Protein AF-A0A4Q1BT62-F1 (afdb_monomer)

Organism: Tremella mesenterica (NCBI:txid5217)

Nearest PDB structures (foldseek):
  5ean-assembly1_A  TM=8.643E-01  e=4.392E-87  Mus musculus
  4b3g-assembly2_B  TM=8.045E-01  e=3.846E-39  Homo sapiens
  2wjv-assembly1_A  TM=7.653E-01  e=1.069E-33  Homo sapiens
  2gk7-assembly1_A  TM=7.907E-01  e=2.145E-29  Homo sapiens
  8rap-assembly1_O  TM=6.310E-01  e=1.203E-30  Saccharomyces cerevisiae

Sequence (1251 aa):
MNKTRPALPSGQDGPRKRPKHARFASPSKDVAATENDFMDNLLAGIDASMFDDLVSSPVRPKSSQQRSPLRPKTRSPTTAISATRRAKVVKVEYEPPLEPSVVYKLDPPIYVESEVGVKVEAKPQIHDHDLLVDFDMGDLSAFDDDLFGESQLELKYPIRNPTVPKPPPGYRPTPWARCVVKGVVDGLRFSDGVIPPLDTLGPGSPSTVALGKTLVVTTKEGVTRVVHLKERWADLAICKGDIVNIISSTLNDPSLPIILTFKDPASFLILHPDLMLTMTSIANAMPCPRRPILQSLVKIPGPPSKSVLYGTMLHSLLQDALQQQDFSVDTTRKRLDAEMSKEERRMEIWGTGMSVEDVKNDVEMKACSGFESFGRKWIGPSPTGAGELHTTPGDSPSLLAINGLHEVEEDIWSPKWGLKGKVDASVQASIILDTTKRQTEVKENVAPLEIKTGRSVGVMAHRAQTMLYTLLMEERYGVPVPAGLLYYSQLDSILRVEARPNEIRALIFARNELASYLSKHRQIQGLSPSIKHTSTSESPGAIGDIEESFLPPTIDNARECKTCYAVDTCMLYRKTVDRVPVKEDDDLAESYKEKMGHMTERHVEFFRKWEALVSVEERELGRFRSQLWTMSARQREKTGRCFSDMIISSYSNDIGKSMAKIHRHTYTFMKSPQSSNPSGSLLSGHIAKGDPVTLSIEPDLLSLTRGFVIDLTSTSITIGVTYILDVYTLLARTSHRGDQSHSGRIVFRIDKDEMSTGMTRLRSNLSHLFHHQSDPRIRSSIVDLTKPSFSKHLSPLPNEIPDHLNEDQRKAMEKVLTAEDYSLILGMPGTGKTTTIAEIIKVLVKRGKTILLSSYTHSAVDTILMKLLNEEFGILRIGNIDKVHPEVKHLTLEAMGDSFDMEELNKKLMDPPVVAATCLAVDHPLFFKRKFDYCIVDEASQITLPTCLGPIRMANTFILVGDHYQLPPIVKSPLARQGGLDISLFKLLSTEHPESVTDLSLQYRMNEDIMMLSNRLIYDGRLKCGSEQVAKQSLILSHRKECREMFGVGGVSGYGRNGRNGGHEDEKMKEGCWIQDLFEERVKAVFVDTDHVPARDSKVGDLVQNEGEAELVCQLATALVSSGITQQSIAVITPYRQQIKLLSGRFSTLPNVEILTADRSQGRDKDVILISLVRSNESGYIGDLLRDWRRINVSFTRAKRKLVIFGSARTLSSDKLLGDFIGLMESQGWMYRLKKGADGQHIRQGCDSEG

pLDDT: mean 77.85, std 22.98, range [22.69, 98.75]

Solvent-accessible surface area (backbone atoms only — not comparable to full-atom values): 73688 Å² total; per-residue (Å²): 135,92,86,82,89,88,88,87,84,88,81,88,86,88,81,90,85,88,89,83,90,87,82,91,90,86,89,82,90,89,80,85,91,84,84,90,84,89,81,88,87,82,84,91,86,88,82,89,89,83,88,90,83,90,83,85,91,89,92,85,83,89,87,80,90,83,89,84,88,89,86,82,92,86,88,86,82,90,80,91,80,91,84,83,89,81,90,86,87,88,86,85,88,88,86,88,83,89,85,90,87,87,82,87,85,79,85,81,85,87,83,83,88,80,92,84,90,83,88,86,88,84,85,84,90,87,80,88,88,87,86,90,82,90,82,86,90,80,86,85,87,85,80,80,94,69,87,82,64,93,68,76,79,77,81,66,36,34,30,71,67,53,82,79,73,80,58,62,93,88,70,71,83,73,47,67,49,56,26,37,28,72,39,72,44,86,23,80,68,82,92,77,71,73,82,76,67,76,89,72,74,68,88,75,80,95,69,82,85,59,80,11,23,29,36,36,32,28,37,87,87,66,54,72,49,50,37,41,23,23,59,73,62,35,72,57,94,74,53,67,70,39,45,31,26,44,32,24,79,56,69,83,43,87,82,55,64,42,76,38,40,83,82,53,74,73,43,49,74,28,48,41,28,81,48,56,43,39,40,65,40,49,27,52,20,77,91,38,61,33,55,38,55,48,55,68,51,37,56,82,73,69,60,60,51,74,69,52,50,53,30,53,52,56,49,53,58,49,51,52,24,56,73,68,51,52,36,48,48,69,61,45,46,53,51,49,54,66,44,63,68,32,54,72,49,47,45,52,39,58,42,55,69,56,58,69,63,59,53,46,55,63,44,49,68,52,43,27,60,39,38,32,50,48,34,74,24,31,47,25,92,57,54,40,96,69,7,57,30,30,72,51,96,86,57,86,52,19,28,26,8,33,35,19,32,64,43,64,60,44,58,47,61,36,73,76,71,15,31,31,48,65,36,59,25,38,28,30,36,35,31,33,73,55,79,84,51,98,71,66,66,70,45,76,37,55,28,42,38,40,82,37,68,57,75,82,77,58,55,69,34,56,43,48,27,40,32,51,44,21,63,51,46,24,64,65,70,71,30,79,27,69,35,15,38,42,33,28,56,76,69,77,45,41,33,45,34,60,52,47,49,69,61,51,52,53,52,49,47,52,45,29,55,56,26,50,29,62,40,44,60,67,61,70,86,44,78,76,86,79,80,74,90,71,95,73,84,94,67,86,62,81,71,54,66,74,84,67,61,39,67,56,73,81,84,80,43,47,80,63,48,76,72,38,94,55,40,69,62,51,50,49,42,32,60,43,53,55,60,56,82,76,50,94,86,42,74,50,32,68,64,48,46,68,47,51,62,88,60,51,67,68,54,33,53,52,52,44,53,56,50,53,32,54,51,49,38,48,45,59,47,52,52,67,55,44,41,69,82,74,42,55,53,71,62,34,33,66,66,18,48,29,51,44,47,22,28,81,75,48,76,46,81,32,74,85,76,53,95,55,88,63,46,33,28,34,40,32,31,28,57,29,88,84,36,100,56,53,86,56,49,58,58,63,54,75,68,54,67,72,39,48,32,32,36,26,30,83,88,73,38,54,58,66,44,59,33,32,26,74,38,70,45,53,67,41,40,28,36,24,18,69,65,84,85,56,62,67,64,50,48,62,67,57,64,79,76,76,78,91,82,59,91,92,60,72,56,33,30,44,31,61,54,70,75,63,76,61,56,32,50,31,42,27,32,50,51,45,61,66,36,68,90,40,66,62,65,63,35,37,47,70,72,71,57,49,83,65,51,68,42,79,90,44,52,74,57,100,79,62,66,68,83,89,53,51,73,45,52,45,55,41,45,48,47,53,56,15,34,57,45,40,30,35,38,40,35,45,79,48,32,47,52,57,58,53,52,35,53,48,50,54,48,40,45,73,70,74,38,30,34,38,40,26,14,87,43,52,64,63,44,43,60,29,48,69,70,47,74,89,50,97,68,51,58,33,37,56,68,68,69,88,61,42,52,76,92,59,37,66,35,19,64,88,56,65,48,78,57,94,49,70,66,56,45,46,43,68,70,63,63,32,44,35,36,36,35,36,37,84,52,64,69,45,54,63,63,74,76,52,71,28,49,32,15,40,30,43,58,26,13,42,30,30,37,40,45,52,46,37,49,44,72,42,26,67,22,34,36,38,29,21,35,78,71,37,54,56,19,92,62,88,31,69,68,19,41,68,62,42,52,36,48,7,50,45,52,50,48,52,64,79,38,53,88,44,47,34,64,30,38,52,15,71,43,32,10,48,67,52,42,44,58,50,18,70,76,69,51,78,60,58,57,40,60,63,40,71,68,36,32,68,44,51,54,84,61,83,30,70,56,62,40,47,69,74,62,38,101,72,88,78,89,83,76,82,94,73,89,83,85,85,89,78,92,73,100,70,77,90,72,80,48,68,66,64,60,62,61,37,54,87,51,28,43,38,37,39,29,32,77,52,38,89,33,43,48,46,75,59,76,95,40,49,31,24,65,42,50,43,48,50,52,48,46,50,52,51,51,43,39,60,16,68,43,57,47,75,38,34,32,41,36,26,79,39,73,50,36,46,52,54,38,58,63,71,36,62,90,47,77,58,41,47,72,35,38,32,80,74,42,57,96,53,73,28,44,32,30,40,35,43,66,42,40,26,54,96,80,32,70,58,59,71,73,65,68,41,54,27,42,53,43,45,51,63,63,25,23,28,21,27,37,42,36,37,35,20,57,73,16,41,48,61,38,70,72,48,26,57,46,51,51,49,33,54,75,72,68,25,60,43,75,51,53,72,60,59,77,66,72,71,66,75,89,86,84,89,87,86,133

Foldseek 3Di:
DDDDDDDDDDDDDDDDDDDDDDDDDDDDDDDDDDDDDDDDDDDDDDDDDDDDDDDDYDDDDDDDDDDDDDDDDDDDDDDDDDDDDDDDDDDDDDDDDDDDDDDDDDDDDDDDDDDDDDDDDDDDDDDDDDDDDDDDPPPPDDDDPPPPDPDDPPPQPQAELDFADDFPPPDDAFDKFKKAWAAKAAAPPDDQQDDDPSVPRDDDDDDDDHQWMKTWIATPVRDIAIEIGGDVSRVFPDDHGWMKMKGHNCPVPSSDHHYHYLPDLGIDIFTRLLQAAELLLLLVCPVPNQQSVLCVQADAFAADDLQRLLFVLLLVLLLVCNVVSHQALVVSLVVLVVVLLDLVSLQSCVLNVDDSVVSSVVNSVLRRVLSVLLCVQAIDDAFDPSQFEAQDPPDDTKTKHFNHWHDAQFWFTDSNLSHTGTQRTWTWMWIQHDPPDPDTDTDIHTAGEAEAADPCPSVSSQLSNRLVVQVRVCQQQVHHHQWHWYDYSVVSHIYTRGNDSSSVNVSSSSSSVSVQLVVCLLVPPFDDPPPPDDDDDDDQDDGGALPDHSGDDGPLDLVDLVPRPCNLVVLLCVVQRVVPDDDPPGSCVVVSCLWQVPDDVLNSVVLRLLSNLLSLLVSVLSVLSSCLQPPDLVRVVLQQFKHFQKFWDDKDQCVVVDLDLFFGIKTKIFHDPPDPCRQQFNLFHDDDAFFKKFKAFPPRGRRRFIFGFNHGGGTMTMTGGNDDDPLVSVCSSPVPPDDPPDDSTGGMMMGGDSDDVPSNLLSNLSSLLSTSPFDVLVCCCQRVVDAWDFAPVQADDPPLQDPVDDPLLVVQLRLQSRTQAEFEEAEAFQLCLLVSVLSSVVSCVVVVFAEEEEEQALVSLLSSVVSCVPPPFQEAEDDDLVRHDPVCSCRYPSNVDRDPDSVRVCCNLPRGSYYYYYLSCLSRSSLNPAATAEYEYAQQQQAFQSSVSRRRSRHRYYYYYHHVLAAFHDRPRPSSVSSPSSRGSSNVSCVSHVVSYRYRAAHAFAAPVLCCLCCVLPVVVSHDHNDPCLNQFADDFQQLPQLCVQQPPDPPPDDDDDDDDDDDDDPDDPDDQPLNVCVDRVLAEAEEACLQEQQAWDDRNPFIATLLLLLVLLLSLVSRVVRVDQLQQEEEEEQTSSNLSSNCVSCVVSNNHHYYYLVRCPPAAHQEYEYEQRHDDDVLDSDDSLVSVSSVSSRSSRHRHHYYYYDHLSSQCSDPSSVVSVVVCVVVVRYHYDHYCSSVSNDDPDDPDDD

Secondary structure (DSSP, 8-state):
----------------------------------------------------------------------------------------------------------PPPPPPP-------------------------S-----S-TTS-------SSEESPPPPPPPTT--PPPEEEEEEEEEEES---SSSPPPPGGG-PPPP--S--SEEEEEEEETTS-EEEEEEEGGGGGS---TT-EEEEE-GGGG-TTS-EEE-TT-SS-EEEESTTS-EEHHHHHHHTT-THHHHHHHH-----PPPHHHHHHHHHHHHHHHHHHHT---HHHHHHHHHHHHT-HHHHHHHHHHT--HHHHHHHHHHHHHHHHHHHHHHHBSSS--TT-EEESSTTSPPEEEEEEEEEEEEEEEEETTTTEEEEEEEEEEEEEES-TTSSS--EEEEEEEEEEE-S-STTHHHHHHHHHHHHHHHHHHHSS---EEEEEEGGGTEEEEEE--HHHHHHHHHHHHHHHHHHHHHHH------------SS--PPPPPP--S--SPPP---HHHHTT-TTHHHHHHHHHHTS-----TTSTTHHHHHHHHTT--HHHHHHHHHHHHHHHHHHHHHHHHHHHHHHS-HHHHHTTTSEEEEEEEEEEEE-TTT-SSTT-SEEEEEEE-TTSS-TT--TTSSS--TT-EEEEEETTTEEEEEEEEEEEE-SSEEEEEESS---HHHHHHHHGGGS---STT---EEEEE----HHHHHHHHHHHHTTSTTS-HHHHHHHTS-PPPPB-GGGPPPTTTS-TTS-HHHHHHHHHHHHBSSEEEEEE-TTS-HHHHHHHHHHHHHHTT--EEEEESSHHHHHHHHTTTTTSSS-EEEES-GGGS-GGGGGGBHHHH---SSHHHHHHHHHS-SEEEEETT-TTSGGGGT--EEEEEEETGGGSBHHHHHHHHTTEEEEEEEE-TTS-------HHHHHTTTT-BHHHHHHHH-GGGEEEE-EESSS-HHHHHHHHHHTSTT--EESSHHHHH-----TTTTHHHHHSSTT----S---------------PPPHHHHHT-TT-SEEEEE-TTTT---EEETTEEE-HHHHHHHHHHHHHHHTTT--GGGEEEE-S-HHHHHHHHHHGGG-TTSEEE-HHHHSS--EEEEEEE-----TT----HHHH-HHHHHHHHTTEEEEEEEEE-HHHHTTSHHHHHHHHHHHHTT-EEEPPTTGGGTTPPS-SSS--

InterPro domains:
  IPR011604 PD-(D/E)XK endonuclease-like domain superfamily [G3DSA:3.90.320.10] (274-571)
  IPR014808 DNA replication factor Dna2, N-terminal [PF08696] (220-429)
  IPR026851 DNA replication ATP-dependent helicase/nuclease Dna2/JHS1, DEXXQ-box helicase domain [cd18041] (805-1005)
  IPR027417 P-loop containing nucleoside triphosphate hydrolase [G3DSA:3.40.50.300] (727-1003)
  IPR027417 P-loop containing nucleoside triphosphate hydrolase [G3DSA:3.40.50.300] (1004-1243)
  IPR027417 P-loop containing nucleoside triphosphate hydrolase [SSF52540] (797-1225)
  IPR041677 DNA2/NAM7 helicase, helicase domain [PF13086] (804-896)
  IPR041677 DNA2/NAM7 helicase, helicase domain [PF13086] (911-973)
  IPR041679 DNA2/NAM7 helicase-like, C-terminal [PF13087] (981-1209)
  IPR047187 Upf1-like, C-terminal helicase domain [cd18808] (1006-1226)
  IPR050534 Coronaviruses polyprotein 1ab [PTHR43788] (665-1222)

Structure (mmCIF, N/CA/C/O backbone):
data_AF-A0A4Q1BT62-F1
#
_entry.id   AF-A0A4Q1BT62-F1
#
loop_
_atom_site.group_PDB
_atom_site.id
_atom_site.type_symbol
_atom_site.label_atom_id
_atom_site.label_alt_id
_atom_site.label_comp_id
_atom_site.label_asym_id
_atom_site.label_entity_id
_atom_site.label_seq_id
_atom_site.pdbx_PDB_ins_code
_atom_site.Cartn_x
_atom_site.Cartn_y
_atom_site.Cartn_z
_atom_site.occupancy
_atom_site.B_iso_or_equiv
_atom_site.auth_seq_id
_atom_site.auth_comp_id
_atom_site.auth_asym_id
_atom_site.auth_atom_id
_atom_site.pdbx_PDB_model_num
ATOM 1 N N . MET A 1 1 ? 29.086 -57.710 15.046 1.00 32.16 1 MET A N 1
ATOM 2 C CA . MET A 1 1 ? 29.532 -59.113 14.859 1.00 32.16 1 MET A CA 1
ATOM 3 C C . MET A 1 1 ? 29.633 -59.431 13.367 1.00 32.16 1 MET A C 1
ATOM 5 O O . MET A 1 1 ? 29.104 -58.679 12.563 1.00 32.16 1 MET A O 1
ATOM 9 N N . ASN A 1 2 ? 30.352 -60.499 13.018 1.00 28.77 2 ASN A N 1
ATOM 10 C CA . ASN A 1 2 ? 30.812 -60.873 11.670 1.00 28.77 2 ASN A CA 1
ATOM 11 C C . ASN A 1 2 ? 29.725 -61.020 10.583 1.00 28.77 2 ASN A C 1
ATOM 13 O O . ASN A 1 2 ? 28.708 -61.662 10.843 1.00 28.77 2 ASN A O 1
ATOM 17 N N . LYS A 1 3 ? 30.053 -60.600 9.344 1.00 32.34 3 LYS A N 1
ATOM 18 C CA . LYS A 1 3 ? 30.160 -61.435 8.107 1.00 32.34 3 LYS A CA 1
ATOM 19 C C . LYS A 1 3 ? 30.488 -60.541 6.882 1.00 32.34 3 LYS A C 1
ATOM 21 O O . LYS A 1 3 ? 29.674 -59.720 6.497 1.00 32.34 3 LYS A O 1
ATOM 26 N N . THR A 1 4 ? 31.751 -60.424 6.447 1.00 32.41 4 THR A N 1
ATOM 27 C CA . THR A 1 4 ? 32.492 -61.256 5.448 1.00 32.41 4 THR A CA 1
ATOM 28 C C . THR A 1 4 ? 32.174 -60.994 3.958 1.00 32.41 4 THR A C 1
ATOM 30 O O . THR A 1 4 ? 31.199 -61.533 3.453 1.00 32.41 4 THR A O 1
ATOM 33 N N . ARG A 1 5 ? 33.046 -60.207 3.283 1.00 34.69 5 ARG A N 1
ATOM 34 C CA . ARG A 1 5 ? 33.986 -60.560 2.165 1.00 34.69 5 ARG A CA 1
ATOM 35 C C . ARG A 1 5 ? 33.654 -61.744 1.211 1.00 34.69 5 ARG A C 1
ATOM 37 O O . ARG A 1 5 ? 33.065 -62.704 1.697 1.00 34.69 5 ARG A O 1
ATOM 44 N N . PRO A 1 6 ? 34.291 -61.856 0.006 1.00 59.28 6 PRO A N 1
ATOM 45 C CA . PRO A 1 6 ? 35.018 -60.873 -0.853 1.00 59.28 6 PRO A CA 1
ATOM 46 C C . PRO A 1 6 ? 34.757 -61.057 -2.392 1.00 59.28 6 PRO A C 1
ATOM 48 O O . PRO A 1 6 ? 33.965 -61.916 -2.754 1.00 59.28 6 PRO A O 1
ATOM 51 N N . ALA A 1 7 ? 35.473 -60.343 -3.294 1.00 28.80 7 ALA A N 1
ATOM 52 C CA . ALA A 1 7 ? 36.314 -60.930 -4.385 1.00 28.80 7 ALA A CA 1
ATOM 53 C C . ALA A 1 7 ? 36.811 -59.925 -5.473 1.00 28.80 7 ALA A C 1
ATOM 55 O O . ALA A 1 7 ? 36.095 -59.021 -5.885 1.00 28.80 7 ALA A O 1
ATOM 56 N N . LEU A 1 8 ? 38.059 -60.137 -5.922 1.00 31.72 8 LEU A N 1
ATOM 57 C CA . LEU A 1 8 ? 38.837 -59.510 -7.028 1.00 31.72 8 LEU A CA 1
ATOM 58 C C . LEU A 1 8 ? 38.693 -60.370 -8.337 1.00 31.72 8 LEU A C 1
ATOM 60 O O . LEU A 1 8 ? 37.867 -61.283 -8.267 1.00 31.72 8 LEU A O 1
ATOM 64 N N . PRO A 1 9 ? 39.461 -60.240 -9.470 1.00 53.31 9 PRO A N 1
ATOM 65 C CA . PRO A 1 9 ? 40.648 -59.400 -9.788 1.00 53.31 9 PRO A CA 1
ATOM 66 C C . PRO A 1 9 ? 40.792 -58.822 -11.243 1.00 53.31 9 PRO A C 1
ATOM 68 O O . PRO A 1 9 ? 39.966 -59.049 -12.118 1.00 53.31 9 PRO A O 1
ATOM 71 N N . SER A 1 10 ? 41.966 -58.205 -11.506 1.00 29.05 10 SER A N 1
ATOM 72 C CA . SER A 1 10 ? 42.696 -58.026 -12.801 1.00 29.05 10 SER A CA 1
ATOM 73 C C . SER A 1 10 ? 42.205 -57.010 -13.863 1.00 29.05 10 SER A C 1
ATOM 75 O O . SER A 1 10 ? 41.010 -56.828 -14.037 1.00 29.05 10 SER A O 1
ATOM 77 N N . GLY A 1 11 ? 43.091 -56.337 -14.627 1.00 29.27 11 GLY A N 1
ATOM 78 C CA . GLY A 1 11 ? 44.562 -56.217 -14.492 1.00 29.27 11 GLY A CA 1
ATOM 79 C C . GLY A 1 11 ? 45.314 -55.702 -15.746 1.00 29.27 11 GLY A C 1
ATOM 80 O O . GLY A 1 11 ? 44.895 -56.005 -16.854 1.00 29.27 11 GLY A O 1
ATOM 81 N N . GLN A 1 12 ? 46.461 -55.020 -15.535 1.00 30.03 12 GLN A N 1
ATOM 82 C CA . GLN A 1 12 ? 47.481 -54.582 -16.534 1.00 30.03 12 GLN A CA 1
ATOM 83 C C . GLN A 1 12 ? 47.014 -53.508 -17.566 1.00 30.03 12 GLN A C 1
ATOM 85 O O . GLN A 1 12 ? 45.823 -53.336 -17.781 1.00 30.03 12 GLN A O 1
ATOM 90 N N . ASP A 1 13 ? 47.866 -52.653 -18.163 1.00 30.03 13 ASP A N 1
ATOM 91 C CA . ASP A 1 13 ? 49.344 -52.615 -18.238 1.00 30.03 13 ASP A CA 1
ATOM 92 C C . ASP A 1 13 ? 49.942 -51.168 -18.214 1.00 30.03 13 ASP A C 1
ATOM 94 O O . ASP A 1 13 ? 49.200 -50.187 -18.171 1.00 30.03 13 ASP A O 1
ATOM 98 N N . GLY A 1 14 ? 51.280 -51.013 -18.205 1.00 27.09 14 GLY A N 1
ATOM 99 C CA . GLY A 1 14 ? 52.009 -49.710 -18.215 1.00 27.09 14 GLY A CA 1
ATOM 100 C C . GLY A 1 14 ? 52.628 -49.324 -19.584 1.00 27.09 14 GLY A C 1
ATOM 101 O O . GLY A 1 14 ? 52.061 -49.706 -20.603 1.00 27.09 14 GLY A O 1
ATOM 102 N N . PRO A 1 15 ? 53.823 -48.666 -19.682 1.00 48.53 15 PRO A N 1
ATOM 103 C CA . PRO A 1 15 ? 54.657 -48.039 -18.627 1.00 48.53 15 PRO A CA 1
ATOM 104 C C . PRO A 1 15 ? 55.484 -46.755 -19.029 1.00 48.53 15 PRO A C 1
ATOM 106 O O . PRO A 1 15 ? 55.672 -46.468 -20.205 1.00 48.53 15 PRO A O 1
ATOM 109 N N . ARG A 1 16 ? 56.190 -46.126 -18.050 1.00 30.20 16 ARG A N 1
ATOM 110 C CA . ARG A 1 16 ? 57.418 -45.253 -18.193 1.00 30.20 16 ARG A CA 1
ATOM 111 C C . ARG A 1 16 ? 57.226 -43.858 -18.877 1.00 30.20 16 ARG A C 1
ATOM 113 O O . ARG A 1 16 ? 56.332 -43.694 -19.682 1.00 30.20 16 ARG A O 1
ATOM 120 N N . LYS A 1 17 ? 58.003 -42.775 -18.630 1.00 28.97 17 LYS A N 1
ATOM 121 C CA . LYS A 1 17 ? 59.360 -42.542 -18.044 1.00 28.97 17 LYS A CA 1
ATOM 122 C C . LYS A 1 17 ? 59.536 -41.057 -17.574 1.00 28.97 17 LYS A C 1
ATOM 124 O O . LYS A 1 17 ? 58.896 -40.172 -18.124 1.00 28.97 17 LYS A O 1
ATOM 129 N N . ARG A 1 18 ? 60.462 -40.768 -16.636 1.00 32.41 18 ARG A N 1
ATOM 130 C CA . ARG A 1 18 ? 61.104 -39.431 -16.376 1.00 32.41 18 ARG A CA 1
ATOM 131 C C . ARG A 1 18 ? 62.579 -39.472 -16.895 1.00 32.41 18 ARG A C 1
ATOM 133 O O . ARG A 1 18 ? 62.902 -40.506 -17.490 1.00 32.41 18 ARG A O 1
ATOM 140 N N . PRO A 1 19 ? 63.545 -38.553 -16.591 1.00 56.09 19 PRO A N 1
ATOM 141 C CA . PRO A 1 19 ? 63.545 -37.148 -16.094 1.00 56.09 19 PRO A CA 1
ATOM 142 C C . PRO A 1 19 ? 64.495 -36.201 -16.910 1.00 56.09 19 PRO A C 1
ATOM 144 O O . PRO A 1 19 ? 65.052 -36.643 -17.911 1.00 56.09 19 PRO A O 1
ATOM 147 N N . LYS A 1 20 ? 64.784 -34.963 -16.431 1.00 30.67 20 LYS A N 1
ATOM 148 C CA . LYS A 1 20 ? 66.157 -34.446 -16.101 1.00 30.67 20 LYS A CA 1
ATOM 149 C C . LYS A 1 20 ? 66.203 -32.951 -15.662 1.00 30.67 20 LYS A C 1
ATOM 151 O O . LYS A 1 20 ? 65.646 -32.118 -16.351 1.00 30.67 20 LYS A O 1
ATOM 156 N N . HIS A 1 21 ? 66.919 -32.691 -14.548 1.00 31.78 21 HIS A N 1
ATOM 157 C CA . HIS A 1 21 ? 67.778 -31.539 -14.119 1.00 31.78 21 HIS A CA 1
ATOM 158 C C . HIS A 1 21 ? 67.475 -30.058 -14.503 1.00 31.78 21 HIS A C 1
ATOM 160 O O . HIS A 1 21 ? 67.063 -29.806 -15.621 1.00 31.78 21 HIS A O 1
ATOM 166 N N . ALA A 1 22 ? 67.821 -29.000 -13.734 1.00 32.56 22 ALA A N 1
ATOM 167 C CA . ALA A 1 22 ? 68.250 -28.727 -12.326 1.00 32.56 22 ALA A CA 1
ATOM 168 C C . ALA A 1 22 ? 68.347 -27.155 -12.156 1.00 32.56 22 ALA A C 1
ATOM 170 O O . ALA A 1 22 ? 67.764 -26.483 -12.998 1.00 32.56 22 ALA A O 1
ATOM 171 N N . ARG A 1 23 ? 69.001 -26.435 -11.206 1.00 31.95 23 ARG A N 1
ATOM 172 C CA . ARG A 1 23 ? 69.895 -26.695 -10.038 1.00 31.95 23 ARG A CA 1
ATOM 173 C C . ARG A 1 23 ? 70.047 -25.407 -9.156 1.00 31.95 23 ARG A C 1
ATOM 175 O O . ARG A 1 23 ? 70.310 -24.368 -9.740 1.00 31.95 23 ARG A O 1
ATOM 182 N N . PHE A 1 24 ? 70.060 -25.517 -7.811 1.00 31.44 24 PHE A N 1
ATOM 183 C CA . PHE A 1 24 ? 70.541 -24.520 -6.795 1.00 31.44 24 PHE A CA 1
ATOM 184 C C . PHE A 1 24 ? 69.842 -23.127 -6.684 1.00 31.44 24 PHE A C 1
ATOM 186 O O . PHE A 1 24 ? 69.270 -22.662 -7.658 1.00 31.44 24 PHE A O 1
ATOM 193 N N . ALA A 1 25 ? 69.810 -22.407 -5.538 1.00 27.64 25 ALA A N 1
ATOM 194 C CA . ALA A 1 25 ? 70.367 -22.611 -4.174 1.00 27.64 25 ALA A CA 1
ATOM 195 C C . ALA A 1 25 ? 69.428 -22.093 -3.034 1.00 27.64 25 ALA A C 1
ATOM 197 O O . ALA A 1 25 ? 68.420 -21.448 -3.299 1.00 27.64 25 ALA A O 1
ATOM 198 N N . SER A 1 26 ? 69.802 -22.351 -1.770 1.00 31.55 26 SER A N 1
ATOM 199 C CA . SER A 1 26 ? 69.241 -21.851 -0.480 1.00 31.55 26 SER A CA 1
ATOM 200 C C . SER A 1 26 ? 70.429 -21.506 0.475 1.00 31.55 26 SER A C 1
ATOM 202 O O . SER A 1 26 ? 71.551 -21.664 -0.022 1.00 31.55 26 SER A O 1
ATOM 204 N N . PRO A 1 27 ? 70.335 -21.083 1.775 1.00 52.12 27 PRO A N 1
ATOM 205 C CA . PRO A 1 27 ? 69.289 -21.187 2.833 1.00 52.12 27 PRO A CA 1
ATOM 206 C C . PRO A 1 27 ? 68.772 -19.787 3.313 1.00 52.12 27 PRO A C 1
ATOM 208 O O . PRO A 1 27 ? 68.958 -18.839 2.562 1.00 52.12 27 PRO A O 1
ATOM 211 N N . SER A 1 28 ? 68.078 -19.525 4.444 1.00 27.19 28 SER A N 1
ATOM 212 C CA . SER A 1 28 ? 67.906 -20.166 5.781 1.00 27.19 28 SER A CA 1
ATOM 213 C C . SER A 1 28 ? 66.566 -19.748 6.460 1.00 27.19 28 SER A C 1
ATOM 215 O O . SER A 1 28 ? 66.149 -18.616 6.253 1.00 27.19 28 SER A O 1
ATOM 217 N N . LYS A 1 29 ? 65.773 -20.647 7.089 1.00 34.22 29 LYS A N 1
ATOM 218 C CA . LYS A 1 29 ? 65.717 -21.038 8.541 1.00 34.22 29 LYS A CA 1
ATOM 219 C C . LYS A 1 29 ? 65.359 -19.904 9.528 1.00 34.22 29 LYS A C 1
ATOM 221 O O . LYS A 1 29 ? 65.946 -18.840 9.396 1.00 34.22 29 LYS A O 1
ATOM 226 N N . ASP A 1 30 ? 64.522 -20.053 10.574 1.00 29.31 30 ASP A N 1
ATOM 227 C CA . ASP A 1 30 ? 63.489 -21.039 11.035 1.00 29.31 30 ASP A CA 1
ATOM 228 C C . ASP A 1 30 ? 62.318 -20.195 11.685 1.00 29.31 30 ASP A C 1
ATOM 230 O O . ASP A 1 30 ? 62.330 -18.986 11.477 1.00 29.31 30 ASP A O 1
ATOM 234 N N . VAL A 1 31 ? 61.281 -20.612 12.453 1.00 29.16 31 VAL A N 1
ATOM 235 C CA . VAL A 1 31 ? 60.816 -21.873 13.097 1.00 29.16 31 VAL A CA 1
ATOM 236 C C . VAL A 1 31 ? 59.275 -21.823 13.399 1.00 29.16 31 VAL A C 1
ATOM 238 O O . VAL A 1 31 ? 58.624 -20.842 13.065 1.00 29.16 31 VAL A O 1
ATOM 241 N N . ALA A 1 32 ? 58.723 -22.898 13.996 1.00 28.12 32 ALA A N 1
ATOM 242 C CA . ALA A 1 32 ? 57.449 -23.129 14.747 1.00 28.12 32 ALA A CA 1
ATOM 243 C C . ALA A 1 32 ? 56.471 -21.951 15.076 1.00 28.12 32 ALA A C 1
ATOM 245 O O . ALA A 1 32 ? 56.925 -20.884 15.465 1.00 28.12 32 ALA A O 1
ATOM 246 N N . ALA A 1 33 ? 55.132 -22.057 14.904 1.00 29.94 33 ALA A N 1
ATOM 247 C CA . ALA A 1 33 ? 54.081 -22.900 15.567 1.00 29.94 33 ALA A CA 1
ATOM 248 C C . ALA A 1 33 ? 53.549 -22.304 16.912 1.00 29.94 33 ALA A C 1
ATOM 250 O O . ALA A 1 33 ? 54.266 -21.528 17.529 1.00 29.94 33 ALA A O 1
ATOM 251 N N . THR A 1 34 ? 52.328 -22.551 17.433 1.00 29.81 34 THR A N 1
ATOM 252 C CA . THR A 1 34 ? 51.275 -23.576 17.164 1.00 29.81 34 THR A CA 1
ATOM 253 C C . THR A 1 34 ? 49.859 -23.042 17.534 1.00 29.81 34 THR A C 1
ATOM 255 O O . THR A 1 34 ? 49.748 -21.928 18.035 1.00 29.81 34 THR A O 1
ATOM 258 N N . GLU A 1 35 ? 48.790 -23.819 17.300 1.00 32.69 35 GLU A N 1
ATOM 259 C CA . GLU A 1 35 ? 47.369 -23.502 17.598 1.00 32.69 35 GLU A CA 1
ATOM 260 C C . GLU A 1 35 ? 46.895 -23.904 19.025 1.00 32.69 35 GLU A C 1
ATOM 262 O O . GLU A 1 35 ? 47.630 -24.577 19.748 1.00 32.69 35 GLU A O 1
ATOM 267 N N . ASN A 1 36 ? 45.614 -23.594 19.322 1.00 30.59 36 ASN A N 1
ATOM 268 C CA . ASN A 1 36 ? 44.708 -24.135 20.371 1.00 30.59 36 ASN A CA 1
ATOM 269 C C . ASN A 1 36 ? 44.910 -23.658 21.829 1.00 30.59 36 ASN A C 1
ATOM 271 O O . ASN A 1 36 ? 46.022 -23.666 22.332 1.00 30.59 36 ASN A O 1
ATOM 275 N N . ASP A 1 37 ? 43.906 -23.343 22.656 1.00 28.86 37 ASP A N 1
ATOM 276 C CA . ASP A 1 37 ? 42.427 -23.341 22.647 1.00 28.86 37 ASP A CA 1
ATOM 277 C C . ASP A 1 37 ? 42.002 -22.985 24.114 1.00 28.86 37 ASP A C 1
ATOM 279 O O . ASP A 1 37 ? 42.861 -22.745 24.967 1.00 28.86 37 ASP A O 1
ATOM 283 N N . PHE A 1 38 ? 40.704 -23.056 24.421 1.00 24.98 38 PHE A N 1
ATOM 284 C CA . PHE A 1 38 ? 40.046 -23.156 25.735 1.00 24.98 38 PHE A CA 1
ATOM 285 C C . PHE A 1 38 ? 39.478 -21.910 26.441 1.00 24.98 38 PHE A C 1
ATOM 287 O O . PHE A 1 38 ? 39.939 -20.779 26.314 1.00 24.98 38 PHE A O 1
ATOM 294 N N . MET A 1 39 ? 38.381 -22.188 27.156 1.00 27.00 39 MET A N 1
ATOM 295 C CA . MET A 1 39 ? 37.357 -21.268 27.663 1.00 27.00 39 MET A CA 1
ATOM 296 C C . MET A 1 39 ? 37.499 -20.917 29.157 1.00 27.00 39 MET A C 1
ATOM 298 O O . MET A 1 39 ? 38.281 -21.519 29.886 1.00 27.00 39 MET A O 1
ATOM 302 N N . ASP A 1 40 ? 36.611 -20.010 29.584 1.00 29.45 40 ASP A N 1
ATOM 303 C CA . ASP A 1 40 ? 36.096 -19.801 30.944 1.00 29.45 40 ASP A CA 1
ATOM 304 C C . ASP A 1 40 ? 37.047 -19.255 32.024 1.00 29.45 40 ASP A C 1
ATOM 306 O O . ASP A 1 40 ? 37.938 -19.936 32.530 1.00 29.45 40 ASP A O 1
ATOM 310 N N . ASN A 1 41 ? 36.695 -18.072 32.550 1.00 27.98 41 ASN A N 1
ATOM 311 C CA . ASN A 1 41 ? 36.367 -17.985 33.977 1.00 27.98 41 ASN A CA 1
ATOM 312 C C . ASN A 1 41 ? 35.436 -16.815 34.344 1.00 27.98 41 ASN A C 1
ATOM 314 O O . ASN A 1 41 ? 35.212 -15.892 33.563 1.00 27.98 41 ASN A O 1
ATOM 318 N N . LEU A 1 42 ? 34.839 -16.925 35.532 1.00 26.59 42 LEU A N 1
ATOM 319 C CA . LEU A 1 42 ? 33.521 -16.390 35.871 1.00 26.59 42 LEU A CA 1
ATOM 320 C C . LEU A 1 42 ? 33.562 -15.373 37.038 1.00 26.59 42 LEU A C 1
ATOM 322 O O . LEU A 1 42 ? 34.185 -15.640 38.054 1.00 26.59 42 LEU A O 1
ATOM 326 N N . LEU A 1 43 ? 32.813 -14.271 36.889 1.00 27.69 43 LEU A N 1
ATOM 327 C CA . LEU A 1 43 ? 32.183 -13.402 37.912 1.00 27.69 43 LEU A CA 1
ATOM 328 C C . LEU A 1 43 ? 32.941 -12.872 39.166 1.00 27.69 43 LEU A C 1
ATOM 330 O O . LEU A 1 43 ? 33.355 -13.612 40.047 1.00 27.69 43 LEU A O 1
ATOM 334 N N . ALA A 1 44 ? 32.757 -11.553 39.345 1.00 28.69 44 ALA A N 1
ATOM 335 C CA . ALA A 1 44 ? 32.355 -10.849 40.580 1.00 28.69 44 ALA A CA 1
ATOM 336 C C . ALA A 1 44 ? 33.356 -10.538 41.721 1.00 28.69 44 ALA A C 1
ATOM 338 O O . ALA A 1 44 ? 34.160 -11.350 42.164 1.00 28.69 44 ALA A O 1
ATOM 339 N N . GLY A 1 45 ? 33.174 -9.328 42.268 1.00 25.55 45 GLY A N 1
ATOM 340 C CA . GLY A 1 45 ? 33.702 -8.810 43.535 1.00 25.55 45 GLY A CA 1
ATOM 341 C C . GLY A 1 45 ? 33.016 -7.468 43.847 1.00 25.55 45 GLY A C 1
ATOM 342 O O . GLY A 1 45 ? 32.852 -6.656 42.938 1.00 25.55 45 GLY A O 1
ATOM 343 N N . ILE A 1 46 ? 32.549 -7.261 45.083 1.00 27.86 46 ILE A N 1
ATOM 344 C CA . ILE A 1 46 ? 31.731 -6.106 45.515 1.00 27.86 46 ILE A CA 1
ATOM 345 C C . ILE A 1 46 ? 32.314 -5.527 46.810 1.00 27.86 46 ILE A C 1
ATOM 347 O O . ILE A 1 46 ? 32.571 -6.307 47.719 1.00 27.86 46 ILE A O 1
ATOM 351 N N . ASP A 1 47 ? 32.468 -4.197 46.873 1.00 26.83 47 ASP A N 1
ATOM 352 C CA . ASP A 1 47 ? 32.399 -3.311 48.063 1.00 26.83 47 ASP A CA 1
ATOM 353 C C . ASP A 1 47 ? 32.694 -1.855 47.590 1.00 26.83 47 ASP A C 1
ATOM 355 O O . ASP A 1 47 ? 33.411 -1.688 46.603 1.00 26.83 47 ASP A O 1
ATOM 359 N N . ALA A 1 48 ? 32.138 -0.723 48.063 1.00 27.42 48 ALA A N 1
ATOM 360 C CA . ALA A 1 48 ? 31.439 -0.299 49.296 1.00 27.42 48 ALA A CA 1
ATOM 361 C C . ALA A 1 48 ? 32.339 -0.130 50.551 1.00 27.42 48 ALA A C 1
ATOM 363 O O . ALA A 1 48 ? 33.185 -0.966 50.811 1.00 27.42 48 ALA A O 1
ATOM 364 N N . SER A 1 49 ? 32.238 0.902 51.408 1.00 27.03 49 SER A N 1
ATOM 365 C CA . SER A 1 49 ? 31.614 2.249 51.347 1.00 27.03 49 SER A CA 1
ATOM 366 C C . SER A 1 49 ? 31.967 3.058 52.624 1.00 27.03 49 SER A C 1
ATOM 368 O O . SER A 1 49 ? 31.956 2.437 53.681 1.00 27.03 49 SER A O 1
ATOM 370 N N . MET A 1 50 ? 32.197 4.388 52.563 1.00 25.33 50 MET A N 1
ATOM 371 C CA . MET A 1 50 ? 32.133 5.419 53.658 1.00 25.33 50 MET A CA 1
ATOM 372 C C . MET A 1 50 ? 32.648 6.786 53.100 1.00 25.33 50 MET A C 1
ATOM 374 O O . MET A 1 50 ? 33.481 6.734 52.198 1.00 25.33 50 MET A O 1
ATOM 378 N N . PHE A 1 51 ? 32.178 8.022 53.393 1.00 28.02 51 PHE A N 1
ATOM 379 C CA . PHE A 1 51 ? 31.591 8.737 54.568 1.00 28.02 51 PHE A CA 1
ATOM 380 C C . PHE A 1 51 ? 32.602 9.055 55.701 1.00 28.02 51 PHE A C 1
ATOM 382 O O . PHE A 1 51 ? 33.340 8.154 56.082 1.00 28.02 51 PHE A O 1
ATOM 389 N N . ASP A 1 52 ? 32.720 10.260 56.299 1.00 30.77 52 ASP A N 1
ATOM 390 C CA . ASP A 1 52 ? 32.097 11.612 56.114 1.00 30.77 52 ASP A CA 1
ATOM 391 C C . ASP A 1 52 ? 33.202 12.686 55.803 1.00 30.77 52 ASP A C 1
ATOM 393 O O . ASP A 1 52 ? 34.207 12.281 55.219 1.00 30.77 52 ASP A O 1
ATOM 397 N N . ASP A 1 53 ? 33.205 14.026 55.988 1.00 26.17 53 ASP A N 1
ATOM 398 C CA . ASP A 1 53 ? 32.472 15.124 56.697 1.00 26.17 53 ASP A CA 1
ATOM 399 C C . ASP A 1 53 ? 32.383 16.369 55.735 1.00 26.17 53 ASP A C 1
ATOM 401 O O . ASP A 1 53 ? 32.996 16.344 54.667 1.00 26.17 53 ASP A O 1
ATOM 405 N N . LEU A 1 54 ? 31.622 17.482 55.867 1.00 24.73 54 LEU A N 1
ATOM 406 C CA . LEU A 1 54 ? 31.241 18.447 56.940 1.00 24.73 54 LEU A CA 1
ATOM 407 C C . LEU A 1 54 ? 32.376 19.403 57.444 1.00 24.73 54 LEU A C 1
ATOM 409 O O . LEU A 1 54 ? 33.489 18.962 57.682 1.00 24.73 54 LEU A O 1
ATOM 413 N N . VAL A 1 55 ? 32.213 20.729 57.680 1.00 25.89 55 VAL A N 1
ATOM 414 C CA . VAL A 1 55 ? 31.270 21.757 57.158 1.00 25.89 55 VAL A CA 1
ATOM 415 C C . VAL A 1 55 ? 31.770 23.222 57.419 1.00 25.89 55 VAL A C 1
ATOM 417 O O . VAL A 1 55 ? 32.370 23.500 58.450 1.00 25.89 55 VAL A O 1
ATOM 420 N N . SER A 1 56 ? 31.405 24.191 56.553 1.00 24.98 56 SER A N 1
ATOM 421 C CA . SER A 1 56 ? 31.251 25.665 56.797 1.00 24.98 56 SER A CA 1
ATOM 422 C C . SER A 1 56 ? 32.434 26.687 56.941 1.00 24.98 56 SER A C 1
ATOM 424 O O . SER A 1 56 ? 33.260 26.591 57.837 1.00 24.98 56 SER A O 1
ATOM 426 N N . SER A 1 57 ? 32.311 27.811 56.189 1.00 25.34 57 SER A N 1
ATOM 427 C CA . SER A 1 57 ? 32.445 29.239 56.638 1.00 25.34 57 SER A CA 1
ATOM 428 C C . SER A 1 57 ? 33.827 29.858 57.039 1.00 25.34 57 SER A C 1
ATOM 430 O O . SER A 1 57 ? 34.795 29.133 57.213 1.00 25.34 57 SER A O 1
ATOM 432 N N . PRO A 1 58 ? 33.954 31.199 57.285 1.00 47.88 58 PRO A N 1
ATOM 433 C CA . PRO A 1 58 ? 33.580 32.373 56.453 1.00 47.88 58 PRO A CA 1
ATOM 434 C C . PRO A 1 58 ? 34.678 33.510 56.448 1.00 47.88 58 PRO A C 1
ATOM 436 O O . PRO A 1 58 ? 35.853 33.230 56.637 1.00 47.88 58 PRO A O 1
ATOM 439 N N . VAL A 1 59 ? 34.275 34.803 56.331 1.00 26.58 59 VAL A N 1
ATOM 440 C CA . VAL A 1 59 ? 34.988 36.094 56.653 1.00 26.58 59 VAL A CA 1
ATOM 441 C C . VAL A 1 59 ? 35.482 36.992 55.479 1.00 26.58 59 VAL A C 1
ATOM 443 O O . VAL A 1 59 ? 36.005 36.534 54.472 1.00 26.58 59 VAL A O 1
ATOM 446 N N . ARG A 1 60 ? 35.306 38.325 55.643 1.00 33.16 60 ARG A N 1
ATOM 447 C CA . ARG A 1 60 ? 35.808 39.467 54.822 1.00 33.16 60 ARG A CA 1
ATOM 448 C C . ARG A 1 60 ? 36.674 40.420 55.679 1.00 33.16 60 ARG A C 1
ATOM 450 O O . ARG A 1 60 ? 36.415 40.513 56.879 1.00 33.16 60 ARG A O 1
ATOM 457 N N . PRO A 1 61 ? 37.545 41.261 55.080 1.00 41.09 61 PRO A N 1
ATOM 458 C CA . PRO A 1 61 ? 37.339 42.738 55.113 1.00 41.09 61 PRO A CA 1
ATOM 459 C C . PRO A 1 61 ? 37.491 43.408 53.714 1.00 41.09 61 PRO A C 1
ATOM 461 O O . PRO A 1 61 ? 38.106 42.832 52.830 1.00 41.09 61 PRO A O 1
ATOM 464 N N . LYS A 1 62 ? 36.771 44.497 53.363 1.00 31.91 62 LYS A N 1
ATOM 465 C CA . LYS A 1 62 ? 37.111 45.953 53.498 1.00 31.91 62 LYS A CA 1
ATOM 466 C C . LYS A 1 62 ? 38.472 46.359 52.876 1.00 31.91 62 LYS A C 1
ATOM 468 O O . LYS A 1 62 ? 39.451 45.695 53.169 1.00 31.91 62 LYS A O 1
ATOM 473 N N . SER A 1 63 ? 38.647 47.461 52.126 1.00 32.81 63 SER A N 1
ATOM 474 C CA . SER A 1 63 ? 37.770 48.514 51.534 1.00 32.81 63 SER A CA 1
ATOM 475 C C . SER A 1 63 ? 38.612 49.328 50.491 1.00 32.81 63 SER A C 1
ATOM 477 O O . SER A 1 63 ? 39.750 48.941 50.260 1.00 32.81 63 SER A O 1
ATOM 479 N N . SER A 1 64 ? 38.228 50.416 49.791 1.00 29.25 64 SER A N 1
ATOM 480 C CA . SER A 1 64 ? 37.100 51.379 49.857 1.00 29.25 64 SER A CA 1
ATOM 481 C C . SER A 1 64 ? 37.077 52.314 48.619 1.00 29.25 64 SER A C 1
ATOM 483 O O . SER A 1 64 ? 38.127 52.862 48.320 1.00 29.25 64 SER A O 1
ATOM 485 N N . GLN A 1 65 ? 35.879 52.622 48.072 1.00 32.31 65 GLN A N 1
ATOM 486 C CA . GLN A 1 65 ? 35.435 53.942 47.522 1.00 32.31 65 GLN A CA 1
ATOM 487 C C . GLN A 1 65 ? 36.197 54.571 46.303 1.00 32.31 65 GLN A C 1
ATOM 489 O O . GLN A 1 65 ? 37.382 54.355 46.131 1.00 32.31 65 GLN A O 1
ATOM 494 N N . GLN A 1 66 ? 35.620 55.391 45.400 1.00 30.59 66 GLN A N 1
ATOM 495 C CA . GLN A 1 66 ? 34.245 55.893 45.177 1.00 30.59 66 GLN A CA 1
ATOM 496 C C . GLN A 1 66 ? 34.070 56.460 43.731 1.00 30.59 66 GLN A C 1
ATOM 498 O O . GLN A 1 66 ? 35.060 56.696 43.048 1.00 30.59 66 GLN A O 1
ATOM 503 N N . ARG A 1 67 ? 32.823 56.837 43.374 1.00 27.56 67 ARG A N 1
ATOM 504 C CA . ARG A 1 67 ? 32.376 57.733 42.265 1.00 27.56 67 ARG A CA 1
ATOM 505 C C . ARG A 1 67 ? 32.312 57.214 40.813 1.00 27.56 67 ARG A C 1
ATOM 507 O O . ARG A 1 67 ? 33.136 56.454 40.327 1.00 27.56 67 ARG A O 1
ATOM 514 N N . SER A 1 68 ? 31.307 57.758 40.127 1.00 31.09 68 SER A N 1
ATOM 515 C CA . SER A 1 68 ? 31.050 57.837 38.680 1.00 31.09 68 SER A CA 1
ATOM 516 C C . SER A 1 68 ? 30.945 59.332 38.288 1.00 31.09 68 SER A C 1
ATOM 518 O O . SER A 1 68 ? 31.023 60.175 39.190 1.00 31.09 68 SER A O 1
ATOM 520 N N . PRO A 1 69 ? 30.649 59.719 37.028 1.00 53.84 69 PRO A N 1
ATOM 521 C CA . PRO A 1 69 ? 30.930 59.114 35.711 1.00 53.84 69 PRO A CA 1
ATOM 522 C C . PRO A 1 69 ? 31.878 60.019 34.865 1.00 53.84 69 PRO A C 1
ATOM 524 O O . PRO A 1 69 ? 32.224 61.095 35.340 1.00 53.84 69 PRO A O 1
ATOM 527 N N . LEU A 1 70 ? 32.241 59.651 33.613 1.00 26.78 70 LEU A N 1
ATOM 528 C CA . LEU A 1 70 ? 32.425 60.572 32.448 1.00 26.78 70 LEU A CA 1
ATOM 529 C C . LEU A 1 70 ? 32.968 59.892 31.156 1.00 26.78 70 LEU A C 1
ATOM 531 O O . LEU A 1 70 ? 33.575 58.828 31.186 1.00 26.78 70 LEU A O 1
ATOM 535 N N . ARG A 1 71 ? 32.748 60.569 30.017 1.00 30.52 71 ARG A N 1
ATOM 536 C CA . ARG A 1 71 ? 33.354 60.425 28.660 1.00 30.52 71 ARG A CA 1
ATOM 537 C C . ARG A 1 71 ? 34.382 61.586 28.466 1.00 30.52 71 ARG A C 1
ATOM 539 O O . ARG A 1 71 ? 34.330 62.489 29.302 1.00 30.52 71 ARG A O 1
ATOM 546 N N . PRO A 1 72 ? 35.167 61.754 27.361 1.00 43.94 72 PRO A N 1
ATOM 547 C CA . PRO A 1 72 ? 35.613 60.866 26.254 1.00 43.94 72 PRO A CA 1
ATOM 548 C C . PRO A 1 72 ? 37.121 61.075 25.835 1.00 43.94 72 PRO A C 1
ATOM 550 O O . PRO A 1 72 ? 37.838 61.803 26.510 1.00 43.94 72 PRO A O 1
ATOM 553 N N . LYS A 1 73 ? 37.531 60.597 24.628 1.00 27.97 73 LYS A N 1
ATOM 554 C CA . LYS A 1 73 ? 38.666 61.093 23.769 1.00 27.97 73 LYS A CA 1
ATOM 555 C C . LYS A 1 73 ? 40.112 60.863 24.312 1.00 27.97 73 LYS A C 1
ATOM 557 O O . LYS A 1 73 ? 40.282 60.643 25.497 1.00 27.97 73 LYS A O 1
ATOM 562 N N . THR A 1 74 ? 41.230 60.868 23.556 1.00 29.08 74 THR A N 1
ATOM 563 C CA . THR A 1 74 ? 41.574 60.903 22.098 1.00 29.08 74 THR A CA 1
ATOM 564 C C . THR A 1 74 ? 43.061 60.547 21.907 1.00 29.08 74 THR A C 1
ATOM 566 O O . THR A 1 74 ? 43.860 60.953 22.748 1.00 29.08 74 THR A O 1
ATOM 569 N N . ARG A 1 75 ? 43.467 60.036 20.727 1.00 26.27 75 ARG A N 1
ATOM 570 C CA . ARG A 1 75 ? 44.605 60.605 19.959 1.00 26.27 75 ARG A CA 1
ATOM 571 C C . ARG A 1 75 ? 44.614 60.174 18.483 1.00 26.27 75 ARG A C 1
ATOM 573 O O . ARG A 1 75 ? 44.013 59.169 18.128 1.00 26.27 75 ARG A O 1
ATOM 580 N N . SER A 1 76 ? 45.249 60.997 17.650 1.00 26.31 76 SER A N 1
ATOM 581 C CA . SER A 1 76 ? 45.439 60.864 16.192 1.00 26.31 76 SER A CA 1
ATOM 582 C C . SER A 1 76 ? 46.949 60.773 15.865 1.00 26.31 76 SER A C 1
ATOM 584 O O . SER A 1 76 ? 47.733 60.699 16.820 1.00 26.31 76 SER A O 1
ATOM 586 N N . PRO A 1 77 ? 47.390 60.755 14.582 1.00 45.84 77 PRO A N 1
ATOM 587 C CA . PRO A 1 77 ? 47.562 62.024 13.836 1.00 45.84 77 PRO A CA 1
ATOM 588 C C . PRO A 1 77 ? 47.382 61.972 12.286 1.00 45.84 77 PRO A C 1
ATOM 590 O O . PRO A 1 77 ? 47.435 60.905 11.692 1.00 45.84 77 PRO A O 1
ATOM 593 N N . THR A 1 78 ? 47.283 63.164 11.655 1.00 27.70 78 THR A N 1
ATOM 594 C CA . THR A 1 78 ? 47.801 63.552 10.294 1.00 27.70 78 THR A CA 1
ATOM 595 C C . THR A 1 78 ? 47.354 62.806 9.005 1.00 27.70 78 THR A C 1
ATOM 597 O O . THR A 1 78 ? 47.434 61.591 8.952 1.00 27.70 78 THR A O 1
ATOM 600 N N . THR A 1 79 ? 46.995 63.443 7.865 1.00 27.75 79 THR A N 1
ATOM 601 C CA . THR A 1 79 ? 46.713 64.873 7.525 1.00 27.75 79 THR A CA 1
ATOM 602 C C . THR A 1 79 ? 46.028 65.033 6.143 1.00 27.75 79 THR A C 1
ATOM 604 O O . THR A 1 79 ? 46.407 64.314 5.233 1.00 27.75 79 THR A O 1
ATOM 607 N N . ALA A 1 80 ? 45.204 66.092 5.978 1.00 28.00 80 ALA A N 1
ATOM 608 C CA . ALA A 1 80 ? 45.061 66.969 4.778 1.00 28.00 80 ALA A CA 1
ATOM 609 C C . ALA A 1 80 ? 44.550 66.412 3.406 1.00 28.00 80 ALA A C 1
ATOM 611 O O . ALA A 1 80 ? 44.739 65.243 3.117 1.00 28.00 80 ALA A O 1
ATOM 612 N N . ILE A 1 81 ? 43.942 67.175 2.465 1.00 27.36 81 ILE A N 1
ATOM 613 C CA . ILE A 1 81 ? 43.280 68.517 2.415 1.00 27.36 81 ILE A CA 1
ATOM 614 C C . ILE A 1 81 ? 42.396 68.602 1.125 1.00 27.36 81 ILE A C 1
ATOM 616 O O . ILE A 1 81 ? 42.848 68.112 0.103 1.00 27.36 81 ILE A O 1
ATOM 620 N N . SER A 1 82 ? 41.209 69.251 1.196 1.00 25.98 82 SER A N 1
ATOM 621 C CA . SER A 1 82 ? 40.368 69.935 0.146 1.00 25.98 82 SER A CA 1
ATOM 622 C C . SER A 1 82 ? 40.147 69.343 -1.289 1.00 25.98 82 SER A C 1
ATOM 624 O O . SER A 1 82 ? 40.829 68.432 -1.719 1.00 25.98 82 SER A O 1
ATOM 626 N N . 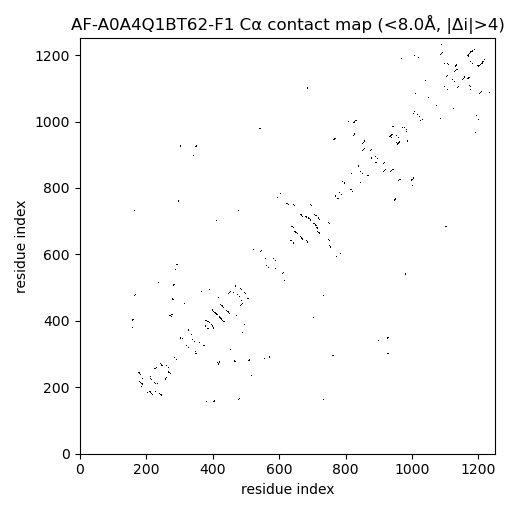ALA A 1 83 ? 39.241 69.841 -2.160 1.00 27.52 83 ALA A N 1
ATOM 627 C CA . ALA A 1 83 ? 37.828 70.274 -2.035 1.00 27.52 83 ALA A CA 1
ATOM 628 C C . ALA A 1 83 ? 37.166 70.499 -3.439 1.00 27.52 83 ALA A C 1
ATOM 630 O O . ALA A 1 83 ? 37.840 70.551 -4.460 1.00 27.52 83 ALA A O 1
ATOM 631 N N . THR A 1 84 ? 35.851 70.789 -3.450 1.00 26.34 84 THR A N 1
ATOM 632 C CA . THR A 1 84 ? 35.079 71.585 -4.456 1.00 26.34 84 THR A CA 1
ATOM 633 C C . THR A 1 84 ? 34.760 71.081 -5.890 1.00 26.34 84 THR A C 1
ATOM 635 O O . THR A 1 84 ? 35.526 71.287 -6.817 1.00 26.34 84 THR A O 1
ATOM 638 N N . ARG A 1 85 ? 33.460 70.755 -6.077 1.00 26.91 85 ARG A N 1
ATOM 639 C CA . ARG A 1 85 ? 32.474 71.326 -7.051 1.00 26.91 85 ARG A CA 1
ATOM 640 C C . ARG A 1 85 ? 32.573 71.134 -8.593 1.00 26.91 85 ARG A C 1
ATOM 642 O O . ARG A 1 85 ? 33.577 71.421 -9.222 1.00 26.91 85 ARG A O 1
ATOM 649 N N . ARG A 1 86 ? 31.352 70.998 -9.162 1.00 25.27 86 ARG A N 1
ATOM 650 C CA . ARG A 1 86 ? 30.839 71.383 -10.513 1.00 25.27 86 ARG A CA 1
ATOM 651 C C . ARG A 1 86 ? 31.045 70.442 -11.722 1.00 25.27 86 ARG A C 1
ATOM 653 O O . ARG A 1 86 ? 31.967 70.596 -12.506 1.00 25.27 86 ARG A O 1
ATOM 660 N N . ALA A 1 87 ? 30.027 69.599 -11.925 1.00 33.22 87 ALA A N 1
ATOM 661 C CA . ALA A 1 87 ? 29.144 69.516 -13.105 1.00 33.22 87 ALA A CA 1
ATOM 662 C C . ALA A 1 87 ? 29.645 69.924 -14.514 1.00 33.22 87 ALA A C 1
ATOM 664 O O . ALA A 1 87 ? 30.088 71.051 -14.740 1.00 33.22 87 ALA A O 1
ATOM 665 N N . LYS A 1 88 ? 29.317 69.076 -15.502 1.00 24.14 88 LYS A N 1
ATOM 666 C CA . LYS A 1 88 ? 29.132 69.446 -16.916 1.00 24.14 88 LYS A CA 1
ATOM 667 C C . LYS A 1 88 ? 27.998 68.622 -17.545 1.00 24.14 88 LYS A C 1
ATOM 669 O O . LYS A 1 88 ? 27.760 67.497 -17.126 1.00 24.14 88 LYS A O 1
ATOM 674 N N . VAL A 1 89 ? 27.318 69.197 -18.537 1.00 34.47 89 VAL A N 1
ATOM 675 C CA . VAL A 1 89 ? 26.251 68.566 -19.338 1.00 34.47 89 VAL A CA 1
ATOM 676 C C . VAL A 1 89 ? 26.753 68.410 -20.772 1.00 34.47 89 VAL A C 1
ATOM 678 O O . VAL A 1 89 ? 27.389 69.333 -21.281 1.00 34.47 89 VAL A O 1
ATOM 681 N N . VAL A 1 90 ? 26.430 67.293 -21.431 1.00 24.39 90 VAL A N 1
ATOM 682 C CA . VAL A 1 90 ? 26.552 67.129 -22.889 1.00 24.39 90 VAL A CA 1
ATOM 683 C C . VAL A 1 90 ? 25.317 66.394 -23.422 1.00 24.39 90 VAL A C 1
ATOM 685 O O . VAL A 1 90 ? 24.899 65.388 -22.860 1.00 24.39 90 VAL A O 1
ATOM 688 N N . LYS A 1 91 ? 24.753 66.922 -24.511 1.00 31.53 91 LYS A N 1
ATOM 689 C CA . LYS A 1 91 ? 23.725 66.330 -25.383 1.00 31.53 91 LYS A CA 1
ATOM 690 C C . LYS A 1 91 ? 24.384 66.063 -26.743 1.00 31.53 91 LYS A C 1
ATOM 692 O O . LYS A 1 91 ? 25.071 66.974 -27.196 1.00 31.53 91 LYS A O 1
ATOM 697 N N . VAL A 1 92 ? 24.090 64.943 -27.408 1.00 24.05 92 VAL A N 1
ATOM 698 C CA . VAL A 1 92 ? 24.010 64.794 -28.885 1.00 24.05 92 VAL A CA 1
ATOM 699 C C . VAL A 1 92 ? 23.010 63.657 -29.188 1.00 24.05 92 VAL A C 1
ATOM 701 O O . VAL A 1 92 ? 22.918 62.714 -28.405 1.00 24.05 92 VAL A O 1
ATOM 704 N N . GLU A 1 93 ? 22.241 63.763 -30.276 1.00 29.97 93 GLU A N 1
ATOM 705 C CA . GLU A 1 93 ? 21.296 62.745 -30.783 1.00 29.97 93 GLU A CA 1
ATOM 706 C C . GLU A 1 93 ? 21.892 61.913 -31.948 1.00 29.97 93 GLU A C 1
ATOM 708 O O . GLU A 1 93 ? 22.780 62.427 -32.623 1.00 29.97 93 GLU A O 1
ATOM 713 N N . TYR A 1 94 ? 21.363 60.708 -32.256 1.00 22.69 94 TYR A N 1
ATOM 714 C CA . TYR A 1 94 ? 20.978 60.327 -33.641 1.00 22.69 94 TYR A CA 1
ATOM 715 C C . TYR A 1 94 ? 20.083 59.065 -33.763 1.00 22.69 94 TYR A C 1
ATOM 717 O O . TYR A 1 94 ? 19.749 58.428 -32.766 1.00 22.69 94 TYR A O 1
ATOM 725 N N . GLU A 1 95 ? 19.648 58.774 -34.997 1.00 26.70 95 GLU A N 1
ATOM 726 C CA . GLU A 1 95 ? 18.529 57.897 -35.404 1.00 26.70 95 GLU A CA 1
ATOM 727 C C . GLU A 1 95 ? 18.914 56.444 -35.819 1.00 26.70 95 GLU A C 1
ATOM 729 O O . GLU A 1 95 ? 20.086 56.177 -36.092 1.00 26.70 95 GLU A O 1
ATOM 734 N N . PRO A 1 96 ? 17.943 55.497 -35.908 1.00 40.75 96 PRO A N 1
ATOM 735 C CA . PRO A 1 96 ? 18.178 54.075 -36.219 1.00 40.75 96 PRO A CA 1
ATOM 736 C C . PRO A 1 96 ? 17.814 53.644 -37.665 1.00 40.75 96 PRO A C 1
ATOM 738 O O . PRO A 1 96 ? 17.002 54.303 -38.318 1.00 40.75 96 PRO A O 1
ATOM 741 N N . PRO A 1 97 ? 18.286 52.464 -38.131 1.00 30.45 97 PRO A N 1
ATOM 742 C CA . PRO A 1 97 ? 17.723 51.803 -39.315 1.00 30.45 97 PRO A CA 1
ATOM 743 C C . PRO A 1 97 ? 17.312 50.315 -39.137 1.00 30.45 97 PRO A C 1
ATOM 745 O O . PRO A 1 97 ? 18.152 49.436 -38.992 1.00 30.45 97 PRO A O 1
ATOM 748 N N . LEU A 1 98 ? 16.007 50.068 -39.332 1.00 28.03 98 LEU A N 1
ATOM 749 C CA . LEU A 1 98 ? 15.409 49.025 -40.201 1.00 28.03 98 LEU A CA 1
ATOM 750 C C . LEU A 1 98 ? 15.615 47.511 -39.920 1.00 28.03 98 LEU A C 1
ATOM 752 O O . LEU A 1 98 ? 16.633 46.924 -40.275 1.00 28.03 98 LEU A O 1
ATOM 756 N N . GLU A 1 99 ? 14.521 46.840 -39.526 1.00 27.59 99 GLU A N 1
ATOM 757 C CA . GLU A 1 99 ? 14.296 45.389 -39.697 1.00 27.59 99 GLU A CA 1
ATOM 758 C C . GLU A 1 99 ? 13.305 45.078 -40.849 1.00 27.59 99 GLU A C 1
ATOM 760 O O . GLU A 1 99 ? 12.381 45.862 -41.087 1.00 27.59 99 GLU A O 1
ATOM 765 N N . PRO A 1 100 ? 13.409 43.911 -41.522 1.00 34.81 100 PRO A N 1
ATOM 766 C CA . PRO A 1 100 ? 12.374 43.379 -42.409 1.00 34.81 100 PRO A CA 1
ATOM 767 C C . PRO A 1 100 ? 11.419 42.400 -41.692 1.00 34.81 100 PRO A C 1
ATOM 769 O O . PRO A 1 100 ? 11.826 41.393 -41.118 1.00 34.81 100 PRO A O 1
ATOM 772 N N . SER A 1 101 ? 10.115 42.658 -41.787 1.00 28.41 101 SER A N 1
ATOM 773 C CA . SER A 1 101 ? 9.050 41.913 -41.097 1.00 28.41 101 SER A CA 1
ATOM 774 C C . SER A 1 101 ? 8.606 40.606 -41.775 1.00 28.41 101 SER A C 1
ATOM 776 O O . SER A 1 101 ? 8.361 40.606 -42.982 1.00 28.41 101 SER A O 1
ATOM 778 N N . VAL A 1 102 ? 8.256 39.583 -40.979 1.00 27.03 102 VAL A N 1
ATOM 779 C CA . VAL A 1 102 ? 7.131 38.664 -41.276 1.00 27.03 102 VAL A CA 1
ATOM 780 C C . VAL A 1 102 ? 6.375 38.345 -39.980 1.00 27.03 102 VAL A C 1
ATOM 782 O O . VAL A 1 102 ? 6.941 37.763 -39.062 1.00 27.03 102 VAL A O 1
ATOM 785 N N . VAL A 1 103 ? 5.082 38.678 -39.917 1.00 26.48 103 VAL A N 1
ATOM 786 C CA . VAL A 1 103 ? 4.182 38.317 -38.806 1.00 26.48 103 VAL A CA 1
ATOM 787 C C . VAL A 1 103 ? 2.932 37.650 -39.373 1.00 26.48 103 VAL A C 1
ATOM 789 O O . VAL A 1 103 ? 2.233 38.244 -40.194 1.00 26.48 103 VAL A O 1
ATOM 792 N N . TYR A 1 104 ? 2.620 36.439 -38.909 1.00 25.41 104 TYR A N 1
ATOM 793 C CA . TYR A 1 104 ? 1.310 35.828 -39.135 1.00 25.41 104 TYR A CA 1
ATOM 794 C C . TYR A 1 104 ? 0.324 36.336 -38.081 1.00 25.41 104 TYR A C 1
ATOM 796 O O . TYR A 1 104 ? 0.580 36.233 -36.882 1.00 25.41 104 TYR A O 1
ATOM 804 N N . LYS A 1 105 ? -0.803 36.897 -38.530 1.00 26.92 105 LYS A N 1
ATOM 805 C CA . LYS A 1 105 ? -1.893 37.330 -37.648 1.00 26.92 105 LYS A CA 1
ATOM 806 C C . LYS A 1 105 ? -2.695 36.132 -37.136 1.00 26.92 105 LYS A C 1
ATOM 808 O O . LYS A 1 105 ? -2.904 35.165 -37.863 1.00 26.92 105 LYS A O 1
ATOM 813 N N . LEU A 1 106 ? -3.213 36.271 -35.919 1.00 29.23 106 LEU A N 1
ATOM 814 C CA . LEU A 1 106 ? -4.394 35.563 -35.434 1.00 29.23 106 LEU A CA 1
ATOM 815 C C . LEU A 1 106 ? -5.493 36.608 -35.222 1.00 29.23 106 LEU A C 1
ATOM 817 O O . LEU A 1 106 ? -5.221 37.670 -34.659 1.00 29.23 106 LEU A O 1
ATOM 821 N N . ASP A 1 107 ? -6.706 36.322 -35.687 1.00 28.19 107 ASP A N 1
ATOM 822 C CA . ASP A 1 107 ? -7.839 37.241 -35.559 1.00 28.19 107 ASP A CA 1
ATOM 823 C C . ASP A 1 107 ? -8.465 37.184 -34.149 1.00 28.19 107 ASP A C 1
ATOM 825 O O . ASP A 1 107 ? -8.504 36.113 -33.530 1.00 28.19 107 ASP A O 1
ATOM 829 N N . PRO A 1 108 ? -8.965 38.315 -33.613 1.00 28.89 108 PRO A N 1
ATOM 830 C CA . PRO A 1 108 ? -9.656 38.348 -32.328 1.00 28.89 108 PRO A CA 1
ATOM 831 C C . PRO A 1 108 ? -11.082 37.767 -32.431 1.00 28.89 108 PRO A C 1
ATOM 833 O O . PRO A 1 108 ? -11.716 37.864 -33.484 1.00 28.89 108 PRO A O 1
ATOM 836 N N . PRO A 1 109 ? -11.629 37.191 -31.343 1.00 29.42 109 PRO A N 1
ATOM 837 C CA . PRO A 1 109 ? -12.981 36.643 -31.340 1.00 29.42 109 PRO A CA 1
ATOM 838 C C . PRO A 1 109 ? -14.056 37.736 -31.433 1.00 29.42 109 PRO A C 1
ATOM 840 O O . PRO A 1 109 ? -13.935 38.816 -30.854 1.00 29.42 109 PRO A O 1
ATOM 843 N N . ILE A 1 110 ? -15.138 37.409 -32.140 1.00 27.45 110 ILE A N 1
ATOM 844 C CA . ILE A 1 110 ? -16.306 38.272 -32.345 1.00 27.45 110 ILE A CA 1
ATOM 845 C C . ILE A 1 110 ? -17.110 38.375 -31.042 1.00 27.45 110 ILE A C 1
ATOM 847 O O . ILE A 1 110 ? -17.528 37.356 -30.492 1.00 27.45 110 ILE A O 1
ATOM 851 N N . TYR A 1 111 ? -17.383 39.601 -30.593 1.00 25.62 111 TYR A N 1
ATOM 852 C CA . TYR A 1 111 ? -18.427 39.873 -29.604 1.00 25.62 111 TYR A CA 1
ATOM 853 C C . TYR A 1 111 ? -19.776 40.036 -30.311 1.00 25.62 111 TYR A C 1
ATOM 855 O O . TYR A 1 111 ? -19.860 40.687 -31.351 1.00 25.62 111 TYR A O 1
ATOM 863 N N . VAL A 1 112 ? -20.828 39.455 -29.734 1.00 27.77 112 VAL A N 1
ATOM 864 C CA . VAL A 1 112 ? -22.216 39.679 -30.155 1.00 27.77 112 VAL A CA 1
ATOM 865 C C . VAL A 1 112 ? -22.819 40.724 -29.226 1.00 27.77 112 VAL A C 1
ATOM 867 O O . VAL A 1 112 ? -22.857 40.519 -28.014 1.00 27.77 112 VAL A O 1
ATOM 870 N N . GLU A 1 113 ? -23.273 41.841 -29.785 1.00 26.84 113 GLU A N 1
ATOM 871 C CA . GLU A 1 113 ? -23.998 42.864 -29.035 1.00 26.84 113 GLU A CA 1
ATOM 872 C C . GLU A 1 113 ? -25.455 42.436 -28.801 1.00 26.84 113 GLU A C 1
ATOM 874 O O . GLU A 1 113 ? -26.112 41.889 -29.688 1.00 26.84 113 GLU A O 1
ATOM 879 N N . SER A 1 114 ? -25.981 42.745 -27.617 1.00 27.59 114 SER A N 1
ATOM 880 C CA . SER A 1 114 ? -27.419 42.785 -27.347 1.00 27.59 114 SER A CA 1
ATOM 881 C C . SER A 1 114 ? -27.738 44.084 -26.616 1.00 27.59 114 SER A C 1
ATOM 883 O O . SER A 1 114 ? -27.075 44.424 -25.634 1.00 27.59 114 SER A O 1
ATOM 885 N N . GLU A 1 115 ? -28.721 44.826 -27.114 1.00 33.88 115 GLU A N 1
ATOM 886 C CA . GLU A 1 115 ? -29.011 46.188 -26.671 1.00 33.88 115 GLU A CA 1
ATOM 887 C C . GLU A 1 115 ? -29.648 46.252 -25.274 1.00 33.88 115 GLU A C 1
ATOM 889 O O . GLU A 1 115 ? -30.492 45.431 -24.923 1.00 33.88 115 GLU A O 1
ATOM 894 N N . VAL A 1 116 ? -29.286 47.300 -24.525 1.00 30.55 116 VAL A N 1
ATOM 895 C CA . VAL A 1 116 ? -30.159 48.290 -23.846 1.00 30.55 116 VAL A CA 1
ATOM 896 C C . VAL A 1 116 ? -29.349 48.900 -22.698 1.00 30.55 116 VAL A C 1
ATOM 898 O O . VAL A 1 116 ? -29.018 48.235 -21.720 1.00 30.55 116 VAL A O 1
ATOM 901 N N . GLY A 1 117 ? -28.994 50.180 -22.823 1.00 34.31 117 GLY A N 1
ATOM 902 C CA . GLY A 1 117 ? -28.152 50.876 -21.846 1.00 34.31 117 GLY A CA 1
ATOM 903 C C . GLY A 1 117 ? -28.931 51.761 -20.871 1.00 34.31 117 GLY A C 1
ATOM 904 O O . GLY A 1 117 ? -29.981 52.297 -21.212 1.00 34.31 117 GLY A O 1
ATOM 905 N N . VAL A 1 118 ? -28.347 52.001 -19.693 1.00 26.56 118 VAL A N 1
ATOM 906 C CA . VAL A 1 118 ? -28.645 53.123 -18.782 1.00 26.56 118 VAL A CA 1
ATOM 907 C C . VAL A 1 118 ? -27.349 53.498 -18.040 1.00 26.56 118 VAL A C 1
ATOM 909 O O . VAL A 1 118 ? -26.524 52.635 -17.752 1.00 26.56 118 VAL A O 1
ATOM 912 N N . LYS A 1 119 ? -27.143 54.791 -17.751 1.00 33.72 119 LYS A N 1
ATOM 913 C CA . LYS A 1 119 ? -26.030 55.290 -16.913 1.00 33.72 119 LYS A CA 1
ATOM 914 C C . LYS A 1 119 ? -26.384 55.212 -15.424 1.00 33.72 119 LYS A C 1
ATOM 916 O O . LYS A 1 119 ? -27.549 55.411 -15.105 1.00 33.72 119 LYS A O 1
ATOM 921 N N . VAL A 1 120 ? -25.378 55.140 -14.540 1.00 25.78 120 VAL A N 1
ATOM 922 C CA . VAL A 1 120 ? -25.217 56.021 -13.351 1.00 25.78 120 VAL A CA 1
ATOM 923 C C . VAL A 1 120 ? -23.877 55.740 -12.641 1.00 25.78 120 VAL A C 1
ATOM 925 O O . VAL A 1 120 ? -23.337 54.642 -12.740 1.00 25.78 120 VAL A O 1
ATOM 928 N N . GLU A 1 121 ? -23.325 56.745 -11.957 1.00 34.91 121 GLU A N 1
ATOM 929 C CA . GLU A 1 121 ? -22.102 56.663 -11.139 1.00 34.91 121 GLU A CA 1
ATOM 930 C C . GLU A 1 121 ? -22.419 56.370 -9.658 1.00 34.91 121 GLU A C 1
ATOM 932 O O . GLU A 1 121 ? -23.375 56.934 -9.128 1.00 34.91 121 GLU A O 1
ATOM 937 N N . ALA A 1 122 ? -21.567 55.611 -8.951 1.00 24.33 122 ALA A N 1
ATOM 938 C CA . ALA A 1 122 ? -21.409 55.702 -7.487 1.00 24.33 122 ALA A CA 1
ATOM 939 C C . ALA A 1 122 ? -20.110 55.025 -6.988 1.00 24.33 122 ALA A C 1
ATOM 941 O O . ALA A 1 122 ? -19.650 54.045 -7.570 1.00 24.33 122 ALA A O 1
ATOM 942 N N . LYS A 1 123 ? -19.551 55.521 -5.872 1.00 31.02 123 LYS A N 1
ATOM 943 C CA . LYS A 1 123 ? -18.535 54.837 -5.036 1.00 31.02 123 LYS A CA 1
ATOM 944 C C . LYS A 1 123 ? -19.221 54.173 -3.825 1.00 31.02 123 LYS A C 1
ATOM 946 O O . LYS A 1 123 ? -20.300 54.623 -3.442 1.00 31.02 123 LYS A O 1
ATOM 951 N N . PRO A 1 124 ? -18.603 53.155 -3.202 1.00 29.97 124 PRO A N 1
ATOM 952 C CA . PRO A 1 124 ? -17.807 53.397 -1.981 1.00 29.97 124 PRO A CA 1
ATOM 953 C C . PRO A 1 124 ? -16.427 52.701 -2.043 1.00 29.97 124 PRO A C 1
ATOM 955 O O . PRO A 1 124 ? -16.269 51.697 -2.724 1.00 29.97 124 PRO A O 1
ATOM 958 N N . GLN A 1 125 ? -15.325 53.268 -1.539 1.00 28.20 125 GLN A N 1
ATOM 959 C CA . GLN A 1 125 ? -14.957 53.517 -0.130 1.00 28.20 125 GLN A CA 1
ATOM 960 C C . GLN A 1 125 ? -14.823 52.250 0.740 1.00 28.20 125 GLN A C 1
ATOM 962 O O . GLN A 1 125 ? -15.814 51.650 1.141 1.00 28.20 125 GLN A O 1
ATOM 967 N N . ILE A 1 126 ? -13.573 51.936 1.098 1.00 27.20 126 ILE A N 1
ATOM 968 C CA . ILE A 1 126 ? -13.145 51.171 2.281 1.00 27.20 126 ILE A CA 1
ATOM 969 C C . ILE A 1 126 ? -12.003 51.987 2.917 1.00 27.20 126 ILE A C 1
ATOM 971 O O . ILE A 1 126 ? -11.290 52.682 2.191 1.00 27.20 126 ILE A O 1
ATOM 975 N N . HIS A 1 127 ? -11.870 51.948 4.243 1.00 26.73 127 HIS A N 1
ATOM 976 C CA . HIS A 1 127 ? -10.862 52.686 5.010 1.00 26.73 127 HIS A CA 1
ATOM 977 C C . HIS A 1 127 ? -9.799 51.767 5.634 1.00 26.73 127 HIS A C 1
ATOM 979 O O . HIS A 1 127 ? -10.058 50.602 5.934 1.00 26.73 127 HIS A O 1
ATOM 985 N N . ASP A 1 128 ? -8.645 52.386 5.874 1.00 29.23 128 ASP A N 1
ATOM 986 C CA . ASP A 1 128 ? -7.599 52.097 6.873 1.00 29.23 128 ASP A CA 1
ATOM 987 C C . ASP A 1 128 ? -8.199 51.890 8.295 1.00 29.23 128 ASP A C 1
ATOM 989 O O . ASP A 1 128 ? -9.382 52.152 8.506 1.00 29.23 128 ASP A O 1
ATOM 993 N N . HIS A 1 129 ? -7.527 51.462 9.372 1.00 30.17 129 HIS A N 1
ATOM 994 C CA . HIS A 1 129 ? -6.119 51.300 9.803 1.00 30.17 129 HIS A CA 1
ATOM 995 C C . HIS A 1 129 ? -6.153 50.280 10.986 1.00 30.17 129 HIS A C 1
ATOM 997 O O . HIS A 1 129 ? -7.212 50.114 11.593 1.00 30.17 129 HIS A O 1
ATOM 1003 N N . ASP A 1 130 ? -5.105 49.602 11.468 1.00 29.06 130 ASP A N 1
ATOM 1004 C CA . ASP A 1 130 ? -3.700 49.397 11.067 1.00 29.06 130 ASP A CA 1
ATOM 1005 C C . ASP A 1 130 ? -3.160 48.142 11.809 1.00 29.06 130 ASP A C 1
ATOM 1007 O O . ASP A 1 130 ? -3.816 47.691 12.751 1.00 29.06 130 ASP A O 1
ATOM 1011 N N . LEU A 1 131 ? -1.969 47.626 11.456 1.00 26.41 131 LEU A N 1
ATOM 1012 C CA . LEU A 1 131 ? -0.916 47.264 12.434 1.00 26.41 131 LEU A CA 1
ATOM 1013 C C . LEU A 1 131 ? 0.386 46.798 11.745 1.00 26.41 131 LEU A C 1
ATOM 1015 O O . LEU A 1 131 ? 0.458 45.698 11.196 1.00 26.41 131 LEU A O 1
ATOM 1019 N N . LEU A 1 132 ? 1.432 47.621 11.836 1.00 27.11 132 LEU A N 1
ATOM 1020 C CA . LEU A 1 132 ? 2.803 47.326 11.394 1.00 27.11 132 LEU A CA 1
ATOM 1021 C C . LEU A 1 132 ? 3.622 46.508 12.412 1.00 27.11 132 LEU A C 1
ATOM 1023 O O . LEU A 1 132 ? 3.581 46.781 13.611 1.00 27.11 132 LEU A O 1
ATOM 1027 N N . VAL A 1 133 ? 4.475 45.609 11.903 1.00 27.33 133 VAL A N 1
ATOM 1028 C CA . VAL A 1 133 ? 5.790 45.267 12.484 1.00 27.33 133 VAL A CA 1
ATOM 1029 C C . VAL A 1 133 ? 6.772 45.072 11.324 1.00 27.33 133 VAL A C 1
ATOM 1031 O O . VAL A 1 133 ? 6.466 44.3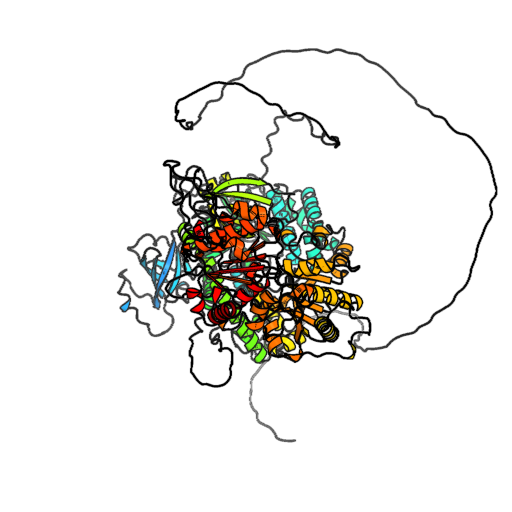44 10.381 1.00 27.33 133 VAL A O 1
ATOM 1034 N N . ASP A 1 134 ? 7.928 45.733 11.379 1.00 26.27 134 ASP A N 1
ATOM 1035 C CA . ASP A 1 134 ? 8.928 45.727 10.305 1.00 26.27 134 ASP A CA 1
ATOM 1036 C C . ASP A 1 134 ? 9.688 44.395 10.169 1.00 26.27 134 ASP A C 1
ATOM 1038 O O . ASP A 1 134 ? 9.891 43.667 11.142 1.00 26.27 134 ASP A O 1
ATOM 1042 N N . PHE A 1 135 ? 10.214 44.141 8.966 1.00 26.95 135 PHE A N 1
ATOM 1043 C CA . PHE A 1 135 ? 11.380 43.277 8.763 1.00 26.95 135 PHE A CA 1
ATOM 1044 C C . PHE A 1 135 ? 12.366 43.939 7.796 1.00 26.95 135 PHE A C 1
ATOM 1046 O O . PHE A 1 135 ? 11.969 44.578 6.822 1.00 26.95 135 PHE A O 1
ATOM 1053 N N . ASP A 1 136 ? 13.655 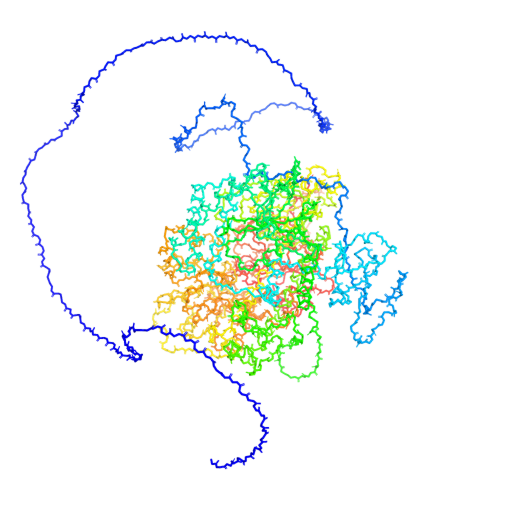43.815 8.107 1.00 28.03 136 ASP A N 1
ATOM 1054 C CA . ASP A 1 136 ? 14.721 44.641 7.539 1.00 28.03 136 ASP A CA 1
ATOM 1055 C C . ASP A 1 136 ? 15.143 44.177 6.129 1.00 28.03 136 ASP A C 1
ATOM 1057 O O . ASP A 1 136 ? 15.506 43.018 5.920 1.00 28.03 136 ASP A O 1
ATOM 1061 N N . MET A 1 137 ? 15.113 45.086 5.150 1.00 29.73 137 MET A N 1
ATOM 1062 C CA . MET A 1 137 ? 15.467 44.838 3.739 1.00 29.73 137 MET A CA 1
ATOM 1063 C C . MET A 1 137 ? 16.942 45.193 3.473 1.00 29.73 137 MET A C 1
ATOM 1065 O O . MET A 1 137 ? 17.274 45.952 2.562 1.00 29.73 137 MET A O 1
ATOM 1069 N N . GLY A 1 138 ? 17.823 44.662 4.322 1.00 30.25 138 GLY A N 1
ATOM 1070 C CA . GLY A 1 138 ? 19.177 45.178 4.537 1.00 30.25 138 GLY A CA 1
ATOM 1071 C C . GLY A 1 138 ? 20.354 44.297 4.106 1.00 30.25 138 GLY A C 1
ATOM 1072 O O . GLY A 1 138 ? 21.417 44.473 4.688 1.00 30.25 138 GLY A O 1
ATOM 1073 N N . ASP A 1 139 ? 20.215 43.364 3.147 1.00 31.14 139 ASP A N 1
ATOM 1074 C CA . ASP A 1 139 ? 21.381 42.584 2.658 1.00 31.14 139 ASP A CA 1
ATOM 1075 C C . ASP A 1 139 ? 21.254 42.014 1.216 1.00 31.14 139 ASP A C 1
ATOM 1077 O O . ASP A 1 139 ? 21.632 40.879 0.926 1.00 31.14 139 ASP A O 1
ATOM 1081 N N . LEU A 1 140 ? 20.695 42.793 0.274 1.00 30.45 140 LEU A N 1
ATOM 1082 C CA . LEU A 1 140 ? 20.612 42.432 -1.160 1.00 30.45 140 LEU A CA 1
ATOM 1083 C C . LEU A 1 140 ? 21.025 43.583 -2.101 1.00 30.45 140 LEU A C 1
ATOM 1085 O O . LEU A 1 140 ? 20.316 43.928 -3.045 1.00 30.45 140 LEU A O 1
ATOM 1089 N N . SER A 1 141 ? 22.202 44.171 -1.867 1.00 31.59 141 SER A N 1
ATOM 1090 C CA . SER A 1 141 ? 22.808 45.183 -2.750 1.00 31.59 141 SER A CA 1
ATOM 1091 C C . SER A 1 141 ? 24.266 44.846 -3.100 1.00 31.59 141 SER A C 1
ATOM 1093 O O . SER A 1 141 ? 25.188 45.567 -2.720 1.00 31.59 141 SER A O 1
ATOM 1095 N N . ALA A 1 142 ? 24.470 43.719 -3.791 1.00 37.59 142 ALA A N 1
ATOM 1096 C CA . ALA A 1 142 ? 25.784 43.249 -4.243 1.00 37.59 142 ALA A CA 1
ATOM 1097 C C . ALA A 1 142 ? 25.696 42.415 -5.543 1.00 37.59 142 ALA A C 1
ATOM 1099 O O . ALA A 1 142 ? 26.026 41.232 -5.558 1.00 37.59 142 ALA A O 1
ATOM 1100 N N . PHE A 1 143 ? 25.229 43.038 -6.629 1.00 29.88 143 PHE A N 1
ATOM 1101 C CA . PHE A 1 143 ? 25.441 42.580 -8.008 1.00 29.88 143 PHE A CA 1
ATOM 1102 C C . PHE A 1 143 ? 25.715 43.808 -8.888 1.00 29.88 143 PHE A C 1
ATOM 1104 O O . PHE A 1 143 ? 25.022 44.814 -8.754 1.00 29.88 143 PHE A O 1
ATOM 1111 N N . ASP A 1 144 ? 26.758 43.737 -9.717 1.00 30.78 144 ASP A N 1
ATOM 1112 C CA . ASP A 1 144 ? 27.390 44.904 -10.348 1.00 30.78 144 ASP A CA 1
ATOM 1113 C C . ASP A 1 144 ? 26.670 45.461 -11.592 1.00 30.78 144 ASP A C 1
ATOM 1115 O O . ASP A 1 144 ? 26.067 44.729 -12.381 1.00 30.78 144 ASP A O 1
ATOM 1119 N N . ASP A 1 145 ? 26.839 46.771 -11.815 1.00 29.72 145 ASP A N 1
ATOM 1120 C CA . ASP A 1 145 ? 26.432 47.525 -13.014 1.00 29.72 145 ASP A CA 1
ATOM 1121 C C . ASP A 1 145 ? 27.339 47.233 -14.241 1.00 29.72 145 ASP A C 1
ATOM 1123 O O . ASP A 1 145 ? 27.835 48.146 -14.899 1.00 29.72 145 ASP A O 1
ATOM 1127 N N . ASP A 1 146 ? 27.560 45.959 -14.585 1.00 31.81 146 ASP A N 1
ATOM 1128 C CA . ASP A 1 146 ? 28.402 45.546 -15.735 1.00 31.81 146 ASP A CA 1
ATOM 1129 C C . ASP A 1 146 ? 27.564 45.179 -16.989 1.00 31.81 146 ASP A C 1
ATOM 1131 O O . ASP A 1 146 ? 27.960 44.415 -17.872 1.00 31.81 146 ASP A O 1
ATOM 1135 N N . LEU A 1 147 ? 26.343 45.723 -17.065 1.00 34.34 147 LEU A N 1
ATOM 1136 C CA . LEU A 1 147 ? 25.252 45.248 -17.931 1.00 34.34 147 LEU A CA 1
ATOM 1137 C C . LEU A 1 147 ? 25.189 45.871 -19.346 1.00 34.34 147 LEU A C 1
ATOM 1139 O O . LEU A 1 147 ? 24.152 45.791 -20.003 1.00 34.34 147 LEU A O 1
ATOM 1143 N N . PHE A 1 148 ? 26.285 46.465 -19.836 1.00 37.19 148 PHE A N 1
ATOM 1144 C CA . PHE A 1 148 ? 26.400 46.970 -21.222 1.00 37.19 148 PHE A CA 1
ATOM 1145 C C . PHE A 1 148 ? 27.744 46.665 -21.915 1.00 37.19 148 PHE A C 1
ATOM 1147 O O . PHE A 1 148 ? 28.136 47.348 -22.862 1.00 37.19 148 PHE A O 1
ATOM 1154 N N . GLY A 1 149 ? 28.437 45.601 -21.504 1.00 31.34 149 GLY A N 1
ATOM 1155 C CA . GLY A 1 149 ? 29.401 44.930 -22.381 1.00 31.34 149 GLY A CA 1
ATOM 1156 C C . GLY A 1 149 ? 28.694 43.954 -23.329 1.00 31.34 149 GLY A C 1
ATOM 1157 O O . GLY A 1 149 ? 27.787 43.242 -22.900 1.00 31.34 149 GLY A O 1
ATOM 1158 N N . GLU A 1 150 ? 29.135 43.849 -24.591 1.00 39.47 150 GLU A N 1
ATOM 1159 C CA . GLU A 1 150 ? 28.725 42.768 -25.511 1.00 39.47 150 GLU A CA 1
ATOM 1160 C C . GLU A 1 150 ? 29.346 41.418 -25.095 1.00 39.47 150 GLU A C 1
ATOM 1162 O O . GLU A 1 150 ? 30.112 40.790 -25.828 1.00 39.47 150 GLU A O 1
ATOM 1167 N N . SER A 1 151 ? 29.016 40.951 -23.890 1.00 37.81 151 SER A N 1
ATOM 1168 C CA . SER A 1 151 ? 29.220 39.553 -23.535 1.00 37.81 151 SER A CA 1
ATOM 1169 C C . SER A 1 151 ? 28.211 38.716 -24.319 1.00 37.81 151 SER A C 1
ATOM 1171 O O . SER A 1 151 ? 26.995 38.862 -24.183 1.00 37.81 151 SER A O 1
ATOM 1173 N N . GLN A 1 152 ? 28.713 37.827 -25.176 1.00 38.09 152 GLN A N 1
ATOM 1174 C CA . GLN A 1 152 ? 27.875 36.770 -25.728 1.00 38.09 152 GLN A CA 1
ATOM 1175 C C . GLN A 1 152 ? 27.387 35.930 -24.546 1.00 38.09 152 GLN A C 1
ATOM 1177 O O . GLN A 1 152 ? 28.208 35.354 -23.834 1.00 38.09 152 GLN A O 1
ATOM 1182 N N . LEU A 1 153 ? 26.070 35.878 -24.322 1.00 44.94 153 LEU A N 1
ATOM 1183 C CA . LEU A 1 153 ? 25.472 35.011 -23.308 1.00 44.94 153 LEU A CA 1
ATOM 1184 C C . LEU A 1 153 ? 25.899 33.568 -23.590 1.00 44.94 153 LEU A C 1
ATOM 1186 O O . LEU A 1 153 ? 25.387 32.941 -24.520 1.00 44.94 153 LEU A O 1
ATOM 1190 N N . GLU A 1 154 ? 26.857 33.059 -22.810 1.00 60.22 154 GLU A N 1
ATOM 1191 C CA . GLU A 1 154 ? 27.407 31.723 -23.011 1.00 60.22 154 GLU A CA 1
ATOM 1192 C C . GLU A 1 154 ? 26.288 30.690 -22.872 1.00 60.22 154 GLU A C 1
ATOM 1194 O O . GLU A 1 154 ? 25.768 30.428 -21.783 1.00 60.22 154 GLU A O 1
ATOM 1199 N N . LEU A 1 155 ? 25.900 30.110 -24.010 1.00 70.62 155 LEU A N 1
ATOM 1200 C CA . LEU A 1 155 ? 24.909 29.047 -24.077 1.00 70.62 155 LEU A CA 1
ATOM 1201 C C . LEU A 1 155 ? 25.393 27.882 -23.213 1.00 70.62 155 LEU A C 1
ATOM 1203 O O . LEU A 1 155 ? 26.351 27.195 -23.563 1.00 70.62 155 LEU A O 1
ATOM 1207 N N . LYS A 1 156 ? 24.734 27.664 -22.075 1.00 82.44 156 LYS A N 1
ATOM 1208 C CA . LYS A 1 156 ? 25.057 26.552 -21.182 1.00 82.44 156 LYS A CA 1
ATOM 1209 C C . LYS A 1 156 ? 24.533 25.241 -21.758 1.00 82.44 156 LYS A C 1
ATOM 1211 O O . LYS A 1 156 ? 23.363 25.129 -22.131 1.00 82.44 156 LYS A O 1
ATOM 1216 N N . TYR A 1 157 ? 25.412 24.244 -21.791 1.00 83.25 157 TYR A N 1
ATOM 1217 C CA . TYR A 1 157 ? 25.132 22.895 -22.274 1.00 83.25 157 TYR A CA 1
ATOM 1218 C C . TYR A 1 157 ? 25.048 21.906 -21.095 1.00 83.25 157 TYR A C 1
ATOM 1220 O O . TYR A 1 157 ? 25.704 22.122 -20.075 1.00 83.25 157 TYR A O 1
ATOM 1228 N N . PRO A 1 158 ? 24.267 20.816 -21.207 1.00 88.44 158 PRO A N 1
ATOM 1229 C CA . PRO A 1 158 ? 23.393 20.474 -22.332 1.00 88.44 158 PRO A CA 1
ATOM 1230 C C . PRO A 1 158 ? 22.119 21.335 -22.343 1.00 88.44 158 PRO A C 1
ATOM 1232 O O . PRO A 1 158 ? 21.534 21.579 -21.289 1.00 88.44 158 PRO A O 1
ATOM 1235 N N . ILE A 1 159 ? 21.669 21.790 -23.517 1.00 87.81 159 ILE A N 1
ATOM 1236 C CA . ILE A 1 159 ? 20.439 22.587 -23.673 1.00 87.81 159 ILE A CA 1
ATOM 1237 C C . ILE A 1 159 ? 19.254 21.803 -23.089 1.00 87.81 159 ILE A C 1
ATOM 1239 O O . ILE A 1 159 ? 19.010 20.667 -23.493 1.00 87.81 159 ILE A O 1
ATOM 1243 N N . ARG A 1 160 ? 18.511 22.389 -22.143 1.00 86.88 160 ARG A N 1
ATOM 1244 C CA . ARG A 1 160 ? 17.303 21.766 -21.573 1.00 86.88 160 ARG A CA 1
ATOM 1245 C C . ARG A 1 160 ? 16.143 21.792 -22.571 1.00 86.88 160 ARG A C 1
ATOM 1247 O O . ARG A 1 160 ? 15.943 22.797 -23.243 1.00 86.88 160 ARG A O 1
ATOM 1254 N N . ASN A 1 161 ? 15.351 20.718 -22.604 1.00 80.50 161 ASN A N 1
ATOM 1255 C CA . ASN A 1 161 ? 14.187 20.550 -23.486 1.00 80.50 161 ASN A CA 1
ATOM 1256 C C . ASN A 1 161 ? 14.463 20.916 -24.965 1.00 80.50 161 ASN A C 1
ATOM 1258 O O . ASN A 1 161 ? 13.700 21.676 -25.564 1.00 80.50 161 ASN A O 1
ATOM 1262 N N . PRO A 1 162 ? 15.535 20.383 -25.583 1.00 85.56 162 PRO A N 1
ATOM 1263 C CA . PRO A 1 162 ? 15.876 20.715 -26.957 1.00 85.56 162 PRO A CA 1
ATOM 1264 C C . PRO A 1 162 ? 14.841 20.115 -27.921 1.00 85.56 162 PRO A C 1
ATOM 1266 O O . PRO A 1 162 ? 14.171 19.115 -27.621 1.00 85.56 162 PRO A O 1
ATOM 1269 N N . THR A 1 163 ? 14.706 20.731 -29.094 1.00 82.38 163 THR A N 1
ATOM 1270 C CA . THR A 1 163 ? 13.812 20.254 -30.151 1.00 82.38 163 THR A CA 1
ATOM 1271 C C . THR A 1 163 ? 14.297 18.911 -30.691 1.00 82.38 163 THR A C 1
ATOM 1273 O O . THR A 1 163 ? 15.460 18.749 -31.047 1.00 82.38 163 THR A O 1
ATOM 1276 N N . VAL A 1 164 ? 13.392 17.932 -30.763 1.00 83.56 164 VAL A N 1
ATOM 1277 C CA . VAL A 1 164 ? 13.723 16.579 -31.232 1.00 83.56 164 VAL A CA 1
ATOM 1278 C C . VAL A 1 164 ? 14.265 16.651 -32.674 1.00 83.56 164 VAL A C 1
ATOM 1280 O O . VAL A 1 164 ? 13.587 17.223 -33.536 1.00 83.56 164 VAL A O 1
ATOM 1283 N N . PRO A 1 165 ? 15.451 16.077 -32.970 1.00 82.81 165 PRO A N 1
ATOM 1284 C CA . PRO A 1 165 ? 15.993 16.015 -34.325 1.00 82.81 165 PRO A CA 1
ATOM 1285 C C . PRO A 1 165 ? 14.986 15.438 -35.323 1.00 82.81 165 PRO A C 1
ATOM 1287 O O . PRO A 1 165 ? 14.300 14.459 -35.034 1.00 82.81 165 PRO A O 1
ATOM 1290 N N . LYS A 1 166 ? 14.892 16.019 -36.524 1.00 80.50 166 LYS A N 1
ATOM 1291 C CA . LYS A 1 166 ? 13.951 15.529 -37.545 1.00 80.50 166 LYS A CA 1
ATOM 1292 C C . LYS A 1 166 ? 14.316 14.095 -37.964 1.00 80.50 166 LYS A C 1
ATOM 1294 O O . LYS A 1 166 ? 15.495 13.828 -38.205 1.00 80.50 166 LYS A O 1
ATOM 1299 N N . PRO A 1 167 ? 13.337 13.180 -38.107 1.00 80.31 167 PRO A N 1
ATOM 1300 C CA . PRO A 1 167 ? 13.614 11.826 -38.568 1.00 80.31 167 PRO A CA 1
ATOM 1301 C C . PRO A 1 167 ? 14.203 11.840 -39.991 1.00 80.31 167 PRO A C 1
ATOM 1303 O O . PRO A 1 167 ? 13.848 12.719 -40.785 1.00 80.31 167 PRO A O 1
ATOM 1306 N N . PRO A 1 168 ? 15.065 10.867 -40.350 1.00 83.38 168 PRO A N 1
ATOM 1307 C CA . PRO A 1 168 ? 15.654 10.792 -41.684 1.00 83.38 168 PRO A CA 1
ATOM 1308 C C . PRO A 1 168 ? 14.591 10.738 -42.799 1.00 83.38 168 PRO A C 1
ATOM 1310 O O . PRO A 1 168 ? 13.552 10.097 -42.608 1.00 83.38 168 PRO A O 1
ATOM 1313 N N . PRO A 1 169 ? 14.831 11.341 -43.981 1.00 82.19 169 PRO A N 1
ATOM 1314 C CA . PRO A 1 169 ? 13.896 11.286 -45.103 1.00 82.19 169 PRO A CA 1
ATOM 1315 C C . PRO A 1 169 ? 13.478 9.850 -45.443 1.00 82.19 169 PRO A C 1
ATOM 1317 O O . PRO A 1 169 ? 14.316 8.977 -45.652 1.00 82.19 169 PRO A O 1
ATOM 1320 N N . GLY A 1 170 ? 12.167 9.605 -45.483 1.00 78.12 170 GLY A N 1
ATOM 1321 C CA . GLY A 1 170 ? 11.596 8.282 -45.751 1.00 78.12 170 GLY A CA 1
ATOM 1322 C C . GLY A 1 170 ? 11.479 7.349 -44.538 1.00 78.12 170 GLY A C 1
ATOM 1323 O O . GLY A 1 170 ? 10.836 6.308 -44.666 1.00 78.12 170 GLY A O 1
ATOM 1324 N N . TYR A 1 171 ? 12.011 7.707 -43.361 1.00 81.31 171 TYR A N 1
ATOM 1325 C CA . TYR A 1 171 ? 11.792 6.928 -42.139 1.00 81.31 171 TYR A CA 1
ATOM 1326 C C . TYR A 1 171 ? 10.302 6.860 -41.781 1.00 81.31 171 TYR A C 1
ATOM 1328 O O . TYR A 1 171 ? 9.601 7.873 -41.733 1.00 81.31 171 TYR A O 1
ATOM 1336 N N . ARG A 1 172 ? 9.831 5.648 -41.485 1.00 78.56 172 ARG A N 1
ATOM 1337 C CA . ARG A 1 172 ? 8.533 5.371 -40.866 1.00 78.56 172 ARG A CA 1
ATOM 1338 C C . ARG A 1 172 ? 8.737 4.263 -39.827 1.00 78.56 172 ARG A C 1
ATOM 1340 O O . ARG A 1 172 ? 9.385 3.273 -40.168 1.00 78.56 172 ARG A O 1
ATOM 1347 N N . PRO A 1 173 ? 8.197 4.382 -38.600 1.00 80.19 173 PRO A N 1
ATOM 1348 C CA . PRO A 1 173 ? 8.248 3.297 -37.623 1.00 80.19 173 PRO A CA 1
ATOM 1349 C C . PRO A 1 173 ? 7.608 2.016 -38.174 1.00 80.19 173 PRO A C 1
ATOM 1351 O O . PRO A 1 173 ? 6.554 2.080 -38.811 1.00 80.19 173 PRO A O 1
ATOM 1354 N N . THR A 1 174 ? 8.213 0.853 -37.913 1.00 85.25 174 THR A N 1
ATOM 1355 C CA . THR A 1 174 ? 7.664 -0.439 -38.360 1.00 85.25 174 THR A CA 1
ATOM 1356 C C . THR A 1 174 ? 6.253 -0.640 -37.790 1.00 85.25 174 THR A C 1
ATOM 1358 O O . THR A 1 174 ? 6.088 -0.555 -36.565 1.00 85.25 174 THR A O 1
ATOM 1361 N N . PRO A 1 175 ? 5.232 -0.910 -38.631 1.00 88.38 175 PRO A N 1
ATOM 1362 C CA . PRO A 1 175 ? 3.865 -1.069 -38.159 1.00 88.38 175 PRO A CA 1
ATOM 1363 C C . PRO A 1 175 ? 3.728 -2.325 -37.292 1.00 88.38 175 PRO A C 1
ATOM 1365 O O . PRO A 1 175 ? 4.448 -3.317 -37.461 1.00 88.38 175 PRO A O 1
ATOM 1368 N N . TRP A 1 176 ? 2.794 -2.268 -36.345 1.00 91.25 176 TRP A N 1
ATOM 1369 C CA . TRP A 1 176 ? 2.526 -3.358 -35.416 1.00 91.25 176 TRP A CA 1
ATOM 1370 C C . TRP A 1 176 ? 1.030 -3.514 -35.140 1.00 91.25 176 TRP A C 1
ATOM 1372 O O . TRP A 1 176 ? 0.283 -2.539 -35.170 1.00 91.25 176 TRP A O 1
ATOM 1382 N N . ALA A 1 177 ? 0.597 -4.744 -34.859 1.00 90.56 177 ALA A N 1
ATOM 1383 C CA . ALA A 1 177 ? -0.779 -5.049 -34.480 1.00 90.56 177 ALA A CA 1
ATOM 1384 C C . ALA A 1 177 ? -0.823 -5.999 -33.289 1.00 90.56 177 ALA A C 1
ATOM 1386 O O . ALA A 1 177 ? -0.054 -6.961 -33.190 1.00 90.56 177 ALA A O 1
ATOM 1387 N N . ARG A 1 178 ? -1.791 -5.748 -32.410 1.00 91.06 178 ARG A N 1
ATOM 1388 C CA . ARG A 1 178 ? -2.144 -6.617 -31.293 1.00 91.06 178 ARG A CA 1
ATOM 1389 C C . ARG A 1 178 ? -3.150 -7.666 -31.756 1.00 91.06 178 ARG A C 1
ATOM 1391 O O . ARG A 1 178 ? -4.222 -7.317 -32.249 1.00 91.06 178 ARG A O 1
ATOM 1398 N N . CYS A 1 179 ? -2.820 -8.937 -31.560 1.00 92.50 179 CYS A N 1
ATOM 1399 C CA . CYS A 1 179 ? -3.593 -10.066 -32.062 1.00 92.50 179 CYS A CA 1
ATOM 1400 C C . CYS A 1 179 ? -3.877 -11.111 -30.972 1.00 92.50 179 CYS A C 1
ATOM 1402 O O . CYS A 1 179 ? -3.104 -11.276 -30.028 1.00 92.50 179 CYS A O 1
ATOM 1404 N N . VAL A 1 180 ? -4.974 -11.850 -31.139 1.00 92.69 180 VAL A N 1
ATOM 1405 C CA . VAL A 1 180 ? -5.326 -13.041 -30.352 1.00 92.69 180 VAL A CA 1
ATOM 1406 C C . VAL A 1 180 ? -5.040 -14.286 -31.187 1.00 92.69 180 VAL A C 1
ATOM 1408 O O . VAL A 1 180 ? -5.534 -14.393 -32.311 1.00 92.69 180 VAL A O 1
ATOM 1411 N N . VAL A 1 181 ? -4.294 -15.246 -30.644 1.00 92.44 181 VAL A N 1
ATOM 1412 C CA . VAL A 1 181 ? -4.014 -16.532 -31.297 1.00 92.44 181 VAL A CA 1
ATOM 1413 C C . VAL A 1 181 ? -5.279 -17.397 -31.300 1.00 92.44 181 VAL A C 1
ATOM 1415 O O . VAL A 1 181 ? -5.834 -17.720 -30.250 1.00 92.44 181 VAL A O 1
ATOM 1418 N N . LYS A 1 182 ? -5.758 -17.783 -32.486 1.00 91.94 182 LYS A N 1
ATOM 1419 C CA . LYS A 1 182 ? -6.952 -18.626 -32.694 1.00 91.94 182 LYS A CA 1
ATOM 1420 C C . LYS A 1 182 ? -6.616 -20.098 -32.928 1.00 91.94 182 LYS A C 1
ATOM 1422 O O . LYS A 1 182 ? -7.435 -20.959 -32.605 1.00 91.94 182 LYS A O 1
ATOM 1427 N N . GLY A 1 183 ? -5.428 -20.377 -33.454 1.00 86.50 183 GLY A N 1
ATOM 1428 C CA . GLY A 1 183 ? -4.918 -21.723 -33.696 1.00 86.50 183 GLY A CA 1
ATOM 1429 C C . GLY A 1 183 ? -3.395 -21.728 -33.801 1.00 86.50 183 GLY A C 1
ATOM 1430 O O . GLY A 1 183 ? -2.792 -20.719 -34.170 1.00 86.50 183 GLY A O 1
ATOM 1431 N N . VAL A 1 184 ? -2.797 -22.868 -33.463 1.00 87.62 184 VAL A N 1
ATOM 1432 C CA . VAL A 1 184 ? -1.354 -23.132 -33.509 1.00 87.62 184 VAL A CA 1
ATOM 1433 C C . VAL A 1 184 ? -1.170 -24.477 -34.203 1.00 87.62 184 VAL A C 1
ATOM 1435 O O . VAL A 1 184 ? -1.893 -25.422 -33.895 1.00 87.62 184 VAL A O 1
ATOM 1438 N N . VAL A 1 185 ? -0.240 -24.552 -35.151 1.00 83.50 185 VAL A N 1
ATOM 1439 C CA . VAL A 1 185 ? 0.094 -25.766 -35.904 1.00 83.50 185 VAL A CA 1
ATOM 1440 C C . VAL A 1 185 ? 1.609 -25.898 -35.937 1.00 83.50 185 VAL A C 1
ATOM 1442 O O . VAL A 1 185 ? 2.295 -25.003 -36.433 1.00 83.50 185 VAL A O 1
ATOM 1445 N N . ASP A 1 186 ? 2.144 -27.006 -35.435 1.00 76.94 186 ASP A N 1
ATOM 1446 C CA . ASP A 1 186 ? 3.571 -27.291 -35.558 1.00 76.94 186 ASP A CA 1
ATOM 1447 C C . ASP A 1 186 ? 3.928 -27.703 -36.995 1.00 76.94 186 ASP A C 1
ATOM 1449 O O . ASP A 1 186 ? 3.211 -28.453 -37.666 1.00 76.94 186 ASP A O 1
ATOM 1453 N N . GLY A 1 187 ? 5.049 -27.173 -37.479 1.00 69.06 187 GLY A N 1
ATOM 1454 C CA . GLY A 1 187 ? 5.474 -27.255 -38.870 1.00 69.06 187 GLY A CA 1
ATOM 1455 C C . GLY A 1 187 ? 5.109 -26.025 -39.709 1.00 69.06 187 GLY A C 1
ATOM 1456 O O . GLY A 1 187 ? 4.167 -25.271 -39.443 1.00 69.06 187 GLY A O 1
ATOM 1457 N N . LEU A 1 188 ? 5.865 -25.852 -40.793 1.00 64.06 188 LEU A N 1
ATOM 1458 C CA . LEU A 1 188 ? 5.542 -24.929 -41.879 1.00 64.06 188 LEU A CA 1
ATOM 1459 C C . LEU A 1 188 ? 4.558 -25.610 -42.839 1.00 64.06 188 LEU A C 1
ATOM 1461 O O . LEU A 1 188 ? 4.937 -26.073 -43.912 1.00 64.06 188 LEU A O 1
ATOM 1465 N N . ARG A 1 189 ? 3.296 -25.718 -42.417 1.00 55.50 189 ARG A N 1
ATOM 1466 C CA . ARG A 1 189 ? 2.185 -26.038 -43.323 1.00 55.50 189 ARG A CA 1
ATOM 1467 C C . ARG A 1 189 ? 1.691 -24.751 -43.996 1.00 55.50 189 ARG A C 1
ATOM 1469 O O . ARG A 1 189 ? 1.890 -23.667 -43.455 1.00 55.50 189 ARG A O 1
ATOM 1476 N N . PHE A 1 190 ? 1.020 -24.919 -45.137 1.00 54.34 190 PHE A N 1
ATOM 1477 C CA . PHE A 1 190 ? 0.518 -23.871 -46.042 1.00 54.34 190 PHE A CA 1
ATOM 1478 C C . PHE A 1 190 ? 1.633 -23.125 -46.800 1.00 54.34 190 PHE A C 1
ATOM 1480 O O . PHE A 1 190 ? 2.393 -22.351 -46.228 1.00 54.34 190 PHE A O 1
ATOM 1487 N N . SER A 1 191 ? 1.714 -23.373 -48.109 1.00 45.25 191 SER A N 1
ATOM 1488 C CA . SER A 1 191 ? 2.674 -22.760 -49.040 1.00 45.25 191 SER A CA 1
ATOM 1489 C C . SER A 1 191 ? 2.140 -21.496 -49.727 1.00 45.25 191 SER A C 1
ATOM 1491 O O . SER A 1 191 ? 2.927 -20.628 -50.092 1.00 45.25 191 SER A O 1
ATOM 1493 N N . ASP A 1 192 ? 0.815 -21.374 -49.869 1.00 45.66 192 ASP A N 1
ATOM 1494 C CA . ASP A 1 192 ? 0.197 -20.587 -50.953 1.00 45.66 192 ASP A CA 1
ATOM 1495 C C . ASP A 1 192 ? -0.774 -19.492 -50.463 1.00 45.66 192 ASP A C 1
ATOM 1497 O O . ASP A 1 192 ? -1.703 -19.106 -51.166 1.00 45.66 192 ASP A O 1
ATOM 1501 N N . GLY A 1 193 ? -0.617 -19.016 -49.222 1.00 46.84 193 GLY A N 1
ATOM 1502 C CA . GLY A 1 193 ? -1.385 -17.889 -48.656 1.00 46.84 193 GLY A CA 1
ATOM 1503 C C . GLY A 1 193 ? -2.869 -18.149 -48.335 1.00 46.84 193 GLY A C 1
ATOM 1504 O O . GLY A 1 193 ? -3.478 -17.363 -47.610 1.00 46.84 193 GLY A O 1
ATOM 1505 N N . VAL A 1 194 ? -3.455 -19.251 -48.811 1.00 48.44 194 VAL A N 1
ATOM 1506 C CA . VAL A 1 194 ? -4.855 -19.622 -48.545 1.00 48.44 194 VAL A CA 1
ATOM 1507 C C . VAL A 1 194 ? -5.057 -20.005 -47.074 1.00 48.44 194 VAL A C 1
ATOM 1509 O O . VAL A 1 194 ? -4.420 -20.927 -46.564 1.00 48.44 194 VAL A O 1
ATOM 1512 N N . ILE A 1 195 ? -5.988 -19.325 -46.398 1.00 49.03 195 ILE A N 1
ATOM 1513 C CA . ILE A 1 195 ? -6.391 -19.628 -45.018 1.00 49.03 195 ILE A CA 1
ATOM 1514 C C . ILE A 1 195 ? -7.444 -20.755 -45.041 1.00 49.03 195 ILE A C 1
ATOM 1516 O O . ILE A 1 195 ? -8.517 -20.548 -45.611 1.00 49.03 195 ILE A O 1
ATOM 1520 N N . PRO A 1 196 ? -7.194 -21.933 -44.437 1.00 45.22 196 PRO A N 1
ATOM 1521 C CA . PRO A 1 196 ? -8.196 -22.995 -44.358 1.00 45.22 196 PRO A CA 1
ATOM 1522 C C . PRO A 1 196 ? -9.254 -22.701 -43.271 1.00 45.22 196 PRO A C 1
ATOM 1524 O O . PRO A 1 196 ? -8.988 -21.925 -42.347 1.00 45.22 196 PRO A O 1
ATOM 1527 N N . PRO A 1 197 ? -10.438 -23.348 -43.314 1.00 49.56 197 PRO A N 1
ATOM 1528 C CA . PRO A 1 197 ? -11.430 -23.257 -42.241 1.00 49.56 197 PRO A CA 1
ATOM 1529 C C . PRO A 1 197 ? -10.845 -23.692 -40.889 1.00 49.56 197 PRO A C 1
ATOM 1531 O O . PRO A 1 197 ? -10.106 -24.681 -40.828 1.00 49.56 197 PRO A O 1
ATOM 1534 N N . LEU A 1 198 ? -11.196 -22.992 -39.799 1.00 49.75 198 LEU A N 1
ATOM 1535 C CA . LEU A 1 198 ? -10.668 -23.271 -38.449 1.00 49.75 198 LEU A CA 1
ATOM 1536 C C . LEU A 1 198 ? -10.877 -24.731 -38.018 1.00 49.75 198 LEU A C 1
ATOM 1538 O O . LEU A 1 198 ? -10.061 -25.282 -37.283 1.00 49.75 198 LEU A O 1
ATOM 1542 N N . ASP A 1 199 ? -11.950 -25.346 -38.503 1.00 48.38 199 ASP A N 1
ATOM 1543 C CA . ASP A 1 199 ? -12.396 -26.706 -38.184 1.00 48.38 199 ASP A CA 1
ATOM 1544 C C . ASP A 1 199 ? -11.399 -27.783 -38.658 1.00 48.38 199 ASP A C 1
ATOM 1546 O O . ASP A 1 199 ? -11.419 -28.913 -38.179 1.00 48.38 199 ASP A O 1
ATOM 1550 N N . THR A 1 200 ? -10.490 -27.427 -39.574 1.00 47.59 200 THR A N 1
ATOM 1551 C CA . THR A 1 200 ? -9.429 -28.310 -40.094 1.00 47.59 200 THR A CA 1
ATOM 1552 C C . THR A 1 200 ? -8.161 -28.335 -39.227 1.00 47.59 200 THR A C 1
ATOM 1554 O O . THR A 1 200 ? -7.267 -29.150 -39.461 1.00 47.59 200 THR A O 1
ATOM 1557 N N . LEU A 1 201 ? -8.063 -27.466 -38.213 1.00 53.41 201 LEU A N 1
ATOM 1558 C CA . LEU A 1 201 ? -6.879 -27.291 -37.360 1.00 53.41 201 LEU A CA 1
ATOM 1559 C C . LEU A 1 201 ? -6.833 -28.326 -36.217 1.00 53.41 201 LEU A C 1
ATOM 1561 O O . LEU A 1 201 ? -6.830 -27.976 -35.035 1.00 53.41 201 LEU A O 1
ATOM 1565 N N . GLY A 1 202 ? -6.823 -29.612 -36.575 1.00 47.75 202 GLY A N 1
ATOM 1566 C CA . GLY A 1 202 ? -6.698 -30.722 -35.626 1.00 47.75 202 GLY A CA 1
ATOM 1567 C C . GLY A 1 202 ? -5.289 -30.846 -35.012 1.00 47.75 202 GLY A C 1
ATOM 1568 O O . GLY A 1 202 ? -4.306 -30.455 -35.648 1.00 47.75 202 GLY A O 1
ATOM 1569 N N . PRO A 1 203 ? -5.158 -31.406 -33.792 1.00 44.22 203 PRO A N 1
ATOM 1570 C CA . PRO A 1 203 ? -3.863 -31.601 -33.145 1.00 44.22 203 PRO A CA 1
ATOM 1571 C C . PRO A 1 203 ? -3.017 -32.634 -33.903 1.00 44.22 203 PRO A C 1
ATOM 1573 O O . PRO A 1 203 ? -3.408 -33.791 -34.058 1.00 44.22 203 PRO A O 1
ATOM 1576 N N . GLY A 1 204 ? -1.839 -32.215 -34.369 1.00 46.03 204 GLY A N 1
ATOM 1577 C CA . GLY A 1 204 ? -0.845 -33.116 -34.952 1.00 46.03 204 GLY A CA 1
ATOM 1578 C C . GLY A 1 204 ? -0.165 -33.982 -33.888 1.00 46.03 204 GLY A C 1
ATOM 1579 O O . GLY A 1 204 ? 0.003 -33.564 -32.745 1.00 46.03 204 GLY A O 1
ATOM 1580 N N . SER A 1 205 ? 0.259 -35.189 -34.267 1.00 37.12 205 SER A N 1
ATOM 1581 C CA . SER A 1 205 ? 1.049 -36.067 -33.396 1.00 37.12 205 SER A CA 1
ATOM 1582 C C . SER A 1 205 ? 2.409 -35.436 -33.046 1.00 37.12 205 SER A C 1
ATOM 1584 O O . SER A 1 205 ? 3.073 -34.932 -33.956 1.00 37.12 205 SER A O 1
ATOM 1586 N N . PRO A 1 206 ? 2.880 -35.510 -31.786 1.00 40.00 206 PRO A N 1
ATOM 1587 C CA . PRO A 1 206 ? 4.152 -34.919 -31.375 1.00 40.00 206 PRO A CA 1
ATOM 1588 C C . PRO A 1 206 ? 5.352 -35.732 -31.895 1.00 40.00 206 PRO A C 1
ATOM 1590 O O . PRO A 1 206 ? 5.873 -36.611 -31.213 1.00 40.00 206 PRO A O 1
ATOM 1593 N N . SER A 1 207 ? 5.808 -35.428 -33.112 1.00 34.59 207 SER A N 1
ATOM 1594 C CA . SER A 1 207 ? 6.982 -36.048 -33.739 1.00 34.59 207 SER A CA 1
ATOM 1595 C C . SER A 1 207 ? 8.098 -35.029 -33.996 1.00 34.59 207 SER A C 1
ATOM 1597 O O . SER A 1 207 ? 8.011 -34.234 -34.929 1.00 34.59 207 SER A O 1
ATOM 1599 N N . THR A 1 208 ? 9.151 -35.096 -33.175 1.00 37.62 208 THR A N 1
ATOM 1600 C CA . THR A 1 208 ? 10.543 -34.682 -33.468 1.00 37.62 208 THR A CA 1
ATOM 1601 C C . THR A 1 208 ? 10.761 -33.417 -34.321 1.00 37.62 208 THR A C 1
ATOM 1603 O O . THR A 1 208 ? 10.841 -33.493 -35.543 1.00 37.62 208 THR A O 1
ATOM 1606 N N . VAL A 1 209 ? 11.021 -32.289 -33.645 1.00 42.62 209 VAL A N 1
ATOM 1607 C CA . VAL A 1 209 ? 11.711 -31.087 -34.173 1.00 42.62 209 VAL A CA 1
ATOM 1608 C C . VAL A 1 209 ? 11.128 -30.529 -35.484 1.00 42.62 209 VAL A C 1
ATOM 1610 O O . VAL A 1 209 ? 11.716 -30.624 -36.562 1.00 42.62 209 VAL A O 1
ATOM 1613 N N . ALA A 1 210 ? 9.977 -29.865 -35.382 1.00 46.88 210 ALA A N 1
ATOM 1614 C CA . ALA A 1 210 ? 9.434 -29.084 -36.487 1.00 46.88 210 ALA A CA 1
ATOM 1615 C C . ALA A 1 210 ? 10.317 -27.852 -36.788 1.00 46.88 210 ALA A C 1
ATOM 1617 O O . ALA A 1 210 ? 10.526 -27.004 -35.926 1.00 46.88 210 ALA A O 1
ATOM 1618 N N . LEU A 1 211 ? 10.774 -27.701 -38.038 1.00 59.84 211 LEU A N 1
ATOM 1619 C CA . LEU A 1 211 ? 11.622 -26.583 -38.515 1.00 59.84 211 LEU A CA 1
ATOM 1620 C C . LEU A 1 211 ? 10.922 -25.200 -38.558 1.00 59.84 211 LEU A C 1
ATOM 1622 O O . LEU A 1 211 ? 11.456 -24.229 -39.099 1.00 59.84 211 LEU A O 1
ATOM 1626 N N . GLY A 1 212 ? 9.712 -25.108 -38.013 1.00 74.94 212 GLY A N 1
ATOM 1627 C CA . GLY A 1 212 ? 8.904 -23.901 -37.913 1.00 74.94 212 GLY A CA 1
ATOM 1628 C C . GLY A 1 212 ? 7.546 -24.197 -37.277 1.00 74.94 212 GLY A C 1
ATOM 1629 O O . GLY A 1 212 ? 7.193 -25.357 -37.067 1.00 74.94 212 GLY A O 1
ATOM 1630 N N . LYS A 1 213 ? 6.776 -23.150 -36.987 1.00 86.62 213 LYS A N 1
ATOM 1631 C CA . LYS A 1 213 ? 5.455 -23.206 -36.340 1.00 86.62 213 LYS A CA 1
ATOM 1632 C C . LYS A 1 213 ? 4.544 -22.171 -36.989 1.00 86.62 213 LYS A C 1
ATOM 1634 O O . LYS A 1 213 ? 4.991 -21.068 -37.286 1.00 86.62 213 LYS A O 1
ATOM 1639 N N . THR A 1 214 ? 3.280 -22.501 -37.212 1.00 87.75 214 THR A N 1
ATOM 1640 C CA . THR A 1 214 ? 2.320 -21.619 -37.886 1.00 87.75 214 THR A CA 1
ATOM 1641 C C . THR A 1 214 ? 1.194 -21.221 -36.936 1.00 87.75 214 THR A C 1
ATOM 1643 O O . THR A 1 214 ? 0.591 -22.072 -36.284 1.00 87.75 214 THR A O 1
ATOM 1646 N N . LEU A 1 215 ? 0.905 -19.922 -36.852 1.00 90.19 215 LEU A N 1
ATOM 1647 C CA . LEU A 1 215 ? -0.188 -19.358 -36.061 1.00 90.19 215 LEU A CA 1
ATOM 1648 C C . LEU A 1 215 ? -1.299 -18.848 -36.982 1.00 90.19 215 LEU A C 1
ATOM 1650 O O . LEU A 1 215 ? -1.026 -18.181 -37.981 1.00 90.19 215 LEU A O 1
ATOM 1654 N N . VAL A 1 216 ? -2.550 -19.066 -36.580 1.00 89.19 216 VAL A N 1
ATOM 1655 C CA . VAL A 1 216 ? -3.701 -18.294 -37.067 1.00 89.19 216 VAL A CA 1
ATOM 1656 C C . VAL A 1 216 ? -4.047 -17.278 -35.987 1.00 89.19 216 VAL A C 1
ATOM 1658 O O . VAL A 1 216 ? -4.297 -17.658 -34.840 1.00 89.19 216 VAL A O 1
ATOM 1661 N N . VAL A 1 217 ? -4.051 -15.991 -36.329 1.00 90.56 217 VAL A N 1
ATOM 1662 C CA . VAL A 1 217 ? -4.255 -14.885 -35.380 1.00 90.56 217 VAL A CA 1
ATOM 1663 C C . VAL A 1 217 ? -5.349 -13.940 -35.868 1.00 90.56 217 VAL A C 1
ATOM 1665 O O . VAL A 1 217 ? -5.538 -13.790 -37.071 1.00 90.56 217 VAL A O 1
ATOM 1668 N N . THR A 1 218 ? -6.042 -13.265 -34.952 1.00 90.62 218 THR A N 1
ATOM 1669 C CA . THR A 1 218 ? -7.027 -12.219 -35.287 1.00 90.62 218 THR A CA 1
ATOM 1670 C C . THR A 1 218 ? -6.661 -10.909 -34.598 1.00 90.62 218 THR A C 1
ATOM 1672 O O . THR A 1 218 ? -6.402 -10.920 -33.393 1.00 90.62 218 THR A O 1
ATOM 1675 N N . THR A 1 219 ? -6.642 -9.793 -35.328 1.00 86.12 219 THR A N 1
ATOM 1676 C CA . THR A 1 219 ? -6.378 -8.451 -34.778 1.00 86.12 219 THR A CA 1
ATOM 1677 C C . THR A 1 219 ? -7.552 -7.942 -33.925 1.00 86.12 219 THR A C 1
ATOM 1679 O O . THR A 1 219 ? -8.622 -8.558 -33.879 1.00 86.12 219 THR A O 1
ATOM 1682 N N . LYS A 1 220 ? -7.386 -6.801 -33.239 1.00 73.69 220 LYS A N 1
ATOM 1683 C CA . LYS A 1 220 ? -8.460 -6.160 -32.450 1.00 73.69 220 LYS A CA 1
ATOM 1684 C C . LYS A 1 220 ? -9.650 -5.714 -33.322 1.00 73.69 220 LYS A C 1
ATOM 1686 O O . LYS A 1 220 ? -10.771 -5.637 -32.829 1.00 73.69 220 LYS A O 1
ATOM 1691 N N . GLU A 1 221 ? -9.412 -5.500 -34.611 1.00 78.12 221 GLU A N 1
ATOM 1692 C CA . GLU A 1 221 ? -10.366 -5.083 -35.646 1.00 78.12 221 GLU A CA 1
ATOM 1693 C C . GLU A 1 221 ? -11.098 -6.278 -36.293 1.00 78.12 221 GLU A C 1
ATOM 1695 O O . GLU A 1 221 ? -11.925 -6.091 -37.180 1.00 78.12 221 GLU A O 1
ATOM 1700 N N . GLY A 1 222 ? -10.799 -7.515 -35.874 1.00 80.12 222 GLY A N 1
ATOM 1701 C CA . GLY A 1 222 ? -11.419 -8.737 -36.403 1.00 80.12 222 GLY A CA 1
ATOM 1702 C C . GLY A 1 222 ? -10.736 -9.331 -37.642 1.00 80.12 222 GLY A C 1
ATOM 1703 O O . GLY A 1 222 ? -11.124 -10.413 -38.086 1.00 80.12 222 GLY A O 1
ATOM 1704 N N . VAL A 1 223 ? -9.692 -8.689 -38.177 1.00 83.94 223 VAL A N 1
ATOM 1705 C CA . VAL A 1 223 ? -8.949 -9.186 -39.347 1.00 83.94 223 VAL A CA 1
ATOM 1706 C C . VAL A 1 223 ? -8.150 -10.428 -38.959 1.00 83.94 223 VAL A C 1
ATOM 1708 O O . VAL A 1 223 ? -7.364 -10.392 -38.014 1.00 83.94 223 VAL A O 1
ATOM 1711 N N . THR A 1 224 ? -8.327 -11.536 -39.681 1.00 86.31 224 THR A N 1
ATOM 1712 C CA . THR A 1 224 ? -7.576 -12.780 -39.438 1.00 86.31 224 THR A CA 1
ATOM 1713 C C . THR A 1 224 ? -6.377 -12.890 -40.381 1.00 86.31 224 THR A C 1
ATOM 1715 O O . THR A 1 224 ? -6.479 -12.567 -41.561 1.00 86.31 224 THR A O 1
ATOM 1718 N N . ARG A 1 225 ? -5.224 -13.318 -39.854 1.00 84.88 225 ARG A N 1
ATOM 1719 C CA . ARG A 1 225 ? -3.945 -13.454 -40.570 1.00 84.88 225 ARG A CA 1
ATOM 1720 C C . ARG A 1 225 ? -3.244 -14.762 -40.203 1.00 84.88 225 ARG A C 1
ATOM 1722 O O . ARG A 1 225 ? -3.451 -15.311 -39.120 1.00 84.88 225 ARG A O 1
ATOM 1729 N N . VAL A 1 226 ? -2.378 -15.222 -41.104 1.00 85.56 226 VAL A N 1
ATOM 1730 C CA . VAL A 1 226 ? -1.474 -16.362 -40.895 1.00 85.56 226 VAL A CA 1
ATOM 1731 C C . VAL A 1 226 ? -0.060 -15.843 -40.637 1.00 85.56 226 VAL A C 1
ATOM 1733 O O . VAL A 1 226 ? 0.401 -14.917 -41.310 1.00 85.56 226 VAL A O 1
ATOM 1736 N N . VAL A 1 227 ? 0.614 -16.438 -39.651 1.00 89.12 227 VAL A N 1
ATOM 1737 C CA . VAL A 1 227 ? 1.978 -16.085 -39.238 1.00 89.12 227 VAL A CA 1
ATOM 1738 C C . VAL A 1 227 ? 2.836 -17.345 -39.210 1.00 89.12 227 VAL A C 1
ATOM 1740 O O . VAL A 1 227 ? 2.527 -18.278 -38.471 1.00 89.12 227 VAL A O 1
ATOM 1743 N N . HIS A 1 228 ? 3.930 -17.375 -39.967 1.00 87.69 228 HIS A N 1
ATOM 1744 C CA . HIS A 1 228 ? 4.885 -18.483 -39.958 1.00 87.69 228 HIS A CA 1
ATOM 1745 C C . HIS A 1 228 ? 6.132 -18.102 -39.164 1.00 87.69 228 HIS A C 1
ATOM 1747 O O . HIS A 1 228 ? 6.902 -17.231 -39.570 1.00 87.69 228 HIS A O 1
ATOM 1753 N N . LEU A 1 229 ? 6.347 -18.787 -38.048 1.00 90.06 229 LEU A N 1
ATOM 1754 C CA . LEU A 1 229 ? 7.527 -18.682 -37.201 1.00 90.06 229 LEU A CA 1
ATOM 1755 C C . LEU A 1 229 ? 8.588 -19.670 -37.695 1.00 90.06 229 LEU A C 1
ATOM 1757 O O . LEU A 1 229 ? 8.297 -20.849 -37.909 1.00 90.06 229 LEU A O 1
ATOM 1761 N N . LYS A 1 230 ? 9.820 -19.195 -37.871 1.00 86.25 230 LYS A N 1
ATOM 1762 C CA . LYS A 1 230 ? 10.973 -19.980 -38.330 1.00 86.25 230 LYS A CA 1
ATOM 1763 C C . LYS A 1 230 ? 12.127 -19.863 -37.344 1.00 86.25 230 LYS A C 1
ATOM 1765 O O . LYS A 1 230 ? 12.281 -18.836 -36.677 1.00 86.25 230 LYS A O 1
ATOM 1770 N N . GLU A 1 231 ? 12.964 -20.899 -37.311 1.00 85.50 231 GLU A N 1
ATOM 1771 C CA . GLU A 1 231 ? 14.113 -20.991 -36.399 1.00 85.50 231 GLU A CA 1
ATOM 1772 C C . GLU A 1 231 ? 13.645 -20.770 -34.947 1.00 85.50 231 GLU A C 1
ATOM 1774 O O . GLU A 1 231 ? 12.542 -21.195 -34.604 1.00 85.50 231 GLU A O 1
ATOM 1779 N N . ARG A 1 232 ? 14.424 -20.076 -34.104 1.00 85.50 232 ARG A N 1
ATOM 1780 C CA . ARG A 1 232 ? 14.098 -19.918 -32.678 1.00 85.50 232 ARG A CA 1
ATOM 1781 C C . ARG A 1 232 ? 12.721 -19.313 -32.394 1.00 85.50 232 ARG A C 1
ATOM 1783 O O . ARG A 1 232 ? 12.160 -19.597 -31.347 1.00 85.50 232 ARG A O 1
ATOM 1790 N N . TRP A 1 233 ? 12.114 -18.537 -33.302 1.00 89.06 233 TRP A N 1
ATOM 1791 C CA . TRP A 1 233 ? 10.741 -18.049 -33.088 1.00 89.06 233 TRP A CA 1
ATOM 1792 C C . TRP A 1 233 ? 9.723 -19.193 -32.932 1.00 89.06 233 TRP A C 1
ATOM 1794 O O . TRP A 1 233 ? 8.717 -19.011 -32.249 1.00 89.06 233 TRP A O 1
ATOM 1804 N N . ALA A 1 234 ? 9.977 -20.361 -33.531 1.00 87.44 234 ALA A N 1
ATOM 1805 C CA . ALA A 1 234 ? 9.125 -21.538 -33.396 1.00 87.44 234 ALA A CA 1
ATOM 1806 C C . ALA A 1 234 ? 9.251 -22.227 -32.024 1.00 87.44 234 ALA A C 1
ATOM 1808 O O . ALA A 1 234 ? 8.295 -22.875 -31.599 1.00 87.44 234 ALA A O 1
ATOM 1809 N N . ASP A 1 235 ? 10.362 -22.035 -31.305 1.00 87.75 235 ASP A N 1
ATOM 1810 C CA . ASP A 1 235 ? 10.598 -22.607 -29.970 1.00 87.75 235 ASP A CA 1
ATOM 1811 C C . ASP A 1 235 ? 9.646 -22.020 -28.907 1.00 87.75 235 ASP A C 1
ATOM 1813 O O . ASP A 1 235 ? 9.440 -22.619 -27.853 1.00 87.75 235 ASP A O 1
ATOM 1817 N N . LEU A 1 236 ? 9.036 -20.856 -29.172 1.00 89.44 236 LEU A N 1
ATOM 1818 C CA . LEU A 1 236 ? 8.120 -20.201 -28.237 1.00 89.44 236 LEU A CA 1
ATOM 1819 C C . LEU A 1 236 ? 6.885 -21.072 -27.939 1.00 89.44 236 LEU A C 1
ATOM 1821 O O . LEU A 1 236 ? 6.183 -21.550 -28.842 1.00 89.44 236 LEU A O 1
ATOM 1825 N N . ALA A 1 237 ? 6.586 -21.218 -26.647 1.00 87.38 237 ALA A N 1
ATOM 1826 C CA . ALA A 1 237 ? 5.448 -21.962 -26.107 1.00 87.38 237 ALA A CA 1
ATOM 1827 C C . ALA A 1 237 ? 4.128 -21.169 -26.233 1.00 87.38 237 ALA A C 1
ATOM 1829 O O . ALA A 1 237 ? 3.507 -20.799 -25.242 1.00 87.38 237 ALA A O 1
ATOM 1830 N N . ILE A 1 238 ? 3.728 -20.876 -27.472 1.00 90.25 238 ILE A N 1
ATOM 1831 C CA . ILE A 1 238 ? 2.512 -20.124 -27.812 1.00 90.25 238 ILE A CA 1
ATOM 1832 C C . ILE A 1 238 ? 1.305 -21.065 -27.848 1.00 90.25 238 ILE A C 1
ATOM 1834 O O . ILE A 1 238 ? 1.331 -22.078 -28.547 1.00 90.25 238 ILE A O 1
ATOM 1838 N N . CYS A 1 239 ? 0.232 -20.690 -27.155 1.00 89.81 239 CYS A N 1
ATOM 1839 C CA . CYS A 1 239 ? -1.021 -21.432 -27.061 1.00 89.81 239 CYS A CA 1
ATOM 1840 C C . CYS A 1 239 ? -2.198 -20.709 -27.744 1.00 89.81 239 CYS A C 1
ATOM 1842 O O . CYS A 1 239 ? -2.190 -19.502 -27.997 1.00 89.81 239 CYS A O 1
ATOM 1844 N N . LYS A 1 240 ? -3.274 -21.456 -28.021 1.00 89.19 240 LYS A N 1
ATOM 1845 C CA . LYS A 1 240 ? -4.558 -20.883 -28.454 1.00 89.19 240 LYS A CA 1
ATOM 1846 C C . LYS A 1 240 ? -5.155 -20.034 -27.326 1.00 89.19 240 LYS A C 1
ATOM 1848 O O . LYS A 1 240 ? -5.287 -20.504 -26.203 1.00 89.19 240 LYS A O 1
ATOM 1853 N N . GLY A 1 241 ? -5.565 -18.810 -27.651 1.00 88.12 241 GLY A N 1
ATOM 1854 C CA . GLY A 1 241 ? -6.065 -17.815 -26.700 1.00 88.12 241 GLY A CA 1
ATOM 1855 C C . GLY A 1 241 ? -5.026 -16.774 -26.275 1.00 88.12 241 GLY A C 1
ATOM 1856 O O . GLY A 1 241 ? -5.414 -15.736 -25.740 1.00 88.12 241 GLY A O 1
ATOM 1857 N N . ASP A 1 242 ? -3.736 -16.995 -26.551 1.00 90.88 242 ASP A N 1
ATOM 1858 C CA . ASP A 1 242 ? -2.691 -16.045 -26.176 1.00 90.88 242 ASP A CA 1
ATOM 1859 C C . ASP A 1 242 ? -2.789 -14.717 -26.927 1.00 90.88 242 ASP A C 1
ATOM 1861 O O . ASP A 1 242 ? -3.226 -14.635 -28.078 1.00 90.88 242 ASP A O 1
ATOM 1865 N N . ILE A 1 243 ? -2.327 -13.660 -26.260 1.00 91.81 243 ILE A N 1
ATOM 1866 C CA . ILE A 1 243 ? -2.147 -12.341 -26.857 1.00 91.81 243 ILE A CA 1
ATOM 1867 C C . ILE A 1 243 ? -0.711 -12.210 -27.354 1.00 91.81 243 ILE A C 1
ATOM 1869 O O . ILE A 1 243 ? 0.235 -12.409 -26.587 1.00 91.81 243 ILE A O 1
ATOM 1873 N N . VAL A 1 244 ? -0.558 -11.786 -28.605 1.00 95.06 244 VAL A N 1
ATOM 1874 C CA . VAL A 1 244 ? 0.729 -11.412 -29.200 1.00 95.06 244 VAL A CA 1
ATOM 1875 C C . VAL A 1 244 ? 0.651 -10.009 -29.794 1.00 95.06 244 VAL A C 1
ATOM 1877 O O . VAL A 1 244 ? -0.394 -9.617 -30.313 1.00 95.06 244 VAL A O 1
ATOM 1880 N N . ASN A 1 245 ? 1.755 -9.264 -29.779 1.00 94.94 245 ASN A N 1
ATOM 1881 C CA . ASN A 1 245 ? 1.955 -8.214 -30.778 1.00 94.94 245 ASN A CA 1
ATOM 1882 C C . ASN A 1 245 ? 2.842 -8.760 -31.892 1.00 94.94 245 ASN A C 1
ATOM 1884 O O . ASN A 1 245 ? 3.816 -9.470 -31.631 1.00 94.94 245 ASN A O 1
ATOM 1888 N N . ILE A 1 246 ? 2.514 -8.393 -33.123 1.00 93.88 246 ILE A N 1
ATOM 1889 C CA . ILE A 1 246 ? 3.308 -8.683 -34.312 1.00 93.88 246 ILE A CA 1
ATOM 1890 C C . ILE A 1 246 ? 3.806 -7.348 -34.840 1.00 93.88 246 ILE A C 1
ATOM 1892 O O . ILE A 1 246 ? 3.001 -6.455 -35.092 1.00 93.88 246 ILE A O 1
ATOM 1896 N N . ILE A 1 247 ? 5.120 -7.224 -34.994 1.00 93.12 247 ILE A N 1
ATOM 1897 C CA . ILE A 1 247 ? 5.799 -6.067 -35.578 1.00 93.12 247 ILE A CA 1
ATOM 1898 C C . ILE A 1 247 ? 6.399 -6.568 -36.894 1.00 93.12 247 ILE A C 1
ATOM 1900 O O . ILE A 1 247 ? 7.190 -7.507 -36.864 1.00 93.12 247 ILE A O 1
ATOM 1904 N N . SER A 1 248 ? 5.994 -6.023 -38.043 1.00 90.31 248 SER A N 1
ATOM 1905 C CA . SER A 1 248 ? 6.546 -6.402 -39.358 1.00 90.31 248 SER A CA 1
ATOM 1906 C C . SER A 1 248 ? 6.121 -5.406 -40.434 1.00 90.31 248 SER A C 1
ATOM 1908 O O . SER A 1 248 ? 4.982 -4.950 -40.436 1.00 90.31 248 SER A O 1
ATOM 1910 N N . SER A 1 249 ? 6.988 -5.130 -41.409 1.00 84.19 249 SER A N 1
ATOM 1911 C CA . SER A 1 249 ? 6.648 -4.326 -42.595 1.00 84.19 249 SER A CA 1
ATOM 1912 C C . SER A 1 249 ? 5.498 -4.926 -43.420 1.00 84.19 249 SER A C 1
ATOM 1914 O O . SER A 1 249 ? 4.672 -4.186 -43.950 1.00 84.19 249 SER A O 1
ATOM 1916 N N . THR A 1 250 ? 5.396 -6.259 -43.472 1.00 83.19 250 THR A N 1
ATOM 1917 C CA . THR A 1 250 ? 4.349 -7.008 -44.206 1.00 83.19 250 THR A CA 1
ATOM 1918 C C . THR A 1 250 ? 2.961 -6.949 -43.558 1.00 83.19 250 THR A C 1
ATOM 1920 O O . THR A 1 250 ? 1.977 -7.420 -44.128 1.00 83.19 250 THR A O 1
ATOM 1923 N N . LEU A 1 251 ? 2.849 -6.365 -42.363 1.00 83.88 251 LEU A N 1
ATOM 1924 C CA . LEU A 1 251 ? 1.608 -6.353 -41.600 1.00 83.88 251 LEU A CA 1
ATOM 1925 C C . LEU A 1 251 ? 0.464 -5.623 -42.319 1.00 83.88 251 LEU A C 1
ATOM 1927 O O . LEU A 1 251 ? -0.677 -6.074 -42.243 1.00 83.88 251 LEU A O 1
ATOM 1931 N N . ASN A 1 252 ? 0.758 -4.540 -43.040 1.00 79.62 252 ASN A N 1
ATOM 1932 C CA . ASN A 1 252 ? -0.268 -3.733 -43.710 1.00 79.62 252 ASN A CA 1
ATOM 1933 C C . ASN A 1 252 ? -0.715 -4.312 -45.066 1.00 79.62 252 ASN A C 1
ATOM 1935 O O . ASN A 1 252 ? -1.693 -3.829 -45.629 1.00 79.62 252 ASN A O 1
ATOM 1939 N N . ASP A 1 253 ? -0.031 -5.337 -45.584 1.00 80.62 253 ASP A N 1
ATOM 1940 C CA . ASP A 1 253 ? -0.422 -6.044 -46.804 1.00 80.62 253 ASP A CA 1
ATOM 1941 C C . ASP A 1 253 ? -1.233 -7.299 -46.432 1.00 80.62 253 ASP A C 1
ATOM 1943 O O . ASP A 1 253 ? -0.664 -8.233 -45.865 1.00 80.62 253 ASP A O 1
ATOM 1947 N N . PRO A 1 254 ? -2.551 -7.362 -46.703 1.00 71.56 254 PRO A N 1
ATOM 1948 C CA . PRO A 1 254 ? -3.370 -8.526 -46.373 1.00 71.56 254 PRO A CA 1
ATOM 1949 C C . PRO A 1 254 ? -3.154 -9.719 -47.318 1.00 71.56 254 PRO A C 1
ATOM 1951 O O . PRO A 1 254 ? -3.592 -10.817 -46.982 1.00 71.56 254 PRO A O 1
ATOM 1954 N N . SER A 1 255 ? -2.505 -9.529 -48.473 1.00 70.56 255 SER A N 1
ATOM 1955 C CA . SER A 1 255 ? -2.278 -10.586 -49.471 1.00 70.56 255 SER A CA 1
ATOM 1956 C C . SER A 1 255 ? -1.104 -11.507 -49.128 1.00 70.56 255 SER A C 1
ATOM 1958 O O . SER A 1 255 ? -1.029 -12.626 -49.636 1.00 70.56 255 SER A O 1
ATOM 1960 N N . LEU A 1 256 ? -0.208 -11.067 -48.236 1.00 70.75 256 LEU A N 1
ATOM 1961 C CA . LEU A 1 256 ? 0.998 -11.802 -47.860 1.00 70.75 256 LEU A CA 1
ATOM 1962 C C . LEU A 1 256 ? 0.885 -12.458 -46.467 1.00 70.75 256 LEU A C 1
ATOM 1964 O O . LEU A 1 256 ? 0.411 -11.828 -45.509 1.00 70.75 256 LEU A O 1
ATOM 1968 N N . PRO A 1 257 ? 1.360 -13.709 -46.299 1.00 72.12 257 PRO A N 1
ATOM 1969 C CA . PRO A 1 257 ? 1.516 -14.321 -44.985 1.00 72.12 257 PRO A CA 1
ATOM 1970 C C . PRO A 1 257 ? 2.701 -13.685 -44.243 1.00 72.12 257 PRO A C 1
ATOM 1972 O O . PRO A 1 257 ? 3.746 -13.405 -44.832 1.00 72.12 257 PRO A O 1
ATOM 1975 N N . ILE A 1 258 ? 2.568 -13.479 -42.932 1.00 86.62 258 ILE A N 1
ATOM 1976 C CA . ILE A 1 258 ? 3.614 -12.822 -42.138 1.00 86.62 258 ILE A CA 1
ATOM 1977 C C . ILE A 1 258 ? 4.683 -13.861 -41.782 1.00 86.62 258 ILE A C 1
ATOM 1979 O O . ILE A 1 258 ? 4.408 -14.812 -41.052 1.00 86.62 258 ILE A O 1
ATOM 1983 N N . ILE A 1 259 ? 5.911 -13.700 -42.279 1.00 85.81 259 ILE A N 1
ATOM 1984 C CA . ILE A 1 259 ? 7.012 -14.644 -42.033 1.00 85.81 259 ILE A CA 1
ATOM 1985 C C . ILE A 1 259 ? 7.987 -14.043 -41.019 1.00 85.81 259 ILE A C 1
ATOM 1987 O O . ILE A 1 259 ? 8.667 -13.065 -41.309 1.00 85.81 259 ILE A O 1
ATOM 1991 N N . LEU A 1 260 ? 8.096 -14.666 -39.845 1.00 88.56 260 LEU A N 1
ATOM 1992 C CA . LEU A 1 260 ? 9.005 -14.259 -38.775 1.00 88.56 260 LEU A CA 1
ATOM 1993 C C . LEU A 1 260 ? 10.177 -15.244 -38.688 1.00 88.56 260 LEU A C 1
ATOM 1995 O O . LEU A 1 260 ? 10.020 -16.402 -38.308 1.00 88.56 260 LEU A O 1
ATOM 1999 N N . THR A 1 261 ? 11.369 -14.775 -39.049 1.00 84.88 261 THR A N 1
ATOM 2000 C CA . THR A 1 261 ? 12.637 -15.526 -39.051 1.00 84.88 261 THR A CA 1
ATOM 2001 C C . THR A 1 261 ? 13.662 -14.795 -38.189 1.00 84.88 261 THR A C 1
ATOM 2003 O O . THR A 1 261 ? 13.590 -13.580 -38.018 1.00 84.88 261 THR A O 1
ATOM 2006 N N . PHE A 1 262 ? 14.645 -15.514 -37.647 1.00 82.19 262 PHE A N 1
ATOM 2007 C CA . PHE A 1 262 ? 15.776 -14.893 -36.958 1.00 82.19 262 PHE A CA 1
ATOM 2008 C C . PHE A 1 262 ? 16.760 -14.191 -37.909 1.00 82.19 262 PHE A C 1
ATOM 2010 O O . PHE A 1 262 ? 17.700 -13.557 -37.427 1.00 82.19 262 PHE A O 1
ATOM 2017 N N . LYS A 1 263 ? 16.543 -14.253 -39.231 1.00 81.06 263 LYS A N 1
ATOM 2018 C CA . LYS A 1 263 ? 17.335 -13.559 -40.260 1.00 81.06 263 LYS A CA 1
ATOM 2019 C C . LYS A 1 263 ? 16.815 -12.161 -40.624 1.00 81.06 263 LYS A C 1
ATOM 2021 O O . LYS A 1 263 ? 17.605 -11.346 -41.087 1.00 81.06 263 LYS A O 1
ATOM 2026 N N . ASP A 1 264 ? 15.531 -11.874 -40.412 1.00 82.94 264 ASP A N 1
ATOM 2027 C CA . ASP A 1 264 ? 14.943 -10.559 -40.704 1.00 82.94 264 ASP A CA 1
ATOM 2028 C C . ASP A 1 264 ? 15.294 -9.552 -39.586 1.00 82.94 264 ASP A C 1
ATOM 2030 O O . ASP A 1 264 ? 15.031 -9.837 -38.412 1.00 82.94 264 ASP A O 1
ATOM 2034 N N . PRO A 1 265 ? 15.901 -8.388 -39.896 1.00 78.44 265 PRO A N 1
ATOM 2035 C CA . PRO A 1 265 ? 16.160 -7.346 -38.909 1.00 78.44 265 PRO A CA 1
ATOM 2036 C C . PRO A 1 265 ? 14.915 -6.561 -38.467 1.00 78.44 265 PRO A C 1
ATOM 2038 O O . PRO A 1 265 ? 14.976 -5.946 -37.405 1.00 78.44 265 PRO A O 1
ATOM 2041 N N . ALA A 1 266 ? 13.828 -6.552 -39.247 1.00 81.25 266 ALA A N 1
ATOM 2042 C CA . ALA A 1 266 ? 12.696 -5.642 -39.060 1.00 81.25 266 ALA A CA 1
ATOM 2043 C C . ALA A 1 266 ? 11.486 -6.252 -38.333 1.00 81.25 266 ALA A C 1
ATOM 2045 O O . ALA A 1 266 ? 10.681 -5.492 -37.788 1.00 81.25 266 ALA A O 1
ATOM 2046 N N . SER A 1 267 ? 11.336 -7.584 -38.313 1.00 88.12 267 SER A N 1
ATOM 2047 C CA . SER A 1 267 ? 10.129 -8.237 -37.782 1.00 88.12 267 SER A CA 1
ATOM 2048 C C . SER A 1 267 ? 10.330 -8.979 -36.452 1.00 88.12 267 SER A C 1
ATOM 2050 O O . SER A 1 267 ? 11.325 -9.671 -36.238 1.00 88.12 267 SER A O 1
ATOM 2052 N N . PHE A 1 268 ? 9.337 -8.872 -35.561 1.00 93.94 268 PHE A N 1
ATOM 2053 C CA . PHE A 1 268 ? 9.355 -9.407 -34.195 1.00 93.94 268 PHE A CA 1
ATOM 2054 C C . PHE A 1 268 ? 7.978 -9.944 -33.773 1.00 93.94 268 PHE A C 1
ATOM 2056 O O . PHE A 1 268 ? 6.942 -9.388 -34.147 1.00 93.94 268 PHE A O 1
ATOM 2063 N N . LEU A 1 269 ? 7.969 -10.966 -32.910 1.00 95.12 269 LEU A N 1
ATOM 2064 C CA . LEU A 1 269 ? 6.794 -11.374 -32.131 1.00 95.12 269 LEU A CA 1
ATOM 2065 C C . LEU A 1 269 ? 7.011 -11.024 -30.656 1.00 95.12 269 LEU A C 1
ATOM 2067 O O . LEU A 1 269 ? 8.060 -11.342 -30.098 1.00 95.12 269 LEU A O 1
ATOM 2071 N N . ILE A 1 270 ? 6.010 -10.423 -30.013 1.00 96.62 270 ILE A N 1
ATOM 2072 C CA . ILE A 1 270 ? 6.000 -10.122 -28.574 1.00 96.62 270 ILE A CA 1
ATOM 2073 C C . ILE A 1 270 ? 4.895 -10.950 -27.917 1.00 96.62 270 ILE A C 1
ATOM 2075 O O . ILE A 1 270 ? 3.713 -10.702 -28.150 1.00 96.62 270 ILE A O 1
ATOM 2079 N N . LEU A 1 271 ? 5.270 -11.940 -27.107 1.00 95.62 271 LEU A N 1
ATOM 2080 C CA . LEU A 1 271 ? 4.348 -12.898 -26.487 1.00 95.62 271 LEU A CA 1
ATOM 2081 C C . LEU A 1 271 ? 3.875 -12.395 -25.116 1.00 95.62 271 LEU A C 1
ATOM 2083 O O . LEU A 1 271 ? 4.693 -12.050 -24.267 1.00 95.62 271 LEU A O 1
ATOM 2087 N N . HIS A 1 272 ? 2.563 -12.318 -24.892 1.00 92.50 272 HIS A N 1
ATOM 2088 C CA . HIS A 1 272 ? 1.959 -11.687 -23.711 1.00 92.50 272 HIS A CA 1
ATOM 2089 C C . HIS A 1 272 ? 2.471 -10.237 -23.488 1.00 92.50 272 HIS A C 1
ATOM 2091 O O . HIS A 1 272 ? 3.172 -9.950 -22.511 1.00 92.50 272 HIS A O 1
ATOM 2097 N N . PRO A 1 273 ? 2.150 -9.281 -24.382 1.00 91.19 273 PRO A N 1
ATOM 2098 C CA . PRO A 1 273 ? 2.630 -7.895 -24.287 1.00 91.19 273 PRO A CA 1
ATOM 2099 C C . PRO A 1 273 ? 2.166 -7.158 -23.014 1.00 91.19 273 PRO A C 1
ATOM 2101 O O . PRO A 1 273 ? 2.836 -6.238 -22.556 1.00 91.19 273 PRO A O 1
ATOM 2104 N N . ASP A 1 274 ? 1.079 -7.601 -22.367 1.00 86.00 274 ASP A N 1
ATOM 2105 C CA . ASP A 1 274 ? 0.592 -7.031 -21.095 1.00 86.00 274 ASP A CA 1
ATOM 2106 C C . ASP A 1 274 ? 1.470 -7.369 -19.873 1.00 86.00 274 ASP A C 1
ATOM 2108 O O . ASP A 1 274 ? 1.227 -6.888 -18.759 1.00 86.00 274 ASP A O 1
ATOM 2112 N N . LEU A 1 275 ? 2.485 -8.214 -20.059 1.00 87.12 275 LEU A N 1
ATOM 2113 C CA . LEU A 1 275 ? 3.570 -8.426 -19.110 1.00 87.12 275 LEU A CA 1
ATOM 2114 C C . LEU A 1 275 ? 4.715 -7.469 -19.453 1.00 87.12 275 LEU A C 1
ATOM 2116 O O . LEU A 1 275 ? 5.707 -7.851 -20.070 1.00 87.12 275 LEU A O 1
ATOM 2120 N N . MET A 1 276 ? 4.557 -6.202 -19.060 1.00 87.75 276 MET A N 1
ATOM 2121 C CA . MET A 1 276 ? 5.607 -5.190 -19.205 1.00 87.75 276 MET A CA 1
ATOM 2122 C C . MET A 1 276 ? 6.752 -5.466 -18.226 1.00 87.75 276 MET A C 1
ATOM 2124 O O . MET A 1 276 ? 6.676 -5.111 -17.041 1.00 87.75 276 MET A O 1
ATOM 2128 N N . LEU A 1 277 ? 7.801 -6.116 -18.731 1.00 91.31 277 LEU A N 1
ATOM 2129 C CA . LEU A 1 277 ? 9.022 -6.428 -17.985 1.00 91.31 277 LEU A CA 1
ATOM 2130 C C . LEU A 1 277 ? 9.959 -5.216 -17.959 1.00 91.31 277 LEU A C 1
ATOM 2132 O O . LEU A 1 277 ? 9.874 -4.353 -18.833 1.00 91.31 277 LEU A O 1
ATOM 2136 N N . THR A 1 278 ? 10.865 -5.150 -16.979 1.00 92.75 278 THR A N 1
ATOM 2137 C CA . THR A 1 278 ? 11.941 -4.150 -17.010 1.00 92.75 278 THR A CA 1
ATOM 2138 C C . THR A 1 278 ? 13.157 -4.660 -17.766 1.00 92.75 278 THR A C 1
ATOM 2140 O O . THR A 1 278 ? 13.491 -5.845 -17.729 1.00 92.75 278 THR A O 1
ATOM 2143 N N . MET A 1 279 ? 13.868 -3.739 -18.409 1.00 90.50 279 MET A N 1
ATOM 2144 C CA . MET A 1 279 ? 15.122 -4.021 -19.107 1.00 90.50 279 MET A CA 1
ATOM 2145 C C . MET A 1 279 ? 16.185 -4.547 -18.136 1.00 90.50 279 MET A C 1
ATOM 2147 O O . MET A 1 279 ? 16.943 -5.445 -18.488 1.00 90.50 279 MET A O 1
ATOM 2151 N N . THR A 1 280 ? 16.166 -4.087 -16.879 1.00 89.06 280 THR A N 1
ATOM 2152 C CA . THR A 1 280 ? 16.961 -4.656 -15.781 1.00 89.06 280 THR A CA 1
ATOM 2153 C C . THR A 1 280 ? 16.604 -6.113 -15.474 1.00 89.06 280 THR A C 1
ATOM 2155 O O . THR A 1 280 ? 17.512 -6.914 -15.275 1.00 89.06 280 THR A O 1
ATOM 2158 N N . SER A 1 281 ? 15.324 -6.507 -15.487 1.00 90.88 281 SER A N 1
ATOM 2159 C CA . SER A 1 281 ? 14.925 -7.915 -15.321 1.00 90.88 281 SER A CA 1
ATOM 2160 C C . SER A 1 281 ? 15.392 -8.788 -16.488 1.00 90.88 281 SER A C 1
ATOM 2162 O O . SER A 1 281 ? 15.869 -9.892 -16.249 1.00 90.88 281 SER A O 1
ATOM 2164 N N . ILE A 1 282 ? 15.302 -8.298 -17.728 1.00 92.44 282 ILE A N 1
ATOM 2165 C CA . ILE A 1 282 ? 15.730 -9.040 -18.928 1.00 92.44 282 ILE A CA 1
ATOM 2166 C C . ILE A 1 282 ? 17.259 -9.186 -18.952 1.00 92.44 282 ILE A C 1
ATOM 2168 O O . ILE A 1 282 ? 17.773 -10.289 -19.112 1.00 92.44 282 ILE A O 1
ATOM 2172 N N . ALA A 1 283 ? 17.998 -8.106 -18.692 1.00 87.81 283 ALA A N 1
ATOM 2173 C CA . ALA A 1 283 ? 19.454 -8.136 -18.575 1.00 87.81 283 ALA A CA 1
ATOM 2174 C C . ALA A 1 283 ? 19.935 -9.077 -17.450 1.00 87.81 283 ALA A C 1
ATOM 2176 O O . ALA A 1 283 ? 20.863 -9.864 -17.645 1.00 87.81 283 ALA A O 1
ATOM 2177 N N . ASN A 1 284 ? 19.264 -9.059 -16.292 1.00 84.25 284 ASN A N 1
ATOM 2178 C CA . ASN A 1 284 ? 19.585 -9.928 -15.154 1.00 84.25 284 ASN A CA 1
ATOM 2179 C C . ASN A 1 284 ? 19.142 -11.391 -15.332 1.00 84.25 284 ASN A C 1
ATOM 2181 O O . ASN A 1 284 ? 19.534 -12.225 -14.507 1.00 84.25 284 ASN A O 1
ATOM 2185 N N . ALA A 1 285 ? 18.368 -11.715 -16.373 1.00 87.25 285 ALA A N 1
ATOM 2186 C CA . ALA A 1 285 ? 17.972 -13.083 -16.701 1.00 87.25 285 ALA A CA 1
ATOM 2187 C C . ALA A 1 285 ? 19.093 -13.890 -17.363 1.00 87.25 285 ALA A C 1
ATOM 2189 O O . ALA A 1 285 ? 19.118 -15.105 -17.207 1.00 87.25 285 ALA A O 1
ATOM 2190 N N . MET A 1 286 ? 20.030 -13.234 -18.059 1.00 80.62 286 MET A N 1
ATOM 2191 C CA . MET A 1 286 ? 21.037 -13.912 -18.889 1.00 80.62 286 MET A CA 1
ATOM 2192 C C . MET A 1 286 ? 21.901 -14.945 -18.127 1.00 80.62 286 MET A C 1
ATOM 2194 O O . MET A 1 286 ? 22.162 -15.995 -18.705 1.00 80.62 286 MET A O 1
ATOM 2198 N N . PRO A 1 287 ? 22.307 -14.731 -16.853 1.00 82.94 287 PRO A N 1
ATOM 2199 C CA . PRO A 1 287 ? 22.960 -15.777 -16.049 1.00 82.94 287 PRO A CA 1
ATOM 2200 C C . PRO A 1 287 ? 21.967 -16.736 -15.367 1.00 82.94 287 PRO A C 1
ATOM 2202 O O . PRO A 1 287 ? 22.273 -17.891 -15.107 1.00 82.94 287 PRO A O 1
ATOM 2205 N N . CYS A 1 288 ? 20.763 -16.257 -15.034 1.00 89.06 288 CYS A N 1
ATOM 2206 C CA . CYS A 1 288 ? 19.747 -17.042 -14.333 1.00 89.06 288 CYS A CA 1
ATOM 2207 C C . CYS A 1 288 ? 18.346 -16.456 -14.589 1.00 89.06 288 CYS A C 1
ATOM 2209 O O . CYS A 1 288 ? 18.004 -15.439 -13.973 1.00 89.06 288 CYS A O 1
ATOM 2211 N N . PRO A 1 289 ? 17.502 -17.074 -15.442 1.00 89.69 289 PRO A N 1
ATOM 2212 C CA . PRO A 1 289 ? 16.193 -16.518 -15.804 1.00 89.69 289 PRO A CA 1
ATOM 2213 C C . PRO A 1 289 ? 15.194 -16.538 -14.640 1.00 89.69 289 PRO A C 1
ATOM 2215 O O . PRO A 1 289 ? 14.288 -15.708 -14.573 1.00 89.69 289 PRO A O 1
ATOM 2218 N N . ARG A 1 290 ? 15.388 -17.442 -13.672 1.00 91.50 290 ARG A N 1
ATOM 2219 C CA . ARG A 1 290 ? 14.567 -17.565 -12.459 1.00 91.50 290 ARG A CA 1
ATOM 2220 C C . ARG A 1 290 ? 14.729 -16.376 -11.503 1.00 91.50 290 ARG A C 1
ATOM 2222 O O . ARG A 1 290 ? 13.751 -15.915 -10.915 1.00 91.50 290 ARG A O 1
ATOM 2229 N N . ARG A 1 291 ? 15.951 -15.845 -11.371 1.00 89.50 291 ARG A N 1
ATOM 2230 C CA . ARG A 1 291 ? 16.309 -14.759 -10.437 1.00 89.50 291 ARG A CA 1
ATOM 2231 C C . ARG A 1 291 ? 15.469 -13.477 -10.599 1.00 89.50 291 ARG A C 1
ATOM 2233 O O . ARG A 1 291 ? 14.913 -13.041 -9.593 1.00 89.50 291 ARG A O 1
ATOM 2240 N N . PRO A 1 292 ? 15.332 -12.858 -11.791 1.00 88.31 292 PRO A N 1
ATOM 2241 C CA . PRO A 1 292 ? 14.545 -11.630 -11.943 1.00 88.31 292 PRO A CA 1
ATOM 2242 C C . PRO A 1 292 ? 13.038 -11.839 -11.735 1.00 88.31 292 PRO A C 1
ATOM 2244 O O . PRO A 1 292 ? 12.357 -10.902 -11.322 1.00 88.31 292 PRO A O 1
ATOM 2247 N N . ILE A 1 293 ? 12.513 -13.048 -11.973 1.00 88.56 293 ILE A N 1
ATOM 2248 C CA . ILE A 1 293 ? 11.112 -13.375 -11.674 1.00 88.56 293 ILE A CA 1
ATOM 2249 C C . ILE A 1 293 ? 10.909 -13.447 -10.155 1.00 88.56 293 ILE A C 1
ATOM 2251 O O . ILE A 1 293 ? 10.042 -12.744 -9.636 1.00 88.56 293 ILE A O 1
ATOM 2255 N N . LEU A 1 294 ? 11.765 -14.174 -9.425 1.00 89.62 294 LEU A N 1
ATOM 2256 C CA . LEU A 1 294 ? 11.742 -14.193 -7.954 1.00 89.62 294 LEU A CA 1
ATOM 2257 C C . LEU A 1 294 ? 11.868 -12.780 -7.357 1.00 89.62 294 LEU A C 1
ATOM 2259 O O . LEU A 1 294 ? 11.077 -12.420 -6.490 1.00 89.62 294 LEU A O 1
ATOM 2263 N N . GLN A 1 295 ? 12.783 -11.955 -7.879 1.00 85.19 295 GLN A N 1
ATOM 2264 C CA . GLN A 1 295 ? 12.972 -10.555 -7.467 1.00 85.19 295 GLN A CA 1
ATOM 2265 C C . GLN A 1 295 ? 11.717 -9.682 -7.680 1.00 85.19 295 GLN A C 1
ATOM 2267 O O . GLN A 1 295 ? 11.526 -8.694 -6.971 1.00 85.19 295 GLN A O 1
ATOM 2272 N N . SER A 1 296 ? 10.858 -10.023 -8.649 1.00 82.38 296 SER A N 1
ATOM 2273 C CA . SER A 1 296 ? 9.593 -9.313 -8.892 1.00 82.38 296 SER A CA 1
ATOM 2274 C C . SER A 1 296 ? 8.453 -9.754 -7.962 1.00 82.38 296 SER A C 1
ATOM 2276 O O . SER A 1 296 ? 7.573 -8.952 -7.648 1.00 82.38 296 SER A O 1
ATOM 2278 N N . LEU A 1 297 ? 8.489 -11.005 -7.490 1.00 84.19 297 LEU A N 1
ATOM 2279 C CA . LEU A 1 297 ? 7.482 -11.604 -6.606 1.00 84.19 297 LEU A CA 1
ATOM 2280 C C . LEU A 1 297 ? 7.757 -11.306 -5.127 1.00 84.19 297 LEU A C 1
ATOM 2282 O O . LEU A 1 297 ? 6.824 -11.050 -4.366 1.00 84.19 297 LEU A O 1
ATOM 2286 N N . VAL A 1 298 ? 9.033 -11.344 -4.733 1.00 87.81 298 VAL A N 1
ATOM 2287 C CA . VAL A 1 298 ? 9.522 -11.207 -3.356 1.00 87.81 298 VAL A CA 1
ATOM 2288 C C . VAL A 1 298 ? 10.675 -10.203 -3.335 1.00 87.81 298 VAL A C 1
ATOM 2290 O O . VAL A 1 298 ? 11.726 -10.428 -3.935 1.00 87.81 298 VAL A O 1
ATOM 2293 N N . LYS A 1 299 ? 10.504 -9.108 -2.587 1.00 82.75 299 LYS A N 1
ATOM 2294 C CA . LYS A 1 299 ? 11.568 -8.136 -2.301 1.00 82.75 299 LYS A CA 1
ATOM 2295 C C . LYS A 1 299 ? 11.854 -8.133 -0.803 1.00 82.75 299 LYS A C 1
ATOM 2297 O O . LYS A 1 299 ? 11.068 -7.590 -0.026 1.00 82.75 299 LYS A O 1
ATOM 2302 N N . ILE A 1 300 ? 12.966 -8.740 -0.406 1.00 77.69 300 ILE A N 1
ATOM 2303 C CA . ILE A 1 300 ? 13.455 -8.719 0.978 1.00 77.69 300 ILE A CA 1
ATOM 2304 C C . ILE A 1 300 ? 13.910 -7.285 1.310 1.00 77.69 300 ILE A C 1
ATOM 2306 O O . ILE A 1 300 ? 14.754 -6.756 0.583 1.00 77.69 300 ILE A O 1
ATOM 2310 N N . PRO A 1 301 ? 13.361 -6.628 2.350 1.00 76.25 301 PRO A N 1
ATOM 2311 C CA . PRO A 1 301 ? 13.899 -5.370 2.846 1.00 76.25 301 PRO A CA 1
ATOM 2312 C C . PRO A 1 301 ? 15.112 -5.636 3.748 1.00 76.25 301 PRO A C 1
ATOM 2314 O O . PRO A 1 301 ? 15.143 -6.609 4.500 1.00 76.25 301 PRO A O 1
ATOM 2317 N N . GLY A 1 302 ? 16.102 -4.758 3.661 1.00 79.88 302 GLY A N 1
ATOM 2318 C CA . GLY A 1 302 ? 17.356 -4.803 4.405 1.00 79.88 302 GLY A CA 1
ATOM 2319 C C . GLY A 1 302 ? 18.209 -3.581 4.050 1.00 79.88 302 GLY A C 1
ATOM 2320 O O . GLY A 1 302 ? 17.842 -2.840 3.129 1.00 79.88 302 GLY A O 1
ATOM 2321 N N . PRO A 1 303 ? 19.326 -3.342 4.756 1.00 82.75 303 PRO A N 1
ATOM 2322 C CA . PRO A 1 303 ? 20.169 -2.181 4.504 1.00 82.75 303 PRO A CA 1
ATOM 2323 C C . PRO A 1 303 ? 20.813 -2.255 3.106 1.00 82.75 303 PRO A C 1
ATOM 2325 O O . PRO A 1 303 ? 21.147 -3.350 2.639 1.00 82.75 303 PRO A O 1
ATOM 2328 N N . PRO A 1 304 ? 21.007 -1.116 2.413 1.00 84.25 304 PRO A N 1
ATOM 2329 C CA . PRO A 1 304 ? 21.703 -1.104 1.132 1.00 84.25 304 PRO A CA 1
ATOM 2330 C C . PRO A 1 304 ? 23.163 -1.539 1.321 1.00 84.25 304 PRO A C 1
ATOM 2332 O O . PRO A 1 304 ? 23.810 -1.189 2.304 1.00 84.25 304 PRO A O 1
ATOM 2335 N N . SER A 1 305 ? 23.729 -2.282 0.368 1.00 85.44 305 SER A N 1
ATOM 2336 C CA . SER A 1 305 ? 25.170 -2.560 0.403 1.00 85.44 305 SER A CA 1
ATOM 2337 C C . SER A 1 305 ? 25.970 -1.284 0.107 1.00 85.44 305 SER A C 1
ATOM 2339 O O . SER A 1 305 ? 25.477 -0.400 -0.597 1.00 85.44 305 SER A O 1
ATOM 2341 N N . LYS A 1 306 ? 27.231 -1.204 0.566 1.00 86.62 306 LYS A N 1
ATOM 2342 C CA . LYS A 1 306 ? 28.148 -0.074 0.287 1.00 86.62 306 LYS A CA 1
ATOM 2343 C C . LYS A 1 306 ? 28.155 0.326 -1.198 1.00 86.62 306 LYS A C 1
ATOM 2345 O O . LYS A 1 306 ? 28.126 1.508 -1.521 1.00 86.62 306 LYS A O 1
ATOM 2350 N N . SER A 1 307 ? 28.115 -0.651 -2.109 1.00 84.06 307 SER A N 1
ATOM 2351 C CA . SER A 1 307 ? 28.053 -0.414 -3.559 1.00 84.06 307 SER A CA 1
ATOM 2352 C C . SER A 1 307 ? 26.718 0.158 -4.051 1.00 84.06 307 SER A C 1
ATOM 2354 O O . SER A 1 307 ? 26.726 0.942 -4.993 1.00 84.06 307 SER A O 1
ATOM 2356 N N . VAL A 1 308 ? 25.587 -0.218 -3.443 1.00 86.06 308 VAL A N 1
ATOM 2357 C CA . VAL A 1 308 ? 24.265 0.335 -3.790 1.00 86.06 308 VAL A CA 1
ATOM 2358 C C . VAL A 1 308 ? 24.128 1.757 -3.253 1.00 86.06 308 VAL A C 1
ATOM 2360 O O . VAL A 1 308 ? 23.762 2.642 -4.015 1.00 86.06 308 VAL A O 1
ATOM 2363 N N . LEU A 1 309 ? 24.494 1.992 -1.989 1.00 89.00 309 LEU A N 1
ATOM 2364 C CA . LEU A 1 309 ? 24.466 3.315 -1.355 1.00 89.00 309 LEU A CA 1
ATOM 2365 C C . LEU A 1 309 ? 25.299 4.338 -2.146 1.00 89.00 309 LEU A C 1
ATOM 2367 O O . LEU A 1 309 ? 24.775 5.357 -2.591 1.00 89.00 309 LEU A O 1
ATOM 2371 N N . TYR A 1 310 ? 26.575 4.028 -2.405 1.00 89.19 310 TYR A N 1
ATOM 2372 C CA . TYR A 1 310 ? 27.447 4.898 -3.206 1.00 89.19 310 TYR A CA 1
ATOM 2373 C C . TYR A 1 310 ? 26.950 5.046 -4.642 1.00 89.19 310 TYR A C 1
ATOM 2375 O O . TYR A 1 310 ? 27.115 6.106 -5.243 1.00 89.19 310 TYR A O 1
ATOM 2383 N N . GLY A 1 311 ? 26.338 3.992 -5.189 1.00 88.75 311 GLY A N 1
ATOM 2384 C CA . GLY A 1 311 ? 25.749 4.023 -6.516 1.00 88.75 311 GLY A CA 1
ATOM 2385 C C . GLY A 1 311 ? 24.630 5.053 -6.614 1.00 88.75 311 GLY A C 1
ATOM 2386 O O . GLY A 1 311 ? 24.711 5.926 -7.470 1.00 88.75 311 GLY A O 1
ATOM 2387 N N . THR A 1 312 ? 23.652 5.001 -5.706 1.00 88.75 312 THR A N 1
ATOM 2388 C CA . THR A 1 312 ? 22.533 5.954 -5.623 1.00 88.75 312 THR A CA 1
ATOM 2389 C C . THR A 1 312 ? 23.017 7.394 -5.441 1.00 88.75 312 THR A C 1
ATOM 2391 O O . THR A 1 312 ? 22.529 8.292 -6.122 1.00 88.75 312 THR A O 1
ATOM 2394 N N . MET A 1 313 ? 24.001 7.626 -4.563 1.00 90.31 313 MET A N 1
ATOM 2395 C CA . MET A 1 313 ? 24.542 8.969 -4.318 1.00 90.31 313 MET A CA 1
ATOM 2396 C C . MET A 1 313 ? 25.241 9.547 -5.556 1.00 90.31 313 MET A C 1
ATOM 2398 O O . MET A 1 313 ? 24.916 10.650 -5.987 1.00 90.31 313 MET A O 1
ATOM 2402 N N . LEU A 1 314 ? 26.166 8.796 -6.167 1.00 90.94 314 LEU A N 1
ATOM 2403 C CA . LEU A 1 314 ? 26.885 9.237 -7.371 1.00 90.94 314 LEU A CA 1
ATOM 2404 C C . LEU A 1 314 ? 25.951 9.437 -8.575 1.00 90.94 314 LEU A C 1
ATOM 2406 O O . LEU A 1 314 ? 26.222 10.281 -9.422 1.00 90.94 314 LEU A O 1
ATOM 2410 N N . HIS A 1 315 ? 24.863 8.668 -8.651 1.00 90.44 315 HIS A N 1
ATOM 2411 C CA . HIS A 1 315 ? 23.845 8.775 -9.697 1.00 90.44 315 HIS A CA 1
ATOM 2412 C C . HIS A 1 315 ? 23.024 10.065 -9.542 1.00 90.44 315 HIS A C 1
ATOM 2414 O O . HIS A 1 315 ? 23.017 10.888 -10.455 1.00 90.44 315 HIS A O 1
ATOM 2420 N N . SER A 1 316 ? 22.473 10.313 -8.346 1.00 88.94 316 SER A N 1
ATOM 2421 C CA . SER A 1 316 ? 21.712 11.534 -8.031 1.00 88.94 316 SER A CA 1
ATOM 2422 C C . SER A 1 316 ? 22.539 12.808 -8.232 1.00 88.94 316 SER A C 1
ATOM 2424 O O . SER A 1 316 ? 22.076 13.749 -8.870 1.00 88.94 316 SER A O 1
ATOM 2426 N N . LEU A 1 317 ? 23.787 12.838 -7.745 1.00 92.25 317 LEU A N 1
ATOM 2427 C CA . LEU A 1 317 ? 24.653 14.020 -7.855 1.00 92.25 317 LEU A CA 1
ATOM 2428 C C . LEU A 1 317 ? 25.038 14.340 -9.313 1.00 92.25 317 LEU A C 1
ATOM 2430 O O . LEU A 1 317 ? 25.226 15.509 -9.653 1.00 92.25 317 LEU A O 1
ATOM 2434 N N . LEU A 1 318 ? 25.130 13.325 -10.183 1.00 92.31 318 LEU A N 1
ATOM 2435 C CA . LEU A 1 318 ? 25.376 13.505 -11.618 1.00 92.31 318 LEU A CA 1
ATOM 2436 C C . LEU A 1 318 ? 24.108 13.930 -12.376 1.00 92.31 318 LEU A C 1
ATOM 2438 O O . LEU A 1 318 ? 24.197 14.729 -13.306 1.00 92.31 318 LEU A O 1
ATOM 2442 N N . GLN A 1 319 ? 22.929 13.454 -11.969 1.00 90.75 319 GLN A N 1
ATOM 2443 C CA . GLN A 1 319 ? 21.647 13.928 -12.502 1.00 90.75 319 GLN A CA 1
ATOM 2444 C C . GLN A 1 319 ? 21.395 15.398 -12.129 1.00 90.75 319 GLN A C 1
ATOM 2446 O O . GLN A 1 319 ? 21.026 16.189 -12.999 1.00 90.75 319 GLN A O 1
ATOM 2451 N N . ASP A 1 320 ? 21.697 15.800 -10.890 1.00 90.38 320 ASP A N 1
ATOM 2452 C CA . ASP A 1 320 ? 21.676 17.207 -10.468 1.00 90.38 320 ASP A CA 1
ATOM 2453 C C . ASP A 1 320 ? 22.688 18.057 -11.262 1.00 90.38 320 ASP A C 1
ATOM 2455 O O . ASP A 1 320 ? 22.376 19.188 -11.633 1.00 90.38 320 ASP A O 1
ATOM 2459 N N . ALA A 1 321 ? 23.874 17.522 -11.585 1.00 92.69 321 ALA A N 1
ATOM 2460 C CA . ALA A 1 321 ? 24.861 18.201 -12.433 1.00 92.69 321 ALA A CA 1
ATOM 2461 C C . ALA A 1 321 ? 24.372 18.395 -13.881 1.00 92.69 321 ALA A C 1
ATOM 2463 O O . ALA A 1 321 ? 24.443 19.506 -14.409 1.00 92.69 321 ALA A O 1
ATOM 2464 N N . LEU A 1 322 ? 23.809 17.343 -14.493 1.00 92.31 322 LEU A N 1
ATOM 2465 C CA . LEU A 1 322 ? 23.190 17.380 -15.825 1.00 92.31 322 LEU A CA 1
ATOM 2466 C C . LEU A 1 322 ? 22.047 18.398 -15.892 1.00 92.31 322 LEU A C 1
ATOM 2468 O O . LEU A 1 322 ? 21.976 19.175 -16.842 1.00 92.31 322 LEU A O 1
ATOM 2472 N N . GLN A 1 323 ? 21.183 18.438 -14.874 1.00 89.19 323 GLN A N 1
ATOM 2473 C CA . GLN A 1 323 ? 20.130 19.444 -14.783 1.00 89.19 323 GLN A CA 1
ATOM 2474 C C . GLN A 1 323 ? 20.700 20.861 -14.625 1.00 89.19 323 GLN A C 1
ATOM 2476 O O . GLN A 1 323 ? 20.264 21.782 -15.319 1.00 89.19 323 GLN A O 1
ATOM 2481 N N . GLN A 1 324 ? 21.615 21.080 -13.681 1.00 89.38 324 GLN A N 1
ATOM 2482 C CA . GLN A 1 324 ? 22.111 22.416 -13.326 1.00 89.38 324 GLN A CA 1
ATOM 2483 C C . GLN A 1 324 ? 23.141 22.982 -14.317 1.00 89.38 324 GLN A C 1
ATOM 2485 O O . GLN A 1 324 ? 23.479 24.157 -14.205 1.00 89.38 324 GLN A O 1
ATOM 2490 N N . GLN A 1 325 ? 23.611 22.178 -15.280 1.00 90.12 325 GLN A N 1
ATOM 2491 C CA . GLN A 1 325 ? 24.611 22.564 -16.286 1.00 90.12 325 GLN A CA 1
ATOM 2492 C C . GLN A 1 325 ? 25.932 23.051 -15.652 1.00 90.12 325 GLN A C 1
ATOM 2494 O O . GLN A 1 325 ? 26.591 23.956 -16.161 1.00 90.12 325 GLN A O 1
ATOM 2499 N N . ASP A 1 326 ? 26.309 22.463 -14.512 1.00 92.19 326 ASP A N 1
ATOM 2500 C CA . ASP A 1 326 ? 27.531 22.789 -13.769 1.00 92.19 326 ASP A CA 1
ATOM 2501 C C . ASP A 1 326 ? 28.150 21.500 -13.218 1.00 92.19 326 ASP A C 1
ATOM 2503 O O . ASP A 1 326 ? 27.522 20.768 -12.447 1.00 92.19 326 ASP A O 1
ATOM 2507 N N . PHE A 1 327 ? 29.390 21.239 -13.624 1.00 93.50 327 PHE A N 1
ATOM 2508 C CA . PHE A 1 327 ? 30.170 20.043 -13.307 1.00 93.50 327 PHE A CA 1
ATOM 2509 C C . PHE A 1 327 ? 31.440 20.367 -12.503 1.00 93.50 327 PHE A C 1
ATOM 2511 O O . PHE A 1 327 ? 32.297 19.504 -12.335 1.00 93.50 327 PHE A O 1
ATOM 2518 N N . SER A 1 328 ? 31.578 21.604 -12.016 1.00 93.56 328 SER A N 1
ATOM 2519 C CA . SER A 1 328 ? 32.746 22.053 -11.256 1.00 93.56 328 SER A CA 1
ATOM 2520 C C . SER A 1 328 ? 32.925 21.278 -9.946 1.00 93.56 328 SER A C 1
ATOM 2522 O O . SER A 1 328 ? 31.956 20.825 -9.322 1.00 93.56 328 SER A O 1
ATOM 2524 N N . VAL A 1 329 ? 34.177 21.159 -9.494 1.00 94.25 329 VAL A N 1
ATOM 2525 C CA . VAL A 1 329 ? 34.530 20.537 -8.206 1.00 94.25 329 VAL A CA 1
ATOM 2526 C C . VAL A 1 329 ? 33.793 21.199 -7.037 1.00 94.25 329 VAL A C 1
ATOM 2528 O O . VAL A 1 329 ? 33.246 20.499 -6.186 1.00 94.25 329 VAL A O 1
ATOM 2531 N N . ASP A 1 330 ? 33.721 22.530 -7.002 1.00 92.81 330 ASP A N 1
ATOM 2532 C CA . ASP A 1 330 ? 33.156 23.248 -5.856 1.00 92.81 330 ASP A CA 1
ATOM 2533 C C . ASP A 1 330 ? 31.626 23.196 -5.804 1.00 92.81 330 ASP A C 1
ATOM 2535 O O . ASP A 1 330 ? 31.066 23.028 -4.718 1.00 92.81 330 ASP A O 1
ATOM 2539 N N . THR A 1 331 ? 30.923 23.258 -6.941 1.00 92.94 331 THR A N 1
ATOM 2540 C CA . THR A 1 331 ? 29.472 23.006 -6.949 1.00 92.94 331 THR A CA 1
ATOM 2541 C C . THR A 1 331 ? 29.174 21.530 -6.675 1.00 92.94 331 THR A C 1
ATOM 2543 O O . THR A 1 331 ? 28.231 21.228 -5.945 1.00 92.94 331 THR A O 1
ATOM 2546 N N . THR A 1 332 ? 30.004 20.597 -7.153 1.00 93.69 332 THR A N 1
ATOM 2547 C CA . THR A 1 332 ? 29.865 19.167 -6.822 1.00 93.69 332 THR A CA 1
ATOM 2548 C C . THR A 1 332 ? 30.033 18.910 -5.323 1.00 93.69 332 THR A C 1
ATOM 2550 O O . THR A 1 332 ? 29.218 18.189 -4.743 1.00 93.69 332 THR A O 1
ATOM 2553 N N . ARG A 1 333 ? 31.006 19.555 -4.662 1.00 94.31 333 ARG A N 1
ATOM 2554 C CA . ARG A 1 333 ? 31.157 19.497 -3.200 1.00 94.31 333 ARG A CA 1
ATOM 2555 C C . ARG A 1 333 ? 29.937 20.072 -2.483 1.00 94.31 333 ARG A C 1
ATOM 2557 O O . ARG A 1 333 ? 29.366 19.380 -1.649 1.00 94.31 333 ARG A O 1
ATOM 2564 N N . LYS A 1 334 ? 29.461 21.262 -2.876 1.00 94.06 334 LYS A N 1
ATOM 2565 C CA . LYS A 1 334 ? 28.241 21.876 -2.309 1.00 94.06 334 LYS A CA 1
ATOM 2566 C C . LYS A 1 334 ? 27.008 20.972 -2.449 1.00 94.06 334 LYS A C 1
ATOM 2568 O O . LYS A 1 334 ? 26.220 20.882 -1.512 1.00 94.06 334 LYS A O 1
ATOM 2573 N N . ARG A 1 335 ? 26.843 20.274 -3.583 1.00 93.00 335 ARG A N 1
ATOM 2574 C CA . ARG A 1 335 ? 25.770 19.276 -3.764 1.00 93.00 335 ARG A CA 1
ATOM 2575 C C . ARG A 1 335 ? 25.943 18.076 -2.840 1.00 93.00 335 ARG A C 1
ATOM 2577 O O . ARG A 1 335 ? 24.959 17.641 -2.258 1.00 93.00 335 ARG A O 1
ATOM 2584 N N . LEU A 1 336 ? 27.163 17.555 -2.687 1.00 93.94 336 LEU A N 1
ATOM 2585 C CA . LEU A 1 336 ? 27.437 16.455 -1.760 1.00 93.94 336 LEU A CA 1
ATOM 2586 C C . LEU A 1 336 ? 27.179 16.871 -0.306 1.00 93.94 336 LEU A C 1
ATOM 2588 O O . LEU A 1 336 ? 26.525 16.130 0.415 1.00 93.94 336 LEU A O 1
ATOM 2592 N N . ASP A 1 337 ? 27.610 18.059 0.118 1.00 92.19 337 ASP A N 1
ATOM 2593 C CA . ASP A 1 337 ? 27.315 18.596 1.453 1.00 92.19 337 ASP A CA 1
ATOM 2594 C C . ASP A 1 337 ? 25.800 18.714 1.689 1.00 92.19 337 ASP A C 1
ATOM 2596 O O . ASP A 1 337 ? 25.292 18.245 2.709 1.00 92.19 337 ASP A O 1
ATOM 2600 N N . ALA A 1 338 ? 25.064 19.244 0.706 1.00 89.88 338 ALA A N 1
ATOM 2601 C CA . ALA A 1 338 ? 23.603 19.332 0.721 1.00 89.88 338 ALA A CA 1
ATOM 2602 C C . ALA A 1 338 ? 22.878 17.978 0.554 1.00 89.88 338 ALA A C 1
ATOM 2604 O O . ALA A 1 338 ? 21.663 17.910 0.733 1.00 89.88 338 ALA A O 1
ATOM 2605 N N . GLU A 1 339 ? 23.587 16.904 0.195 1.00 88.56 339 GLU A N 1
ATOM 2606 C CA . GLU A 1 339 ? 23.074 15.531 0.136 1.00 88.56 339 GLU A CA 1
ATOM 2607 C C . GLU A 1 339 ? 23.330 14.790 1.456 1.00 88.56 339 GLU A C 1
ATOM 2609 O O . GLU A 1 339 ? 22.445 14.102 1.959 1.00 88.56 339 GLU A O 1
ATOM 2614 N N . MET A 1 340 ? 24.514 14.975 2.047 1.00 89.00 340 MET A N 1
ATOM 2615 C CA . MET A 1 340 ? 24.899 14.406 3.342 1.00 89.00 340 MET A CA 1
ATOM 2616 C C . MET A 1 340 ? 24.136 15.039 4.515 1.00 89.00 340 MET A C 1
ATOM 2618 O O . MET A 1 340 ? 23.949 14.381 5.536 1.00 89.00 340 MET A O 1
ATOM 2622 N N . SER A 1 341 ? 23.666 16.284 4.375 1.00 85.19 341 SER A N 1
ATOM 2623 C CA . SER A 1 341 ? 22.838 16.961 5.380 1.00 85.19 341 SER A CA 1
ATOM 2624 C C . SER A 1 341 ? 21.373 16.502 5.412 1.00 85.19 341 SER A C 1
ATOM 2626 O O . SER A 1 341 ? 20.649 16.876 6.335 1.00 85.19 341 SER A O 1
ATOM 2628 N N . LYS A 1 342 ? 20.919 15.691 4.443 1.00 85.75 342 LYS A N 1
ATOM 2629 C CA . LYS A 1 342 ? 19.544 15.168 4.391 1.00 85.75 342 LYS A CA 1
ATOM 2630 C C . LYS A 1 342 ? 19.370 14.023 5.387 1.00 85.75 342 LYS A C 1
ATOM 2632 O O . LYS A 1 342 ? 20.064 13.009 5.296 1.00 85.75 342 LYS A O 1
ATOM 2637 N N . GLU A 1 343 ? 18.362 14.119 6.253 1.00 84.50 343 GLU A N 1
ATOM 2638 C CA . GLU A 1 343 ? 18.062 13.080 7.253 1.00 84.50 343 GLU A CA 1
ATOM 2639 C C . GLU A 1 343 ? 17.794 11.701 6.628 1.00 84.50 343 GLU A C 1
ATOM 2641 O O . GLU A 1 343 ? 18.245 10.681 7.143 1.00 84.50 343 GLU A O 1
ATOM 2646 N N . GLU A 1 344 ? 17.156 11.662 5.454 1.00 84.12 344 GLU A N 1
ATOM 2647 C CA . GLU A 1 344 ? 16.971 10.441 4.652 1.00 84.12 344 GLU A CA 1
ATOM 2648 C C . GLU A 1 344 ? 18.307 9.754 4.322 1.00 84.12 344 GLU A C 1
ATOM 2650 O O . GLU A 1 344 ? 18.420 8.532 4.435 1.00 84.12 344 GLU A O 1
ATOM 2655 N N . ARG A 1 345 ? 19.342 10.526 3.957 1.00 87.69 345 ARG A N 1
ATOM 2656 C CA . ARG A 1 345 ? 20.656 9.984 3.589 1.00 87.69 345 ARG A CA 1
ATOM 2657 C C . ARG A 1 345 ? 21.455 9.570 4.823 1.00 87.69 345 ARG A C 1
ATOM 2659 O O . ARG A 1 345 ? 22.045 8.489 4.809 1.00 87.69 345 ARG A O 1
ATOM 2666 N N . ARG A 1 346 ? 21.407 10.351 5.912 1.00 88.69 346 ARG A N 1
ATOM 2667 C CA . ARG A 1 346 ? 21.948 9.928 7.220 1.00 88.69 346 ARG A CA 1
ATOM 2668 C C . ARG A 1 346 ? 21.294 8.630 7.701 1.00 88.69 346 ARG A C 1
ATOM 2670 O O . ARG A 1 346 ? 22.001 7.737 8.152 1.00 88.69 346 ARG A O 1
ATOM 2677 N N . MET A 1 347 ? 19.981 8.464 7.529 1.00 89.12 347 MET A N 1
ATOM 2678 C CA . MET A 1 347 ? 19.269 7.237 7.906 1.00 89.12 347 MET A CA 1
ATOM 2679 C C . MET A 1 347 ? 19.654 6.025 7.042 1.00 89.12 347 MET A C 1
ATOM 2681 O O . MET A 1 347 ? 19.798 4.924 7.576 1.00 89.12 347 MET A O 1
ATOM 2685 N N . GLU A 1 348 ? 19.869 6.194 5.732 1.00 88.38 348 GLU A N 1
ATOM 2686 C CA . GLU A 1 348 ? 20.412 5.118 4.889 1.00 88.38 348 GLU A CA 1
ATOM 2687 C C . GLU A 1 348 ? 21.808 4.675 5.358 1.00 88.38 348 GLU A C 1
ATOM 2689 O O . GLU A 1 348 ? 22.051 3.474 5.500 1.00 88.38 348 GLU A O 1
ATOM 2694 N N . ILE A 1 349 ? 22.702 5.628 5.653 1.00 91.25 349 ILE A N 1
ATOM 2695 C CA . ILE A 1 349 ? 24.056 5.372 6.177 1.00 91.25 349 ILE A CA 1
ATOM 2696 C C . ILE A 1 349 ? 23.990 4.712 7.564 1.00 91.25 349 ILE A C 1
ATOM 2698 O O . ILE A 1 349 ? 24.670 3.717 7.823 1.00 91.25 349 ILE A O 1
ATOM 2702 N N . TRP A 1 350 ? 23.111 5.195 8.445 1.00 91.56 350 TRP A N 1
ATOM 2703 C CA . TRP A 1 350 ? 22.864 4.588 9.754 1.00 91.56 350 TRP A CA 1
ATOM 2704 C C . TRP A 1 350 ? 22.375 3.147 9.604 1.00 91.56 350 TRP A C 1
ATOM 2706 O O . TRP A 1 350 ? 22.819 2.273 10.348 1.00 91.56 350 TRP A O 1
ATOM 2716 N N . GLY A 1 351 ? 21.538 2.861 8.602 1.00 88.69 351 GLY A N 1
ATOM 2717 C CA . GLY A 1 351 ? 21.089 1.511 8.270 1.00 88.69 351 GLY A CA 1
ATOM 2718 C C . GLY A 1 351 ? 22.239 0.558 7.928 1.00 88.69 351 GLY A C 1
ATOM 2719 O O . GLY A 1 351 ? 22.226 -0.585 8.384 1.00 88.69 351 GLY A O 1
ATOM 2720 N N . THR A 1 352 ? 23.257 1.016 7.189 1.00 89.19 352 THR A N 1
ATOM 2721 C CA . THR A 1 352 ? 24.438 0.192 6.855 1.00 89.19 352 THR A CA 1
ATOM 2722 C C . THR A 1 352 ? 25.431 0.055 8.010 1.00 89.19 352 THR A C 1
ATOM 2724 O O . THR A 1 352 ? 26.156 -0.936 8.067 1.00 89.19 352 THR A O 1
ATOM 2727 N N . GLY A 1 353 ? 25.457 1.017 8.940 1.00 87.81 353 GLY A N 1
ATOM 2728 C CA . GLY A 1 353 ? 26.439 1.068 10.028 1.00 87.81 353 GLY A CA 1
ATOM 2729 C C . GLY A 1 353 ? 27.820 1.578 9.603 1.00 87.81 353 GLY A C 1
ATOM 2730 O O . GLY A 1 353 ? 28.803 1.275 10.270 1.00 87.81 353 GLY A O 1
ATOM 2731 N N . MET A 1 354 ? 27.901 2.322 8.499 1.00 90.06 354 MET A N 1
ATOM 2732 C CA . MET A 1 354 ? 29.127 2.989 8.051 1.00 90.06 354 MET A CA 1
ATOM 2733 C C . MET A 1 354 ? 29.277 4.380 8.692 1.00 90.06 354 MET A C 1
ATOM 2735 O O . MET A 1 354 ? 28.281 5.005 9.052 1.00 90.06 354 MET A O 1
ATOM 2739 N N . SER A 1 355 ? 30.512 4.888 8.787 1.00 90.06 355 SER A N 1
ATOM 2740 C CA . SER A 1 355 ? 30.778 6.292 9.143 1.00 90.06 355 SER A CA 1
ATOM 2741 C C . SER A 1 355 ? 30.280 7.239 8.039 1.00 90.06 355 SER A C 1
ATOM 2743 O O . SER A 1 355 ? 30.387 6.937 6.846 1.00 90.06 355 SER A O 1
ATOM 2745 N N . VAL A 1 356 ? 29.740 8.395 8.435 1.00 90.25 356 VAL A N 1
ATOM 2746 C CA . VAL A 1 356 ? 29.307 9.466 7.519 1.00 90.25 356 VAL A CA 1
ATOM 2747 C C . VAL A 1 356 ? 30.506 10.104 6.819 1.00 90.25 356 VAL A C 1
ATOM 2749 O O . VAL A 1 356 ? 30.436 10.426 5.635 1.00 90.25 356 VAL A O 1
ATOM 2752 N N . GLU A 1 357 ? 31.623 10.209 7.527 1.00 89.81 357 GLU A N 1
ATOM 2753 C CA . GLU A 1 357 ? 32.902 10.748 7.080 1.00 89.81 357 GLU A CA 1
ATOM 2754 C C . GLU A 1 357 ? 33.525 9.816 6.036 1.00 89.81 357 GLU A C 1
ATOM 2756 O O . GLU A 1 357 ? 33.877 10.265 4.947 1.00 89.81 357 GLU A O 1
ATOM 2761 N N . ASP A 1 358 ? 33.570 8.507 6.310 1.00 91.00 358 ASP A N 1
ATOM 2762 C CA . ASP A 1 358 ? 33.993 7.484 5.348 1.00 91.00 358 ASP A CA 1
ATOM 2763 C C . ASP A 1 358 ? 33.134 7.528 4.081 1.00 91.00 358 ASP A C 1
ATOM 2765 O O . ASP A 1 358 ? 33.669 7.527 2.975 1.00 91.00 358 ASP A O 1
ATOM 2769 N N . VAL A 1 359 ? 31.801 7.585 4.218 1.00 92.50 359 VAL A N 1
ATOM 2770 C CA . VAL A 1 359 ? 30.872 7.704 3.081 1.00 92.50 359 VAL A CA 1
ATOM 2771 C C . VAL A 1 359 ? 31.150 8.972 2.275 1.00 92.50 359 VAL A C 1
ATOM 2773 O O . VAL A 1 359 ? 31.277 8.884 1.053 1.00 92.50 359 VAL A O 1
ATOM 2776 N N . LYS A 1 360 ? 31.288 10.127 2.937 1.00 93.62 360 LYS A N 1
ATOM 2777 C CA . LYS A 1 360 ? 31.568 11.408 2.283 1.00 93.62 360 LYS A CA 1
ATOM 2778 C C . LYS A 1 360 ? 32.897 11.367 1.534 1.00 93.62 360 LYS A C 1
ATOM 2780 O O . LYS A 1 360 ? 32.916 11.670 0.347 1.00 93.62 360 LYS A O 1
ATOM 2785 N N . ASN A 1 361 ? 33.975 10.941 2.188 1.00 92.62 361 ASN A N 1
ATOM 2786 C CA . ASN A 1 361 ? 35.321 10.893 1.616 1.00 92.62 361 ASN A CA 1
ATOM 2787 C C . ASN A 1 361 ? 35.397 9.946 0.405 1.00 92.62 361 ASN A C 1
ATOM 2789 O O . ASN A 1 361 ? 35.947 10.309 -0.637 1.00 92.62 361 ASN A O 1
ATOM 2793 N N . ASP A 1 362 ? 34.800 8.750 0.503 1.00 90.44 362 ASP A N 1
ATOM 2794 C CA . ASP A 1 362 ? 34.742 7.802 -0.616 1.00 90.44 362 ASP A CA 1
ATOM 2795 C C . ASP A 1 362 ? 33.909 8.361 -1.790 1.00 90.44 362 ASP A C 1
ATOM 2797 O O . ASP A 1 362 ? 34.219 8.065 -2.946 1.00 90.44 362 ASP A O 1
ATOM 2801 N N . VAL A 1 363 ? 32.851 9.140 -1.537 1.00 91.88 363 VAL A N 1
ATOM 2802 C CA . VAL A 1 363 ? 32.004 9.716 -2.597 1.00 91.88 363 VAL A CA 1
ATOM 2803 C C . VAL A 1 363 ? 32.627 10.976 -3.205 1.00 91.88 363 VAL A C 1
ATOM 2805 O O . VAL A 1 363 ? 32.699 11.048 -4.429 1.00 91.88 363 VAL A O 1
ATOM 2808 N N . GLU A 1 364 ? 33.144 11.922 -2.413 1.00 92.94 364 GLU A N 1
ATOM 2809 C CA . GLU A 1 364 ? 33.740 13.180 -2.902 1.00 92.94 364 GLU A CA 1
ATOM 2810 C C . GLU A 1 364 ? 34.900 12.912 -3.868 1.00 92.94 364 GLU A C 1
ATOM 2812 O O . GLU A 1 364 ? 34.928 13.455 -4.974 1.00 92.94 364 GLU A O 1
ATOM 2817 N N . MET A 1 365 ? 35.800 11.994 -3.496 1.00 87.31 365 MET A N 1
ATOM 2818 C CA . MET A 1 365 ? 36.949 11.584 -4.311 1.00 87.31 365 MET A CA 1
ATOM 2819 C C . MET A 1 365 ? 36.540 11.122 -5.721 1.00 87.31 365 MET A C 1
ATOM 2821 O O . MET A 1 365 ? 37.251 11.387 -6.693 1.00 87.31 365 MET A O 1
ATOM 2825 N N . LYS A 1 366 ? 35.389 10.441 -5.834 1.00 87.31 366 LYS A N 1
ATOM 2826 C CA . LYS A 1 366 ? 34.857 9.881 -7.088 1.00 87.31 366 LYS A CA 1
ATOM 2827 C C . LYS A 1 366 ? 33.960 10.866 -7.844 1.00 87.31 366 LYS A C 1
ATOM 2829 O O . LYS A 1 366 ? 33.941 10.840 -9.070 1.00 87.31 366 LYS A O 1
ATOM 2834 N N . ALA A 1 367 ? 33.217 11.705 -7.124 1.00 89.62 367 ALA A N 1
ATOM 2835 C CA . ALA A 1 367 ? 32.286 12.676 -7.686 1.00 89.62 367 ALA A CA 1
ATOM 2836 C C . ALA A 1 367 ? 33.026 13.873 -8.295 1.00 89.62 367 ALA A C 1
ATOM 2838 O O . ALA A 1 367 ? 32.904 14.121 -9.489 1.00 89.62 367 ALA A O 1
ATOM 2839 N N . CYS A 1 368 ? 33.830 14.587 -7.502 1.00 89.38 368 CYS A N 1
ATOM 2840 C CA . CYS A 1 368 ? 34.402 15.874 -7.902 1.00 89.38 368 CYS A CA 1
ATOM 2841 C C . CYS A 1 368 ? 35.307 15.762 -9.139 1.00 89.38 368 CYS A C 1
ATOM 2843 O O . CYS A 1 368 ? 35.112 16.482 -10.113 1.00 89.38 368 CYS A O 1
ATOM 2845 N N . SER A 1 369 ? 36.251 14.816 -9.130 1.00 86.75 369 SER A N 1
ATOM 2846 C CA . SER A 1 369 ? 37.171 14.594 -10.256 1.00 86.75 369 SER A CA 1
ATOM 2847 C C . SER A 1 369 ? 36.481 13.964 -11.476 1.00 86.75 369 SER A C 1
ATOM 2849 O O . SER A 1 369 ? 36.743 14.350 -12.616 1.00 86.75 369 SER A O 1
ATOM 2851 N N . GLY A 1 370 ? 35.570 13.011 -11.245 1.00 89.56 370 GLY A N 1
ATOM 2852 C CA . GLY A 1 370 ? 34.856 12.300 -12.303 1.00 89.56 370 GLY A CA 1
ATOM 2853 C C . GLY A 1 370 ? 33.844 13.175 -13.041 1.00 89.56 370 GLY A C 1
ATOM 2854 O O . GLY A 1 370 ? 33.731 13.079 -14.261 1.00 89.56 370 GLY A O 1
ATOM 2855 N N . PHE A 1 371 ? 33.117 14.045 -12.335 1.00 92.50 371 PHE A N 1
ATOM 2856 C CA . PHE A 1 371 ? 32.103 14.905 -12.948 1.00 92.50 371 PHE A CA 1
ATOM 2857 C C . PHE A 1 371 ? 32.733 16.070 -13.711 1.00 92.50 371 PHE A C 1
ATOM 2859 O O . PHE A 1 371 ? 32.301 16.338 -14.829 1.00 92.50 371 PHE A O 1
ATOM 2866 N N . GLU A 1 372 ? 33.794 16.692 -13.185 1.00 93.06 372 GLU A N 1
ATOM 2867 C CA . GLU A 1 372 ? 34.540 17.731 -13.908 1.00 93.06 372 GLU A CA 1
ATOM 2868 C C . GLU A 1 372 ? 35.140 17.179 -15.212 1.00 93.06 372 GLU A C 1
ATOM 2870 O O . GLU A 1 372 ? 35.006 17.791 -16.277 1.00 93.06 372 GLU A O 1
ATOM 2875 N N . SER A 1 373 ? 35.739 15.980 -15.160 1.00 92.25 373 SER A N 1
ATOM 2876 C CA . SER A 1 373 ? 36.262 15.313 -16.357 1.00 92.25 373 SER A CA 1
ATOM 2877 C C . SER A 1 373 ? 35.146 14.967 -17.350 1.00 92.25 373 SER A C 1
ATOM 2879 O O . SER A 1 373 ? 35.287 15.269 -18.535 1.00 92.25 373 SER A O 1
ATOM 2881 N N . PHE A 1 374 ? 34.014 14.429 -16.877 1.00 93.69 374 PHE A N 1
ATOM 2882 C CA . PHE A 1 374 ? 32.837 14.133 -17.703 1.00 93.69 374 PHE A CA 1
ATOM 2883 C C . PHE A 1 374 ? 32.281 15.382 -18.401 1.00 93.69 374 PHE A C 1
ATOM 2885 O O . PHE A 1 374 ? 32.063 15.359 -19.614 1.00 93.69 374 PHE A O 1
ATOM 2892 N N . GLY A 1 375 ? 32.121 16.480 -17.655 1.00 93.44 375 GLY A N 1
ATOM 2893 C CA . GLY A 1 375 ? 31.685 17.777 -18.167 1.00 93.44 375 GLY A CA 1
ATOM 2894 C C . GLY A 1 375 ? 32.602 18.267 -19.286 1.00 93.44 375 GLY A C 1
ATOM 2895 O O . GLY A 1 375 ? 32.166 18.442 -20.420 1.00 93.44 375 GLY A O 1
ATOM 2896 N N . ARG A 1 376 ? 33.902 18.390 -18.995 1.00 93.31 376 ARG A N 1
ATOM 2897 C CA . ARG A 1 376 ? 34.929 18.844 -19.948 1.00 93.31 376 ARG A CA 1
ATOM 2898 C C . ARG A 1 376 ? 35.056 17.960 -21.197 1.00 93.31 376 ARG A C 1
ATOM 2900 O O . ARG A 1 376 ? 35.392 18.470 -22.263 1.00 93.31 376 ARG A O 1
ATOM 2907 N N . LYS A 1 377 ? 34.865 16.643 -21.073 1.00 93.94 377 LYS A N 1
ATOM 2908 C CA . LYS A 1 377 ? 34.995 15.700 -22.195 1.00 93.94 377 LYS A CA 1
ATOM 2909 C C . LYS A 1 377 ? 33.787 15.739 -23.124 1.00 93.94 377 LYS A C 1
ATOM 2911 O O . LYS A 1 377 ? 33.966 15.872 -24.334 1.00 93.94 377 LYS A O 1
ATOM 2916 N N . TRP A 1 378 ? 32.582 15.590 -22.568 1.00 95.50 378 TRP A N 1
ATOM 2917 C CA . TRP A 1 378 ? 31.387 15.248 -23.346 1.00 95.50 378 TRP A CA 1
ATOM 2918 C C . TRP A 1 378 ? 30.240 16.255 -23.258 1.00 95.50 378 TRP A C 1
ATOM 2920 O O . TRP A 1 378 ? 29.270 16.060 -23.977 1.00 95.50 378 TRP A O 1
ATOM 2930 N N . ILE A 1 379 ? 30.294 17.313 -22.445 1.00 95.38 379 ILE A N 1
ATOM 2931 C CA . ILE A 1 379 ? 29.234 18.336 -22.416 1.00 95.38 379 ILE A CA 1
ATOM 2932 C C . ILE A 1 379 ? 29.651 19.537 -23.271 1.00 95.38 379 ILE A C 1
ATOM 2934 O O . ILE A 1 379 ? 30.704 20.129 -23.052 1.00 95.38 379 ILE A O 1
ATOM 2938 N N . GLY A 1 380 ? 28.823 19.914 -24.249 1.00 93.25 380 GLY A N 1
ATOM 2939 C CA . GLY A 1 380 ? 29.102 21.059 -25.119 1.00 93.25 380 GLY A CA 1
ATOM 2940 C C . GLY A 1 380 ? 28.334 21.035 -26.445 1.00 93.25 380 GLY A C 1
ATOM 2941 O O . GLY A 1 380 ? 27.600 20.085 -26.710 1.00 93.25 380 GLY A O 1
ATOM 2942 N N . PRO A 1 381 ? 28.511 22.056 -27.304 1.00 90.62 381 PRO A N 1
ATOM 2943 C CA . PRO A 1 381 ? 27.799 22.175 -28.581 1.00 90.62 381 PRO A CA 1
ATOM 2944 C C . PRO A 1 381 ? 28.254 21.171 -29.648 1.00 90.62 381 PRO A C 1
ATOM 2946 O O . PRO A 1 381 ? 27.499 20.857 -30.566 1.00 90.62 381 PRO A O 1
ATOM 2949 N N . SER A 1 382 ? 29.509 20.720 -29.603 1.00 90.38 382 SER A N 1
ATOM 2950 C CA . SER A 1 382 ? 30.138 19.927 -30.666 1.00 90.38 382 SER A CA 1
ATOM 2951 C C . SER A 1 382 ? 31.240 19.019 -30.110 1.00 90.38 382 SER A C 1
ATOM 2953 O O . SER A 1 382 ? 31.875 19.398 -29.124 1.00 90.38 382 SER A O 1
ATOM 2955 N N . PRO A 1 383 ? 31.490 17.839 -30.713 1.00 91.44 383 PRO A N 1
ATOM 2956 C CA . PRO A 1 383 ? 32.484 16.891 -30.212 1.00 91.44 383 PRO A CA 1
ATOM 2957 C C . PRO A 1 383 ? 33.896 17.471 -30.120 1.00 91.44 383 PRO A C 1
ATOM 2959 O O . PRO A 1 383 ? 34.393 18.074 -31.071 1.00 91.44 383 PRO A O 1
ATOM 2962 N N . THR A 1 384 ? 34.564 17.229 -28.992 1.00 89.06 384 THR A N 1
ATOM 2963 C CA . THR A 1 384 ? 35.964 17.620 -28.769 1.00 89.06 384 THR A CA 1
ATOM 2964 C C . THR A 1 384 ? 36.898 16.423 -28.944 1.00 89.06 384 THR A C 1
ATOM 2966 O O . THR A 1 384 ? 36.471 15.274 -28.846 1.00 89.06 384 THR A O 1
ATOM 2969 N N . GLY A 1 385 ? 38.200 16.672 -29.122 1.00 84.06 385 GLY A N 1
ATOM 2970 C CA . GLY A 1 385 ? 39.215 15.609 -29.128 1.00 84.06 385 GLY A CA 1
ATOM 2971 C C . GLY A 1 385 ? 39.395 14.881 -27.785 1.00 84.06 385 GLY A C 1
ATOM 2972 O O . GLY A 1 385 ? 40.062 13.856 -27.753 1.00 84.06 385 GLY A O 1
ATOM 2973 N N . ALA A 1 386 ? 38.809 15.385 -26.691 1.00 86.44 386 ALA A N 1
ATOM 2974 C CA . ALA A 1 386 ? 38.766 14.703 -25.394 1.00 86.44 386 ALA A CA 1
ATOM 2975 C C . ALA A 1 386 ? 37.474 13.881 -25.198 1.00 86.44 386 ALA A C 1
ATOM 2977 O O . ALA A 1 386 ? 37.434 12.985 -24.354 1.00 86.44 386 ALA A O 1
ATOM 2978 N N . GLY A 1 387 ? 36.429 14.171 -25.979 1.00 88.69 387 GLY A N 1
ATOM 2979 C CA . GLY A 1 387 ? 35.124 13.512 -25.945 1.00 88.69 387 GLY A CA 1
ATOM 2980 C C . GLY A 1 387 ? 35.104 12.161 -26.656 1.00 88.69 387 GLY A C 1
ATOM 2981 O O . GLY A 1 387 ? 34.217 11.911 -27.470 1.00 88.69 387 GLY A O 1
ATOM 2982 N N . GLU A 1 388 ? 36.082 11.295 -26.388 1.00 89.88 388 GLU A N 1
ATOM 2983 C CA . GLU A 1 388 ? 36.167 9.969 -27.008 1.00 89.88 388 GLU A CA 1
ATOM 2984 C C . GLU A 1 388 ? 34.924 9.112 -26.716 1.00 89.88 388 GLU A C 1
ATOM 2986 O O . GLU A 1 388 ? 34.410 9.079 -25.595 1.00 89.88 388 GLU A O 1
ATOM 2991 N N . LEU A 1 389 ? 34.471 8.375 -27.729 1.00 88.19 389 LEU A N 1
ATOM 2992 C CA . LEU A 1 389 ? 33.343 7.456 -27.674 1.00 88.19 389 LEU A CA 1
ATOM 2993 C C . LEU A 1 389 ? 33.743 6.110 -28.295 1.00 88.19 389 LEU A C 1
ATOM 2995 O O . LEU A 1 389 ? 33.917 5.984 -29.509 1.00 88.19 389 LEU A O 1
ATOM 2999 N N . HIS A 1 390 ? 33.866 5.088 -27.447 1.00 84.69 390 HIS A N 1
ATOM 3000 C CA . HIS A 1 390 ? 34.378 3.761 -27.814 1.00 84.69 390 HIS A CA 1
ATOM 3001 C C . HIS A 1 390 ? 33.236 2.767 -28.057 1.00 84.69 390 HIS A C 1
ATOM 3003 O O . HIS A 1 390 ? 32.304 2.698 -27.260 1.00 84.69 390 HIS A O 1
ATOM 3009 N N . THR A 1 391 ? 33.286 1.957 -29.120 1.00 80.25 391 THR A N 1
ATOM 3010 C CA . THR A 1 391 ? 32.271 0.895 -29.347 1.00 80.25 391 THR A CA 1
ATOM 3011 C C . THR A 1 391 ? 32.655 -0.400 -28.614 1.00 80.25 391 THR A C 1
ATOM 3013 O O . THR A 1 391 ? 31.814 -1.040 -27.963 1.00 80.25 391 THR A O 1
ATOM 3016 N N . THR A 1 392 ? 33.947 -0.722 -28.649 1.00 71.31 392 THR A N 1
ATOM 3017 C CA . THR A 1 392 ? 34.645 -1.748 -27.869 1.00 71.31 392 THR A CA 1
ATOM 3018 C C . THR A 1 392 ? 35.989 -1.181 -27.367 1.00 71.31 392 THR A C 1
ATOM 3020 O O . THR A 1 392 ? 36.530 -0.265 -27.987 1.00 71.31 392 THR A O 1
ATOM 3023 N N . PRO A 1 393 ? 36.544 -1.657 -26.233 1.00 60.81 393 PRO A N 1
ATOM 3024 C CA . PRO A 1 393 ? 37.794 -1.111 -25.699 1.00 60.81 393 PRO A CA 1
ATOM 3025 C C . PRO A 1 393 ? 38.982 -1.368 -26.638 1.00 60.81 393 PRO A C 1
ATOM 3027 O O . PRO A 1 393 ? 39.299 -2.524 -26.916 1.00 60.81 393 PRO A O 1
ATOM 3030 N N . GLY A 1 394 ? 39.652 -0.299 -27.077 1.00 59.97 394 GLY A N 1
ATOM 3031 C CA . GLY A 1 394 ? 40.810 -0.363 -27.980 1.00 59.97 394 GLY A CA 1
ATOM 3032 C C . GLY A 1 394 ? 40.500 -0.126 -29.464 1.00 59.97 394 GLY A C 1
ATOM 3033 O O . GLY A 1 394 ? 41.422 -0.179 -30.275 1.00 59.97 394 GLY A O 1
ATOM 3034 N N . ASP A 1 395 ? 39.244 0.157 -29.822 1.00 72.75 395 ASP A N 1
ATOM 3035 C CA . ASP A 1 395 ? 38.889 0.648 -31.159 1.00 72.75 395 ASP A CA 1
ATOM 3036 C C . ASP A 1 395 ? 39.442 2.069 -31.404 1.00 72.75 395 ASP A C 1
ATOM 3038 O O . ASP A 1 395 ? 39.755 2.810 -30.470 1.00 72.75 395 ASP A O 1
ATOM 3042 N N . SER A 1 396 ? 39.500 2.499 -32.669 1.00 74.88 396 SER A N 1
ATOM 3043 C CA . SER A 1 396 ? 39.660 3.924 -32.989 1.00 74.88 396 SER A CA 1
ATOM 3044 C C . SER A 1 396 ? 38.415 4.702 -32.525 1.00 74.88 396 SER A C 1
ATOM 3046 O O . SER A 1 396 ? 37.309 4.341 -32.937 1.00 74.88 396 SER A O 1
ATOM 3048 N N . PRO A 1 397 ? 38.548 5.747 -31.686 1.00 79.69 397 PRO A N 1
ATOM 3049 C CA . PRO A 1 397 ? 37.392 6.408 -31.092 1.00 79.69 397 PRO A CA 1
ATOM 3050 C C . PRO A 1 397 ? 36.599 7.231 -32.115 1.00 79.69 397 PRO A C 1
ATOM 3052 O O . PRO A 1 397 ? 37.154 8.003 -32.903 1.00 79.69 397 PRO A O 1
ATOM 3055 N N . SER A 1 398 ? 35.271 7.118 -32.034 1.00 88.06 398 SER A N 1
ATOM 3056 C CA . SER A 1 398 ? 34.365 8.187 -32.465 1.00 88.06 398 SER A CA 1
ATOM 3057 C C . SER A 1 398 ? 34.471 9.359 -31.478 1.00 88.06 398 SER A C 1
ATOM 3059 O O . SER A 1 398 ? 34.946 9.177 -30.358 1.00 88.06 398 SER A O 1
ATOM 3061 N N . LEU A 1 399 ? 33.998 10.552 -31.846 1.00 92.25 399 LEU A N 1
ATOM 3062 C CA . LEU A 1 399 ? 33.911 11.693 -30.920 1.00 92.25 399 LEU A CA 1
ATOM 3063 C C . LEU A 1 399 ? 32.449 12.028 -30.607 1.00 92.25 399 LEU A C 1
ATOM 3065 O O . LEU A 1 399 ? 31.591 11.934 -31.486 1.00 92.25 399 LEU A O 1
ATOM 3069 N N . LEU A 1 400 ? 32.180 12.441 -29.370 1.00 94.50 400 LEU A N 1
ATOM 3070 C CA . LEU A 1 400 ? 30.858 12.732 -28.814 1.00 94.50 400 LEU A CA 1
ATOM 3071 C C . LEU A 1 400 ? 30.817 14.116 -28.156 1.00 94.50 400 LEU A C 1
ATOM 3073 O O . LEU A 1 400 ? 31.726 14.486 -27.417 1.00 94.50 400 LEU A O 1
ATOM 3077 N N . ALA A 1 401 ? 29.701 14.819 -28.343 1.00 95.56 401 ALA A N 1
ATOM 3078 C CA . ALA A 1 401 ? 29.210 15.818 -27.402 1.00 95.56 401 ALA A CA 1
ATOM 3079 C C . ALA A 1 401 ? 27.717 15.597 -27.127 1.00 95.56 401 ALA A C 1
ATOM 3081 O O . ALA A 1 401 ? 26.932 15.329 -28.034 1.00 95.56 401 ALA A O 1
ATOM 3082 N N . ILE A 1 402 ? 27.335 15.724 -25.865 1.00 96.31 402 ILE A N 1
ATOM 3083 C CA . ILE A 1 402 ? 25.968 15.767 -25.370 1.00 96.31 402 ILE A CA 1
ATOM 3084 C C . ILE A 1 402 ? 25.585 17.248 -25.337 1.00 96.31 402 ILE A C 1
ATOM 3086 O O . ILE A 1 402 ? 25.988 17.993 -24.438 1.00 96.31 402 ILE A O 1
ATOM 3090 N N . ASN A 1 403 ? 24.848 17.681 -26.359 1.00 94.31 403 ASN A N 1
ATOM 3091 C CA . ASN A 1 403 ? 24.457 19.077 -26.535 1.00 94.31 403 ASN A CA 1
ATOM 3092 C C . ASN A 1 403 ? 23.044 19.376 -26.011 1.00 94.31 403 ASN A C 1
ATOM 3094 O O . ASN A 1 403 ? 22.681 20.546 -25.893 1.00 94.31 403 ASN A O 1
ATOM 3098 N N . GLY A 1 404 ? 22.268 18.360 -25.620 1.00 93.31 404 GLY A N 1
ATOM 3099 C CA . GLY A 1 404 ? 20.906 18.550 -25.126 1.00 93.31 404 GLY A CA 1
ATOM 3100 C C . GLY A 1 404 ? 20.429 17.504 -24.114 1.00 93.31 404 GLY A C 1
ATOM 3101 O O . GLY A 1 404 ? 20.915 16.375 -24.084 1.00 93.31 404 GLY A O 1
ATOM 3102 N N . LEU A 1 405 ? 19.473 17.892 -23.269 1.00 93.00 405 LEU A N 1
ATOM 3103 C CA . LEU A 1 405 ? 18.871 17.082 -22.208 1.00 93.00 405 LEU A CA 1
ATOM 3104 C C . LEU A 1 405 ? 17.344 17.220 -22.274 1.00 93.00 405 LEU A C 1
ATOM 3106 O O . LEU A 1 405 ? 16.800 18.289 -21.999 1.00 93.00 405 LEU A O 1
ATOM 3110 N N . HIS A 1 406 ? 16.652 16.141 -22.642 1.00 88.50 406 HIS A N 1
ATOM 3111 C CA . HIS A 1 406 ? 15.190 16.112 -22.736 1.00 88.50 406 HIS A CA 1
ATOM 3112 C C . HIS A 1 406 ? 14.512 15.780 -21.403 1.00 88.50 406 HIS A C 1
ATOM 3114 O O . HIS A 1 406 ? 13.398 16.246 -21.182 1.00 88.50 406 HIS A O 1
ATOM 3120 N N . GLU A 1 407 ? 15.121 14.931 -20.568 1.00 87.19 407 GLU A N 1
ATOM 3121 C CA . GLU A 1 407 ? 14.630 14.565 -19.230 1.00 87.19 407 GLU A CA 1
ATOM 3122 C C . GLU A 1 407 ? 15.703 13.769 -18.454 1.00 87.19 407 GLU A C 1
ATOM 3124 O O . GLU A 1 407 ? 16.563 13.136 -19.072 1.00 87.19 407 GLU A O 1
ATOM 3129 N N . VAL A 1 408 ? 15.637 13.749 -17.118 1.00 90.50 408 VAL A N 1
ATOM 3130 C CA . VAL A 1 408 ? 16.330 12.755 -16.267 1.00 90.50 408 VAL A CA 1
ATOM 3131 C C . VAL A 1 408 ? 15.312 11.855 -15.575 1.00 90.50 408 VAL A C 1
ATOM 3133 O O . VAL A 1 408 ? 14.206 12.293 -15.274 1.00 90.50 408 VAL A O 1
ATOM 3136 N N . GLU A 1 409 ? 15.675 10.605 -15.283 1.00 88.38 409 GLU A N 1
ATOM 3137 C CA . GLU A 1 409 ? 14.761 9.640 -14.654 1.00 88.38 409 GLU A CA 1
ATOM 3138 C C . GLU A 1 409 ? 13.450 9.413 -15.461 1.00 88.38 409 GLU A C 1
ATOM 3140 O O . GLU A 1 409 ? 12.365 9.268 -14.890 1.00 88.38 409 GLU A O 1
ATOM 3145 N N . GLU A 1 410 ? 13.514 9.360 -16.799 1.00 86.69 410 GLU A N 1
ATOM 3146 C CA . GLU A 1 410 ? 12.317 9.288 -17.658 1.00 86.69 410 GLU A CA 1
ATOM 3147 C C . GLU A 1 410 ? 11.652 7.894 -17.617 1.00 86.69 410 GLU A C 1
ATOM 3149 O O . GLU A 1 410 ? 12.151 6.932 -18.203 1.00 86.69 410 GLU A O 1
ATOM 3154 N N . ASP A 1 411 ? 10.500 7.774 -16.945 1.00 86.81 411 ASP A N 1
ATOM 3155 C CA . ASP A 1 411 ? 9.647 6.571 -16.936 1.00 86.81 411 ASP A CA 1
ATOM 3156 C C . ASP A 1 411 ? 8.945 6.398 -18.307 1.00 86.81 411 ASP A C 1
ATOM 3158 O O . ASP A 1 411 ? 8.032 7.148 -18.658 1.00 86.81 411 ASP A O 1
ATOM 3162 N N . ILE A 1 412 ? 9.335 5.380 -19.086 1.00 88.62 412 ILE A N 1
ATOM 3163 C CA . ILE A 1 412 ? 8.736 5.035 -20.389 1.00 88.62 412 ILE A CA 1
ATOM 3164 C C . ILE A 1 412 ? 8.111 3.634 -20.324 1.00 88.62 412 ILE A C 1
ATOM 3166 O O . ILE A 1 412 ? 8.750 2.659 -19.915 1.00 88.62 412 ILE A O 1
ATOM 3170 N N . TRP A 1 413 ? 6.841 3.516 -20.723 1.00 88.69 413 TRP A N 1
ATOM 3171 C CA . TRP A 1 413 ? 6.080 2.259 -20.770 1.00 88.69 413 TRP A CA 1
ATOM 3172 C C . TRP A 1 413 ? 5.673 1.960 -22.221 1.00 88.69 413 TRP A C 1
ATOM 3174 O O . TRP A 1 413 ? 5.017 2.784 -22.850 1.00 88.69 413 TRP A O 1
ATOM 3184 N N . SER A 1 414 ? 6.027 0.778 -22.739 1.00 90.75 414 SER A N 1
ATOM 3185 C CA . SER A 1 414 ? 5.754 0.352 -24.120 1.00 90.75 414 SER A CA 1
ATOM 3186 C C . SER A 1 414 ? 4.791 -0.841 -24.178 1.00 90.75 414 SER A C 1
ATOM 3188 O O . SER A 1 414 ? 5.189 -1.989 -23.927 1.00 90.75 414 SER A O 1
ATOM 3190 N N . PRO A 1 415 ? 3.531 -0.605 -24.588 1.00 88.69 415 PRO A N 1
ATOM 3191 C CA . PRO A 1 415 ? 2.599 -1.661 -24.963 1.00 88.69 415 PRO A CA 1
ATOM 3192 C C . PRO A 1 415 ? 3.006 -2.400 -26.245 1.00 88.69 415 PRO A C 1
ATOM 3194 O O . PRO A 1 415 ? 2.655 -3.571 -26.369 1.00 88.69 415 PRO A O 1
ATOM 3197 N N . LYS A 1 416 ? 3.740 -1.753 -27.173 1.00 90.62 416 LYS A N 1
ATOM 3198 C CA . LYS A 1 416 ? 4.268 -2.339 -28.426 1.00 90.62 416 LYS A CA 1
ATOM 3199 C C . LYS A 1 416 ? 5.252 -3.470 -28.136 1.00 90.62 416 LYS A C 1
ATOM 3201 O O . LYS A 1 416 ? 5.065 -4.583 -28.625 1.00 90.62 416 LYS A O 1
ATOM 3206 N N . TRP A 1 417 ? 6.263 -3.203 -27.310 1.00 93.94 417 TRP A N 1
ATOM 3207 C CA . TRP A 1 417 ? 7.343 -4.141 -26.990 1.00 93.94 417 TRP A CA 1
ATOM 3208 C C . TRP A 1 417 ? 7.070 -5.006 -25.751 1.00 93.94 417 TRP A C 1
ATOM 3210 O O . TRP A 1 417 ? 7.793 -5.971 -25.502 1.00 93.94 417 TRP A O 1
ATOM 3220 N N . GLY A 1 418 ? 6.047 -4.682 -24.953 1.00 93.19 418 GLY A N 1
ATOM 3221 C CA . GLY A 1 418 ? 5.808 -5.337 -23.665 1.00 93.19 418 GLY A CA 1
ATOM 3222 C C . GLY A 1 418 ? 6.959 -5.081 -22.687 1.00 93.19 418 GLY A C 1
ATOM 3223 O O . GLY A 1 418 ? 7.447 -6.011 -22.034 1.00 93.19 418 GLY A O 1
ATOM 3224 N N . LEU A 1 419 ? 7.407 -3.824 -22.630 1.00 94.00 419 LEU A N 1
ATOM 3225 C CA . LEU A 1 419 ? 8.565 -3.331 -21.877 1.00 94.00 419 LEU A CA 1
ATOM 3226 C C . LEU A 1 419 ? 8.188 -2.101 -21.042 1.00 94.00 419 LEU A C 1
ATOM 3228 O O . LEU A 1 419 ? 7.255 -1.373 -21.371 1.00 94.00 419 LEU A O 1
ATOM 3232 N N . LYS A 1 420 ? 8.935 -1.842 -19.968 1.00 91.75 420 LYS A N 1
ATOM 3233 C CA . LYS A 1 420 ? 8.868 -0.592 -19.197 1.00 91.75 420 LYS A CA 1
ATOM 3234 C C . LYS A 1 420 ? 10.195 -0.297 -18.506 1.00 91.75 420 LYS A C 1
ATOM 3236 O O . LYS A 1 420 ? 10.896 -1.218 -18.091 1.00 91.75 420 LYS A O 1
ATOM 3241 N N . GLY A 1 421 ? 10.486 0.961 -18.230 1.00 91.44 421 GLY A N 1
ATOM 3242 C CA . GLY A 1 421 ? 11.554 1.304 -17.298 1.00 91.44 421 GLY A CA 1
ATOM 3243 C C . GLY A 1 421 ? 11.855 2.786 -17.275 1.00 91.44 421 GLY A C 1
ATOM 3244 O O . GLY A 1 421 ? 11.154 3.571 -17.900 1.00 91.44 421 GLY A O 1
ATOM 3245 N N . LYS A 1 422 ? 12.899 3.127 -16.529 1.00 91.69 422 LYS A N 1
ATOM 3246 C CA . LYS A 1 422 ? 13.315 4.493 -16.241 1.00 91.69 422 LYS A CA 1
ATOM 3247 C C . LYS A 1 422 ? 14.663 4.736 -16.909 1.00 91.69 422 LYS A C 1
ATOM 3249 O O . LYS A 1 422 ? 15.554 3.915 -16.699 1.00 91.69 422 LYS A O 1
ATOM 3254 N N . VAL A 1 423 ? 14.773 5.747 -17.766 1.00 92.81 423 VAL A N 1
ATOM 3255 C CA . VAL A 1 423 ? 16.038 6.142 -18.409 1.00 92.81 423 VAL A CA 1
ATOM 3256 C C . VAL A 1 423 ? 16.760 7.105 -17.471 1.00 92.81 423 VAL A C 1
ATOM 3258 O O . VAL A 1 423 ? 16.165 8.113 -17.098 1.00 92.81 423 VAL A O 1
ATOM 3261 N N . ASP A 1 424 ? 18.016 6.831 -17.109 1.00 94.12 424 ASP A N 1
ATOM 3262 C CA . ASP A 1 424 ? 18.758 7.686 -16.168 1.00 94.12 424 ASP A CA 1
ATOM 3263 C C . ASP A 1 424 ? 18.853 9.138 -16.677 1.00 94.12 424 ASP A C 1
ATOM 3265 O O . ASP A 1 424 ? 18.582 10.077 -15.926 1.00 94.12 424 ASP A O 1
ATOM 3269 N N . ALA A 1 425 ? 19.166 9.322 -17.968 1.00 95.25 425 ALA A N 1
ATOM 3270 C CA . ALA A 1 425 ? 18.953 10.575 -18.693 1.00 95.25 425 ALA A CA 1
ATOM 3271 C C . ALA A 1 425 ? 18.641 10.347 -20.186 1.00 95.25 425 ALA A C 1
ATOM 3273 O O . ALA A 1 425 ? 19.318 9.577 -20.872 1.00 95.25 425 ALA A O 1
ATOM 3274 N N . SER A 1 426 ? 17.643 11.063 -20.705 1.00 94.69 426 SER A N 1
ATOM 3275 C CA . SER A 1 426 ? 17.302 11.125 -22.132 1.00 94.69 426 SER A CA 1
ATOM 3276 C C . SER A 1 426 ? 17.987 12.342 -22.757 1.00 94.69 426 SER A C 1
ATOM 3278 O O . SER A 1 426 ? 17.608 13.480 -22.471 1.00 94.69 426 SER A O 1
ATOM 3280 N N . VAL A 1 427 ? 18.997 12.124 -23.604 1.00 95.88 427 VAL A N 1
ATOM 3281 C CA . VAL A 1 427 ? 19.884 13.190 -24.107 1.00 95.88 427 VAL A CA 1
ATOM 3282 C C . VAL A 1 427 ? 19.864 13.332 -25.631 1.00 95.88 427 VAL A C 1
ATOM 3284 O O . VAL A 1 427 ? 19.568 12.377 -26.348 1.00 95.88 427 VAL A O 1
ATOM 3287 N N . GLN A 1 428 ? 20.228 14.517 -26.122 1.00 94.56 428 GLN A N 1
ATOM 3288 C CA . GLN A 1 428 ? 20.605 14.760 -27.516 1.00 94.56 428 GLN A CA 1
ATOM 3289 C C . GLN A 1 428 ? 22.133 14.729 -27.618 1.00 94.56 428 GLN A C 1
ATOM 3291 O O . GLN A 1 428 ? 22.841 15.334 -26.807 1.00 94.56 428 GLN A O 1
ATOM 3296 N N . ALA A 1 429 ? 22.629 13.957 -28.582 1.00 93.94 429 ALA A N 1
ATOM 3297 C CA . ALA A 1 429 ? 24.035 13.624 -28.737 1.00 93.94 429 ALA A CA 1
ATOM 3298 C C . ALA A 1 429 ? 24.489 13.826 -30.187 1.00 93.94 429 ALA A C 1
ATOM 3300 O O . ALA A 1 429 ? 23.974 13.190 -31.112 1.00 93.94 429 ALA A O 1
ATOM 3301 N N . SER A 1 430 ? 25.503 14.667 -30.355 1.00 93.12 430 SER A N 1
ATOM 3302 C CA . SER A 1 430 ? 26.208 14.923 -31.607 1.00 93.12 430 SER A CA 1
ATOM 3303 C C . SER A 1 430 ? 27.436 14.027 -31.682 1.00 93.12 430 SER A C 1
ATOM 3305 O O . SER A 1 430 ? 28.274 14.039 -30.780 1.00 93.12 430 SER A O 1
ATOM 3307 N N . ILE A 1 431 ? 27.535 13.213 -32.736 1.00 91.06 431 ILE A N 1
ATOM 3308 C CA . ILE A 1 431 ? 28.568 12.175 -32.864 1.00 91.06 431 ILE A CA 1
ATOM 3309 C C . ILE A 1 431 ? 29.294 12.290 -34.208 1.00 91.06 431 ILE A C 1
ATOM 3311 O O . ILE A 1 431 ? 28.659 12.276 -35.262 1.00 91.06 431 ILE A O 1
ATOM 3315 N N . ILE A 1 432 ? 30.630 12.320 -34.176 1.00 90.12 432 ILE A N 1
ATOM 3316 C CA . ILE A 1 432 ? 31.498 12.100 -35.343 1.00 90.12 432 ILE A CA 1
ATOM 3317 C C . ILE A 1 432 ? 31.918 10.631 -35.325 1.00 90.12 432 ILE A C 1
ATOM 3319 O O . ILE A 1 432 ? 32.728 10.222 -34.494 1.00 90.12 432 ILE A O 1
ATOM 3323 N N . LEU A 1 433 ? 31.348 9.827 -36.227 1.00 81.62 433 LEU A N 1
ATOM 3324 C CA . LEU A 1 433 ? 31.580 8.376 -36.258 1.00 81.62 433 LEU A CA 1
ATOM 3325 C C . LEU A 1 433 ? 32.965 7.990 -36.795 1.00 81.62 433 LEU A C 1
ATOM 3327 O O . LEU A 1 433 ? 33.545 7.018 -36.322 1.00 81.62 433 LEU A O 1
ATOM 3331 N N . ASP A 1 434 ? 33.472 8.736 -37.777 1.00 78.62 434 ASP A N 1
ATOM 3332 C CA . ASP A 1 434 ? 34.726 8.457 -38.480 1.00 78.62 434 ASP A CA 1
ATOM 3333 C C . ASP A 1 434 ? 35.605 9.710 -38.484 1.00 78.62 434 ASP A C 1
ATOM 3335 O O . ASP A 1 434 ? 35.330 10.686 -39.184 1.00 78.62 434 ASP A O 1
ATOM 3339 N N . THR A 1 435 ? 36.660 9.666 -37.676 1.00 74.19 435 THR A N 1
ATOM 3340 C CA . THR A 1 435 ? 37.637 10.741 -37.472 1.00 74.19 435 THR A CA 1
ATOM 3341 C C . THR A 1 435 ? 38.719 10.800 -38.557 1.00 74.19 435 THR A C 1
ATOM 3343 O O . THR A 1 435 ? 39.531 11.721 -38.555 1.00 74.19 435 THR A O 1
ATOM 3346 N N . THR A 1 436 ? 38.735 9.858 -39.510 1.00 70.62 436 THR A N 1
ATOM 3347 C CA . THR A 1 436 ? 39.756 9.774 -40.574 1.00 70.62 436 THR A CA 1
ATOM 3348 C C . THR A 1 436 ? 39.358 10.494 -41.868 1.00 70.62 436 THR A C 1
ATOM 3350 O O . THR A 1 436 ? 40.205 10.771 -42.722 1.00 70.62 436 THR A O 1
ATOM 3353 N N . LYS A 1 437 ? 38.070 10.823 -42.037 1.00 69.06 437 LYS A N 1
ATOM 3354 C CA . LYS A 1 437 ? 37.544 11.480 -43.242 1.00 69.06 437 LYS A CA 1
ATOM 3355 C C . LYS A 1 437 ? 37.812 12.989 -43.245 1.00 69.06 437 LYS A C 1
ATOM 3357 O O . LYS A 1 437 ? 37.532 13.688 -42.280 1.00 69.06 437 LYS A O 1
ATOM 3362 N N . ARG A 1 438 ? 38.233 13.519 -44.405 1.00 53.78 438 ARG A N 1
ATOM 3363 C CA . ARG A 1 438 ? 38.426 14.970 -44.654 1.00 53.78 438 ARG A CA 1
ATOM 3364 C C . ARG A 1 438 ? 37.149 15.820 -44.547 1.00 53.78 438 ARG A C 1
ATOM 3366 O O . ARG A 1 438 ? 37.247 17.039 -44.492 1.00 53.78 438 ARG A O 1
ATOM 3373 N N . GLN A 1 439 ? 35.975 15.193 -44.556 1.00 55.09 439 GLN A N 1
ATOM 3374 C CA . GLN A 1 439 ? 34.697 15.808 -44.209 1.00 55.09 439 GLN A CA 1
ATOM 3375 C C . GLN A 1 439 ? 34.056 14.942 -43.122 1.00 55.09 439 GLN A C 1
ATOM 3377 O O . GLN A 1 439 ? 33.689 13.794 -43.376 1.00 55.09 439 GLN A O 1
ATOM 3382 N N . THR A 1 440 ? 33.970 15.480 -41.909 1.00 67.69 440 THR A N 1
ATOM 3383 C CA . THR A 1 440 ? 33.401 14.814 -40.736 1.00 67.69 440 THR A CA 1
ATOM 3384 C C . THR A 1 440 ? 31.893 15.048 -40.673 1.00 67.69 440 THR A C 1
ATOM 3386 O O . THR A 1 440 ? 31.419 16.129 -40.334 1.00 67.69 440 THR A O 1
ATOM 3389 N N . GLU A 1 441 ? 31.118 14.016 -41.005 1.00 78.44 441 GLU A N 1
ATOM 3390 C CA . GLU A 1 441 ? 29.658 14.026 -40.875 1.00 78.44 441 GLU A CA 1
ATOM 3391 C C . GLU A 1 441 ? 29.268 13.941 -39.386 1.00 78.44 441 GLU A C 1
ATOM 3393 O O . GLU A 1 441 ? 29.367 12.875 -38.773 1.00 78.44 441 GLU A O 1
ATOM 3398 N N . VAL A 1 442 ? 28.838 15.062 -38.797 1.00 80.25 442 VAL A N 1
ATOM 3399 C CA . VAL A 1 442 ? 28.273 15.102 -37.437 1.00 80.25 442 VAL A CA 1
ATOM 3400 C C . VAL A 1 442 ? 26.835 14.586 -37.481 1.00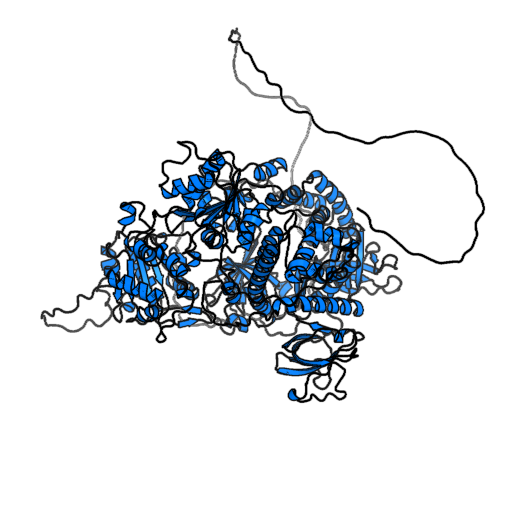 80.25 442 VAL A C 1
ATOM 3402 O O . VAL A 1 442 ? 26.015 15.098 -38.242 1.00 80.25 442 VAL A O 1
ATOM 3405 N N . LYS A 1 443 ? 26.511 13.586 -36.654 1.00 84.62 443 LYS A N 1
ATOM 3406 C CA . LYS A 1 443 ? 25.154 13.031 -36.534 1.00 84.62 443 LYS A CA 1
ATOM 3407 C C . LYS A 1 443 ? 24.557 13.361 -35.182 1.00 84.62 443 LYS A C 1
ATOM 3409 O O . LYS A 1 443 ? 24.984 12.797 -34.176 1.00 84.62 443 LYS A O 1
ATOM 3414 N N . GLU A 1 444 ? 23.547 14.220 -35.183 1.00 86.38 444 GLU A N 1
ATOM 3415 C CA . GLU A 1 444 ? 22.693 14.433 -34.018 1.00 86.38 444 GLU A CA 1
ATOM 3416 C C . GLU A 1 444 ? 21.674 13.298 -33.895 1.00 86.38 444 GLU A C 1
ATOM 3418 O O . GLU A 1 444 ? 21.007 12.938 -34.865 1.00 86.38 444 GLU A O 1
ATOM 3423 N N . ASN A 1 445 ? 21.559 12.722 -32.702 1.00 89.94 445 ASN A N 1
ATOM 3424 C CA . ASN A 1 445 ? 20.584 11.684 -32.380 1.00 89.94 445 ASN A CA 1
ATOM 3425 C C . ASN A 1 445 ? 20.040 11.925 -30.968 1.00 89.94 445 ASN A C 1
ATOM 3427 O O . ASN A 1 445 ? 20.762 12.426 -30.105 1.00 89.94 445 ASN A O 1
ATOM 3431 N N . VAL A 1 446 ? 18.808 11.494 -30.704 1.00 93.19 446 VAL A N 1
ATOM 3432 C CA . VAL A 1 446 ? 18.356 11.265 -29.324 1.00 93.19 446 VAL A CA 1
ATOM 3433 C C . VAL A 1 446 ? 18.936 9.926 -28.857 1.00 93.19 446 VAL A C 1
ATOM 3435 O O . VAL A 1 446 ? 18.921 8.964 -29.625 1.00 93.19 446 VAL A O 1
ATOM 3438 N N . ALA A 1 447 ? 19.443 9.841 -27.627 1.00 95.75 447 ALA A N 1
ATOM 3439 C CA . ALA A 1 447 ? 20.026 8.622 -27.068 1.00 95.75 447 ALA A CA 1
ATOM 3440 C C . ALA A 1 447 ? 19.729 8.464 -25.561 1.00 95.75 447 ALA A C 1
ATOM 3442 O O . ALA A 1 447 ? 19.720 9.461 -24.835 1.00 95.75 447 ALA A O 1
ATOM 3443 N N . PRO A 1 448 ? 19.534 7.229 -25.056 1.00 97.12 448 PRO A N 1
ATOM 3444 C CA . PRO A 1 448 ? 19.603 6.959 -23.624 1.00 97.12 448 PRO A CA 1
ATOM 3445 C C . PRO A 1 448 ? 21.049 7.089 -23.148 1.00 97.12 448 PRO A C 1
ATOM 3447 O O . PRO A 1 448 ? 21.944 6.478 -23.736 1.00 97.12 448 PRO A O 1
ATOM 3450 N N . LEU A 1 449 ? 21.263 7.827 -22.062 1.00 96.75 449 LEU A N 1
ATOM 3451 C CA . LEU A 1 449 ? 22.479 7.776 -21.260 1.00 96.75 449 LEU A CA 1
ATOM 3452 C C . LEU A 1 449 ? 22.206 6.911 -20.024 1.00 96.75 449 LEU A C 1
ATOM 3454 O O . LEU A 1 449 ? 21.380 7.266 -19.190 1.00 96.75 449 LEU A O 1
ATOM 3458 N N . GLU A 1 450 ? 22.901 5.780 -19.922 1.00 94.75 450 GLU A N 1
ATOM 3459 C CA . GLU A 1 450 ? 22.877 4.857 -18.781 1.00 94.75 450 GLU A CA 1
ATOM 3460 C C . GLU A 1 450 ? 24.139 5.063 -17.927 1.00 94.75 450 GLU A C 1
ATOM 3462 O O . GLU A 1 450 ? 25.257 5.055 -18.453 1.00 94.75 450 GLU A O 1
ATOM 3467 N N . ILE A 1 451 ? 23.982 5.211 -16.611 1.00 91.56 451 ILE A N 1
ATOM 3468 C CA . ILE A 1 451 ? 25.054 5.595 -15.685 1.00 91.56 451 ILE A CA 1
ATOM 3469 C C . ILE A 1 451 ? 25.412 4.411 -14.775 1.00 91.56 451 ILE A C 1
ATOM 3471 O O . ILE A 1 451 ? 24.627 3.981 -13.929 1.00 91.56 451 ILE A O 1
ATOM 3475 N N . LYS A 1 452 ? 26.641 3.891 -14.892 1.00 89.25 452 LYS A N 1
ATOM 3476 C CA . LYS A 1 452 ? 27.161 2.800 -14.052 1.00 89.25 452 LYS A CA 1
ATOM 3477 C C . LYS A 1 452 ? 28.300 3.274 -13.151 1.00 89.25 452 LYS A C 1
ATOM 3479 O O . LYS A 1 452 ? 29.368 3.684 -13.593 1.00 89.25 452 LYS A O 1
ATOM 3484 N N . THR A 1 453 ? 28.061 3.154 -11.850 1.00 77.31 453 THR A N 1
ATOM 3485 C CA . THR A 1 453 ? 28.880 3.699 -10.754 1.00 77.31 453 THR A CA 1
ATOM 3486 C C . THR A 1 453 ? 29.794 2.668 -10.081 1.00 77.31 453 THR A C 1
ATOM 3488 O O . THR A 1 453 ? 30.496 2.988 -9.121 1.00 77.31 453 THR A O 1
ATOM 3491 N N . GLY A 1 454 ? 29.802 1.426 -10.580 1.00 67.19 454 GLY A N 1
ATOM 3492 C CA . GLY A 1 454 ? 30.642 0.315 -10.121 1.00 67.19 454 GLY A CA 1
ATOM 3493 C C . GLY A 1 454 ? 31.712 -0.104 -11.138 1.00 67.19 454 GLY A C 1
ATOM 3494 O O . GLY A 1 454 ? 31.791 0.431 -12.243 1.00 67.19 454 GLY A O 1
ATOM 3495 N N . ARG A 1 455 ? 32.516 -1.115 -10.777 1.00 57.84 455 ARG A N 1
ATOM 3496 C CA . ARG A 1 455 ? 33.456 -1.776 -11.702 1.00 57.84 455 ARG A CA 1
ATOM 3497 C C . ARG A 1 455 ? 32.711 -2.455 -12.860 1.00 57.84 455 ARG A C 1
ATOM 3499 O O . ARG A 1 455 ? 31.543 -2.810 -12.729 1.00 57.84 455 ARG A O 1
ATOM 3506 N N . SER A 1 456 ? 33.422 -2.738 -13.950 1.00 59.06 456 SER A N 1
ATOM 3507 C CA . SER A 1 456 ? 32.939 -3.384 -15.186 1.00 59.06 456 SER A CA 1
ATOM 3508 C C . SER A 1 456 ? 32.498 -4.859 -15.054 1.00 59.06 456 SER A C 1
ATOM 3510 O O . SER A 1 456 ? 32.501 -5.612 -16.026 1.00 59.06 456 SER A O 1
ATOM 3512 N N . VAL A 1 457 ? 32.067 -5.304 -13.873 1.00 50.59 457 VAL A N 1
ATOM 3513 C CA . VAL A 1 457 ? 31.403 -6.604 -13.708 1.00 50.59 457 VAL A CA 1
ATOM 3514 C C . VAL A 1 457 ? 30.013 -6.511 -14.344 1.00 50.59 457 VAL A C 1
ATOM 3516 O O . VAL A 1 457 ? 29.244 -5.611 -14.022 1.00 50.59 457 VAL A O 1
ATOM 3519 N N . GLY A 1 458 ? 29.682 -7.431 -15.255 1.00 57.38 458 GLY A N 1
ATOM 3520 C CA . GLY A 1 458 ? 28.358 -7.471 -15.889 1.00 57.38 458 GLY A CA 1
ATOM 3521 C C . GLY A 1 458 ? 28.177 -6.590 -17.135 1.00 57.38 458 GLY A C 1
ATOM 3522 O O . GLY A 1 458 ? 27.036 -6.292 -17.478 1.00 57.38 458 GLY A O 1
ATOM 3523 N N . VAL A 1 459 ? 29.251 -6.223 -17.858 1.00 69.31 459 VAL A N 1
ATOM 3524 C CA . VAL A 1 459 ? 29.187 -5.388 -19.088 1.00 69.31 459 VAL A CA 1
ATOM 3525 C C . VAL A 1 459 ? 28.071 -5.808 -20.056 1.00 69.31 459 VAL A C 1
ATOM 3527 O O . VAL A 1 459 ? 27.378 -4.949 -20.595 1.00 69.31 459 VAL A O 1
ATOM 3530 N N . MET A 1 460 ? 27.863 -7.114 -20.259 1.00 79.44 460 MET A N 1
ATOM 3531 C CA . MET A 1 460 ? 26.814 -7.634 -21.148 1.00 79.44 460 MET A CA 1
ATOM 3532 C C . MET A 1 460 ? 25.397 -7.287 -20.669 1.00 79.44 460 MET A C 1
ATOM 3534 O O . MET A 1 460 ? 24.558 -6.925 -21.487 1.00 79.44 460 MET A O 1
ATOM 3538 N N . ALA A 1 461 ? 25.136 -7.331 -19.359 1.00 84.56 461 ALA A N 1
ATOM 3539 C CA . ALA A 1 461 ? 23.850 -6.938 -18.789 1.00 84.56 461 ALA A CA 1
ATOM 3540 C C . ALA A 1 461 ? 23.627 -5.421 -18.920 1.00 84.56 461 ALA A C 1
ATOM 3542 O O . ALA A 1 461 ? 22.551 -4.987 -19.323 1.00 84.56 461 ALA A O 1
ATOM 3543 N N . HIS A 1 462 ? 24.659 -4.610 -18.669 1.00 88.50 462 HIS A N 1
ATOM 3544 C CA . HIS A 1 462 ? 24.577 -3.155 -18.835 1.00 88.50 462 HIS A CA 1
ATOM 3545 C C . HIS A 1 462 ? 24.347 -2.752 -20.301 1.00 88.50 462 HIS A C 1
ATOM 3547 O O . HIS A 1 462 ? 23.493 -1.911 -20.582 1.00 88.50 462 HIS A O 1
ATOM 3553 N N . ARG A 1 463 ? 25.043 -3.399 -21.250 1.00 90.75 463 ARG A N 1
ATOM 3554 C CA . ARG A 1 463 ? 24.796 -3.224 -22.690 1.00 90.75 463 ARG A CA 1
ATOM 3555 C C . ARG A 1 463 ? 23.372 -3.643 -23.055 1.00 90.75 463 ARG A C 1
ATOM 3557 O O . ARG A 1 463 ? 22.662 -2.839 -23.641 1.00 90.75 463 ARG A O 1
ATOM 3564 N N . ALA A 1 464 ? 22.917 -4.826 -22.641 1.00 91.44 464 ALA A N 1
ATOM 3565 C CA . ALA A 1 464 ? 21.553 -5.297 -22.895 1.00 91.44 464 ALA A CA 1
ATOM 3566 C C . ALA A 1 464 ? 20.471 -4.334 -22.370 1.00 91.44 464 ALA A C 1
ATOM 3568 O O . ALA A 1 464 ? 19.486 -4.076 -23.061 1.00 91.44 464 ALA A O 1
ATOM 3569 N N . GLN A 1 465 ? 20.671 -3.764 -21.178 1.00 92.38 465 GLN A N 1
ATOM 3570 C CA . GLN A 1 465 ? 19.787 -2.746 -20.610 1.00 92.38 465 GLN A CA 1
ATOM 3571 C C . GLN A 1 465 ? 19.762 -1.489 -21.502 1.00 92.38 465 GLN A C 1
ATOM 3573 O O . GLN A 1 465 ? 18.693 -1.088 -21.959 1.00 92.38 465 GLN A O 1
ATOM 3578 N N . THR A 1 466 ? 20.943 -0.949 -21.833 1.00 94.19 466 THR A N 1
ATOM 3579 C CA . THR A 1 466 ? 21.133 0.231 -22.704 1.00 94.19 466 THR A CA 1
ATOM 3580 C C . THR A 1 466 ? 20.489 0.038 -24.086 1.00 94.19 466 THR A C 1
ATOM 3582 O O . THR A 1 466 ? 19.785 0.915 -24.579 1.00 94.19 466 THR A O 1
ATOM 3585 N N . MET A 1 467 ? 20.665 -1.141 -24.695 1.00 94.38 467 MET A N 1
ATOM 3586 C CA . MET A 1 467 ? 20.077 -1.499 -25.991 1.00 94.38 467 MET A CA 1
ATOM 3587 C C . MET A 1 467 ? 18.551 -1.493 -25.962 1.00 94.38 467 MET A C 1
ATOM 3589 O O . MET A 1 467 ? 17.924 -0.986 -26.888 1.00 94.38 467 MET A O 1
ATOM 3593 N N . LEU A 1 468 ? 17.933 -2.033 -24.912 1.00 95.25 468 LEU A N 1
ATOM 3594 C CA . LEU A 1 468 ? 16.475 -2.093 -24.823 1.00 95.25 468 LEU A CA 1
ATOM 3595 C C . LEU A 1 468 ? 15.832 -0.718 -24.554 1.00 95.25 468 LEU A C 1
ATOM 3597 O O . LEU A 1 468 ? 14.683 -0.518 -24.946 1.00 95.25 468 LEU A O 1
ATOM 3601 N N . TYR A 1 469 ? 16.550 0.250 -23.968 1.00 96.56 469 TYR A N 1
ATOM 3602 C CA . TYR A 1 469 ? 16.064 1.636 -23.901 1.00 96.56 469 TYR A CA 1
ATOM 3603 C C . TYR A 1 469 ? 1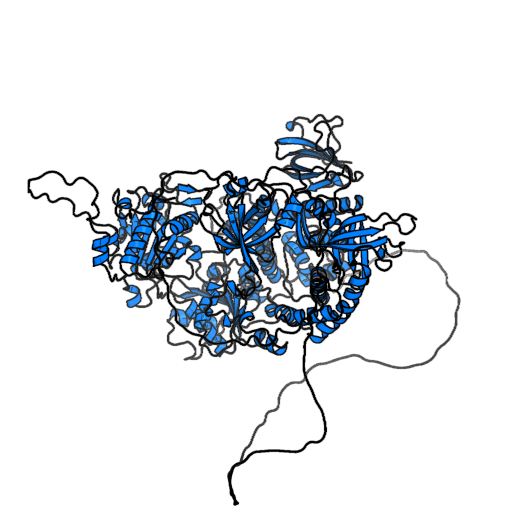5.960 2.301 -25.276 1.00 96.56 469 TYR A C 1
ATOM 3605 O O . TYR A 1 469 ? 15.075 3.132 -25.462 1.00 96.56 469 TYR A O 1
ATOM 3613 N N . THR A 1 470 ? 16.785 1.916 -26.258 1.00 95.81 470 THR A N 1
ATOM 3614 C CA . THR A 1 470 ? 16.679 2.483 -27.617 1.00 95.81 470 THR A CA 1
ATOM 3615 C C . THR A 1 470 ? 15.303 2.217 -28.237 1.00 95.81 470 THR A C 1
ATOM 3617 O O . THR A 1 470 ? 14.704 3.126 -28.803 1.00 95.81 470 THR A O 1
ATOM 3620 N N . LEU A 1 471 ? 14.731 1.028 -28.005 1.00 93.75 471 LEU A N 1
ATOM 3621 C CA . LEU A 1 471 ? 13.384 0.649 -28.452 1.00 93.75 471 LEU A CA 1
ATOM 3622 C C . LEU A 1 471 ? 12.273 1.475 -27.791 1.00 93.75 471 LEU A C 1
ATOM 3624 O O . LEU A 1 471 ? 11.255 1.763 -28.422 1.00 93.75 471 LEU A O 1
ATOM 3628 N N . LEU A 1 472 ? 12.458 1.830 -26.514 1.00 93.00 472 LEU A N 1
ATOM 3629 C CA . LEU A 1 472 ? 11.531 2.685 -25.774 1.00 93.00 472 LEU A CA 1
ATOM 3630 C C . LEU A 1 472 ? 11.625 4.138 -26.237 1.00 93.00 472 LEU A C 1
ATOM 3632 O O . LEU A 1 472 ? 10.601 4.801 -26.377 1.00 93.00 472 LEU A O 1
ATOM 3636 N N . MET A 1 473 ? 12.835 4.630 -26.498 1.00 91.94 473 MET A N 1
ATOM 3637 C CA . MET A 1 473 ? 13.054 6.009 -26.924 1.00 91.94 473 MET A CA 1
ATOM 3638 C C . MET A 1 473 ? 12.685 6.235 -28.396 1.00 91.94 473 MET A C 1
ATOM 3640 O O . MET A 1 473 ? 12.129 7.284 -28.709 1.00 91.94 473 MET A O 1
ATOM 3644 N N . GLU A 1 474 ? 12.846 5.238 -29.272 1.00 90.38 474 GLU A N 1
ATOM 3645 C CA . GLU A 1 474 ? 12.282 5.247 -30.633 1.00 90.38 474 GLU A CA 1
ATOM 3646 C C . GLU A 1 474 ? 10.754 5.441 -30.601 1.00 90.38 474 GLU A C 1
ATOM 3648 O O . GLU A 1 474 ? 10.199 6.262 -31.335 1.00 90.38 474 GLU A O 1
ATOM 3653 N N . GLU A 1 475 ? 10.059 4.728 -29.709 1.00 86.38 475 GLU A N 1
ATOM 3654 C CA . GLU A 1 475 ? 8.606 4.845 -29.545 1.00 86.38 475 GLU A CA 1
ATOM 3655 C C . GLU A 1 475 ? 8.186 6.144 -28.834 1.00 86.38 475 GLU A C 1
ATOM 3657 O O . GLU A 1 475 ? 7.163 6.727 -29.196 1.00 86.38 475 GLU A O 1
ATOM 3662 N N . ARG A 1 476 ? 8.977 6.636 -27.873 1.00 85.62 476 ARG A N 1
ATOM 3663 C CA . ARG A 1 476 ? 8.719 7.870 -27.105 1.00 85.62 476 ARG A CA 1
ATOM 3664 C C . ARG A 1 476 ? 8.940 9.148 -27.916 1.00 85.62 476 ARG A C 1
ATOM 3666 O O . ARG A 1 476 ? 8.127 10.060 -27.822 1.00 85.62 476 ARG A O 1
ATOM 3673 N N . TYR A 1 477 ? 10.025 9.211 -28.687 1.00 85.75 477 TYR A N 1
ATOM 3674 C CA . TYR A 1 477 ? 10.442 10.402 -29.439 1.00 85.75 477 TYR A CA 1
ATOM 3675 C C . TYR A 1 477 ? 10.085 10.325 -30.934 1.00 85.75 477 TYR A C 1
ATOM 3677 O O . TYR A 1 477 ? 10.133 11.334 -31.628 1.00 85.75 477 TYR A O 1
ATOM 3685 N N . GLY A 1 478 ? 9.688 9.151 -31.445 1.00 82.94 478 GLY A N 1
ATOM 3686 C CA . GLY A 1 478 ? 9.228 8.977 -32.829 1.00 82.94 478 GLY A CA 1
ATOM 3687 C C . GLY A 1 478 ? 10.333 9.010 -33.890 1.00 82.94 478 GLY A C 1
ATOM 3688 O O . GLY A 1 478 ? 10.026 9.082 -35.079 1.00 82.94 478 GLY A O 1
ATOM 3689 N N . VAL A 1 479 ? 11.598 8.937 -33.476 1.00 88.00 479 VAL A N 1
ATOM 3690 C CA . VAL A 1 479 ? 12.797 9.050 -34.321 1.00 88.00 479 VAL A CA 1
ATOM 3691 C C . VAL A 1 479 ? 13.717 7.841 -34.115 1.00 88.00 479 VAL A C 1
ATOM 3693 O O . VAL A 1 479 ? 13.622 7.194 -33.072 1.00 88.00 479 VAL A O 1
ATOM 3696 N N . PRO A 1 480 ? 14.605 7.497 -35.066 1.00 89.06 480 PRO A N 1
ATOM 3697 C CA . PRO A 1 480 ? 15.545 6.395 -34.874 1.00 89.06 480 PRO A CA 1
ATOM 3698 C C . PRO A 1 480 ? 16.492 6.650 -33.696 1.00 89.06 480 PRO A C 1
ATOM 3700 O O . PRO A 1 480 ? 17.081 7.724 -33.598 1.00 89.06 480 PRO A O 1
ATOM 3703 N N . VAL A 1 481 ? 16.703 5.632 -32.859 1.00 93.44 481 VAL A N 1
ATOM 3704 C CA . VAL A 1 481 ? 17.703 5.644 -31.778 1.00 93.44 481 VAL A CA 1
ATOM 3705 C C . VAL A 1 481 ? 18.732 4.538 -32.066 1.00 93.44 481 VAL A C 1
ATOM 3707 O O . VAL A 1 481 ? 18.583 3.411 -31.598 1.00 93.44 481 VAL A O 1
ATOM 3710 N N . PRO A 1 482 ? 19.759 4.795 -32.902 1.00 90.31 482 PRO A N 1
ATOM 3711 C CA . PRO A 1 482 ? 20.638 3.741 -33.426 1.00 90.31 482 PRO A CA 1
ATOM 3712 C C . PRO A 1 482 ? 21.645 3.194 -32.400 1.00 90.31 482 PRO A C 1
ATOM 3714 O O . PRO A 1 482 ? 22.241 2.135 -32.615 1.00 90.31 482 PRO A O 1
ATOM 3717 N N . ALA A 1 483 ? 21.871 3.912 -31.301 1.00 93.19 483 ALA A N 1
ATOM 3718 C CA . ALA A 1 483 ? 22.724 3.500 -30.195 1.00 93.19 483 ALA A CA 1
ATOM 3719 C C . ALA A 1 483 ? 22.304 4.210 -28.900 1.00 93.19 483 ALA A C 1
ATOM 3721 O O . ALA A 1 483 ? 21.736 5.300 -28.944 1.00 93.19 483 ALA A O 1
ATOM 3722 N N . GLY A 1 484 ? 22.636 3.608 -27.761 1.00 95.31 484 GLY A N 1
ATOM 3723 C CA . GLY A 1 484 ? 22.681 4.290 -26.469 1.00 95.31 484 GLY A CA 1
ATOM 3724 C C . GLY A 1 484 ? 24.112 4.587 -26.020 1.00 95.31 484 GLY A C 1
ATOM 3725 O O . GLY A 1 484 ? 25.081 4.078 -26.591 1.00 95.31 484 GLY A O 1
ATOM 3726 N N . LEU A 1 485 ? 24.229 5.397 -24.974 1.00 95.31 485 LEU A N 1
ATOM 3727 C CA . LEU A 1 485 ? 25.473 5.773 -24.314 1.00 95.31 485 LEU A CA 1
ATOM 3728 C C . LEU A 1 485 ? 25.526 5.094 -22.941 1.00 95.31 485 LEU A C 1
ATOM 3730 O O . LEU A 1 485 ? 24.588 5.201 -22.158 1.00 95.31 485 LEU A O 1
ATOM 3734 N N . LEU A 1 486 ? 26.617 4.392 -22.643 1.00 93.31 486 LEU A N 1
ATOM 3735 C CA . LEU A 1 486 ? 26.814 3.687 -21.376 1.00 93.31 486 LEU A CA 1
ATOM 3736 C C . LEU A 1 486 ? 28.059 4.234 -20.673 1.00 93.31 486 LEU A C 1
ATOM 3738 O O . LEU A 1 486 ? 29.183 3.892 -21.043 1.00 93.31 486 LEU A O 1
ATOM 3742 N N . TYR A 1 487 ? 27.852 5.089 -19.674 1.00 91.56 487 TYR A N 1
ATOM 3743 C CA . TYR A 1 487 ? 28.915 5.744 -18.915 1.00 91.56 487 TYR A CA 1
ATOM 3744 C C . TYR A 1 487 ? 29.351 4.892 -17.717 1.00 91.56 487 TYR A C 1
ATOM 3746 O O . TYR A 1 487 ? 28.525 4.494 -16.896 1.00 91.56 487 TYR A O 1
ATOM 3754 N N . TYR A 1 488 ? 30.655 4.645 -17.590 1.00 88.06 488 TYR A N 1
ATOM 3755 C CA . TYR A 1 488 ? 31.259 4.035 -16.403 1.00 88.06 488 TYR A CA 1
ATOM 3756 C C . TYR A 1 488 ? 32.043 5.092 -15.625 1.00 88.06 488 TYR A C 1
ATO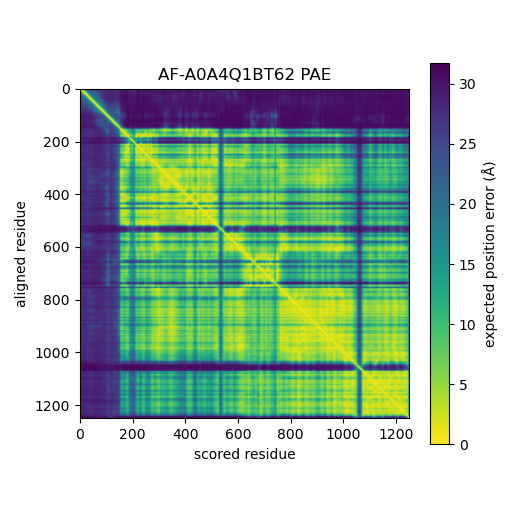M 3758 O O . TYR A 1 488 ? 33.183 5.393 -15.979 1.00 88.06 488 TYR A O 1
ATOM 3766 N N . SER A 1 489 ? 31.479 5.625 -14.537 1.00 82.12 489 SER A N 1
ATOM 3767 C CA . SER A 1 489 ? 32.118 6.736 -13.811 1.00 82.12 489 SER A CA 1
ATOM 3768 C C . SER A 1 489 ? 33.445 6.350 -13.150 1.00 82.12 489 SER A C 1
ATOM 3770 O O . SER A 1 489 ? 34.363 7.159 -13.107 1.00 82.12 489 SER A O 1
ATOM 3772 N N . GLN A 1 490 ? 33.607 5.090 -12.723 1.00 76.81 490 GLN A N 1
ATOM 3773 C CA . GLN A 1 490 ? 34.886 4.579 -12.198 1.00 76.81 490 GLN A CA 1
ATOM 3774 C C . GLN A 1 490 ? 35.974 4.378 -13.269 1.00 76.81 490 GLN A C 1
ATOM 3776 O O . GLN A 1 490 ? 37.116 4.098 -12.914 1.00 76.81 490 GLN A O 1
ATOM 3781 N N . LEU A 1 491 ? 35.628 4.457 -14.558 1.00 80.25 491 LEU A N 1
ATOM 3782 C CA . LEU A 1 491 ? 36.558 4.301 -15.683 1.00 80.25 491 LEU A CA 1
ATOM 3783 C C . LEU A 1 491 ? 36.709 5.591 -16.505 1.00 80.25 491 LEU A C 1
ATOM 3785 O O . LEU A 1 491 ? 37.458 5.582 -17.476 1.00 80.25 491 LEU A O 1
ATOM 3789 N N . ASP A 1 492 ? 35.976 6.654 -16.146 1.00 83.94 492 ASP A N 1
ATOM 3790 C CA . ASP A 1 492 ? 35.874 7.926 -16.874 1.00 83.94 492 ASP A CA 1
ATOM 3791 C C . ASP A 1 492 ? 35.802 7.731 -18.406 1.00 83.94 492 ASP A C 1
ATOM 3793 O O . ASP A 1 492 ? 36.622 8.235 -19.184 1.00 83.94 492 ASP A O 1
ATOM 3797 N N . SER A 1 493 ? 34.824 6.916 -18.827 1.00 87.31 493 SER A N 1
ATOM 3798 C CA . SER A 1 493 ? 34.649 6.451 -20.208 1.00 87.31 493 SER A CA 1
ATOM 3799 C C . SER A 1 493 ? 33.175 6.197 -20.549 1.00 87.31 493 SER A C 1
ATOM 3801 O O . SER A 1 493 ? 32.439 5.600 -19.753 1.00 87.31 493 SER A O 1
ATOM 3803 N N . ILE A 1 494 ? 32.751 6.618 -21.747 1.00 90.44 494 ILE A N 1
ATOM 3804 C CA . ILE A 1 494 ? 31.438 6.314 -22.333 1.00 90.44 494 ILE A CA 1
ATOM 3805 C C . ILE A 1 494 ? 31.606 5.277 -23.449 1.00 90.44 494 ILE A C 1
ATOM 3807 O O . ILE A 1 494 ? 32.394 5.461 -24.379 1.00 90.44 494 ILE A O 1
ATOM 3811 N N . LEU A 1 495 ? 30.817 4.201 -23.382 1.00 90.81 495 LEU A N 1
ATOM 3812 C CA . LEU A 1 495 ? 30.706 3.210 -24.451 1.00 90.81 495 LEU A CA 1
ATOM 3813 C C . LEU A 1 495 ? 29.480 3.473 -25.333 1.00 90.81 495 LEU A C 1
ATOM 3815 O O . LEU A 1 495 ? 28.369 3.655 -24.832 1.00 90.81 495 LEU A O 1
ATOM 3819 N N . ARG A 1 496 ? 29.663 3.400 -26.654 1.00 92.00 496 ARG A N 1
ATOM 3820 C CA . ARG A 1 496 ? 28.589 3.402 -27.653 1.00 92.00 496 ARG A CA 1
ATOM 3821 C C . ARG A 1 496 ? 27.979 2.008 -27.750 1.00 92.00 496 ARG A C 1
ATOM 3823 O O . ARG A 1 496 ? 28.614 1.061 -28.217 1.00 92.00 496 ARG A O 1
ATOM 3830 N N . VAL A 1 497 ? 26.729 1.878 -27.321 1.00 92.62 497 VAL A N 1
ATOM 3831 C CA . VAL A 1 497 ? 25.998 0.610 -27.325 1.00 92.62 497 VAL A CA 1
ATOM 3832 C C . VAL A 1 497 ? 25.009 0.598 -28.487 1.00 92.62 497 VAL A C 1
ATOM 3834 O O . VAL A 1 497 ? 23.881 1.071 -28.376 1.00 92.62 497 VAL A O 1
ATOM 3837 N N . GLU A 1 498 ? 25.458 0.081 -29.628 1.00 91.38 498 GLU A N 1
ATOM 3838 C CA . GLU A 1 498 ? 24.666 -0.006 -30.860 1.00 91.38 498 GLU A CA 1
ATOM 3839 C C . GLU A 1 498 ? 23.421 -0.894 -30.709 1.00 91.38 498 GLU A C 1
ATOM 3841 O O . GLU A 1 498 ? 23.499 -2.004 -30.180 1.00 91.38 498 GLU A O 1
ATOM 3846 N N . ALA A 1 499 ? 22.286 -0.455 -31.262 1.00 89.69 499 ALA A N 1
ATOM 3847 C CA . ALA A 1 499 ? 21.019 -1.192 -31.289 1.00 89.69 499 ALA A CA 1
ATOM 3848 C C . ALA A 1 499 ? 21.027 -2.326 -32.341 1.00 89.69 499 ALA A C 1
ATOM 3850 O O . ALA A 1 499 ? 20.197 -2.386 -33.247 1.00 89.69 499 ALA A O 1
ATOM 3851 N N . ARG A 1 500 ? 22.015 -3.227 -32.263 1.00 89.56 500 ARG A N 1
ATOM 3852 C CA . ARG A 1 500 ? 22.268 -4.277 -33.264 1.00 89.56 500 ARG A CA 1
ATOM 3853 C C . ARG A 1 500 ? 21.068 -5.230 -33.380 1.00 89.56 500 ARG A C 1
ATOM 3855 O O . ARG A 1 500 ? 20.773 -5.924 -32.404 1.00 89.56 500 ARG A O 1
ATOM 3862 N N . PRO A 1 501 ? 20.413 -5.360 -34.555 1.00 86.62 501 PRO A N 1
ATOM 3863 C CA . PRO A 1 501 ? 19.155 -6.103 -34.676 1.00 86.62 501 PRO A CA 1
ATOM 3864 C C . PRO A 1 501 ? 19.217 -7.552 -34.179 1.00 86.62 501 PRO A C 1
ATOM 3866 O O . PRO A 1 501 ? 18.254 -8.045 -33.597 1.00 86.62 501 PRO A O 1
ATOM 3869 N N . ASN A 1 502 ? 20.346 -8.240 -34.378 1.00 87.62 502 ASN A N 1
ATOM 3870 C CA . ASN A 1 502 ? 20.528 -9.635 -33.961 1.00 87.62 502 ASN A CA 1
ATOM 3871 C C . ASN A 1 502 ? 20.543 -9.780 -32.428 1.00 87.62 502 ASN A C 1
ATOM 3873 O O . ASN A 1 502 ? 19.922 -10.691 -31.884 1.00 87.62 502 ASN A O 1
ATOM 3877 N N . GLU A 1 503 ? 21.220 -8.858 -31.739 1.00 90.56 503 GLU A N 1
ATOM 3878 C CA . GLU A 1 503 ? 21.281 -8.795 -30.274 1.00 90.56 503 GLU A CA 1
ATOM 3879 C C . GLU A 1 503 ? 19.918 -8.359 -29.706 1.00 90.56 503 GLU A C 1
ATOM 3881 O O . GLU A 1 503 ? 19.410 -8.987 -28.780 1.00 90.56 503 GLU A O 1
ATOM 3886 N N . ILE A 1 504 ? 19.246 -7.385 -30.338 1.00 91.75 504 ILE A N 1
ATOM 3887 C CA . ILE A 1 504 ? 17.865 -6.999 -30.000 1.00 91.75 504 ILE A CA 1
ATOM 3888 C C . ILE A 1 504 ? 16.898 -8.191 -30.133 1.00 91.75 504 ILE A C 1
ATOM 3890 O O . ILE A 1 504 ? 16.121 -8.439 -29.211 1.00 91.75 504 ILE A O 1
ATOM 3894 N N . ARG A 1 505 ? 16.956 -8.985 -31.218 1.00 90.50 505 ARG A N 1
ATOM 3895 C CA . ARG A 1 505 ? 16.122 -10.199 -31.367 1.00 90.50 505 ARG A CA 1
ATOM 3896 C C . ARG A 1 505 ? 16.379 -11.220 -30.256 1.00 90.50 505 ARG A C 1
ATOM 3898 O O . ARG A 1 505 ? 15.420 -11.795 -29.749 1.00 90.50 505 ARG A O 1
ATOM 3905 N N . ALA A 1 506 ? 17.628 -11.410 -29.828 1.00 90.19 506 ALA A N 1
ATOM 3906 C CA . ALA A 1 506 ? 17.948 -12.292 -28.702 1.00 90.19 506 ALA A CA 1
ATOM 3907 C C . ALA A 1 506 ? 17.378 -11.778 -27.362 1.00 90.19 506 ALA A C 1
ATOM 3909 O O . ALA A 1 506 ? 16.840 -12.565 -26.583 1.00 90.19 506 ALA A O 1
ATOM 3910 N N . LEU A 1 507 ? 17.424 -10.466 -27.111 1.00 93.31 507 LEU A N 1
ATOM 3911 C CA . LEU A 1 507 ? 16.866 -9.858 -25.895 1.00 93.31 507 LEU A CA 1
ATOM 3912 C C . LEU A 1 507 ? 15.329 -9.869 -25.879 1.00 93.31 507 LEU A C 1
ATOM 3914 O O . LEU A 1 507 ? 14.728 -10.143 -24.841 1.00 93.31 507 LEU A O 1
ATOM 3918 N N . ILE A 1 508 ? 14.681 -9.642 -27.027 1.00 94.12 508 ILE A N 1
ATOM 3919 C CA . ILE A 1 508 ? 13.225 -9.793 -27.183 1.00 94.12 508 ILE A CA 1
ATOM 3920 C C . ILE A 1 508 ? 12.796 -11.262 -27.028 1.00 94.12 508 ILE A C 1
ATOM 3922 O O . ILE A 1 508 ? 11.742 -11.534 -26.452 1.00 94.12 508 ILE A O 1
ATOM 3926 N N . PHE A 1 509 ? 13.623 -12.219 -27.458 1.00 92.06 509 PHE A N 1
ATOM 3927 C CA . PHE A 1 509 ? 13.380 -13.640 -27.212 1.00 92.06 509 PHE A CA 1
ATOM 3928 C C . PHE A 1 509 ? 13.408 -13.973 -25.714 1.00 92.06 509 PHE A C 1
ATOM 3930 O O . PHE A 1 509 ? 12.416 -14.475 -25.192 1.00 92.06 509 PHE A O 1
ATOM 3937 N N . ALA A 1 510 ? 14.467 -13.576 -24.998 1.00 91.81 510 ALA A N 1
ATOM 3938 C CA . ALA A 1 510 ? 14.554 -13.746 -23.545 1.00 91.81 510 ALA A CA 1
ATOM 3939 C C . ALA A 1 510 ? 13.394 -13.046 -22.802 1.00 91.81 510 ALA A C 1
ATOM 3941 O O . ALA A 1 510 ? 12.838 -13.582 -21.842 1.00 91.81 510 ALA A O 1
ATOM 3942 N N . ARG A 1 511 ? 12.959 -11.871 -23.282 1.00 94.31 511 ARG A N 1
ATOM 3943 C CA . ARG A 1 511 ? 11.762 -11.168 -22.789 1.00 94.31 511 ARG A CA 1
ATOM 3944 C C . ARG A 1 511 ? 10.481 -11.990 -22.973 1.00 94.31 511 ARG A C 1
ATOM 3946 O O . ARG A 1 511 ? 9.637 -11.983 -22.079 1.00 94.31 511 ARG A O 1
ATOM 3953 N N . ASN A 1 512 ? 10.331 -12.710 -24.085 1.00 94.81 512 ASN A N 1
ATOM 3954 C CA . ASN A 1 512 ? 9.196 -13.608 -24.320 1.00 94.81 512 ASN A CA 1
ATOM 3955 C C . ASN A 1 512 ? 9.261 -14.879 -23.462 1.00 94.81 512 ASN A C 1
ATOM 3957 O O . ASN A 1 512 ? 8.225 -15.300 -22.950 1.00 94.81 512 ASN A O 1
ATOM 3961 N N . GLU A 1 513 ? 10.443 -15.463 -23.250 1.00 91.25 513 GLU A N 1
ATOM 3962 C CA . GLU A 1 513 ? 10.621 -16.604 -22.338 1.00 91.25 513 GLU A CA 1
ATOM 3963 C C . GLU A 1 513 ? 10.187 -16.224 -20.914 1.00 91.25 513 GLU A C 1
ATOM 3965 O O . GLU A 1 513 ? 9.283 -16.844 -20.354 1.00 91.25 513 GLU A O 1
ATOM 3970 N N . LEU A 1 514 ? 10.729 -15.130 -20.362 1.00 91.06 514 LEU A N 1
ATOM 3971 C CA . LEU A 1 514 ? 10.339 -14.597 -19.047 1.00 91.06 514 LEU A CA 1
ATOM 3972 C C . LEU A 1 514 ? 8.837 -14.279 -18.960 1.00 91.06 514 LEU A C 1
ATOM 3974 O O . LEU A 1 514 ? 8.193 -14.579 -17.952 1.00 91.06 514 LEU A O 1
ATOM 3978 N N . ALA A 1 515 ? 8.268 -13.684 -20.015 1.00 91.25 515 ALA A N 1
ATOM 3979 C CA . ALA A 1 515 ? 6.839 -13.400 -20.085 1.00 91.25 515 ALA A CA 1
ATOM 3980 C C . ALA A 1 515 ? 5.990 -14.680 -20.132 1.00 91.25 515 ALA A C 1
ATOM 3982 O O . ALA A 1 515 ? 4.883 -14.667 -19.608 1.00 91.25 515 ALA A O 1
ATOM 3983 N N . SER A 1 516 ? 6.488 -15.788 -20.687 1.00 89.38 516 SER A N 1
ATOM 3984 C CA . SER A 1 516 ? 5.769 -17.073 -20.722 1.00 89.38 516 SER A CA 1
ATOM 3985 C C . SER A 1 516 ? 5.613 -17.655 -19.311 1.00 89.38 516 SER A C 1
ATOM 3987 O O . SER A 1 516 ? 4.507 -18.002 -18.901 1.00 89.38 516 SER A O 1
ATOM 3989 N N . TYR A 1 517 ? 6.687 -17.659 -18.515 1.00 87.12 517 TYR A N 1
ATOM 3990 C CA . TYR A 1 517 ? 6.654 -18.078 -17.104 1.00 87.12 517 TYR A CA 1
ATOM 3991 C C . TYR A 1 517 ? 5.723 -17.186 -16.258 1.00 87.12 517 TYR A C 1
ATOM 3993 O O . TYR A 1 517 ? 4.824 -17.669 -15.566 1.00 87.12 517 TYR A O 1
ATOM 4001 N N . LEU A 1 518 ? 5.849 -15.861 -16.393 1.00 82.94 518 LEU A N 1
ATOM 4002 C CA . LEU A 1 518 ? 4.953 -14.899 -15.734 1.00 82.94 518 LEU A CA 1
ATOM 4003 C C . LEU A 1 518 ? 3.501 -14.939 -16.259 1.00 82.94 518 LEU A C 1
ATOM 4005 O O . LEU A 1 518 ? 2.589 -14.461 -15.582 1.00 82.94 518 LEU A O 1
ATOM 4009 N N . SER A 1 519 ? 3.265 -15.508 -17.443 1.00 82.38 519 SER A N 1
ATOM 4010 C CA . SER A 1 519 ? 1.926 -15.767 -17.970 1.00 82.38 519 SER A CA 1
ATOM 4011 C C . SER A 1 519 ? 1.325 -17.017 -17.348 1.00 82.38 519 SER A C 1
ATOM 4013 O O . SER A 1 519 ? 0.203 -16.928 -16.857 1.00 82.38 519 SER A O 1
ATOM 4015 N N . LYS A 1 520 ? 2.079 -18.124 -17.234 1.00 77.12 520 LYS A N 1
ATOM 4016 C CA . LYS A 1 520 ? 1.659 -19.323 -16.482 1.00 77.12 520 LYS A CA 1
ATOM 4017 C C . LYS A 1 520 ? 1.157 -18.969 -15.081 1.00 77.12 520 LYS A C 1
ATOM 4019 O O . LYS A 1 520 ? 0.051 -19.357 -14.725 1.00 77.12 520 LYS A O 1
ATOM 4024 N N . HIS A 1 521 ? 1.904 -18.141 -14.342 1.00 71.12 521 HIS A N 1
ATOM 4025 C CA . HIS A 1 521 ? 1.525 -17.624 -13.014 1.00 71.12 521 HIS A CA 1
ATOM 4026 C C . HIS A 1 521 ? 0.135 -16.960 -12.977 1.00 71.12 521 HIS A C 1
ATOM 4028 O O . HIS A 1 521 ? -0.636 -17.164 -12.042 1.00 71.12 521 HIS A O 1
ATOM 4034 N N . ARG A 1 522 ? -0.234 -16.212 -14.026 1.00 65.69 522 ARG A N 1
ATOM 4035 C CA . ARG A 1 522 ? -1.577 -15.621 -14.177 1.00 65.69 522 ARG A CA 1
ATOM 4036 C C . ARG A 1 522 ? -2.608 -16.627 -14.701 1.00 65.69 522 ARG A C 1
ATOM 4038 O O . ARG A 1 522 ? -3.779 -16.563 -14.320 1.00 65.69 522 ARG A O 1
ATOM 4045 N N . GLN A 1 523 ? -2.187 -17.526 -15.583 1.00 59.12 523 GLN A N 1
ATOM 4046 C CA . GLN A 1 523 ? -3.025 -18.490 -16.290 1.00 59.12 523 GLN A CA 1
ATOM 4047 C C . GLN A 1 523 ? -3.399 -19.725 -15.455 1.00 59.12 523 GLN A C 1
ATOM 4049 O O . GLN A 1 523 ? -4.204 -20.504 -15.951 1.00 59.12 523 GLN A O 1
ATOM 4054 N N . ILE A 1 524 ? -2.906 -19.896 -14.214 1.00 53.56 524 ILE A N 1
ATOM 4055 C CA . ILE A 1 524 ? -3.249 -21.035 -13.333 1.00 53.56 524 ILE A CA 1
ATOM 4056 C C . ILE A 1 524 ? -4.778 -21.251 -13.283 1.00 53.56 524 ILE A C 1
ATOM 4058 O O . ILE A 1 524 ? -5.522 -20.493 -12.641 1.00 53.56 524 ILE A O 1
ATOM 4062 N N . GLN A 1 525 ? -5.225 -22.302 -13.977 1.00 40.12 525 GLN A N 1
ATOM 4063 C CA . GLN A 1 525 ? -6.591 -22.820 -14.029 1.00 40.12 525 GLN A CA 1
ATOM 4064 C C . GLN A 1 525 ? -6.643 -24.089 -13.171 1.00 40.12 525 GLN A C 1
ATOM 4066 O O . GLN A 1 525 ? -6.476 -25.193 -13.672 1.00 40.12 525 GLN A O 1
ATOM 4071 N N . GLY A 1 526 ? -6.829 -23.910 -11.861 1.00 37.09 526 GLY A N 1
ATOM 4072 C CA . GLY A 1 526 ? -6.746 -24.987 -10.862 1.00 37.09 526 GLY A CA 1
ATOM 4073 C C . GLY A 1 526 ? -7.838 -24.935 -9.790 1.00 37.09 526 GLY A C 1
ATOM 4074 O O . GLY A 1 526 ? -7.647 -25.440 -8.693 1.00 37.09 526 GLY A O 1
ATOM 4075 N N . LEU A 1 527 ? -8.976 -24.289 -10.067 1.00 38.03 527 LEU A N 1
ATOM 4076 C CA . LEU A 1 527 ? -10.119 -24.216 -9.144 1.00 38.03 527 LEU A CA 1
ATOM 4077 C C . LEU A 1 527 ? -11.406 -24.701 -9.817 1.00 38.03 527 LEU A C 1
ATOM 4079 O O . LEU A 1 527 ? -12.373 -23.960 -9.979 1.00 38.03 527 LEU A O 1
ATOM 4083 N N . SER A 1 528 ? -11.397 -25.977 -10.199 1.00 30.39 528 SER A N 1
ATOM 4084 C CA . SER A 1 528 ? -12.603 -26.733 -10.545 1.00 30.39 528 SER A CA 1
ATOM 4085 C C . SER A 1 528 ? -13.326 -27.136 -9.251 1.00 30.39 528 SER A C 1
ATOM 4087 O O . SER A 1 528 ? -12.777 -27.950 -8.505 1.00 30.39 528 SER A O 1
ATOM 4089 N N . PRO A 1 529 ? -14.537 -26.624 -8.952 1.00 29.92 529 PRO A N 1
ATOM 4090 C CA . PRO A 1 529 ? -15.250 -26.945 -7.717 1.00 29.92 529 PRO A CA 1
ATOM 4091 C C . PRO A 1 529 ? -15.860 -28.355 -7.783 1.00 29.92 529 PRO A C 1
ATOM 4093 O O . PRO A 1 529 ? -17.064 -28.528 -7.962 1.00 29.92 529 PRO A O 1
ATOM 4096 N N . SER A 1 530 ? -15.023 -29.384 -7.627 1.00 27.08 530 SER A N 1
ATOM 4097 C CA . SER A 1 530 ? -15.463 -30.774 -7.460 1.00 27.08 530 SER A CA 1
ATOM 4098 C C . SER A 1 530 ? -16.055 -30.985 -6.066 1.00 27.08 530 SER A C 1
ATOM 4100 O O . SER A 1 530 ? -15.443 -31.609 -5.199 1.00 27.08 530 SER A O 1
ATOM 4102 N N . ILE A 1 531 ? -17.269 -30.472 -5.857 1.00 30.45 531 ILE A N 1
ATOM 4103 C CA . ILE A 1 531 ? -18.074 -30.731 -4.661 1.00 30.45 531 ILE A CA 1
ATOM 4104 C C . ILE A 1 531 ? -18.524 -32.198 -4.690 1.00 30.45 531 ILE A C 1
ATOM 4106 O O . ILE A 1 531 ? -19.624 -32.536 -5.129 1.00 30.45 531 ILE A O 1
ATOM 4110 N N . LYS A 1 532 ? -17.663 -33.099 -4.209 1.00 26.22 532 LYS A N 1
ATOM 4111 C CA . LYS A 1 532 ? -18.091 -34.434 -3.790 1.00 26.22 532 LYS A CA 1
ATOM 4112 C C . LYS A 1 532 ? -18.805 -34.288 -2.451 1.00 26.22 532 LYS A C 1
ATOM 4114 O O . LYS A 1 532 ? -18.167 -34.110 -1.419 1.00 26.22 532 LYS A O 1
ATOM 4119 N N . HIS A 1 533 ? -20.135 -34.341 -2.477 1.00 28.19 533 HIS A N 1
ATOM 4120 C CA . HIS A 1 533 ? -20.952 -34.357 -1.267 1.00 28.19 533 HIS A CA 1
ATOM 4121 C C . HIS A 1 533 ? -20.700 -35.643 -0.462 1.00 28.19 533 HIS A C 1
ATOM 4123 O O . HIS A 1 533 ? -21.304 -36.680 -0.725 1.00 28.19 533 HIS A O 1
ATOM 4129 N N . THR A 1 534 ? -19.841 -35.558 0.552 1.00 25.59 534 THR A N 1
ATOM 4130 C CA . THR A 1 534 ? -19.742 -36.534 1.646 1.00 25.59 534 THR A CA 1
ATOM 4131 C C . THR A 1 534 ? -19.903 -35.797 2.968 1.00 25.59 534 THR A C 1
ATOM 4133 O O . THR A 1 534 ? -19.085 -34.952 3.321 1.00 25.59 534 THR A O 1
ATOM 4136 N N . SER A 1 535 ? -20.994 -36.074 3.673 1.00 30.91 535 SER A N 1
ATOM 4137 C CA . SER A 1 535 ? -21.425 -35.334 4.857 1.00 30.91 535 SER A CA 1
ATOM 4138 C C . SER A 1 535 ? -20.774 -35.840 6.148 1.00 30.91 535 SER A C 1
ATOM 4140 O O . SER A 1 535 ? -21.219 -36.862 6.658 1.00 30.91 535 SER A O 1
ATOM 4142 N N . THR A 1 536 ? -19.810 -35.093 6.700 1.00 28.00 536 THR A N 1
ATOM 4143 C CA . THR A 1 536 ? -19.550 -34.930 8.155 1.00 28.00 536 THR A CA 1
ATOM 4144 C C . THR A 1 536 ? -18.412 -33.932 8.384 1.00 28.00 536 THR A C 1
ATOM 4146 O O . THR A 1 536 ? -17.418 -33.996 7.667 1.00 28.00 536 THR A O 1
ATOM 4149 N N . SER A 1 537 ? -18.522 -33.116 9.444 1.00 30.08 537 SER A N 1
ATOM 4150 C CA . SER A 1 537 ? -17.518 -32.163 9.975 1.00 30.08 537 SER A CA 1
ATOM 4151 C C . SER A 1 537 ? -17.017 -31.064 9.024 1.00 30.08 537 SER A C 1
ATOM 4153 O O . SER A 1 537 ? -16.687 -31.294 7.865 1.00 30.08 537 SER A O 1
ATOM 4155 N N . GLU A 1 538 ? -16.945 -29.836 9.534 1.00 31.64 538 GLU A N 1
ATOM 4156 C CA . GLU A 1 538 ? -16.546 -28.669 8.748 1.00 31.64 538 GLU A CA 1
ATOM 4157 C C . GLU A 1 538 ? -15.024 -28.615 8.559 1.00 31.64 538 GLU A C 1
ATOM 4159 O O . GLU A 1 538 ? -14.249 -28.644 9.511 1.00 31.64 538 GLU A O 1
ATOM 4164 N N . SER A 1 539 ? -14.588 -28.502 7.308 1.00 27.88 539 SER A N 1
ATOM 4165 C CA . SER A 1 539 ? -13.221 -28.141 6.932 1.00 27.88 539 SER A CA 1
ATOM 4166 C C . SER A 1 539 ? -13.310 -27.085 5.829 1.00 27.88 539 SER A C 1
ATOM 4168 O O . SER A 1 539 ? -14.020 -27.325 4.847 1.00 27.88 539 SER A O 1
ATOM 4170 N N . PRO A 1 540 ? -12.647 -25.917 5.950 1.00 33.72 540 PRO A N 1
ATOM 4171 C CA . PRO A 1 540 ? -12.669 -24.899 4.903 1.00 33.72 540 PRO A CA 1
ATOM 4172 C C . PRO A 1 540 ? -12.181 -25.487 3.576 1.00 33.72 540 PRO A C 1
ATOM 4174 O O . PRO A 1 540 ? -11.105 -26.084 3.528 1.00 33.72 540 PRO A O 1
ATOM 4177 N N . GLY A 1 541 ? -12.991 -25.345 2.523 1.00 34.88 541 GLY A N 1
ATOM 4178 C CA . GLY A 1 541 ? -12.831 -26.088 1.271 1.00 34.88 541 GLY A CA 1
ATOM 4179 C C . GLY A 1 541 ? -11.414 -26.016 0.700 1.00 34.88 541 GLY A C 1
ATOM 4180 O O . GLY A 1 541 ? -10.857 -24.929 0.533 1.00 34.88 541 GLY A O 1
ATOM 4181 N N . ALA A 1 542 ? -10.837 -27.183 0.401 1.00 37.69 542 ALA A N 1
ATOM 4182 C CA . ALA A 1 542 ? -9.481 -27.283 -0.118 1.00 37.69 542 ALA A CA 1
ATOM 4183 C C . ALA A 1 542 ? -9.342 -26.512 -1.442 1.00 37.69 542 ALA A C 1
ATOM 4185 O O . ALA A 1 542 ? -10.041 -26.785 -2.420 1.00 37.69 542 ALA A O 1
ATOM 4186 N N . ILE A 1 543 ? -8.419 -25.550 -1.460 1.00 42.81 543 ILE A N 1
ATOM 4187 C CA . ILE A 1 543 ? -7.972 -24.880 -2.683 1.00 42.81 543 ILE A CA 1
ATOM 4188 C C . ILE A 1 543 ? -7.277 -25.944 -3.540 1.00 42.81 543 ILE A C 1
ATOM 4190 O O . ILE A 1 543 ? -6.449 -26.692 -3.022 1.00 42.81 543 ILE A O 1
ATOM 4194 N N . GLY A 1 544 ? -7.615 -26.017 -4.829 1.00 42.38 544 GLY A N 1
ATOM 4195 C CA . GLY A 1 544 ? -6.961 -26.940 -5.756 1.00 42.38 544 GLY A CA 1
ATOM 4196 C C . GLY A 1 544 ? -5.454 -26.689 -5.841 1.00 42.38 544 GLY A C 1
ATOM 4197 O O . GLY A 1 544 ? -4.985 -25.558 -5.687 1.00 42.38 544 GLY A O 1
ATOM 4198 N N . ASP A 1 545 ? -4.701 -27.767 -6.034 1.00 43.38 545 ASP A N 1
ATOM 4199 C CA . ASP A 1 545 ? -3.245 -27.758 -5.930 1.00 43.38 545 ASP A CA 1
ATOM 4200 C C . ASP A 1 545 ? -2.607 -26.909 -7.057 1.00 43.38 545 ASP A C 1
ATOM 4202 O O . ASP A 1 545 ? -3.089 -26.891 -8.192 1.00 43.38 545 ASP A O 1
ATOM 4206 N N . ILE A 1 546 ? -1.494 -26.214 -6.780 1.00 51.62 546 ILE A N 1
ATOM 4207 C CA . ILE A 1 546 ? -0.659 -25.621 -7.846 1.00 51.62 546 ILE A CA 1
ATOM 4208 C C . ILE A 1 546 ? 0.121 -26.768 -8.509 1.00 51.62 546 ILE A C 1
ATOM 4210 O O . ILE A 1 546 ? 1.245 -27.076 -8.113 1.00 51.62 546 ILE A O 1
ATOM 4214 N N . GLU A 1 547 ? -0.506 -27.469 -9.452 1.00 49.25 547 GLU A N 1
ATOM 4215 C CA . GLU A 1 547 ? 0.064 -28.684 -10.058 1.00 49.25 547 GLU A CA 1
ATOM 4216 C C . GLU A 1 547 ? 1.272 -28.406 -10.975 1.00 49.25 547 GLU A C 1
ATOM 4218 O O . GLU A 1 547 ? 2.162 -29.247 -11.070 1.00 49.25 547 GLU A O 1
ATOM 4223 N N . GLU A 1 548 ? 1.366 -27.218 -11.589 1.00 59.44 548 GLU A N 1
ATOM 4224 C CA . GLU A 1 548 ? 2.523 -26.806 -12.400 1.00 59.44 548 GLU A CA 1
ATOM 4225 C C . GLU A 1 548 ? 3.345 -25.683 -11.750 1.00 59.44 548 GLU A C 1
ATOM 4227 O O . GLU A 1 548 ? 2.802 -24.670 -11.301 1.00 59.44 548 GLU A O 1
ATOM 4232 N N . SER A 1 549 ? 4.677 -25.795 -11.818 1.00 69.50 549 SER A N 1
ATOM 4233 C CA . SER A 1 549 ? 5.558 -24.654 -11.558 1.00 69.50 549 SER A CA 1
ATOM 4234 C C . SER A 1 549 ? 5.393 -23.575 -12.632 1.00 69.50 549 SER A C 1
ATOM 4236 O O . SER A 1 549 ? 5.449 -23.834 -13.838 1.00 69.50 549 SER A O 1
ATOM 4238 N N . PHE A 1 550 ? 5.247 -22.333 -12.175 1.00 80.00 550 PHE A N 1
ATOM 4239 C CA . PHE A 1 550 ? 5.242 -21.137 -13.014 1.00 80.00 550 PHE A CA 1
ATOM 4240 C C . PHE A 1 550 ? 6.620 -20.460 -13.112 1.00 80.00 550 PHE A C 1
ATOM 4242 O O . PHE A 1 550 ? 6.752 -19.436 -13.780 1.00 80.00 550 PHE A O 1
ATOM 4249 N N . LEU A 1 551 ? 7.644 -20.988 -12.437 1.00 88.31 551 LEU A N 1
ATOM 4250 C CA . LEU A 1 551 ? 8.993 -20.427 -12.435 1.00 88.31 551 LEU A CA 1
ATOM 4251 C C . LEU A 1 551 ? 9.883 -21.121 -13.477 1.00 88.31 551 LEU A C 1
ATOM 4253 O O . LEU A 1 551 ? 9.688 -22.300 -13.769 1.00 88.31 551 LEU A O 1
ATOM 4257 N N . PRO A 1 552 ? 10.920 -20.440 -13.999 1.00 89.81 552 PRO A N 1
ATOM 4258 C CA . PRO A 1 552 ? 11.987 -21.126 -14.713 1.00 89.81 552 PRO A CA 1
ATOM 4259 C C . PRO A 1 552 ? 12.669 -22.163 -13.806 1.00 89.81 552 PRO A C 1
ATOM 4261 O O . PRO A 1 552 ? 12.770 -21.932 -12.589 1.00 89.81 552 PRO A O 1
ATOM 4264 N N . PRO A 1 553 ? 13.195 -23.262 -14.380 1.00 88.62 553 PRO A N 1
ATOM 4265 C CA . PRO A 1 553 ? 14.053 -24.198 -13.666 1.00 88.62 553 PRO A CA 1
ATOM 4266 C C . PRO A 1 553 ? 15.209 -23.490 -12.950 1.00 88.62 553 PRO A C 1
ATOM 4268 O O . PRO A 1 553 ? 15.664 -22.412 -13.352 1.00 88.62 553 PRO A O 1
ATOM 4271 N N . THR A 1 554 ? 15.692 -24.091 -11.867 1.00 88.88 554 THR A N 1
ATOM 4272 C CA . THR A 1 554 ? 16.937 -23.661 -11.231 1.00 88.88 554 THR A CA 1
ATOM 4273 C C . THR A 1 554 ? 18.131 -24.021 -12.125 1.00 88.88 554 THR A C 1
ATOM 4275 O O . THR A 1 554 ? 18.105 -25.014 -12.845 1.00 88.88 554 THR A O 1
ATOM 4278 N N . ILE A 1 555 ? 19.170 -23.178 -12.120 1.00 89.38 555 ILE A N 1
ATOM 4279 C CA . ILE A 1 555 ? 20.366 -23.350 -12.972 1.00 89.38 555 ILE A CA 1
ATOM 4280 C C . ILE A 1 555 ? 21.374 -24.376 -12.427 1.00 89.38 555 ILE A C 1
ATOM 4282 O O . ILE A 1 555 ? 22.376 -24.644 -13.079 1.00 89.38 555 ILE A O 1
ATOM 4286 N N . ASP A 1 556 ? 21.142 -24.860 -11.204 1.00 84.88 556 ASP A N 1
ATOM 4287 C CA . ASP A 1 556 ? 21.882 -25.899 -10.474 1.00 84.88 556 ASP A CA 1
ATOM 4288 C C . ASP A 1 556 ? 23.418 -25.791 -10.525 1.00 84.88 556 ASP A C 1
ATOM 4290 O O . ASP A 1 556 ? 24.149 -26.773 -10.492 1.00 84.88 556 ASP A O 1
ATOM 4294 N N . ASN A 1 557 ? 23.906 -24.546 -10.539 1.00 86.50 557 ASN A N 1
ATOM 4295 C CA . ASN A 1 557 ? 25.318 -24.182 -10.559 1.00 86.50 557 ASN A CA 1
ATOM 4296 C C . ASN A 1 557 ? 25.743 -23.632 -9.188 1.00 86.50 557 ASN A C 1
ATOM 4298 O O . ASN A 1 557 ? 25.359 -22.516 -8.821 1.00 86.50 557 ASN A O 1
ATOM 4302 N N . ALA A 1 558 ? 26.557 -24.379 -8.435 1.00 82.50 558 ALA A N 1
ATOM 4303 C CA . ALA A 1 558 ? 26.970 -23.987 -7.084 1.00 82.50 558 ALA A CA 1
ATOM 4304 C C . ALA A 1 558 ? 27.674 -22.619 -7.026 1.00 82.50 558 ALA A C 1
ATOM 4306 O O . ALA A 1 558 ? 27.423 -21.828 -6.115 1.00 82.50 558 ALA A O 1
ATOM 4307 N N . ARG A 1 559 ? 28.518 -22.298 -8.016 1.00 84.88 559 ARG A N 1
ATOM 4308 C CA . ARG A 1 559 ? 29.304 -21.052 -8.055 1.00 84.88 559 ARG A CA 1
ATOM 4309 C C . ARG A 1 559 ? 28.420 -19.810 -8.197 1.00 84.88 559 ARG A C 1
ATOM 4311 O O . ARG A 1 559 ? 28.660 -18.810 -7.519 1.00 84.88 559 ARG A O 1
ATOM 4318 N N . GLU A 1 560 ? 27.407 -19.865 -9.057 1.00 84.62 560 GLU A N 1
ATOM 4319 C CA . GLU A 1 560 ? 26.466 -18.754 -9.244 1.00 84.62 560 GLU A CA 1
ATOM 4320 C C . GLU A 1 560 ? 25.400 -18.701 -8.142 1.00 84.62 560 GLU A C 1
ATOM 4322 O O . GLU A 1 560 ? 25.077 -17.621 -7.644 1.00 84.62 560 GLU A O 1
ATOM 4327 N N . CYS A 1 561 ? 24.890 -19.851 -7.695 1.00 88.19 561 CYS A N 1
ATOM 4328 C CA . CYS A 1 561 ? 23.872 -19.908 -6.647 1.00 88.19 561 CYS A CA 1
ATOM 4329 C C . CYS A 1 561 ? 24.407 -19.479 -5.270 1.00 88.19 561 CYS A C 1
ATOM 4331 O O . CYS A 1 561 ? 23.713 -18.742 -4.570 1.00 88.19 561 CYS A O 1
ATOM 4333 N N . LYS A 1 562 ? 25.644 -19.844 -4.894 1.00 84.50 562 LYS A N 1
ATOM 4334 C CA . LYS A 1 562 ? 26.246 -19.495 -3.586 1.00 84.50 562 LYS A CA 1
ATOM 4335 C C . LYS A 1 562 ? 26.474 -17.989 -3.390 1.00 84.50 562 LYS A C 1
ATOM 4337 O O . LYS A 1 562 ? 26.598 -17.533 -2.259 1.00 84.50 562 LYS A O 1
ATOM 4342 N N . THR A 1 563 ? 26.492 -17.205 -4.472 1.00 82.62 563 THR A N 1
ATOM 4343 C CA . THR A 1 563 ? 26.575 -15.730 -4.433 1.00 82.62 563 THR A CA 1
ATOM 4344 C C . THR A 1 563 ? 25.254 -15.039 -4.806 1.00 82.62 563 THR A C 1
ATOM 4346 O O . THR A 1 563 ? 25.188 -13.813 -4.909 1.00 82.62 563 THR A O 1
ATOM 4349 N N . CYS A 1 564 ? 24.171 -15.799 -4.997 1.00 86.25 564 CYS A N 1
ATOM 4350 C CA . CYS A 1 564 ? 22.881 -15.256 -5.399 1.00 86.25 564 CYS A CA 1
ATOM 4351 C C . CYS A 1 564 ? 22.101 -14.697 -4.198 1.00 86.25 564 CYS A C 1
ATOM 4353 O O . CYS A 1 564 ? 21.600 -15.450 -3.369 1.00 86.25 564 CYS A O 1
ATOM 4355 N N . TYR A 1 565 ? 21.881 -13.379 -4.165 1.00 84.94 565 TYR A N 1
ATOM 4356 C CA . TYR A 1 565 ? 21.067 -12.700 -3.138 1.00 84.94 565 TYR A CA 1
ATOM 4357 C C . TYR A 1 565 ? 19.617 -13.219 -3.014 1.00 84.94 565 TYR A C 1
ATOM 4359 O O . TYR A 1 565 ? 18.934 -12.907 -2.044 1.00 84.94 565 TYR A O 1
ATOM 4367 N N . ALA A 1 566 ? 19.125 -13.972 -4.003 1.00 88.69 566 ALA A N 1
ATOM 4368 C CA . ALA A 1 566 ? 17.787 -14.558 -4.017 1.00 88.69 566 ALA A CA 1
ATOM 4369 C C . ALA A 1 566 ? 17.770 -16.048 -3.617 1.00 88.69 566 ALA A C 1
ATOM 4371 O O . ALA A 1 566 ? 16.725 -16.684 -3.743 1.00 88.69 566 ALA A O 1
ATOM 4372 N N . VAL A 1 567 ? 18.899 -16.631 -3.179 1.00 90.31 567 VAL A N 1
ATOM 4373 C CA . VAL A 1 567 ? 19.040 -18.087 -2.983 1.00 90.31 567 VAL A CA 1
ATOM 4374 C C . VAL A 1 567 ? 18.048 -18.660 -1.968 1.00 90.31 567 VAL A C 1
ATOM 4376 O O . VAL A 1 567 ? 17.389 -19.645 -2.280 1.00 90.31 567 VAL A O 1
ATOM 4379 N N . ASP A 1 568 ? 17.849 -18.028 -0.810 1.00 90.25 568 ASP A N 1
ATOM 4380 C CA . ASP A 1 568 ? 16.922 -18.522 0.219 1.00 90.25 568 ASP A CA 1
ATOM 4381 C C . ASP A 1 568 ? 15.474 -18.601 -0.289 1.00 90.25 568 ASP A C 1
ATOM 4383 O O . ASP A 1 568 ? 14.814 -19.630 -0.147 1.00 90.25 568 ASP A O 1
ATOM 4387 N N . THR A 1 569 ? 15.001 -17.566 -0.987 1.00 92.75 569 THR A N 1
ATOM 4388 C CA . THR A 1 569 ? 13.684 -17.587 -1.640 1.00 92.75 569 THR A CA 1
ATOM 4389 C C . THR A 1 569 ? 13.652 -18.563 -2.824 1.00 92.75 569 THR A C 1
ATOM 4391 O O . THR A 1 569 ? 12.648 -19.233 -3.045 1.00 92.75 569 THR A O 1
ATOM 4394 N N . CYS A 1 570 ? 14.748 -18.710 -3.572 1.00 92.69 570 CYS A N 1
ATOM 4395 C CA . CYS A 1 570 ? 14.850 -19.659 -4.682 1.00 92.69 570 CYS A CA 1
ATOM 4396 C C . CYS A 1 570 ? 14.668 -21.114 -4.219 1.00 92.69 570 CYS A C 1
ATOM 4398 O O . CYS A 1 570 ? 13.898 -21.854 -4.841 1.00 92.69 570 CYS A O 1
ATOM 4400 N N . MET A 1 571 ? 15.321 -21.483 -3.109 1.00 92.31 571 MET A N 1
ATOM 4401 C CA . MET A 1 571 ? 15.201 -22.794 -2.467 1.00 92.31 571 MET A CA 1
ATOM 4402 C C . MET A 1 571 ? 13.818 -22.996 -1.835 1.00 92.31 571 MET A C 1
ATOM 4404 O O . MET A 1 571 ? 13.247 -24.075 -1.984 1.00 92.31 571 MET A O 1
ATOM 4408 N N . LEU A 1 572 ? 13.239 -21.954 -1.220 1.00 93.31 572 LEU A N 1
ATOM 4409 C CA . LEU A 1 572 ? 11.874 -21.993 -0.680 1.00 93.31 572 LEU A CA 1
ATOM 4410 C C . LEU A 1 572 ? 10.858 -22.367 -1.764 1.00 93.31 572 LEU A C 1
ATOM 4412 O O . LEU A 1 572 ? 10.083 -23.303 -1.582 1.00 93.31 572 LEU A O 1
ATOM 4416 N N . TYR A 1 573 ? 10.895 -21.696 -2.919 1.00 92.62 573 TYR A N 1
ATOM 4417 C CA . TYR A 1 573 ? 10.011 -22.029 -4.041 1.00 92.62 573 TYR A CA 1
ATOM 4418 C C . TYR A 1 573 ? 10.347 -23.394 -4.670 1.00 92.62 573 TYR A C 1
ATOM 4420 O O . TYR A 1 573 ? 9.417 -24.110 -5.040 1.00 92.62 573 TYR A O 1
ATOM 4428 N N . ARG A 1 574 ? 11.627 -23.817 -4.713 1.00 90.81 574 ARG A N 1
ATOM 4429 C CA . ARG A 1 574 ? 12.006 -25.170 -5.180 1.00 90.81 574 ARG A CA 1
ATOM 4430 C C . ARG A 1 574 ? 11.368 -26.264 -4.317 1.00 90.81 574 ARG A C 1
ATOM 4432 O O . ARG A 1 574 ? 10.813 -27.213 -4.865 1.00 90.81 574 ARG A O 1
ATOM 4439 N N . LYS A 1 575 ? 11.398 -26.109 -2.986 1.00 91.19 575 LYS A N 1
ATOM 4440 C CA . LYS A 1 575 ? 10.791 -27.060 -2.040 1.00 91.19 575 LYS A CA 1
ATOM 4441 C C . LYS A 1 575 ? 9.257 -27.037 -2.083 1.00 91.19 575 LYS A C 1
ATOM 4443 O O . LYS A 1 575 ? 8.640 -28.094 -2.044 1.00 91.19 575 LYS A O 1
ATOM 4448 N N . THR A 1 576 ? 8.641 -25.853 -2.152 1.00 89.88 576 THR A N 1
ATOM 4449 C CA . THR A 1 576 ? 7.195 -25.680 -1.878 1.00 89.88 576 THR A CA 1
ATOM 4450 C C . THR A 1 576 ? 6.283 -25.598 -3.104 1.00 89.88 576 THR A C 1
ATOM 4452 O O . THR A 1 576 ? 5.161 -26.114 -3.086 1.00 89.88 576 THR A O 1
ATOM 4455 N N . VAL A 1 577 ? 6.741 -24.934 -4.166 1.00 84.88 577 VAL A N 1
ATOM 4456 C CA . VAL A 1 577 ? 5.961 -24.697 -5.388 1.00 84.88 577 VAL A CA 1
ATOM 4457 C C . VAL A 1 577 ? 6.364 -25.706 -6.449 1.00 84.88 577 VAL A C 1
ATOM 4459 O O . VAL A 1 577 ? 5.508 -26.438 -6.937 1.00 84.88 577 VAL A O 1
ATOM 4462 N N . ASP A 1 578 ? 7.663 -25.803 -6.739 1.00 86.38 578 ASP A N 1
ATOM 4463 C CA . ASP A 1 578 ? 8.170 -26.679 -7.799 1.00 86.38 578 ASP A CA 1
ATOM 4464 C C . ASP A 1 578 ? 8.217 -28.157 -7.376 1.00 86.38 578 ASP A C 1
ATOM 4466 O O . ASP A 1 578 ? 8.250 -29.035 -8.234 1.00 86.38 578 ASP A O 1
ATOM 4470 N N . ARG A 1 579 ? 8.248 -28.429 -6.059 1.00 85.44 579 ARG A N 1
ATOM 4471 C CA . ARG A 1 579 ? 8.389 -29.766 -5.445 1.00 85.44 579 ARG A CA 1
ATOM 4472 C C . ARG A 1 579 ? 9.582 -30.579 -6.000 1.00 85.44 579 ARG A C 1
ATOM 4474 O O . ARG A 1 579 ? 9.563 -31.807 -5.969 1.00 85.44 579 ARG A O 1
ATOM 4481 N N . VAL A 1 580 ? 10.641 -29.918 -6.487 1.00 83.88 580 VAL A N 1
ATOM 4482 C CA . VAL A 1 580 ? 11.810 -30.594 -7.083 1.00 83.88 580 VAL A CA 1
ATOM 4483 C C . VAL A 1 580 ? 12.781 -31.009 -5.970 1.00 83.88 580 VAL A C 1
ATOM 4485 O O . VAL A 1 580 ? 13.392 -30.127 -5.353 1.00 83.88 580 VAL A O 1
ATOM 4488 N N . PRO A 1 581 ? 12.975 -32.318 -5.708 1.00 75.50 581 PRO A N 1
ATOM 4489 C CA . PRO A 1 581 ? 13.910 -32.777 -4.686 1.00 75.50 581 PRO A CA 1
ATOM 4490 C C . PRO A 1 581 ? 15.348 -32.369 -5.027 1.00 75.50 581 PRO A C 1
ATOM 4492 O O . PRO A 1 581 ? 15.670 -32.034 -6.167 1.00 75.50 581 PRO A O 1
ATOM 4495 N N . VAL A 1 582 ? 16.218 -32.407 -4.025 1.00 78.88 582 VAL A N 1
ATOM 4496 C CA . VAL A 1 582 ? 17.669 -32.278 -4.196 1.00 78.88 582 VAL A CA 1
ATOM 4497 C C . VAL A 1 582 ? 18.273 -33.609 -3.779 1.00 78.88 582 VAL A C 1
ATOM 4499 O O . VAL A 1 582 ? 17.912 -34.141 -2.726 1.00 78.88 582 VAL A O 1
ATOM 4502 N N . LYS A 1 583 ? 19.115 -34.181 -4.634 1.00 79.06 583 LYS A N 1
ATOM 4503 C CA . LYS A 1 583 ? 19.793 -35.452 -4.379 1.00 79.06 583 LYS A CA 1
ATOM 4504 C C . LYS A 1 583 ? 21.020 -35.244 -3.495 1.00 79.06 583 LYS A C 1
ATOM 4506 O O . LYS A 1 583 ? 21.490 -34.123 -3.326 1.00 79.06 583 LYS A O 1
ATOM 4511 N N . GLU A 1 584 ? 21.580 -36.332 -2.977 1.00 71.81 584 GLU A N 1
ATOM 4512 C CA . GLU A 1 584 ? 22.821 -36.281 -2.192 1.00 71.81 584 GLU A CA 1
ATOM 4513 C C . GLU A 1 584 ? 24.068 -35.999 -3.056 1.00 71.81 584 GLU A C 1
ATOM 4515 O O . GLU A 1 584 ? 25.069 -35.523 -2.528 1.00 71.81 584 GLU A O 1
ATOM 4520 N N . ASP A 1 585 ? 23.995 -36.244 -4.371 1.00 76.56 585 ASP A N 1
ATOM 4521 C CA . ASP A 1 585 ? 25.035 -35.965 -5.373 1.00 76.56 585 ASP A CA 1
ATOM 4522 C C . ASP A 1 585 ? 24.890 -34.603 -6.086 1.00 76.56 585 ASP A C 1
ATOM 4524 O O . ASP A 1 585 ? 25.744 -34.253 -6.900 1.00 76.56 585 ASP A O 1
ATOM 4528 N N . ASP A 1 586 ? 23.849 -33.814 -5.791 1.00 79.56 586 ASP A N 1
ATOM 4529 C CA . ASP A 1 586 ? 23.663 -32.492 -6.403 1.00 79.56 586 ASP A CA 1
ATOM 4530 C C . ASP A 1 586 ? 24.641 -31.450 -5.813 1.00 79.56 586 ASP A C 1
ATOM 4532 O O . ASP A 1 586 ? 24.741 -31.284 -4.596 1.00 79.56 586 ASP A O 1
ATOM 4536 N N . ASP A 1 587 ? 25.242 -30.627 -6.679 1.00 79.38 587 ASP A N 1
ATOM 4537 C CA . AS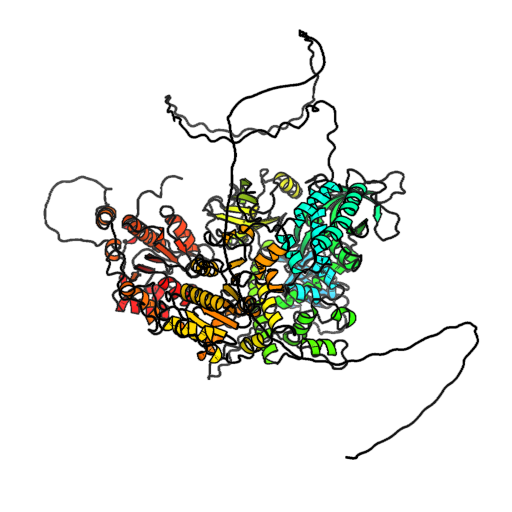P A 1 587 ? 26.136 -29.484 -6.372 1.00 79.38 587 ASP A CA 1
ATOM 4538 C C . ASP A 1 587 ? 25.570 -28.472 -5.338 1.00 79.38 587 ASP A C 1
ATOM 4540 O O . ASP A 1 587 ? 26.289 -27.628 -4.798 1.00 79.38 587 ASP A O 1
ATOM 4544 N N . LEU A 1 588 ? 24.259 -28.524 -5.074 1.00 84.06 588 LEU A N 1
ATOM 4545 C CA . LEU A 1 588 ? 23.524 -27.651 -4.154 1.00 84.06 588 LEU A CA 1
ATOM 4546 C C . LEU A 1 588 ? 23.023 -28.353 -2.877 1.00 84.06 588 LEU A C 1
ATOM 4548 O O . LEU A 1 588 ? 22.392 -27.691 -2.048 1.00 84.06 588 LEU A O 1
ATOM 4552 N N . ALA A 1 589 ? 23.292 -29.651 -2.691 1.00 85.88 589 ALA A N 1
ATOM 4553 C CA . ALA A 1 589 ? 22.749 -30.466 -1.600 1.00 85.88 589 ALA A CA 1
ATOM 4554 C C . ALA A 1 589 ? 23.016 -29.880 -0.204 1.00 85.88 589 ALA A C 1
ATOM 4556 O O . ALA A 1 589 ? 22.096 -29.767 0.610 1.00 85.88 589 ALA A O 1
ATOM 4557 N N . GLU A 1 590 ? 24.252 -29.440 0.052 1.00 85.94 590 GLU A N 1
ATOM 4558 C CA . GLU A 1 590 ? 24.656 -28.825 1.322 1.00 85.94 590 GLU A CA 1
ATOM 4559 C C . GLU A 1 590 ? 23.839 -27.559 1.625 1.00 85.94 590 GLU A C 1
ATOM 4561 O O . GLU A 1 590 ? 23.193 -27.481 2.670 1.00 85.94 590 GLU A O 1
ATOM 4566 N N . SER A 1 591 ? 23.793 -26.596 0.696 1.00 85.31 591 SER A N 1
ATOM 4567 C CA . SER A 1 591 ? 23.098 -25.321 0.934 1.00 85.31 591 SER A CA 1
ATOM 4568 C C . SER A 1 591 ? 21.569 -25.450 0.881 1.00 85.31 591 SER A C 1
ATOM 4570 O O . SER A 1 591 ? 20.854 -24.697 1.539 1.00 85.31 591 SER A O 1
ATOM 4572 N N . TYR A 1 592 ? 21.022 -26.441 0.170 1.00 89.00 592 TYR A N 1
ATOM 4573 C CA . TYR A 1 592 ? 19.598 -26.770 0.283 1.00 89.00 592 TYR A CA 1
ATOM 4574 C C . TYR A 1 592 ? 19.266 -27.351 1.666 1.00 89.00 592 TYR A C 1
ATOM 4576 O O . TYR A 1 592 ? 18.288 -26.932 2.286 1.00 89.00 592 TYR A O 1
ATOM 4584 N N . LYS A 1 593 ? 20.097 -28.261 2.191 1.00 89.56 593 LYS A N 1
ATOM 4585 C CA . LYS A 1 593 ? 19.930 -28.841 3.533 1.00 89.56 593 LYS A CA 1
ATOM 4586 C C . LYS A 1 593 ? 20.075 -27.787 4.636 1.00 89.56 593 LYS A C 1
ATOM 4588 O O . LYS A 1 593 ? 19.225 -27.735 5.520 1.00 89.56 593 LYS A O 1
ATOM 4593 N N . GLU A 1 594 ? 21.086 -26.924 4.536 1.00 89.56 594 GLU A N 1
ATOM 4594 C CA . GLU A 1 594 ? 21.288 -25.724 5.365 1.00 89.56 594 GLU A CA 1
ATOM 4595 C C . GLU A 1 594 ? 20.024 -24.848 5.401 1.00 89.56 594 GLU A C 1
ATOM 4597 O O . GLU A 1 594 ? 19.524 -24.510 6.472 1.00 89.56 594 GLU A O 1
ATOM 4602 N N . LYS A 1 595 ? 19.492 -24.488 4.226 1.00 90.94 595 LYS A N 1
ATOM 4603 C CA . LYS A 1 595 ? 18.455 -23.455 4.106 1.00 90.94 595 LYS A CA 1
ATOM 4604 C C . LYS A 1 595 ? 17.029 -23.960 4.274 1.00 90.94 595 LYS A C 1
ATOM 4606 O O . LYS A 1 595 ? 16.164 -23.150 4.584 1.00 90.94 595 LYS A O 1
ATOM 4611 N N . MET A 1 596 ? 16.762 -25.245 4.031 1.00 93.38 596 MET A N 1
ATOM 4612 C CA . MET A 1 596 ? 15.404 -25.815 3.954 1.00 93.38 596 MET A CA 1
ATOM 4613 C C . MET A 1 596 ? 15.188 -27.050 4.847 1.00 93.38 596 MET A C 1
ATOM 4615 O O . MET A 1 596 ? 14.078 -27.598 4.875 1.00 93.38 596 MET A O 1
ATOM 4619 N N . GLY A 1 597 ? 16.220 -27.504 5.568 1.00 90.50 597 GLY A N 1
ATOM 4620 C CA . GLY A 1 597 ? 16.169 -28.689 6.430 1.00 90.50 597 GLY A CA 1
ATOM 4621 C C . GLY A 1 597 ? 15.224 -28.560 7.630 1.00 90.50 597 GLY A C 1
ATOM 4622 O O . GLY A 1 597 ? 14.696 -29.564 8.094 1.00 90.50 597 GLY A O 1
ATOM 4623 N N . HIS A 1 598 ? 14.942 -27.336 8.090 1.00 92.44 598 HIS A N 1
ATOM 4624 C CA . HIS A 1 598 ? 14.014 -27.060 9.198 1.00 92.44 598 HIS A CA 1
ATOM 4625 C C . HIS A 1 598 ? 12.528 -27.073 8.806 1.00 92.44 598 HIS A C 1
ATOM 4627 O O . HIS A 1 598 ? 11.677 -26.964 9.687 1.00 92.44 598 HIS A O 1
ATOM 4633 N N . MET A 1 599 ? 12.199 -27.137 7.509 1.00 93.88 599 MET A N 1
ATOM 4634 C CA . MET A 1 599 ? 10.809 -27.071 7.041 1.00 93.88 599 MET A CA 1
ATOM 4635 C C . MET A 1 599 ? 10.130 -28.445 7.038 1.00 93.88 599 MET A C 1
ATOM 4637 O O . MET A 1 599 ? 10.558 -29.339 6.300 1.00 93.88 599 MET A O 1
ATOM 4641 N N . THR A 1 600 ? 9.033 -28.565 7.787 1.00 93.81 600 THR A N 1
ATOM 4642 C CA . THR A 1 600 ? 8.115 -29.719 7.781 1.00 93.81 600 THR A CA 1
ATOM 4643 C C . THR A 1 600 ? 7.166 -29.681 6.573 1.00 93.81 600 THR A C 1
ATOM 4645 O O . THR A 1 600 ? 7.075 -28.662 5.886 1.00 93.81 600 THR A O 1
ATOM 4648 N N . GLU A 1 601 ? 6.404 -30.753 6.326 1.00 92.25 601 GLU A N 1
ATOM 4649 C CA . GLU A 1 601 ? 5.374 -30.735 5.271 1.00 92.25 601 GLU A CA 1
ATOM 4650 C C . GLU A 1 601 ? 4.258 -29.722 5.582 1.00 92.25 601 GLU A C 1
ATOM 4652 O O . GLU A 1 601 ? 3.849 -28.963 4.712 1.00 92.25 601 GLU A O 1
ATOM 4657 N N . ARG A 1 602 ? 3.869 -29.577 6.855 1.00 93.62 602 ARG A N 1
ATOM 4658 C CA . ARG A 1 602 ? 2.923 -28.539 7.300 1.00 93.62 602 ARG A CA 1
ATOM 4659 C C . ARG A 1 602 ? 3.420 -27.119 6.989 1.00 93.62 602 ARG A C 1
ATOM 4661 O O . ARG A 1 602 ? 2.627 -26.238 6.659 1.00 93.62 602 ARG A O 1
ATOM 4668 N N . HIS A 1 603 ? 4.736 -26.883 7.046 1.00 95.06 603 HIS A N 1
ATOM 4669 C CA . HIS A 1 603 ? 5.343 -25.613 6.618 1.00 95.06 603 HIS A CA 1
ATOM 4670 C C . HIS A 1 603 ? 5.260 -25.420 5.099 1.00 95.06 603 HIS A C 1
ATOM 4672 O O . HIS A 1 603 ? 5.028 -24.302 4.637 1.00 95.06 603 HIS A O 1
ATOM 4678 N N . VAL A 1 604 ? 5.423 -26.502 4.331 1.00 93.06 604 VAL A N 1
ATOM 4679 C CA . VAL A 1 604 ? 5.285 -26.511 2.868 1.00 93.06 604 VAL A CA 1
ATOM 4680 C C . VAL A 1 604 ? 3.845 -26.206 2.448 1.00 93.06 604 VAL A C 1
ATOM 4682 O O . VAL A 1 604 ? 3.626 -25.278 1.668 1.00 93.06 604 VAL A O 1
ATOM 4685 N N . GLU A 1 605 ? 2.866 -26.918 3.010 1.00 92.25 605 GLU A N 1
ATOM 4686 C CA . GLU A 1 605 ? 1.431 -26.726 2.767 1.00 92.25 605 GLU A CA 1
ATOM 4687 C C . GLU A 1 605 ? 0.974 -25.302 3.108 1.00 92.25 605 GLU A C 1
ATOM 4689 O O . GLU A 1 605 ? 0.290 -24.659 2.306 1.00 92.25 605 GLU A O 1
ATOM 4694 N N . PHE A 1 606 ? 1.389 -24.770 4.264 1.00 94.19 606 PHE A N 1
ATOM 4695 C CA . PHE A 1 606 ? 1.042 -23.411 4.680 1.00 94.19 606 PHE A CA 1
ATOM 4696 C C . PHE A 1 606 ? 1.592 -22.368 3.703 1.00 94.19 606 PHE A C 1
ATOM 4698 O O . PHE A 1 606 ? 0.836 -21.512 3.236 1.00 94.19 606 PHE A O 1
ATOM 4705 N N . PHE A 1 607 ? 2.886 -22.430 3.360 1.00 94.00 607 PHE A N 1
ATOM 4706 C CA . PHE A 1 607 ? 3.470 -21.481 2.408 1.00 94.00 607 PHE A CA 1
ATOM 4707 C C . PHE A 1 607 ? 2.758 -21.554 1.052 1.00 94.00 607 PHE A C 1
ATOM 4709 O O . PHE A 1 607 ? 2.329 -20.527 0.529 1.00 94.00 607 PHE A O 1
ATOM 4716 N N . ARG A 1 608 ? 2.556 -22.770 0.531 1.00 90.06 608 ARG A N 1
ATOM 4717 C CA . ARG A 1 608 ? 1.870 -23.050 -0.736 1.00 90.06 608 ARG A CA 1
ATOM 4718 C C . ARG A 1 608 ? 0.446 -22.482 -0.765 1.00 90.06 608 ARG A C 1
ATOM 4720 O O . ARG A 1 608 ? 0.090 -21.811 -1.732 1.00 90.06 608 ARG A O 1
ATOM 4727 N N . LYS A 1 609 ? -0.338 -22.663 0.307 1.00 90.19 609 LYS A N 1
ATOM 4728 C CA . LYS A 1 609 ? -1.691 -22.092 0.437 1.00 90.19 609 LYS A CA 1
ATOM 4729 C C . LYS A 1 609 ? -1.676 -20.562 0.382 1.00 90.19 609 LYS A C 1
ATOM 4731 O O . LYS A 1 609 ? -2.433 -19.971 -0.387 1.00 90.19 609 LYS A O 1
ATOM 4736 N N . TRP A 1 610 ? -0.847 -19.904 1.194 1.00 92.00 610 TRP A N 1
ATOM 4737 C CA . TRP A 1 610 ? -0.850 -18.438 1.268 1.00 92.00 610 TRP A CA 1
ATOM 4738 C C . TRP A 1 610 ? -0.197 -17.770 0.045 1.00 92.00 610 TRP A C 1
ATOM 4740 O O . TRP A 1 610 ? -0.630 -16.683 -0.335 1.00 92.00 610 TRP A O 1
ATOM 4750 N N . GLU A 1 611 ? 0.761 -18.421 -0.625 1.00 90.50 611 GLU A N 1
ATOM 4751 C CA . GLU A 1 611 ? 1.279 -17.985 -1.932 1.00 90.50 611 GLU A CA 1
ATOM 4752 C C . GLU A 1 611 ? 0.157 -18.003 -2.983 1.00 90.50 611 GLU A C 1
ATOM 4754 O O . GLU A 1 611 ? -0.128 -16.966 -3.587 1.00 90.50 611 GLU A O 1
ATOM 4759 N N . ALA A 1 612 ? -0.554 -19.134 -3.111 1.00 86.50 612 ALA A N 1
ATOM 4760 C CA . ALA A 1 612 ? -1.667 -19.296 -4.047 1.00 86.50 612 ALA A CA 1
ATOM 4761 C C . ALA A 1 612 ? -2.732 -18.202 -3.867 1.00 86.50 612 ALA A C 1
ATOM 4763 O O . ALA A 1 612 ? -3.179 -17.586 -4.836 1.00 86.50 612 ALA A O 1
ATOM 4764 N N . LEU A 1 613 ? -3.104 -17.919 -2.614 1.00 88.81 613 LEU A N 1
ATOM 4765 C CA . LEU A 1 613 ? -4.072 -16.881 -2.260 1.00 88.81 613 LEU A CA 1
ATOM 4766 C C . LEU A 1 613 ? -3.627 -15.477 -2.695 1.00 88.81 613 LEU A C 1
ATOM 4768 O O . LEU A 1 613 ? -4.409 -14.754 -3.316 1.00 88.81 613 LEU A O 1
ATOM 4772 N N . VAL A 1 614 ? -2.377 -15.096 -2.415 1.00 89.25 614 VAL A N 1
ATOM 4773 C CA . VAL A 1 614 ? -1.830 -13.786 -2.817 1.00 89.25 614 VAL A CA 1
ATOM 4774 C C . VAL A 1 614 ? -1.709 -13.685 -4.343 1.00 89.25 614 VAL A C 1
ATOM 4776 O O . VAL A 1 614 ? -2.008 -12.638 -4.914 1.00 89.25 614 VAL A O 1
ATOM 4779 N N . SER A 1 615 ? -1.363 -14.778 -5.027 1.00 85.44 615 SER A N 1
ATOM 4780 C CA . SER A 1 615 ? -1.321 -14.854 -6.493 1.00 85.44 615 SER A CA 1
ATOM 4781 C C . SER A 1 615 ? -2.704 -14.726 -7.148 1.00 85.44 615 SER A C 1
ATOM 4783 O O . SER A 1 615 ? -2.849 -14.040 -8.164 1.00 85.44 615 SER A O 1
ATOM 4785 N N . VAL A 1 616 ? -3.748 -15.298 -6.542 1.00 83.81 616 VAL A N 1
ATOM 4786 C CA . VAL A 1 616 ? -5.141 -15.163 -7.006 1.00 83.81 616 VAL A CA 1
ATOM 4787 C C . VAL A 1 616 ? -5.705 -13.749 -6.779 1.00 83.81 616 VAL A C 1
ATOM 4789 O O . VAL A 1 616 ? -6.507 -13.290 -7.597 1.00 83.81 616 VAL A O 1
ATOM 4792 N N . GLU A 1 617 ? -5.283 -13.037 -5.730 1.00 85.69 617 GLU A N 1
ATOM 4793 C CA . GLU A 1 617 ? -5.635 -11.623 -5.502 1.00 85.69 617 GLU A CA 1
ATOM 4794 C C . GLU A 1 617 ? -4.868 -10.678 -6.450 1.00 85.69 617 GLU A C 1
ATOM 4796 O O . GLU A 1 617 ? -5.463 -9.802 -7.085 1.00 85.69 617 GLU A O 1
ATOM 4801 N N . GLU A 1 618 ? -3.559 -10.890 -6.632 1.00 83.50 618 GLU A N 1
ATOM 4802 C CA . GLU A 1 618 ? -2.734 -10.087 -7.543 1.00 83.50 618 GLU A CA 1
ATOM 4803 C C . GLU A 1 618 ? -3.201 -10.186 -9.005 1.00 83.50 618 GLU A C 1
ATOM 4805 O O . GLU A 1 618 ? -3.117 -9.206 -9.752 1.00 83.50 618 GLU A O 1
ATOM 4810 N N . ARG A 1 619 ? -3.758 -11.332 -9.416 1.00 78.25 619 ARG A N 1
ATOM 4811 C CA . ARG A 1 619 ? -4.328 -11.521 -10.757 1.00 78.25 619 ARG A CA 1
ATOM 4812 C C . ARG A 1 619 ? -5.459 -10.537 -11.072 1.00 78.25 619 ARG A C 1
ATOM 4814 O O . ARG A 1 619 ? -5.467 -9.969 -12.167 1.00 78.25 619 ARG A O 1
ATOM 4821 N N . GLU A 1 620 ? -6.374 -10.288 -10.133 1.00 73.38 620 GLU A N 1
ATOM 4822 C CA . GLU A 1 620 ? -7.459 -9.314 -10.337 1.00 73.38 620 GLU A CA 1
ATOM 4823 C C . GLU A 1 620 ? -6.914 -7.879 -10.429 1.00 73.38 620 GLU A C 1
ATOM 4825 O O . GLU A 1 620 ? -7.334 -7.122 -11.307 1.00 73.38 620 GLU A O 1
ATOM 4830 N N . LEU A 1 621 ? -5.917 -7.518 -9.608 1.00 71.19 621 LEU A N 1
ATOM 4831 C CA . LEU A 1 621 ? -5.215 -6.227 -9.713 1.00 71.19 621 LEU A CA 1
ATOM 4832 C C . LEU A 1 621 ? -4.518 -6.066 -11.077 1.00 71.19 621 LEU A C 1
ATOM 4834 O O . LEU A 1 621 ? -4.620 -5.021 -11.726 1.00 71.19 621 LEU A O 1
ATOM 4838 N N . GLY A 1 622 ? -3.864 -7.127 -11.557 1.00 70.69 622 GLY A N 1
ATOM 4839 C CA . GLY A 1 622 ? -3.189 -7.159 -12.854 1.00 70.69 622 GLY A CA 1
ATOM 4840 C C . GLY A 1 622 ? -4.115 -6.873 -14.042 1.00 70.69 622 GLY A C 1
ATOM 4841 O O . GLY A 1 622 ? -3.679 -6.235 -15.004 1.00 70.69 622 GLY A O 1
ATOM 4842 N N . ARG A 1 623 ? -5.394 -7.274 -13.963 1.00 73.44 623 ARG A N 1
ATOM 4843 C CA . ARG A 1 623 ? -6.399 -7.022 -15.011 1.00 73.44 623 ARG A CA 1
ATOM 4844 C C . ARG A 1 623 ? -6.728 -5.534 -15.159 1.00 73.44 623 ARG A C 1
ATOM 4846 O O . ARG A 1 623 ? -6.763 -5.027 -16.275 1.00 73.44 623 ARG A O 1
ATOM 4853 N N . PHE A 1 624 ? -6.947 -4.813 -14.058 1.00 72.06 624 PHE A N 1
ATOM 4854 C CA . PHE A 1 624 ? -7.265 -3.375 -14.117 1.00 72.06 624 PHE A CA 1
ATOM 4855 C C . PHE A 1 624 ? -6.081 -2.532 -14.606 1.00 72.06 624 PHE A C 1
ATOM 4857 O O . PHE A 1 624 ? -6.281 -1.486 -15.232 1.00 72.06 624 PHE A O 1
ATOM 4864 N N . ARG A 1 625 ? -4.852 -3.018 -14.382 1.00 74.50 625 ARG A N 1
ATOM 4865 C CA . ARG A 1 625 ? -3.636 -2.407 -14.916 1.00 74.50 625 ARG A CA 1
ATOM 4866 C C . ARG A 1 625 ? -3.507 -2.590 -16.431 1.00 74.50 625 ARG A C 1
ATOM 4868 O O . ARG A 1 625 ? -3.247 -1.603 -17.107 1.00 74.50 625 ARG A O 1
ATOM 4875 N N . SER A 1 626 ? -3.732 -3.784 -16.993 1.00 76.38 626 SER A N 1
ATOM 4876 C CA . SER A 1 626 ? -3.622 -3.975 -18.456 1.00 76.38 626 SER A CA 1
ATOM 4877 C C . SER A 1 626 ? -4.675 -3.206 -19.255 1.00 76.38 626 SER A C 1
ATOM 4879 O O . SER A 1 626 ? -4.436 -2.818 -20.399 1.00 76.38 626 SER A O 1
ATOM 4881 N N . GLN A 1 627 ? -5.818 -2.897 -18.643 1.00 82.25 627 GLN A N 1
ATOM 4882 C CA . GLN A 1 627 ? -6.819 -2.007 -19.229 1.00 82.25 627 GLN A CA 1
ATOM 4883 C C . GLN A 1 627 ? -6.264 -0.609 -19.561 1.00 82.25 627 GLN A C 1
ATOM 4885 O O . GLN A 1 627 ? -6.763 -0.006 -20.506 1.00 82.25 627 GLN A O 1
ATOM 4890 N N . LEU A 1 628 ? -5.221 -0.115 -18.869 1.00 80.31 628 LEU A N 1
ATOM 4891 C CA . LEU A 1 628 ? -4.618 1.204 -19.129 1.00 80.31 628 LEU A CA 1
ATOM 4892 C C . LEU A 1 628 ? -4.216 1.396 -20.601 1.00 80.31 628 LEU A C 1
ATOM 4894 O O . LEU A 1 628 ? -4.452 2.468 -21.145 1.00 80.31 628 LEU A O 1
ATOM 4898 N N . TRP A 1 629 ? -3.660 0.367 -21.245 1.00 80.75 629 TRP A N 1
ATOM 4899 C CA . TRP A 1 629 ? -3.159 0.426 -22.627 1.00 80.75 629 TRP A CA 1
ATOM 4900 C C . TRP A 1 629 ? -3.921 -0.469 -23.615 1.00 80.75 629 TRP A C 1
ATOM 4902 O O . TRP A 1 629 ? -3.564 -0.546 -24.788 1.00 80.75 629 TRP A O 1
ATOM 4912 N N . THR A 1 630 ? -4.963 -1.174 -23.166 1.00 80.62 630 THR A N 1
ATOM 4913 C CA . THR A 1 630 ? -5.797 -2.030 -24.037 1.00 80.62 630 THR A CA 1
ATOM 4914 C C . THR A 1 630 ? -7.179 -1.442 -24.320 1.00 80.62 630 THR A C 1
ATOM 4916 O O . THR A 1 630 ? -7.776 -1.755 -25.358 1.00 80.62 630 THR A O 1
ATOM 4919 N N . MET A 1 631 ? -7.652 -0.548 -23.446 1.00 84.69 631 MET A N 1
ATOM 4920 C CA . MET A 1 631 ? -8.882 0.232 -23.583 1.00 84.69 631 MET A CA 1
ATOM 4921 C C . MET A 1 631 ? -8.554 1.716 -23.787 1.00 84.69 631 MET A C 1
ATOM 4923 O O . MET A 1 631 ? -7.637 2.241 -23.150 1.00 84.69 631 MET A O 1
ATOM 4927 N N . SER A 1 632 ? -9.331 2.395 -24.632 1.00 86.06 632 SER A N 1
ATOM 4928 C CA . SER A 1 632 ? -9.225 3.849 -24.806 1.00 86.06 632 SER A CA 1
ATOM 4929 C C . SER A 1 632 ? -9.813 4.625 -23.625 1.00 86.06 632 SER A C 1
ATOM 4931 O O . SER A 1 632 ? -10.613 4.084 -22.851 1.00 86.06 632 SER A O 1
ATOM 4933 N N . ALA A 1 633 ? -9.470 5.911 -23.516 1.00 86.94 633 ALA A N 1
ATOM 4934 C CA . ALA A 1 633 ? -9.954 6.829 -22.480 1.00 86.94 633 ALA A CA 1
ATOM 4935 C C . ALA A 1 633 ? -11.476 6.707 -22.268 1.00 86.94 633 ALA A C 1
ATOM 4937 O O . ALA A 1 633 ? -11.954 6.362 -21.185 1.00 86.94 633 ALA A O 1
ATOM 4938 N N . ARG A 1 634 ? -12.239 6.866 -23.358 1.00 85.75 634 ARG A N 1
ATOM 4939 C CA . ARG A 1 634 ? -13.711 6.808 -23.382 1.00 85.75 634 ARG A CA 1
ATOM 4940 C C . ARG A 1 634 ? -14.275 5.415 -23.064 1.00 85.75 634 ARG A C 1
ATOM 4942 O O . ARG A 1 634 ? -15.407 5.302 -22.599 1.00 85.75 634 ARG A O 1
ATOM 4949 N N . GLN A 1 635 ? -13.512 4.340 -23.286 1.00 87.25 635 GLN A N 1
ATOM 4950 C CA . GLN A 1 635 ? -13.902 2.985 -22.870 1.00 87.25 635 GLN A CA 1
ATOM 4951 C C . GLN A 1 635 ? -13.719 2.770 -21.358 1.00 87.25 635 GLN A C 1
ATOM 4953 O O . GLN A 1 635 ? -14.520 2.055 -20.758 1.00 87.25 635 GLN A O 1
ATOM 4958 N N . ARG A 1 636 ? -12.703 3.380 -20.728 1.00 86.00 636 ARG A N 1
ATOM 4959 C CA . ARG A 1 636 ? -12.486 3.311 -19.266 1.00 86.00 636 ARG A CA 1
ATOM 4960 C C . ARG A 1 636 ? -13.325 4.312 -18.474 1.00 86.00 636 ARG A C 1
ATOM 4962 O O . ARG A 1 636 ? -13.714 3.998 -17.352 1.00 86.00 636 ARG A O 1
ATOM 4969 N N . GLU A 1 637 ? -13.678 5.458 -19.051 1.00 86.81 637 GLU A N 1
ATOM 4970 C CA . GLU A 1 637 ? -14.642 6.386 -18.441 1.00 86.81 637 GLU A CA 1
ATOM 4971 C C . GLU A 1 637 ? -16.019 5.721 -18.266 1.00 86.81 637 GLU A C 1
ATOM 4973 O O . GLU A 1 637 ? -16.608 5.794 -17.190 1.00 86.81 637 GLU A O 1
ATOM 4978 N N . LYS A 1 638 ? -16.474 4.925 -19.247 1.00 84.25 638 LYS A N 1
ATOM 4979 C CA . LYS A 1 638 ? -17.694 4.096 -19.133 1.00 84.25 638 LYS A CA 1
ATOM 4980 C C . LYS A 1 638 ? -17.659 3.050 -18.007 1.00 84.25 638 LYS A C 1
ATOM 4982 O O . LYS A 1 638 ? -18.711 2.545 -17.630 1.00 84.25 638 LYS A O 1
ATOM 4987 N N . THR A 1 639 ? -16.482 2.719 -17.469 1.00 80.94 639 THR A N 1
ATOM 4988 C CA . THR A 1 639 ? -16.317 1.854 -16.283 1.00 80.94 639 THR A CA 1
ATOM 4989 C C . THR A 1 639 ? -15.904 2.643 -15.035 1.00 80.94 639 THR A C 1
ATOM 4991 O O . THR A 1 639 ? -15.470 2.054 -14.045 1.00 80.94 639 THR A O 1
ATOM 4994 N N . GLY A 1 640 ? -15.992 3.978 -15.077 1.00 80.44 640 GLY A N 1
ATOM 4995 C CA . GLY A 1 640 ? -15.700 4.893 -13.976 1.00 80.44 640 GLY A CA 1
ATOM 4996 C C . GLY A 1 640 ? -14.248 4.89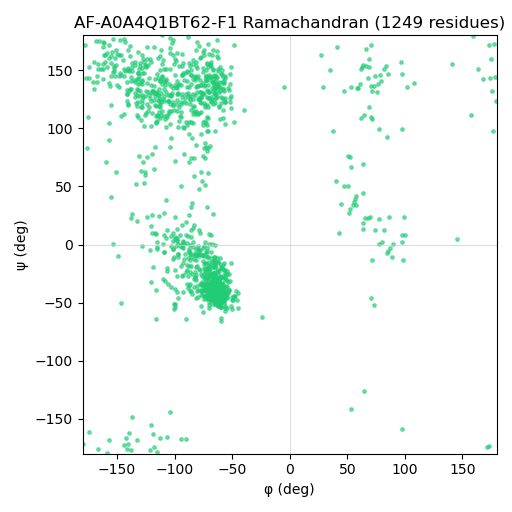1 -13.482 1.00 80.44 640 GLY A C 1
ATOM 4997 O O . GLY A 1 640 ? -13.991 5.377 -12.385 1.00 80.44 640 GLY A O 1
ATOM 4998 N N . ARG A 1 641 ? -13.298 4.305 -14.220 1.00 82.88 641 ARG A N 1
ATOM 4999 C CA . ARG A 1 641 ? -11.895 4.118 -13.775 1.00 82.88 641 ARG A CA 1
ATOM 5000 C C . ARG A 1 641 ? -10.924 5.171 -14.319 1.00 82.88 641 ARG A C 1
ATOM 5002 O O . ARG A 1 641 ? -9.731 5.123 -14.017 1.00 82.88 641 ARG A O 1
ATOM 5009 N N . CYS A 1 642 ? -11.438 6.096 -15.122 1.00 91.06 642 CYS A N 1
ATOM 5010 C CA . CYS A 1 642 ? -10.689 7.110 -15.847 1.00 91.06 642 CYS A CA 1
ATOM 5011 C C . CYS A 1 642 ? -11.575 8.337 -16.101 1.00 91.06 642 CYS A C 1
ATOM 5013 O O . CYS A 1 642 ? -12.774 8.169 -16.318 1.00 91.06 642 CYS A O 1
ATOM 5015 N N . PHE A 1 643 ? -10.979 9.529 -16.138 1.00 92.06 643 PHE A N 1
ATOM 5016 C CA . PHE A 1 643 ? -11.570 10.710 -16.764 1.00 92.06 643 PHE A CA 1
ATOM 5017 C C . PHE A 1 643 ? -10.882 10.974 -18.105 1.00 92.06 643 PHE A C 1
ATOM 5019 O O . PHE A 1 643 ? -9.649 11.013 -18.194 1.00 92.06 643 PHE A O 1
ATOM 5026 N N . SER A 1 644 ? -11.697 11.124 -19.146 1.00 91.50 644 SER A N 1
ATOM 5027 C CA . SER A 1 644 ? -11.280 11.307 -20.534 1.00 91.50 644 SER A CA 1
ATOM 5028 C C . SER A 1 644 ? -11.567 12.718 -21.039 1.00 91.50 644 SER A C 1
ATOM 5030 O O . SER A 1 644 ? -12.424 13.422 -20.502 1.00 91.50 644 SER A O 1
ATOM 5032 N N . ASP A 1 645 ? -10.849 13.104 -22.095 1.00 90.88 645 ASP A N 1
ATOM 5033 C CA . ASP A 1 645 ? -10.949 14.404 -22.757 1.00 90.88 645 ASP A CA 1
ATOM 5034 C C . ASP A 1 645 ? -10.681 15.599 -21.804 1.00 90.88 645 ASP A C 1
ATOM 5036 O O . ASP A 1 645 ? -11.391 16.603 -21.840 1.00 90.88 645 ASP A O 1
ATOM 5040 N N . MET A 1 646 ? -9.673 15.493 -20.925 1.00 93.12 646 MET A N 1
ATOM 5041 C CA . MET A 1 646 ? -9.370 16.478 -19.870 1.00 93.12 646 MET A CA 1
ATOM 5042 C C . MET A 1 646 ? -8.348 17.534 -20.322 1.00 93.12 646 MET A C 1
ATOM 5044 O O . MET A 1 646 ? -7.420 17.225 -21.061 1.00 93.12 646 MET A O 1
ATOM 5048 N N . ILE A 1 647 ? -8.454 18.771 -19.832 1.00 92.38 647 ILE A N 1
ATOM 5049 C CA . ILE A 1 647 ? -7.508 19.870 -20.102 1.00 92.38 647 ILE A CA 1
ATOM 5050 C C . ILE A 1 647 ? -7.086 20.572 -18.805 1.00 92.38 647 ILE A C 1
ATOM 5052 O O . ILE A 1 647 ? -7.858 20.613 -17.847 1.00 92.38 647 ILE A O 1
ATOM 5056 N N . ILE A 1 648 ? -5.873 21.136 -18.771 1.00 92.56 648 ILE A N 1
ATOM 5057 C CA . ILE A 1 648 ? -5.401 21.969 -17.650 1.00 92.56 648 ILE A CA 1
ATOM 5058 C C . ILE A 1 648 ? -6.176 23.296 -17.648 1.00 92.56 648 ILE A C 1
ATOM 5060 O O . ILE A 1 648 ? -6.265 23.966 -18.675 1.00 92.56 648 ILE A O 1
ATOM 5064 N N . SER A 1 649 ? -6.698 23.674 -16.481 1.00 91.50 649 SER A N 1
ATOM 5065 C CA . SER A 1 649 ? -7.386 24.944 -16.224 1.00 91.50 649 SER A CA 1
ATOM 5066 C C . SER A 1 649 ? -6.571 25.905 -15.354 1.00 91.50 649 SER A C 1
ATOM 5068 O O . SER A 1 649 ? -6.730 27.114 -15.497 1.00 91.50 649 SER A O 1
ATOM 5070 N N . SER A 1 650 ? -5.741 25.404 -14.433 1.00 90.75 650 SER A N 1
ATOM 5071 C CA . SER A 1 650 ? -4.885 26.236 -13.573 1.00 90.75 650 SER A CA 1
ATOM 5072 C C . SER A 1 650 ? -3.701 25.451 -12.999 1.00 90.75 650 SER A C 1
ATOM 5074 O O . SER A 1 650 ? -3.680 24.217 -13.037 1.00 90.75 650 SER A O 1
ATOM 5076 N N . TYR A 1 651 ? -2.716 26.181 -12.472 1.00 91.00 651 TYR A N 1
ATOM 5077 C CA . TYR A 1 651 ? -1.480 25.664 -11.882 1.00 91.00 651 TYR A CA 1
ATOM 5078 C C . TYR A 1 651 ? -1.144 26.425 -10.589 1.00 91.00 651 TYR A C 1
ATOM 5080 O O . TYR A 1 651 ? -1.351 27.636 -10.517 1.00 91.00 651 TYR A O 1
ATOM 5088 N N . SER A 1 652 ? -0.594 25.728 -9.593 1.00 84.75 652 SER A N 1
ATOM 5089 C CA . SER A 1 652 ? 0.032 26.310 -8.403 1.00 84.75 652 SER A CA 1
ATOM 5090 C C . SER A 1 652 ? 1.392 25.668 -8.131 1.00 84.75 652 SER A C 1
ATOM 5092 O O . SER A 1 652 ? 1.569 24.458 -8.291 1.00 84.75 652 SER A O 1
ATOM 5094 N N . ASN A 1 653 ? 2.346 26.485 -7.684 1.00 80.69 653 ASN A N 1
ATOM 5095 C CA . ASN A 1 653 ? 3.578 26.012 -7.067 1.00 80.69 653 ASN A CA 1
ATOM 5096 C C . ASN A 1 653 ? 3.362 25.937 -5.548 1.00 80.69 653 ASN A C 1
ATOM 5098 O O . ASN A 1 653 ? 3.011 26.946 -4.930 1.00 80.69 653 ASN A O 1
ATOM 5102 N N . ASP A 1 654 ? 3.568 24.756 -4.968 1.00 68.25 654 ASP A N 1
ATOM 5103 C CA . ASP A 1 654 ? 3.294 24.444 -3.560 1.00 68.25 654 ASP A CA 1
ATOM 5104 C C . ASP A 1 654 ? 4.563 24.079 -2.769 1.00 68.25 654 ASP A C 1
ATOM 5106 O O . ASP A 1 654 ? 4.487 23.684 -1.603 1.00 68.25 654 ASP A O 1
ATOM 5110 N N . ILE A 1 655 ? 5.745 24.267 -3.369 1.00 63.12 655 ILE A N 1
ATOM 5111 C CA . ILE A 1 655 ? 7.035 24.204 -2.670 1.00 63.12 655 ILE A CA 1
ATOM 5112 C C . ILE A 1 655 ? 6.985 25.119 -1.432 1.00 63.12 655 ILE A C 1
ATOM 5114 O O . ILE A 1 655 ? 6.697 26.309 -1.536 1.00 63.12 655 ILE A O 1
ATOM 5118 N N . GLY A 1 656 ? 7.243 24.541 -0.254 1.00 54.12 656 GLY A N 1
ATOM 5119 C CA . GLY A 1 656 ? 7.180 25.226 1.044 1.00 54.12 656 GLY A CA 1
ATOM 5120 C C . GLY A 1 656 ? 5.811 25.212 1.743 1.00 54.12 656 GLY A C 1
ATOM 5121 O O . GLY A 1 656 ? 5.753 25.536 2.923 1.00 54.12 656 GLY A O 1
ATOM 5122 N N . LYS A 1 657 ? 4.718 24.799 1.078 1.00 56.25 657 LYS A N 1
ATOM 5123 C CA . LYS A 1 657 ? 3.365 24.753 1.682 1.00 56.25 657 LYS A CA 1
ATOM 5124 C C . LYS A 1 657 ? 3.030 23.429 2.383 1.00 56.25 657 LYS A C 1
ATOM 5126 O O . LYS A 1 657 ? 2.100 23.388 3.183 1.00 56.25 657 LYS A O 1
ATOM 5131 N N . SER A 1 658 ? 3.769 22.353 2.100 1.00 55.94 658 SER A N 1
ATOM 5132 C CA . SER A 1 658 ? 3.729 21.100 2.867 1.00 55.94 658 SER A CA 1
ATOM 5133 C C . SER A 1 658 ? 5.138 20.676 3.275 1.00 55.94 658 SER A C 1
ATOM 5135 O O . SER A 1 658 ? 6.096 20.874 2.528 1.00 55.94 658 SER A O 1
ATOM 5137 N N . MET A 1 659 ? 5.244 20.039 4.444 1.00 51.38 659 MET A N 1
ATOM 5138 C CA . MET A 1 659 ? 6.469 19.374 4.904 1.00 51.38 659 MET A CA 1
ATOM 5139 C C . MET A 1 659 ? 6.770 18.096 4.098 1.00 51.38 659 MET A C 1
ATOM 5141 O O . MET A 1 659 ? 7.908 17.633 4.070 1.00 51.38 659 MET A O 1
ATOM 5145 N N . ALA A 1 660 ? 5.776 17.519 3.415 1.00 54.28 660 ALA A N 1
ATOM 5146 C CA . ALA A 1 660 ? 5.964 16.329 2.597 1.00 54.28 660 ALA A CA 1
ATOM 5147 C C . ALA A 1 660 ? 6.419 16.668 1.168 1.00 54.28 660 ALA A C 1
ATOM 5149 O O . ALA A 1 660 ? 5.760 17.389 0.419 1.00 54.28 660 ALA A O 1
ATOM 5150 N N . LYS A 1 661 ? 7.513 16.035 0.733 1.00 53.53 661 LYS A N 1
ATOM 5151 C CA . LYS A 1 661 ? 8.172 16.244 -0.575 1.00 53.53 661 LYS A CA 1
ATOM 5152 C C . LYS A 1 661 ? 7.337 15.835 -1.809 1.00 53.53 661 LYS A C 1
ATOM 5154 O O . LYS A 1 661 ? 7.825 15.957 -2.930 1.00 53.53 661 LYS A O 1
ATOM 5159 N N . ILE A 1 662 ? 6.117 15.324 -1.619 1.00 54.72 662 ILE A N 1
ATOM 5160 C CA . ILE A 1 662 ? 5.325 14.584 -2.621 1.00 54.72 662 ILE A CA 1
ATOM 5161 C C . ILE A 1 662 ? 4.433 15.509 -3.478 1.00 54.72 662 ILE A C 1
ATOM 5163 O O . ILE A 1 662 ? 4.081 15.148 -4.603 1.00 54.72 662 ILE A O 1
ATOM 5167 N N . HIS A 1 663 ? 4.115 16.716 -2.999 1.00 65.38 663 HIS A N 1
ATOM 5168 C CA . HIS A 1 663 ? 3.197 17.658 -3.656 1.00 65.38 663 HIS A CA 1
ATOM 5169 C C . HIS A 1 663 ? 3.874 19.016 -3.899 1.00 65.38 663 HIS A C 1
ATOM 5171 O O . HIS A 1 663 ? 3.637 19.979 -3.179 1.00 65.38 663 HIS A O 1
ATOM 5177 N N . ARG A 1 664 ? 4.764 19.079 -4.900 1.00 72.75 664 ARG A N 1
ATOM 5178 C CA . ARG A 1 664 ? 5.494 20.314 -5.260 1.00 72.75 664 ARG A CA 1
ATOM 5179 C C . ARG A 1 664 ? 4.725 21.191 -6.247 1.00 72.75 664 ARG A C 1
ATOM 5181 O O . ARG A 1 664 ? 4.790 22.413 -6.163 1.00 72.75 664 ARG A O 1
ATOM 5188 N N . HIS A 1 665 ? 4.006 20.562 -7.173 1.00 85.25 665 HIS A N 1
ATOM 5189 C CA . HIS A 1 665 ? 3.314 21.221 -8.275 1.00 85.25 665 HIS A CA 1
ATOM 5190 C C . HIS A 1 665 ? 1.876 20.715 -8.345 1.00 85.25 665 HIS A C 1
ATOM 5192 O O . HIS A 1 665 ? 1.655 19.506 -8.406 1.00 85.25 665 HIS A O 1
ATOM 5198 N N . THR A 1 666 ? 0.904 21.621 -8.364 1.00 89.88 666 THR A N 1
ATOM 5199 C CA . THR A 1 666 ? -0.521 21.273 -8.374 1.00 89.88 666 THR A CA 1
ATOM 5200 C C . THR A 1 666 ? -1.189 21.798 -9.631 1.00 89.88 666 THR A C 1
ATOM 5202 O O . THR A 1 666 ? -1.033 22.964 -9.985 1.00 89.88 666 THR A O 1
ATOM 5205 N N . TYR A 1 667 ? -1.958 20.940 -10.298 1.00 93.25 667 TYR A N 1
ATOM 5206 C CA . TYR A 1 667 ? -2.674 21.258 -11.531 1.00 93.25 667 TYR A CA 1
ATOM 5207 C C . TYR A 1 667 ? -4.164 20.955 -11.375 1.00 93.25 667 TYR A C 1
ATOM 5209 O O . TYR A 1 667 ? -4.538 19.865 -10.936 1.00 93.25 667 TYR A O 1
ATOM 5217 N N . THR A 1 668 ? -5.013 21.902 -11.772 1.00 94.44 668 THR A N 1
ATOM 5218 C CA . THR A 1 668 ? -6.467 21.701 -11.850 1.00 94.44 668 THR A CA 1
ATOM 5219 C C . THR A 1 668 ? -6.844 21.348 -13.278 1.00 94.44 668 THR A C 1
ATOM 5221 O O . THR A 1 668 ? -6.474 22.068 -14.207 1.00 94.44 668 THR A O 1
ATOM 5224 N N . PHE A 1 669 ? -7.608 20.275 -13.457 1.00 94.94 669 PHE A N 1
ATOM 5225 C CA . PHE A 1 669 ? -8.110 19.814 -14.745 1.00 94.94 669 PHE A CA 1
ATOM 5226 C C . PHE A 1 669 ? -9.635 19.909 -14.806 1.00 94.94 669 PHE A C 1
ATOM 5228 O O . PHE A 1 669 ? -10.324 19.678 -13.813 1.00 94.94 669 PHE A O 1
ATOM 5235 N N . MET A 1 670 ? -10.153 20.187 -15.998 1.00 94.06 670 MET A N 1
ATOM 5236 C CA . MET A 1 670 ? -11.581 20.205 -16.338 1.00 94.06 670 MET A CA 1
ATOM 5237 C C . MET A 1 670 ? -11.814 19.416 -17.633 1.00 94.06 670 MET A C 1
ATOM 5239 O O . MET A 1 670 ? -10.856 19.135 -18.358 1.00 94.06 670 MET A O 1
ATOM 5243 N N . LYS A 1 671 ? -13.063 19.069 -17.962 1.00 91.06 671 LYS A N 1
ATOM 5244 C CA . LYS A 1 671 ? -13.364 18.491 -19.283 1.00 91.06 671 LYS A CA 1
ATOM 5245 C C . LYS A 1 671 ? -13.177 19.517 -20.399 1.00 91.06 671 LYS A C 1
ATOM 5247 O O . LYS A 1 671 ? -13.482 20.698 -20.241 1.00 91.06 671 LYS A O 1
ATOM 5252 N N . SER A 1 672 ? -12.693 19.050 -21.546 1.00 85.62 672 SER A N 1
ATOM 5253 C CA . SER A 1 672 ? -12.618 19.842 -22.769 1.00 85.62 672 SER A CA 1
ATOM 5254 C C . SER A 1 672 ? -14.027 20.240 -23.234 1.00 85.62 672 SER A C 1
ATOM 5256 O O . SER A 1 672 ? -14.904 19.369 -23.293 1.00 85.62 672 SER A O 1
ATOM 5258 N N . PRO A 1 673 ? -14.249 21.499 -23.664 1.00 82.56 673 PRO A N 1
ATOM 5259 C CA . PRO A 1 673 ? -15.482 21.909 -24.341 1.00 82.56 673 PRO A CA 1
ATOM 5260 C C . PRO A 1 673 ? -15.793 21.092 -25.607 1.00 82.56 673 PRO A C 1
ATOM 5262 O O . PRO A 1 673 ? -16.944 21.016 -26.018 1.00 82.56 673 PRO A O 1
ATOM 5265 N N . GLN A 1 674 ? -14.777 20.461 -26.210 1.00 77.38 674 GLN A N 1
ATOM 5266 C CA . GLN A 1 674 ? -14.900 19.591 -27.389 1.00 77.38 674 GLN A CA 1
ATOM 5267 C C . GLN A 1 674 ? -15.088 18.100 -27.034 1.00 77.38 674 GLN A C 1
ATOM 5269 O O . GLN A 1 674 ? -15.115 17.249 -27.924 1.00 77.38 674 GLN A O 1
ATOM 5274 N N . SER A 1 675 ? -15.177 17.751 -25.745 1.00 79.75 675 SER A N 1
ATOM 5275 C CA . SER A 1 675 ? -15.410 16.367 -25.312 1.00 79.75 675 SER A CA 1
ATOM 5276 C C . SER A 1 675 ? -16.817 15.886 -25.677 1.00 79.75 675 SER A C 1
ATOM 5278 O O . SER A 1 675 ? -17.749 16.675 -25.807 1.00 79.75 675 SER A O 1
ATOM 5280 N N . SER A 1 676 ? -17.016 14.569 -25.782 1.00 71.56 676 SER A N 1
ATOM 5281 C CA . SER A 1 676 ? -18.339 14.003 -26.108 1.00 71.56 676 SER A CA 1
ATOM 5282 C C . SER A 1 676 ? -19.360 14.062 -24.957 1.00 71.56 676 SER A C 1
ATOM 5284 O O . SER A 1 676 ? -20.447 13.506 -25.085 1.00 71.56 676 SER A O 1
ATOM 5286 N N . ASN A 1 677 ? -18.994 14.645 -23.811 1.00 75.44 677 ASN A N 1
ATOM 5287 C CA . ASN A 1 677 ? -19.851 14.821 -22.636 1.00 75.44 677 ASN A CA 1
ATOM 5288 C C . ASN A 1 677 ? -19.278 15.942 -21.732 1.00 75.44 677 ASN A C 1
ATOM 5290 O O . ASN A 1 677 ? -18.714 15.636 -20.676 1.00 75.44 677 ASN A O 1
ATOM 5294 N N . PRO A 1 678 ? -19.342 17.223 -22.153 1.00 66.88 678 PRO A N 1
ATOM 5295 C CA . PRO A 1 678 ? -18.632 18.322 -21.489 1.00 66.88 678 PRO A CA 1
ATOM 5296 C C . PRO A 1 678 ? -19.267 18.726 -20.152 1.00 66.88 678 PRO A C 1
ATOM 5298 O O . PRO A 1 678 ? -18.556 19.127 -19.237 1.00 66.88 678 PRO A O 1
ATOM 5301 N N . SER A 1 679 ? -20.582 18.541 -20.003 1.00 68.62 679 SER A N 1
ATOM 5302 C CA . SER A 1 679 ? -21.332 18.678 -18.745 1.00 68.62 679 SER A CA 1
ATOM 5303 C C . SER A 1 679 ? -21.323 17.398 -17.885 1.00 68.62 679 SER A C 1
ATOM 5305 O O . SER A 1 679 ? -22.010 17.315 -16.867 1.00 68.62 679 SER A O 1
ATOM 5307 N N . GLY A 1 680 ? -20.551 16.378 -18.277 1.00 73.94 680 GLY A N 1
ATOM 5308 C CA . GLY A 1 680 ? -20.492 15.085 -17.600 1.00 73.94 680 GLY A CA 1
ATOM 5309 C C . GLY A 1 680 ? -19.785 15.147 -16.248 1.00 73.94 680 GLY A C 1
ATOM 5310 O O . GLY A 1 680 ? -18.561 15.254 -16.196 1.00 73.94 680 GLY A O 1
ATOM 5311 N N . SER A 1 681 ? -20.553 15.009 -15.162 1.00 81.06 681 SER A N 1
ATOM 5312 C CA . SER A 1 681 ? -20.053 15.136 -13.786 1.00 81.06 681 SER A CA 1
ATOM 5313 C C . SER A 1 681 ? -18.890 14.189 -13.457 1.00 81.06 681 SER A C 1
ATOM 5315 O O . SER A 1 681 ? -19.033 12.960 -13.492 1.00 81.06 681 SER A O 1
ATOM 5317 N N . LEU A 1 682 ? -17.763 14.767 -13.029 1.00 84.25 682 LEU A N 1
ATOM 5318 C CA . LEU A 1 682 ? -16.571 14.059 -12.540 1.00 84.25 682 LEU A CA 1
ATOM 5319 C C . LEU A 1 682 ? -16.799 13.343 -11.197 1.00 84.25 682 LEU A C 1
ATOM 5321 O O . LEU A 1 682 ? -15.966 12.550 -10.758 1.00 84.25 682 LEU A O 1
ATOM 5325 N N . LEU A 1 683 ? -17.957 13.536 -10.557 1.00 80.50 683 LEU A N 1
ATOM 5326 C CA . LEU A 1 683 ? -18.363 12.673 -9.451 1.00 80.50 683 LEU A CA 1
ATOM 5327 C C . LEU A 1 683 ? -18.744 11.261 -9.935 1.00 80.50 683 LEU A C 1
ATOM 5329 O O . LEU A 1 683 ? -18.679 10.326 -9.144 1.00 80.50 683 LEU A O 1
ATOM 5333 N N . SER A 1 684 ? -19.055 11.028 -11.211 1.00 73.94 684 SER A N 1
ATOM 5334 C CA . SER A 1 684 ? -19.300 9.661 -11.697 1.00 73.94 684 SER A CA 1
ATOM 5335 C C . SER A 1 684 ? -18.051 8.756 -11.579 1.00 73.94 684 SER A C 1
ATOM 5337 O O . SER A 1 684 ? -16.932 9.150 -11.898 1.00 73.94 684 SER A O 1
ATOM 5339 N N . GLY A 1 685 ? -18.219 7.520 -11.084 1.00 78.69 685 GLY A N 1
ATOM 5340 C CA . GLY A 1 685 ? -17.162 6.492 -11.073 1.00 78.69 685 GLY A CA 1
ATOM 5341 C C . GLY A 1 685 ? -16.353 6.326 -9.772 1.00 78.69 685 GLY A C 1
ATOM 5342 O O . GLY A 1 685 ? -16.790 6.679 -8.677 1.00 78.69 685 GLY A O 1
ATOM 5343 N N . HIS A 1 686 ? -15.158 5.735 -9.891 1.00 81.94 686 HIS A N 1
ATOM 5344 C CA . HIS A 1 686 ? -14.363 5.122 -8.809 1.00 81.94 686 HIS A CA 1
ATOM 5345 C C . HIS A 1 686 ? -13.197 5.974 -8.277 1.00 81.94 686 HIS A C 1
ATOM 5347 O O . HIS A 1 686 ? -12.526 5.546 -7.332 1.00 81.94 686 HIS A O 1
ATOM 5353 N N . ILE A 1 687 ? -12.936 7.144 -8.868 1.00 86.44 687 ILE A N 1
ATOM 5354 C CA . ILE A 1 687 ? -11.925 8.110 -8.399 1.00 86.44 687 ILE A CA 1
ATOM 5355 C C . ILE A 1 687 ? -12.522 8.996 -7.288 1.00 86.44 687 ILE A C 1
ATOM 5357 O O . ILE A 1 687 ? -13.709 9.340 -7.329 1.00 86.44 687 ILE A O 1
ATOM 5361 N N . ALA A 1 688 ? -11.711 9.333 -6.285 1.00 82.19 688 ALA A N 1
ATOM 5362 C CA . ALA A 1 688 ? -12.034 10.179 -5.142 1.00 82.19 688 ALA A CA 1
ATOM 5363 C C . ALA A 1 688 ? -10.792 10.938 -4.620 1.00 82.19 688 ALA A C 1
ATOM 5365 O O . ALA A 1 688 ? -9.650 10.566 -4.891 1.00 82.19 688 ALA A O 1
ATOM 5366 N N . LYS A 1 689 ? -11.023 11.976 -3.806 1.00 80.75 689 LYS A N 1
ATOM 5367 C CA . LYS A 1 689 ? -9.979 12.720 -3.081 1.00 80.75 689 LYS A CA 1
ATOM 5368 C C . LYS A 1 689 ? -9.078 11.780 -2.262 1.00 80.75 689 LYS A C 1
ATOM 5370 O O . LYS A 1 689 ? -9.571 10.895 -1.557 1.00 80.75 689 LYS A O 1
ATOM 5375 N N . GLY A 1 690 ? -7.765 11.978 -2.374 1.00 76.88 690 GLY A N 1
ATOM 5376 C CA . GLY A 1 690 ? -6.712 11.159 -1.766 1.00 76.88 690 GLY A CA 1
ATOM 5377 C C . GLY A 1 690 ? -6.285 9.914 -2.559 1.00 76.88 690 GLY A C 1
ATOM 5378 O O . GLY A 1 690 ? -5.336 9.248 -2.145 1.00 76.88 690 GLY A O 1
ATOM 5379 N N . ASP A 1 691 ? -6.939 9.577 -3.679 1.00 83.12 691 ASP A N 1
ATOM 5380 C CA . ASP A 1 691 ? -6.478 8.485 -4.547 1.00 83.12 691 ASP A CA 1
ATOM 5381 C C . ASP A 1 691 ? -5.170 8.852 -5.281 1.00 83.12 691 ASP A C 1
ATOM 5383 O O . ASP A 1 691 ? -5.019 9.996 -5.722 1.00 83.12 691 ASP A O 1
ATOM 5387 N N . PRO A 1 692 ? -4.252 7.891 -5.500 1.00 86.38 692 PRO A N 1
ATOM 5388 C CA . PRO A 1 692 ? -3.189 8.035 -6.486 1.00 86.38 692 PRO A CA 1
ATOM 5389 C C . PRO A 1 692 ? -3.755 7.923 -7.913 1.00 86.38 692 PRO A C 1
ATOM 5391 O O . PRO A 1 692 ? -4.682 7.153 -8.187 1.00 86.38 692 PRO A O 1
ATOM 5394 N N . VAL A 1 693 ? -3.175 8.685 -8.837 1.00 90.44 693 VAL A N 1
ATOM 5395 C CA . VAL A 1 693 ? -3.593 8.772 -10.242 1.00 90.44 693 VAL A CA 1
ATOM 5396 C C . VAL A 1 693 ? -2.390 8.823 -11.180 1.00 90.44 693 VAL A C 1
ATOM 5398 O O . VAL A 1 693 ? -1.323 9.330 -10.838 1.00 90.44 693 VAL A O 1
ATOM 5401 N N . THR A 1 694 ? -2.572 8.300 -12.390 1.00 90.06 694 THR A N 1
ATOM 5402 C CA . THR A 1 694 ? -1.599 8.363 -13.487 1.00 90.06 694 THR A CA 1
ATOM 5403 C C . THR A 1 694 ? -2.140 9.265 -14.589 1.00 90.06 694 THR A C 1
ATOM 5405 O O . THR A 1 694 ? -3.277 9.095 -15.028 1.00 90.06 694 THR A O 1
ATOM 5408 N N . LEU A 1 695 ? -1.321 10.210 -15.051 1.00 91.31 695 LEU A N 1
ATOM 5409 C CA . LEU A 1 695 ? -1.638 11.084 -16.175 1.00 91.31 695 LEU A CA 1
ATOM 5410 C C . LEU A 1 695 ? -1.023 10.507 -17.451 1.00 91.31 695 LEU A C 1
ATOM 5412 O O . LEU A 1 695 ? 0.113 10.031 -17.448 1.00 91.31 695 LEU A O 1
ATOM 5416 N N . SER A 1 696 ? -1.778 10.549 -18.542 1.00 89.94 696 SER A N 1
ATOM 5417 C CA . SER A 1 696 ? -1.339 10.142 -19.881 1.00 89.94 696 SER A CA 1
ATOM 5418 C C . SER A 1 696 ? -1.854 11.124 -20.931 1.00 89.94 696 SER A C 1
ATOM 5420 O O . SER A 1 696 ? -2.821 11.844 -20.689 1.00 89.94 696 SER A O 1
ATOM 5422 N N . ILE A 1 697 ? -1.245 11.106 -22.111 1.00 87.88 697 ILE A N 1
ATOM 5423 C CA . ILE A 1 697 ? -1.783 11.716 -23.333 1.00 87.88 697 ILE A CA 1
ATOM 5424 C C . ILE A 1 697 ? -2.004 10.551 -24.301 1.00 87.88 697 ILE A C 1
ATOM 5426 O O . ILE A 1 697 ? -1.071 9.795 -24.563 1.00 87.88 697 ILE A O 1
ATOM 5430 N N . GLU A 1 698 ? -3.239 10.331 -24.751 1.00 76.81 698 GLU A N 1
ATOM 5431 C CA . GLU A 1 698 ? -3.595 9.194 -25.613 1.00 76.81 698 GLU A CA 1
ATOM 5432 C C . GLU A 1 698 ? -3.624 9.650 -27.083 1.00 76.81 698 GLU A C 1
ATOM 5434 O O . GLU A 1 698 ? -4.289 10.646 -27.362 1.00 76.81 698 GLU A O 1
ATOM 5439 N N . PRO A 1 699 ? -2.949 8.956 -28.024 1.00 67.88 699 PRO A N 1
ATOM 5440 C CA . PRO A 1 699 ? -2.213 7.696 -27.860 1.00 67.88 699 PRO A CA 1
ATOM 5441 C C . PRO A 1 699 ? -0.736 7.848 -27.439 1.00 67.88 699 PRO A C 1
ATOM 5443 O O . PRO A 1 699 ? -0.107 6.847 -27.105 1.00 67.88 699 PRO A O 1
ATOM 5446 N N . ASP A 1 700 ? -0.167 9.054 -27.489 1.00 68.81 700 ASP A N 1
ATOM 5447 C CA . ASP A 1 700 ? 1.285 9.237 -27.626 1.00 68.81 700 ASP A CA 1
ATOM 5448 C C . ASP A 1 700 ? 2.143 8.994 -26.382 1.00 68.81 700 ASP A C 1
ATOM 5450 O O . ASP A 1 700 ? 3.240 8.449 -26.500 1.00 68.81 700 ASP A O 1
ATOM 5454 N N . LEU A 1 701 ? 1.687 9.416 -25.199 1.00 80.62 701 LEU A N 1
ATOM 5455 C CA . LEU A 1 701 ? 2.492 9.459 -23.973 1.00 80.62 701 LEU A CA 1
ATOM 5456 C C . LEU A 1 701 ? 1.738 8.793 -22.809 1.00 80.62 701 LEU A C 1
ATOM 5458 O O . LEU A 1 701 ? 1.199 9.450 -21.913 1.00 80.62 701 LEU A O 1
ATOM 5462 N N . LEU A 1 702 ? 1.713 7.458 -22.825 1.00 83.75 702 LEU A N 1
ATOM 5463 C CA . LEU A 1 702 ? 1.194 6.622 -21.738 1.00 83.75 702 LEU A CA 1
ATOM 5464 C C . LEU A 1 702 ? 2.035 6.775 -20.457 1.00 83.75 702 LEU A C 1
ATOM 5466 O O . LEU A 1 702 ? 3.259 6.693 -20.501 1.00 83.75 702 LEU A O 1
ATOM 5470 N N . SER A 1 703 ? 1.371 6.907 -19.303 1.00 81.19 703 SER A N 1
ATOM 5471 C CA . SER A 1 703 ? 2.003 7.005 -17.974 1.00 81.19 703 SER A CA 1
ATOM 5472 C C . SER A 1 703 ? 3.034 8.140 -17.848 1.00 81.19 703 SER A C 1
ATOM 5474 O O . SER A 1 703 ? 4.033 7.986 -17.146 1.00 81.19 703 SER A O 1
ATOM 5476 N N . LEU A 1 704 ? 2.771 9.282 -18.496 1.00 85.12 704 LEU A N 1
ATOM 5477 C CA . LEU A 1 704 ? 3.631 10.470 -18.512 1.00 85.12 704 LEU A CA 1
ATOM 5478 C C . LEU A 1 704 ? 4.108 10.902 -17.116 1.00 85.12 704 LEU A C 1
ATOM 5480 O O . LEU A 1 704 ? 5.279 11.223 -16.949 1.00 85.12 704 LEU A O 1
ATOM 5484 N N . THR A 1 705 ? 3.215 10.922 -16.125 1.00 84.94 705 THR A N 1
ATOM 5485 C CA . THR A 1 705 ? 3.580 11.154 -14.719 1.00 84.94 705 THR A CA 1
ATOM 5486 C C . THR A 1 705 ? 2.517 10.586 -13.776 1.00 84.94 705 THR A C 1
ATOM 5488 O O . THR A 1 705 ? 1.444 10.156 -14.214 1.00 84.94 705 THR A O 1
ATOM 5491 N N . ARG A 1 706 ? 2.797 10.577 -12.470 1.00 86.31 706 ARG A N 1
ATOM 5492 C CA . ARG A 1 706 ? 1.841 10.189 -11.421 1.00 86.31 706 ARG A CA 1
ATOM 5493 C C . ARG A 1 706 ? 1.691 11.294 -10.385 1.00 86.31 706 ARG A C 1
ATOM 5495 O O . ARG A 1 706 ? 2.600 12.090 -10.165 1.00 86.31 706 ARG A O 1
ATOM 5502 N N . GLY A 1 707 ? 0.533 11.310 -9.743 1.00 87.44 707 GLY A N 1
ATOM 5503 C CA . GLY A 1 707 ? 0.183 12.264 -8.702 1.00 87.44 707 GLY A CA 1
ATOM 5504 C C . GLY A 1 707 ? -0.906 11.724 -7.788 1.00 87.44 707 GLY A C 1
ATOM 5505 O O . GLY A 1 707 ? -1.254 10.544 -7.844 1.00 87.44 707 GLY A O 1
ATOM 5506 N N . PHE A 1 708 ? -1.460 12.598 -6.957 1.00 87.56 708 PHE A N 1
ATOM 5507 C CA . PHE A 1 708 ? -2.567 12.277 -6.056 1.00 87.56 708 PHE A CA 1
ATOM 5508 C C . PHE A 1 708 ? -3.670 13.324 -6.174 1.00 87.56 708 PHE A C 1
ATOM 5510 O O . PHE A 1 708 ? -3.388 14.508 -6.358 1.00 87.56 708 PHE A O 1
ATOM 5517 N N . VAL A 1 709 ? -4.923 12.889 -6.048 1.00 88.88 709 VAL A N 1
ATOM 5518 C CA . VAL A 1 709 ? -6.094 13.772 -6.097 1.00 88.88 709 VAL A CA 1
ATOM 5519 C C . VAL A 1 709 ? -6.158 14.615 -4.822 1.00 88.88 709 VAL A C 1
ATOM 5521 O O . VAL A 1 709 ? -6.570 14.124 -3.769 1.00 88.88 709 VAL A O 1
ATOM 5524 N N . ILE A 1 710 ? -5.767 15.885 -4.923 1.00 86.31 710 ILE A N 1
ATOM 5525 C CA . ILE A 1 710 ? -5.879 16.883 -3.851 1.00 86.31 710 ILE A CA 1
ATOM 5526 C C . ILE A 1 710 ? -7.341 17.298 -3.674 1.00 86.31 710 ILE A C 1
ATOM 5528 O O . ILE A 1 710 ? -7.797 17.440 -2.541 1.00 86.31 710 ILE A O 1
ATOM 5532 N N . ASP A 1 711 ? -8.093 17.451 -4.768 1.00 85.50 711 ASP A N 1
ATOM 5533 C CA . ASP A 1 711 ? -9.520 17.780 -4.714 1.00 85.50 711 ASP A CA 1
ATOM 5534 C C . ASP A 1 711 ? -10.310 17.260 -5.926 1.00 85.50 711 ASP A C 1
ATOM 5536 O O . ASP A 1 711 ? -9.724 16.922 -6.957 1.00 85.50 711 ASP A O 1
ATOM 5540 N N . LEU A 1 712 ? -11.634 17.143 -5.787 1.00 86.31 712 LEU A N 1
ATOM 5541 C CA . LEU A 1 712 ? -12.535 16.604 -6.809 1.00 86.31 712 LEU A CA 1
ATOM 5542 C C . LEU A 1 712 ? -13.949 17.162 -6.613 1.00 86.31 712 LEU A C 1
ATOM 5544 O O . LEU A 1 712 ? -14.583 16.896 -5.591 1.00 86.31 712 LEU A O 1
ATOM 5548 N N . THR A 1 713 ? -14.457 17.859 -7.626 1.00 85.94 713 THR A N 1
ATOM 5549 C CA . THR A 1 713 ? -15.814 18.417 -7.672 1.00 85.94 713 THR A CA 1
ATOM 5550 C C . THR A 1 713 ? -16.653 17.713 -8.752 1.00 85.94 713 THR A C 1
ATOM 5552 O O . THR A 1 713 ? -16.275 16.657 -9.266 1.00 85.94 713 THR A O 1
ATOM 5555 N N . SER A 1 714 ? -17.811 18.270 -9.115 1.00 82.81 714 SER A N 1
ATOM 5556 C CA . SER A 1 714 ? -18.576 17.842 -10.293 1.00 82.81 714 SER A CA 1
ATOM 5557 C C . SER A 1 714 ? -17.935 18.260 -11.622 1.00 82.81 714 SER A C 1
ATOM 5559 O O . SER A 1 714 ? -18.142 17.571 -12.616 1.00 82.81 714 SER A O 1
ATOM 5561 N N . THR A 1 715 ? -17.149 19.339 -11.665 1.00 87.56 715 THR A N 1
ATOM 5562 C CA . THR A 1 715 ? -16.636 19.942 -12.914 1.00 87.56 715 THR A CA 1
ATOM 5563 C C . THR A 1 715 ? -15.110 19.954 -13.024 1.00 87.56 715 THR A C 1
ATOM 5565 O O . THR A 1 715 ? -14.577 20.055 -14.131 1.00 87.56 715 THR A O 1
ATOM 5568 N N . SER A 1 716 ? -14.398 19.815 -11.902 1.00 92.69 716 SER A N 1
ATOM 5569 C CA . SER A 1 716 ? -12.937 19.892 -11.815 1.00 92.69 716 SER A CA 1
ATOM 5570 C C . SER A 1 716 ? -12.311 18.781 -10.963 1.00 92.69 716 SER A C 1
ATOM 5572 O O . SER A 1 716 ? -12.931 18.228 -10.053 1.00 92.69 716 SER A O 1
ATOM 5574 N N . ILE A 1 717 ? -11.048 18.467 -11.254 1.00 93.88 717 ILE A N 1
ATOM 5575 C CA . ILE A 1 717 ? -10.188 17.586 -10.455 1.00 93.88 717 ILE A CA 1
ATOM 5576 C C . ILE A 1 717 ? -8.808 18.226 -10.289 1.00 93.88 717 ILE A C 1
ATOM 5578 O O . ILE A 1 717 ? -8.182 18.630 -11.267 1.00 93.88 717 ILE A O 1
ATOM 5582 N N . THR A 1 718 ? -8.314 18.284 -9.056 1.00 93.56 718 THR A N 1
ATOM 5583 C CA . THR A 1 718 ? -7.035 18.915 -8.707 1.00 93.56 718 THR A CA 1
ATOM 5584 C C . THR A 1 718 ? -6.028 17.846 -8.303 1.00 93.56 718 THR A C 1
ATOM 5586 O O . THR A 1 718 ? -6.308 17.036 -7.418 1.00 93.56 718 THR A O 1
ATOM 5589 N N . ILE A 1 719 ? -4.859 17.823 -8.948 1.00 92.56 719 ILE A N 1
ATOM 5590 C CA . ILE A 1 719 ? -3.844 16.774 -8.782 1.00 92.56 719 ILE A CA 1
ATOM 5591 C C . ILE A 1 719 ? -2.492 17.391 -8.421 1.00 92.56 719 ILE A C 1
ATOM 5593 O O . ILE A 1 719 ? -1.986 18.246 -9.147 1.00 92.56 719 ILE A O 1
ATOM 5597 N N . GLY A 1 720 ? -1.889 16.903 -7.335 1.00 88.69 720 GLY A N 1
ATOM 5598 C CA . GLY A 1 720 ? -0.508 17.208 -6.957 1.00 88.69 720 GLY A CA 1
ATOM 5599 C C . GLY A 1 720 ? 0.474 16.210 -7.568 1.00 88.69 720 GLY A C 1
ATOM 5600 O O . GLY A 1 720 ? 0.289 15.000 -7.417 1.00 88.69 720 GLY A O 1
ATOM 5601 N N . VAL A 1 721 ? 1.524 16.711 -8.219 1.00 86.62 721 VAL A N 1
ATOM 5602 C CA . VAL A 1 721 ? 2.602 15.953 -8.878 1.00 86.62 721 VAL A CA 1
ATOM 5603 C C . VAL A 1 721 ? 3.988 16.433 -8.414 1.00 86.62 721 VAL A C 1
ATOM 5605 O O . VAL A 1 721 ? 4.146 17.506 -7.826 1.00 86.62 721 VAL A O 1
ATOM 5608 N N . THR A 1 722 ? 5.016 15.619 -8.667 1.00 77.12 722 THR A N 1
ATOM 5609 C CA . THR A 1 722 ? 6.404 15.891 -8.240 1.00 77.12 722 THR A CA 1
ATOM 5610 C C . THR A 1 722 ? 7.188 16.783 -9.211 1.00 77.12 722 THR A C 1
ATOM 5612 O O . THR A 1 722 ? 8.110 17.471 -8.779 1.00 77.12 722 THR A O 1
ATOM 5615 N N . TYR A 1 723 ? 6.814 16.798 -10.495 1.00 75.81 723 TYR A N 1
ATOM 5616 C CA . TYR A 1 723 ? 7.536 17.468 -11.588 1.00 75.81 723 TYR A CA 1
ATOM 5617 C C . TYR A 1 723 ? 6.620 18.429 -12.363 1.00 75.81 723 TYR A C 1
ATOM 5619 O O . TYR A 1 723 ? 5.404 18.233 -12.399 1.00 75.81 723 TYR A O 1
ATOM 5627 N N . ILE A 1 724 ? 7.200 19.450 -12.998 1.00 82.12 724 ILE A N 1
ATOM 5628 C CA . ILE A 1 724 ? 6.470 20.430 -13.817 1.00 82.12 724 ILE A CA 1
ATOM 5629 C C . ILE A 1 724 ? 6.009 19.789 -15.135 1.00 82.12 724 ILE A C 1
ATOM 5631 O O . ILE A 1 724 ? 6.793 19.165 -15.845 1.00 82.12 724 ILE A O 1
ATOM 5635 N N . LEU A 1 725 ? 4.744 20.004 -15.497 1.00 84.44 725 LEU A N 1
ATOM 5636 C CA . LEU A 1 725 ? 4.202 19.693 -16.819 1.00 84.44 725 LEU A CA 1
ATOM 5637 C C . LEU A 1 725 ? 4.473 20.859 -17.783 1.00 84.44 725 LEU A C 1
ATOM 5639 O O . LEU A 1 725 ? 3.677 21.794 -17.877 1.00 84.44 725 LEU A O 1
ATOM 5643 N N . ASP A 1 726 ? 5.596 20.808 -18.501 1.00 80.31 726 ASP A N 1
ATOM 5644 C CA . ASP A 1 726 ? 5.910 21.764 -19.571 1.00 80.31 726 ASP A CA 1
ATOM 5645 C C . ASP A 1 726 ? 5.020 21.507 -20.801 1.00 80.31 726 ASP A C 1
ATOM 5647 O O . ASP A 1 726 ? 5.283 20.633 -21.631 1.00 80.31 726 ASP A O 1
ATOM 5651 N N . VAL A 1 727 ? 3.941 22.286 -20.909 1.00 80.00 727 VAL A N 1
ATOM 5652 C CA . VAL A 1 727 ? 2.955 22.189 -21.993 1.00 80.00 727 VAL A CA 1
ATOM 5653 C C . VAL A 1 727 ? 3.567 22.488 -23.365 1.00 80.00 727 VAL A C 1
ATOM 5655 O O . VAL A 1 727 ? 3.165 21.854 -24.338 1.00 80.00 727 VAL A O 1
ATOM 5658 N N . TYR A 1 728 ? 4.552 23.386 -23.474 1.00 74.50 728 TYR A N 1
ATOM 5659 C CA . TYR A 1 728 ? 5.177 23.711 -24.761 1.00 74.50 728 TYR A CA 1
ATOM 5660 C C . TYR A 1 728 ? 6.052 22.557 -25.253 1.00 74.50 728 TYR A C 1
ATOM 5662 O O . TYR A 1 728 ? 5.911 22.112 -26.394 1.00 74.50 728 TYR A O 1
ATOM 5670 N N . THR A 1 729 ? 6.888 22.005 -24.372 1.00 73.31 729 THR A N 1
ATOM 5671 C CA . THR A 1 729 ? 7.712 20.828 -24.679 1.00 73.31 729 THR A CA 1
ATOM 5672 C C . THR A 1 729 ? 6.854 19.601 -24.985 1.00 73.31 729 THR A C 1
ATOM 5674 O O . THR A 1 729 ? 7.159 18.852 -25.914 1.00 73.31 729 THR A O 1
ATOM 5677 N N . LEU A 1 730 ? 5.759 19.387 -24.251 1.00 79.81 730 LEU A N 1
ATOM 5678 C CA . LEU A 1 730 ? 4.845 18.274 -24.513 1.00 79.81 730 LEU A CA 1
ATOM 5679 C C . LEU A 1 730 ? 4.099 18.439 -25.850 1.00 79.81 730 LEU A C 1
ATOM 5681 O O . LEU A 1 730 ? 4.045 17.474 -26.611 1.00 79.81 730 LEU A O 1
ATOM 5685 N N . LEU A 1 731 ? 3.612 19.644 -26.184 1.00 77.19 731 LEU A N 1
ATOM 5686 C CA . LEU A 1 731 ? 3.029 19.939 -27.502 1.00 77.19 731 LEU A CA 1
ATOM 5687 C C . LEU A 1 731 ? 4.036 19.682 -28.629 1.00 77.19 731 LEU A C 1
ATOM 5689 O O . LEU A 1 731 ? 3.680 19.058 -29.630 1.00 77.19 731 LEU A O 1
ATOM 5693 N N . ALA A 1 732 ? 5.292 20.109 -28.472 1.00 70.12 732 ALA A N 1
ATOM 5694 C CA . ALA A 1 732 ? 6.340 19.851 -29.457 1.00 70.12 732 ALA A CA 1
ATOM 5695 C C . ALA A 1 732 ? 6.587 18.342 -29.652 1.00 70.12 732 ALA A C 1
ATOM 5697 O O . ALA A 1 732 ? 6.674 17.878 -30.789 1.00 70.12 732 ALA A O 1
ATOM 5698 N N . ARG A 1 733 ? 6.617 17.553 -28.565 1.00 72.00 733 ARG A N 1
ATOM 5699 C CA . ARG A 1 733 ? 6.779 16.087 -28.629 1.00 72.00 733 ARG A CA 1
ATOM 5700 C C . ARG A 1 733 ? 5.601 15.385 -29.327 1.00 72.00 733 ARG A C 1
ATOM 5702 O O . ARG A 1 733 ? 5.841 14.426 -30.055 1.00 72.00 733 ARG A O 1
ATOM 5709 N N . THR A 1 734 ? 4.353 15.838 -29.157 1.00 70.88 734 THR A N 1
ATOM 5710 C CA . THR A 1 734 ? 3.171 15.176 -29.761 1.00 70.88 734 THR A CA 1
ATOM 5711 C C . THR A 1 734 ? 2.818 15.666 -31.172 1.00 70.88 734 THR A C 1
ATOM 5713 O O . THR A 1 734 ? 2.283 14.895 -31.967 1.00 70.88 734 THR A O 1
ATOM 5716 N N . SER A 1 735 ? 3.147 16.913 -31.536 1.00 63.12 735 SER A N 1
ATOM 5717 C CA . SER A 1 735 ? 2.734 17.537 -32.814 1.00 63.12 735 SER A CA 1
ATOM 5718 C C . SER A 1 735 ? 3.207 16.804 -34.079 1.00 63.12 735 SER A C 1
ATOM 5720 O O . SER A 1 735 ? 2.650 16.993 -35.160 1.00 63.12 735 SER A O 1
ATOM 5722 N N . HIS A 1 736 ? 4.232 15.955 -33.979 1.00 55.75 736 HIS A N 1
ATOM 5723 C CA . HIS A 1 736 ? 4.838 15.280 -35.128 1.00 55.75 736 HIS A CA 1
ATOM 5724 C C . HIS A 1 736 ? 4.053 14.071 -35.672 1.00 55.75 736 HIS A C 1
ATOM 5726 O O . HIS A 1 736 ? 4.456 13.515 -36.694 1.00 55.75 736 HIS A O 1
ATOM 5732 N N . ARG A 1 737 ? 2.947 13.648 -35.036 1.00 54.09 737 ARG A N 1
ATOM 5733 C CA . ARG A 1 737 ? 2.229 12.402 -35.394 1.00 54.09 737 ARG A CA 1
ATOM 5734 C C . ARG A 1 737 ? 0.960 12.543 -36.237 1.00 54.09 737 ARG A C 1
ATOM 5736 O O . ARG A 1 737 ? 0.320 11.541 -36.536 1.00 54.09 737 ARG A O 1
ATOM 5743 N N . GLY A 1 738 ? 0.699 13.742 -36.757 1.00 43.91 738 GLY A N 1
ATOM 5744 C CA . GLY A 1 738 ? -0.055 13.900 -38.007 1.00 43.91 738 GLY A CA 1
ATOM 5745 C C . GLY A 1 738 ? -1.546 14.214 -37.898 1.00 43.91 738 GLY A C 1
ATOM 5746 O O . GLY A 1 738 ? -2.200 14.248 -38.936 1.00 43.91 738 GLY A O 1
ATOM 5747 N N . ASP A 1 739 ? -2.075 14.499 -36.706 1.00 42.41 739 ASP A N 1
ATOM 5748 C CA . ASP A 1 739 ? -3.419 15.068 -36.557 1.00 42.41 739 ASP A CA 1
ATOM 5749 C C . ASP A 1 739 ? -3.333 16.570 -36.228 1.00 42.41 739 ASP A C 1
ATOM 5751 O O . ASP A 1 739 ? -2.987 16.970 -35.118 1.00 42.41 739 ASP A O 1
ATOM 5755 N N . GLN A 1 740 ? -3.603 17.418 -37.224 1.00 37.69 740 GLN A N 1
ATOM 5756 C CA . GLN A 1 740 ? -3.529 18.882 -37.104 1.00 37.69 740 GLN A CA 1
ATOM 5757 C C . GLN A 1 740 ? -4.826 19.516 -36.550 1.00 37.69 740 GLN A C 1
ATOM 5759 O O . GLN A 1 740 ? -4.999 20.730 -36.635 1.00 37.69 740 GLN A O 1
ATOM 5764 N N . SER A 1 741 ? -5.758 18.727 -35.998 1.00 43.56 741 SER A N 1
ATOM 5765 C CA . SER A 1 741 ? -7.130 19.181 -35.712 1.00 43.56 741 SER A CA 1
ATOM 5766 C C . SER A 1 741 ? -7.403 19.734 -34.299 1.00 43.56 741 SER A C 1
ATOM 5768 O O . SER A 1 741 ? -8.545 20.093 -34.010 1.00 43.56 741 SER A O 1
ATOM 5770 N N . HIS A 1 742 ? -6.422 19.808 -33.386 1.00 47.88 742 HIS A N 1
ATOM 5771 C CA . HIS A 1 742 ? -6.676 20.066 -31.950 1.00 47.88 742 HIS A CA 1
ATOM 5772 C C . HIS A 1 742 ? -6.014 21.335 -31.370 1.00 47.88 742 HIS A C 1
ATOM 5774 O O . HIS A 1 742 ? -5.025 21.270 -30.646 1.00 47.88 742 HIS A O 1
ATOM 5780 N N . SER A 1 743 ? -6.624 22.493 -31.663 1.00 53.97 743 SER A N 1
ATOM 5781 C CA . SER A 1 743 ? -6.697 23.755 -30.878 1.00 53.97 743 SER A CA 1
ATOM 5782 C C . SER A 1 743 ? -5.459 24.334 -30.142 1.00 53.97 743 SER A C 1
ATOM 5784 O O . SER A 1 743 ? -5.627 25.242 -29.324 1.00 53.97 743 SER A O 1
ATOM 5786 N N . GLY A 1 744 ? -4.240 23.831 -30.349 1.00 65.12 744 GLY A N 1
ATOM 5787 C CA . GLY A 1 744 ? -3.053 24.236 -29.582 1.00 65.12 744 GLY A CA 1
ATOM 5788 C C . GLY A 1 744 ? -3.098 23.857 -28.092 1.00 65.12 744 GLY A C 1
ATOM 5789 O O . GLY A 1 744 ? -2.438 24.503 -27.281 1.00 65.12 744 GLY A O 1
ATOM 5790 N N . ARG A 1 745 ? -3.893 22.849 -27.702 1.00 75.44 745 ARG A N 1
ATOM 5791 C CA . ARG A 1 745 ? -4.036 22.398 -26.304 1.00 75.44 745 ARG A CA 1
ATOM 5792 C C . ARG A 1 745 ? -3.856 20.888 -26.186 1.00 75.44 745 ARG A C 1
ATOM 5794 O O . ARG A 1 745 ? -4.380 20.128 -26.992 1.00 75.44 745 ARG A O 1
ATOM 5801 N N . ILE A 1 746 ? -3.159 20.460 -25.137 1.00 84.19 746 ILE A N 1
ATOM 5802 C CA . ILE A 1 746 ? -2.984 19.039 -24.818 1.00 84.19 746 ILE A CA 1
ATOM 5803 C C . ILE A 1 746 ? -4.265 18.491 -24.192 1.00 84.19 746 ILE A C 1
ATOM 5805 O O . ILE A 1 746 ? -4.759 19.037 -23.204 1.00 84.19 746 ILE A O 1
ATOM 5809 N N . VAL A 1 747 ? -4.746 17.371 -24.731 1.00 88.25 747 VAL A N 1
ATOM 5810 C CA . VAL A 1 747 ? -5.818 16.574 -24.131 1.00 88.25 747 VAL A CA 1
ATOM 5811 C C . VAL A 1 747 ? -5.200 15.467 -23.278 1.00 88.25 747 VAL A C 1
ATOM 5813 O O . VAL A 1 747 ? -4.533 14.561 -23.774 1.00 88.25 747 VAL A O 1
ATOM 5816 N N . PHE A 1 748 ? -5.424 15.554 -21.973 1.00 92.12 748 PHE A N 1
ATOM 5817 C CA . PHE A 1 748 ? -4.979 14.587 -20.983 1.00 92.12 748 PHE A CA 1
ATOM 5818 C C . PHE A 1 748 ? -6.042 13.520 -20.715 1.00 92.12 748 PHE A C 1
ATOM 5820 O O . PHE A 1 748 ? -7.253 13.722 -20.844 1.00 92.12 748 PHE A O 1
ATOM 5827 N N . ARG A 1 749 ? -5.552 12.378 -20.248 1.00 92.31 749 ARG A N 1
ATOM 5828 C CA . ARG A 1 749 ? -6.315 11.258 -19.715 1.00 92.31 749 ARG A CA 1
ATOM 5829 C C . ARG A 1 749 ? -5.839 10.997 -18.287 1.00 92.31 749 ARG A C 1
ATOM 5831 O O . ARG A 1 749 ? -4.636 10.869 -18.053 1.00 92.31 749 ARG A O 1
ATOM 5838 N N . ILE A 1 750 ? -6.773 10.921 -17.341 1.00 93.88 750 ILE A N 1
ATOM 5839 C CA . ILE A 1 750 ? -6.484 10.742 -15.911 1.00 93.88 750 ILE A CA 1
ATOM 5840 C C . ILE A 1 750 ? -7.014 9.375 -15.488 1.00 93.88 750 ILE A C 1
ATOM 5842 O O . ILE A 1 750 ? -8.219 9.139 -15.511 1.00 93.88 750 ILE A O 1
ATOM 5846 N N . ASP A 1 751 ? -6.127 8.460 -15.112 1.00 91.19 751 ASP A N 1
ATOM 5847 C CA . ASP A 1 751 ? -6.467 7.104 -14.680 1.00 91.19 751 ASP A CA 1
ATOM 5848 C C . ASP A 1 751 ? -6.272 6.923 -13.173 1.00 91.19 751 ASP A C 1
ATOM 5850 O O . ASP A 1 751 ? -5.281 7.396 -12.614 1.00 91.19 751 ASP A O 1
ATOM 5854 N N . LYS A 1 752 ? -7.161 6.160 -12.522 1.00 87.75 752 LYS A N 1
ATOM 5855 C CA . LYS A 1 752 ? -6.920 5.683 -11.152 1.00 87.75 752 LYS A CA 1
ATOM 5856 C C . LYS A 1 752 ? -5.697 4.761 -11.136 1.00 87.75 752 LYS A C 1
ATOM 5858 O O . LYS A 1 752 ? -5.651 3.795 -11.902 1.00 87.75 752 LYS A O 1
ATOM 5863 N N . ASP A 1 753 ? -4.736 5.025 -10.253 1.00 80.69 753 ASP A N 1
ATOM 5864 C CA . ASP A 1 753 ? -3.604 4.123 -10.045 1.00 80.69 753 ASP A CA 1
ATOM 5865 C C . ASP A 1 753 ? -4.008 2.992 -9.075 1.00 80.69 753 ASP A C 1
ATOM 5867 O O . ASP A 1 753 ? -4.301 3.222 -7.902 1.00 80.69 753 ASP A O 1
ATOM 5871 N N . GLU A 1 754 ? -4.054 1.755 -9.580 1.00 69.19 754 GLU A N 1
ATOM 5872 C CA . GLU A 1 754 ? -4.324 0.538 -8.796 1.00 69.19 754 GLU A CA 1
ATOM 5873 C C . GLU A 1 754 ? -3.070 -0.357 -8.636 1.00 69.19 754 GLU A C 1
ATOM 5875 O O . GLU A 1 754 ? -3.182 -1.579 -8.521 1.00 69.19 754 GLU A O 1
ATOM 5880 N N . MET A 1 755 ? -1.862 0.222 -8.678 1.00 59.25 755 MET A N 1
ATOM 5881 C CA . MET A 1 755 ? -0.592 -0.520 -8.644 1.00 59.25 755 MET A CA 1
ATOM 5882 C C . MET A 1 755 ? -0.377 -1.380 -7.383 1.00 59.25 755 MET A C 1
ATOM 5884 O O . MET A 1 755 ? -0.776 -1.056 -6.266 1.00 59.25 755 MET A O 1
ATOM 5888 N N . SER A 1 756 ? 0.305 -2.513 -7.577 1.00 51.16 756 SER A N 1
ATOM 5889 C CA . SER A 1 756 ? 0.300 -3.673 -6.674 1.00 51.16 756 SER A CA 1
ATOM 5890 C C . SER A 1 756 ? 1.339 -3.657 -5.540 1.00 51.16 756 SER A C 1
ATOM 5892 O O . SER A 1 756 ? 1.698 -4.719 -5.035 1.00 51.16 756 SER A O 1
ATOM 5894 N N . THR A 1 757 ? 1.814 -2.491 -5.084 1.00 52.50 757 THR A N 1
ATOM 5895 C CA . THR A 1 757 ? 2.896 -2.372 -4.071 1.00 52.50 757 THR A CA 1
ATOM 5896 C C . THR A 1 757 ? 2.614 -3.066 -2.731 1.00 52.50 757 THR A C 1
ATOM 5898 O O . THR A 1 757 ? 3.551 -3.352 -1.986 1.00 52.50 757 THR A O 1
ATOM 5901 N N . GLY A 1 758 ? 1.355 -3.397 -2.428 1.00 66.81 758 GLY A N 1
ATOM 5902 C CA . GLY A 1 758 ? 1.003 -4.272 -1.306 1.00 66.81 758 GLY A CA 1
ATOM 5903 C C . GLY A 1 758 ? 1.378 -5.748 -1.514 1.00 66.81 758 GLY A C 1
ATOM 5904 O O . GLY A 1 758 ? 1.898 -6.371 -0.595 1.00 66.81 758 GLY A O 1
ATOM 5905 N N . MET A 1 759 ? 1.160 -6.323 -2.703 1.00 81.69 759 MET A N 1
ATOM 5906 C CA . MET A 1 759 ? 1.242 -7.782 -2.917 1.00 81.69 759 MET A CA 1
ATOM 5907 C C . MET A 1 759 ? 2.665 -8.329 -2.747 1.00 81.69 759 MET A C 1
ATOM 5909 O O . MET A 1 759 ? 2.858 -9.343 -2.074 1.00 81.69 759 MET A O 1
ATOM 5913 N N . THR A 1 760 ? 3.677 -7.617 -3.254 1.00 83.50 760 THR A N 1
ATOM 5914 C CA . THR A 1 760 ? 5.091 -7.957 -3.015 1.00 83.50 760 THR A CA 1
ATOM 5915 C C . THR A 1 760 ? 5.429 -7.934 -1.520 1.00 83.50 760 THR A C 1
ATOM 5917 O O . THR A 1 760 ? 6.147 -8.811 -1.052 1.00 83.50 760 THR A O 1
ATOM 5920 N N . ARG A 1 761 ? 4.881 -6.985 -0.740 1.00 85.69 761 ARG A N 1
ATOM 5921 C CA . ARG A 1 761 ? 5.083 -6.925 0.721 1.00 85.69 761 ARG A CA 1
ATOM 5922 C C . ARG A 1 761 ? 4.418 -8.107 1.441 1.00 85.69 761 ARG A C 1
ATOM 5924 O O . ARG A 1 761 ? 5.053 -8.692 2.314 1.00 85.69 761 ARG A O 1
ATOM 5931 N N . LEU A 1 762 ? 3.209 -8.519 1.038 1.00 89.00 762 LEU A N 1
ATOM 5932 C CA . LEU A 1 762 ? 2.558 -9.729 1.570 1.00 89.00 762 LEU A CA 1
ATOM 5933 C C . LEU A 1 762 ? 3.411 -10.985 1.308 1.00 89.00 762 LEU A C 1
ATOM 5935 O O . LEU A 1 762 ? 3.672 -11.742 2.245 1.00 89.00 762 LEU A O 1
ATOM 5939 N N . ARG A 1 763 ? 3.904 -11.187 0.074 1.00 90.81 763 ARG A N 1
ATOM 5940 C CA . ARG A 1 763 ? 4.794 -12.324 -0.237 1.00 90.81 763 ARG A CA 1
ATOM 5941 C C . ARG A 1 763 ? 6.125 -12.253 0.512 1.00 90.81 763 ARG A C 1
ATOM 5943 O O . ARG A 1 763 ? 6.586 -13.282 0.994 1.00 90.81 763 ARG A O 1
ATOM 5950 N N . SER A 1 764 ? 6.727 -11.070 0.654 1.00 90.94 764 SER A N 1
ATOM 5951 C CA . SER A 1 764 ? 7.963 -10.897 1.427 1.00 90.94 764 SER A CA 1
ATOM 5952 C C . SER A 1 764 ? 7.781 -11.246 2.901 1.00 90.94 764 SER A C 1
ATOM 5954 O O . SER A 1 764 ? 8.614 -11.958 3.457 1.00 90.94 764 SER A O 1
ATOM 5956 N N . ASN A 1 765 ? 6.702 -10.795 3.543 1.00 92.12 765 ASN A N 1
ATOM 5957 C CA . ASN A 1 765 ? 6.418 -11.148 4.934 1.00 92.12 765 ASN A CA 1
ATOM 5958 C C . ASN A 1 765 ? 6.215 -12.664 5.100 1.00 92.12 765 ASN A C 1
ATOM 5960 O O . ASN A 1 765 ? 6.776 -13.258 6.020 1.00 92.12 765 ASN A O 1
ATOM 5964 N N . LEU A 1 766 ? 5.472 -13.289 4.178 1.00 93.25 766 LEU A N 1
ATOM 5965 C CA . LEU A 1 766 ? 5.249 -14.734 4.155 1.00 93.25 766 LEU A CA 1
ATOM 5966 C C . LEU A 1 766 ? 6.551 -15.526 3.945 1.00 93.25 766 LEU A C 1
ATOM 5968 O O . LEU A 1 766 ? 6.767 -16.516 4.635 1.00 93.25 766 LEU A O 1
ATOM 5972 N N . SER A 1 767 ? 7.433 -15.106 3.028 1.00 93.75 767 SER A N 1
ATOM 5973 C CA . SER A 1 767 ? 8.663 -15.853 2.726 1.00 93.75 767 SER A CA 1
ATOM 5974 C C . SER A 1 767 ? 9.647 -15.856 3.896 1.00 93.75 767 SER A C 1
ATOM 5976 O O . SER A 1 767 ? 10.241 -16.893 4.186 1.00 93.75 767 SER A O 1
ATOM 5978 N N . HIS A 1 768 ? 9.779 -14.730 4.613 1.00 91.12 768 HIS A N 1
ATOM 5979 C CA . HIS A 1 768 ? 10.683 -14.632 5.764 1.00 91.12 768 HIS A CA 1
ATOM 5980 C C . HIS A 1 768 ? 10.370 -15.672 6.836 1.00 91.12 768 HIS A C 1
ATOM 5982 O O . HIS A 1 768 ? 11.302 -16.273 7.356 1.00 91.12 768 HIS A O 1
ATOM 5988 N N . LEU A 1 769 ? 9.088 -15.945 7.110 1.00 92.88 769 LEU A N 1
ATOM 5989 C CA . LEU A 1 769 ? 8.654 -16.920 8.120 1.00 92.88 769 LEU A CA 1
ATOM 5990 C C . LEU A 1 769 ? 9.304 -18.309 7.944 1.00 92.88 769 LEU A C 1
ATOM 5992 O O . LEU A 1 769 ? 9.468 -19.045 8.919 1.00 92.88 769 LEU A O 1
ATOM 5996 N N . PHE A 1 770 ? 9.717 -18.642 6.716 1.00 94.50 770 PHE A N 1
ATOM 5997 C CA . PHE A 1 770 ? 10.339 -19.912 6.345 1.00 94.50 770 PHE A CA 1
ATOM 5998 C C . PHE A 1 770 ? 11.838 -19.819 6.019 1.00 94.50 770 PHE A C 1
ATOM 6000 O O . PHE A 1 770 ? 12.470 -20.860 5.857 1.00 94.50 770 PHE A O 1
ATOM 6007 N N . HIS A 1 771 ? 12.441 -18.625 5.965 1.00 92.12 771 HIS A N 1
ATOM 6008 C CA . HIS A 1 771 ? 13.896 -18.483 5.823 1.00 92.12 771 HIS A CA 1
ATOM 6009 C C . HIS A 1 771 ? 14.614 -18.999 7.088 1.00 92.12 771 HIS A C 1
ATOM 6011 O O . HIS A 1 771 ? 14.194 -18.694 8.204 1.00 92.12 771 HIS A O 1
ATOM 6017 N N . HIS A 1 772 ? 15.735 -19.711 6.921 1.00 87.69 772 HIS A N 1
ATOM 6018 C CA . HIS A 1 772 ? 16.482 -20.362 8.015 1.00 87.69 772 HIS A CA 1
ATOM 6019 C C . HIS A 1 772 ? 16.919 -19.418 9.159 1.00 87.69 772 HIS A C 1
ATOM 6021 O O . HIS A 1 772 ? 17.019 -19.846 10.303 1.00 87.69 772 HIS A O 1
ATOM 6027 N N . GLN A 1 773 ? 17.128 -18.128 8.870 1.00 86.44 773 GLN A N 1
ATOM 6028 C CA . GLN A 1 773 ? 17.543 -17.101 9.843 1.00 86.44 773 GLN A CA 1
ATOM 6029 C C . GLN A 1 773 ? 16.388 -16.516 10.677 1.00 86.44 773 GLN A C 1
ATOM 6031 O O . GLN A 1 773 ? 16.631 -15.712 11.575 1.00 86.44 773 GLN A O 1
ATOM 6036 N N . SER A 1 774 ? 15.130 -16.846 10.363 1.00 88.00 774 SER A N 1
ATOM 6037 C CA . SER A 1 774 ? 13.965 -16.242 11.024 1.00 88.00 774 SER A CA 1
ATOM 6038 C C . SER A 1 774 ? 13.501 -17.037 12.240 1.00 88.00 774 SER A C 1
ATOM 6040 O O . SER A 1 774 ? 13.489 -18.270 12.229 1.00 88.00 774 SER A O 1
ATOM 6042 N N . ASP A 1 775 ? 13.086 -16.295 13.270 1.00 89.19 775 ASP A N 1
ATOM 6043 C CA . ASP A 1 775 ? 12.772 -16.801 14.608 1.00 89.19 775 ASP A CA 1
ATOM 6044 C C . ASP A 1 775 ? 11.798 -17.997 14.557 1.00 89.19 775 ASP A C 1
ATOM 6046 O O . ASP A 1 775 ? 10.667 -17.851 14.072 1.00 89.19 775 ASP A O 1
ATOM 6050 N N . PRO A 1 776 ? 12.208 -19.193 15.026 1.00 92.38 776 PRO A N 1
ATOM 6051 C CA . PRO A 1 776 ? 11.379 -20.385 14.924 1.00 92.38 776 PRO A CA 1
ATOM 6052 C C . PRO A 1 776 ? 10.092 -20.271 15.747 1.00 92.38 776 PRO A C 1
ATOM 6054 O O . PRO A 1 776 ? 9.094 -20.861 15.347 1.00 92.38 776 PRO A O 1
ATOM 6057 N N . ARG A 1 777 ? 10.066 -19.477 16.831 1.00 92.00 777 ARG A N 1
ATOM 6058 C CA . ARG A 1 777 ? 8.895 -19.338 17.719 1.00 92.00 777 ARG A CA 1
ATOM 6059 C C . ARG A 1 777 ? 7.678 -18.777 16.987 1.00 92.00 777 ARG A C 1
ATOM 6061 O O . ARG A 1 777 ? 6.569 -19.285 17.144 1.00 92.00 777 ARG A O 1
ATOM 6068 N N . ILE A 1 778 ? 7.896 -17.778 16.126 1.00 93.00 778 ILE A N 1
ATOM 6069 C CA . ILE A 1 778 ? 6.840 -17.158 15.310 1.00 93.00 778 ILE A CA 1
ATOM 6070 C C . ILE A 1 778 ? 6.268 -18.175 14.308 1.00 93.00 778 ILE A C 1
ATOM 6072 O O . ILE A 1 778 ? 5.060 -18.203 14.074 1.00 93.00 778 ILE A O 1
ATOM 6076 N N . ARG A 1 779 ? 7.108 -19.062 13.755 1.00 94.31 779 ARG A N 1
ATOM 6077 C CA . ARG A 1 779 ? 6.662 -20.156 12.876 1.00 94.31 779 ARG A CA 1
ATOM 6078 C C . ARG A 1 779 ? 5.886 -21.224 13.654 1.00 94.31 779 ARG A C 1
ATOM 6080 O O . ARG A 1 779 ? 4.793 -21.575 13.217 1.00 94.31 779 ARG A O 1
ATOM 6087 N N . SER A 1 780 ? 6.367 -21.655 14.820 1.00 94.75 780 SER A N 1
ATOM 6088 C CA . SER A 1 780 ? 5.654 -22.614 15.679 1.00 94.75 780 SER A CA 1
ATOM 6089 C C . SER A 1 780 ? 4.275 -22.096 16.109 1.00 94.75 780 SER A C 1
ATOM 6091 O O . SER A 1 780 ? 3.274 -22.800 16.001 1.00 94.75 780 SER A O 1
ATOM 6093 N N . SER A 1 781 ? 4.193 -20.828 16.518 1.00 94.44 781 SER A N 1
ATOM 6094 C CA . SER A 1 781 ? 2.951 -20.205 16.999 1.00 94.44 781 SER A CA 1
ATOM 6095 C C . SER A 1 781 ? 1.889 -20.008 15.910 1.00 94.44 781 SER A C 1
ATOM 6097 O O . SER A 1 781 ? 0.699 -20.069 16.204 1.00 94.44 781 SER A O 1
ATOM 6099 N N . ILE A 1 782 ? 2.297 -19.761 14.658 1.00 95.12 782 ILE A N 1
ATOM 6100 C CA . ILE A 1 782 ? 1.384 -19.362 13.567 1.00 95.12 782 ILE A CA 1
ATOM 6101 C C . ILE A 1 782 ? 1.127 -20.491 12.558 1.00 95.12 782 ILE A C 1
ATOM 6103 O O . ILE A 1 782 ? 0.032 -20.581 12.005 1.00 95.12 782 ILE A O 1
ATOM 6107 N N . VAL A 1 783 ? 2.121 -21.344 12.300 1.00 95.62 783 VAL A N 1
ATOM 6108 C CA . VAL A 1 783 ? 2.041 -22.423 11.302 1.00 95.62 783 VAL A CA 1
ATOM 6109 C C . VAL A 1 783 ? 1.749 -23.756 11.976 1.00 95.62 783 VAL A C 1
ATOM 6111 O O . VAL A 1 783 ? 0.793 -24.436 11.598 1.00 95.62 783 VAL A O 1
ATOM 6114 N N . ASP A 1 784 ? 2.534 -24.106 12.999 1.00 95.50 784 ASP A N 1
ATOM 6115 C CA . ASP A 1 784 ? 2.352 -25.345 13.766 1.00 95.50 784 ASP A CA 1
ATOM 6116 C C . ASP A 1 784 ? 1.253 -25.227 14.839 1.00 95.50 784 ASP A C 1
ATOM 6118 O O . ASP A 1 784 ? 0.801 -26.243 15.370 1.00 95.50 784 ASP A O 1
ATOM 6122 N N . LEU A 1 785 ? 0.753 -24.006 15.073 1.00 95.88 785 LEU A N 1
ATOM 6123 C CA . LEU A 1 785 ? -0.277 -23.660 16.058 1.00 95.88 785 LEU A CA 1
ATOM 6124 C C . LEU A 1 785 ? 0.056 -24.211 17.452 1.00 95.88 785 LEU A C 1
ATOM 6126 O O . LEU A 1 785 ? -0.755 -24.864 18.103 1.00 95.88 785 LEU A O 1
ATOM 6130 N N . THR A 1 786 ? 1.274 -23.947 17.921 1.00 96.12 786 THR A N 1
ATOM 6131 C CA . THR A 1 786 ? 1.638 -24.177 19.323 1.00 96.12 786 THR A CA 1
ATOM 6132 C C . THR A 1 786 ? 0.796 -23.278 20.240 1.00 96.12 786 THR A C 1
ATOM 6134 O O . THR A 1 786 ? 0.610 -22.089 19.959 1.00 96.12 786 THR A O 1
ATOM 6137 N N . LYS A 1 787 ? 0.272 -23.851 21.334 1.00 96.25 787 LYS A N 1
ATOM 6138 C CA . LYS A 1 787 ? -0.459 -23.110 22.375 1.00 96.25 787 LYS A CA 1
ATOM 6139 C C . LYS A 1 787 ? 0.484 -22.120 23.077 1.00 96.25 787 LYS A C 1
ATOM 6141 O O . LYS A 1 787 ? 1.585 -22.537 23.430 1.00 96.25 787 LYS A O 1
ATOM 6146 N N . PRO A 1 788 ? 0.065 -20.862 23.306 1.00 96.31 788 PRO A N 1
ATOM 6147 C CA . PRO A 1 788 ? 0.900 -19.859 23.960 1.00 96.31 788 PRO A CA 1
ATOM 6148 C C . PRO A 1 788 ? 1.065 -20.157 25.455 1.00 96.31 788 PRO A C 1
ATOM 6150 O O . PRO A 1 788 ? 0.098 -20.557 26.113 1.00 96.31 788 PRO A O 1
ATOM 6153 N N . SER A 1 789 ? 2.257 -19.925 26.009 1.00 95.69 789 SER A N 1
ATOM 6154 C CA . SER A 1 789 ? 2.486 -20.007 27.456 1.00 95.69 789 SER A CA 1
ATOM 6155 C C . SER A 1 789 ? 2.243 -18.677 28.183 1.00 95.69 789 SER A C 1
ATOM 6157 O O . SER A 1 789 ? 2.424 -17.580 27.645 1.00 95.69 789 SER A O 1
ATOM 6159 N N . PHE A 1 790 ? 1.808 -18.796 29.444 1.00 95.69 790 PHE A N 1
ATOM 6160 C CA . PHE A 1 790 ? 1.562 -17.684 30.363 1.00 95.69 790 PHE A CA 1
ATOM 6161 C C . PHE A 1 790 ? 2.276 -17.952 31.693 1.00 95.69 790 PHE A C 1
ATOM 6163 O O . PHE A 1 790 ? 1.990 -18.935 32.384 1.00 95.69 790 PHE A O 1
ATOM 6170 N N . SER A 1 791 ? 3.210 -17.079 32.061 1.00 93.81 791 SER A N 1
ATOM 6171 C CA . SER A 1 791 ? 4.132 -17.282 33.176 1.00 93.81 791 SER A CA 1
ATOM 6172 C C . SER A 1 791 ? 3.653 -16.616 34.457 1.00 93.81 791 SER A C 1
ATOM 6174 O O . SER A 1 791 ? 3.572 -15.391 34.559 1.00 93.81 791 SER A O 1
ATOM 6176 N N . LYS A 1 792 ? 3.417 -17.422 35.500 1.00 88.19 792 LYS A N 1
ATOM 6177 C CA . LYS A 1 792 ? 3.041 -16.916 36.834 1.00 88.19 792 LYS A CA 1
ATOM 6178 C C . LYS A 1 792 ? 4.116 -16.022 37.462 1.00 88.19 792 LYS A C 1
ATOM 6180 O O . LYS A 1 792 ? 3.783 -15.197 38.308 1.00 88.19 792 LYS A O 1
ATOM 6185 N N . HIS A 1 793 ? 5.375 -16.142 37.042 1.00 88.62 793 HIS A N 1
ATOM 6186 C CA . HIS A 1 793 ? 6.472 -15.293 37.519 1.00 88.62 793 HIS A CA 1
ATOM 6187 C C . HIS A 1 793 ? 6.409 -13.854 36.981 1.00 88.62 793 HIS A C 1
ATOM 6189 O O . HIS A 1 793 ? 7.045 -12.973 37.549 1.00 88.62 793 HIS A O 1
ATOM 6195 N N . LEU A 1 794 ? 5.622 -13.605 35.928 1.00 86.69 794 LEU A N 1
ATOM 6196 C CA . LEU A 1 794 ? 5.416 -12.281 35.331 1.00 86.69 794 LEU A CA 1
ATOM 6197 C C . LEU A 1 794 ? 4.122 -11.595 35.819 1.00 86.69 794 LEU A C 1
ATOM 6199 O O . LEU A 1 794 ? 3.770 -10.522 35.320 1.00 86.69 794 LEU A O 1
ATOM 6203 N N . SER A 1 795 ? 3.414 -12.199 36.783 1.00 89.00 795 SER A N 1
ATOM 6204 C CA . SER A 1 795 ? 2.155 -11.680 37.342 1.00 89.00 795 SER A CA 1
ATOM 6205 C C . SER A 1 795 ? 2.285 -10.220 37.807 1.00 89.00 795 SER A C 1
ATOM 6207 O O . SER A 1 795 ? 3.361 -9.820 38.259 1.00 89.00 795 SER A O 1
ATOM 6209 N N . PRO A 1 796 ? 1.221 -9.406 37.701 1.00 90.06 796 PRO A N 1
ATOM 6210 C CA . PRO A 1 796 ? 1.251 -8.019 38.152 1.00 90.06 796 PRO A CA 1
ATOM 6211 C C . PRO A 1 796 ? 1.443 -7.892 39.666 1.00 90.06 796 PRO A C 1
ATOM 6213 O O . PRO A 1 796 ? 0.925 -8.697 40.444 1.00 90.06 796 PRO A O 1
ATOM 6216 N N . LEU A 1 797 ? 2.153 -6.845 40.087 1.00 88.88 797 LEU A N 1
ATOM 6217 C CA . LEU A 1 797 ? 2.229 -6.456 41.497 1.00 88.88 797 LEU A CA 1
ATOM 6218 C C . LEU A 1 797 ? 0.886 -5.847 41.965 1.00 88.88 797 LEU A C 1
ATOM 6220 O O . LEU A 1 797 ? 0.154 -5.297 41.139 1.00 88.88 797 LEU A O 1
ATOM 6224 N N . PRO A 1 798 ? 0.552 -5.874 43.275 1.00 75.88 798 PRO A N 1
ATOM 6225 C CA . PRO A 1 798 ? -0.799 -5.558 43.766 1.00 75.88 798 PRO A CA 1
ATOM 6226 C C . PRO A 1 798 ? -1.388 -4.186 43.390 1.00 75.88 798 PRO A C 1
ATOM 6228 O O . PRO A 1 798 ? -2.605 -4.052 43.391 1.00 75.88 798 PRO A O 1
ATOM 6231 N N . ASN A 1 799 ? -0.551 -3.200 43.045 1.00 85.12 799 ASN A N 1
ATOM 6232 C CA . ASN A 1 799 ? -0.962 -1.851 42.623 1.00 85.12 799 ASN A CA 1
ATOM 6233 C C . ASN A 1 799 ? -0.472 -1.493 41.198 1.00 85.12 799 ASN A C 1
ATOM 6235 O O . ASN A 1 799 ? -0.412 -0.320 40.838 1.00 85.12 799 ASN A O 1
ATOM 6239 N N . GLU A 1 800 ? -0.041 -2.475 40.399 1.00 90.00 800 GLU A N 1
ATOM 6240 C CA . GLU A 1 800 ? 0.550 -2.239 39.069 1.00 90.00 800 GLU A CA 1
ATOM 6241 C C . GLU A 1 800 ? -0.503 -2.018 37.970 1.00 90.00 800 GLU A C 1
ATOM 6243 O O . GLU A 1 800 ? -0.241 -1.333 36.981 1.00 90.00 800 GLU A O 1
ATOM 6248 N N . ILE A 1 801 ? -1.708 -2.566 38.149 1.00 90.81 801 ILE A N 1
ATOM 6249 C CA . ILE A 1 801 ? -2.829 -2.389 37.221 1.00 90.81 801 ILE A CA 1
ATOM 6250 C C . ILE A 1 801 ? -3.642 -1.149 37.634 1.00 90.81 801 ILE A C 1
ATOM 6252 O O . ILE A 1 801 ? -4.157 -1.130 38.752 1.00 90.81 801 ILE A O 1
ATOM 6256 N N . PRO A 1 802 ? -3.811 -0.137 36.756 1.00 90.94 802 PRO A N 1
ATOM 6257 C CA . PRO A 1 802 ? -4.508 1.105 37.095 1.00 90.94 802 PRO A CA 1
ATOM 6258 C C . PRO A 1 802 ? -5.946 0.903 37.588 1.00 90.94 802 PRO A C 1
ATOM 6260 O O . PRO A 1 802 ? -6.757 0.243 36.935 1.00 90.94 802 PRO A O 1
ATOM 6263 N N . ASP A 1 803 ? -6.299 1.547 38.704 1.00 90.25 803 ASP A N 1
ATOM 6264 C CA . ASP A 1 803 ? -7.574 1.273 39.379 1.00 90.25 803 ASP A CA 1
ATOM 6265 C C . ASP A 1 803 ? -8.834 1.742 38.633 1.00 90.25 803 ASP A C 1
ATOM 6267 O O . ASP A 1 803 ? -9.937 1.258 38.894 1.00 90.25 803 ASP A O 1
ATOM 6271 N N . HIS A 1 804 ? -8.680 2.642 37.663 1.00 91.38 804 HIS A N 1
ATOM 6272 C CA . HIS A 1 804 ? -9.777 3.116 36.821 1.00 91.38 804 HIS A CA 1
ATOM 6273 C C . HIS A 1 804 ? -10.228 2.086 35.762 1.00 91.38 804 HIS A C 1
ATOM 6275 O O . HIS A 1 804 ? -11.241 2.303 35.096 1.00 91.38 804 HIS A O 1
ATOM 6281 N N . LEU A 1 805 ? -9.479 0.992 35.570 1.00 93.56 805 LEU A N 1
ATOM 6282 C CA . LEU A 1 805 ? -9.811 -0.064 34.613 1.00 93.56 805 LEU A CA 1
ATOM 6283 C C . LEU A 1 805 ? -10.917 -0.980 35.151 1.00 93.56 805 LEU A C 1
ATOM 6285 O O . LEU A 1 805 ? -10.891 -1.409 36.310 1.00 93.56 805 LEU A O 1
ATOM 6289 N N . ASN A 1 806 ? -11.866 -1.324 34.277 1.00 94.88 806 ASN A N 1
ATOM 6290 C CA . ASN A 1 806 ? -12.933 -2.272 34.599 1.00 94.88 806 ASN A CA 1
ATOM 6291 C C . ASN A 1 806 ? -12.427 -3.729 34.625 1.00 94.88 806 ASN A C 1
ATOM 6293 O O . ASN A 1 806 ? -11.322 -4.026 34.174 1.00 94.88 806 ASN A O 1
ATOM 6297 N N . GLU A 1 807 ? -13.241 -4.647 35.150 1.00 94.25 807 GLU A N 1
ATOM 6298 C CA . GLU A 1 807 ? -12.8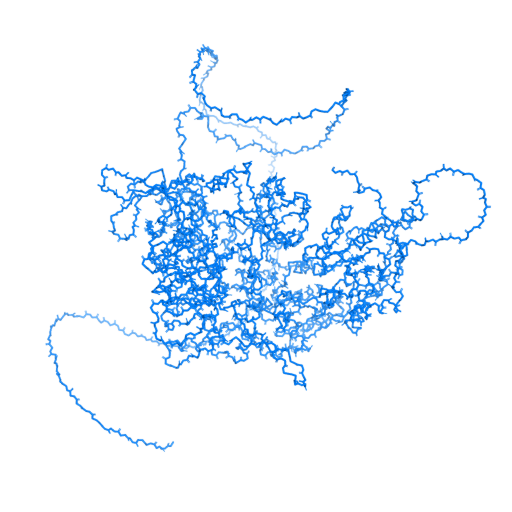56 -6.048 35.383 1.00 94.25 807 GLU A CA 1
ATOM 6299 C C . GLU A 1 807 ? -12.324 -6.761 34.121 1.00 94.25 807 GLU A C 1
ATOM 6301 O O . GLU A 1 807 ? -11.303 -7.446 34.183 1.00 94.25 807 GLU A O 1
ATOM 6306 N N . ASP A 1 808 ? -12.959 -6.551 32.963 1.00 95.69 808 ASP A N 1
ATOM 6307 C CA . ASP A 1 808 ? -12.524 -7.122 31.680 1.00 95.69 808 ASP A CA 1
ATOM 6308 C C . ASP A 1 808 ? -11.153 -6.568 31.252 1.00 95.69 808 ASP A C 1
ATOM 6310 O O . ASP A 1 808 ? -10.275 -7.302 30.794 1.00 95.69 808 ASP A O 1
ATOM 6314 N N . GLN A 1 809 ? -10.948 -5.260 31.431 1.00 96.38 809 GLN A N 1
ATOM 6315 C CA . GLN A 1 809 ? -9.703 -4.570 31.093 1.00 96.38 809 GLN A CA 1
ATOM 6316 C C . GLN A 1 809 ? -8.553 -4.957 32.035 1.00 96.38 809 GLN A C 1
ATOM 6318 O O . GLN A 1 809 ? -7.418 -5.090 31.575 1.00 96.38 809 GLN A O 1
ATOM 6323 N N . ARG A 1 810 ? -8.833 -5.200 33.325 1.00 95.56 810 ARG A N 1
ATOM 6324 C CA . ARG A 1 810 ? -7.844 -5.733 34.277 1.00 95.56 810 ARG A CA 1
ATOM 6325 C C . ARG A 1 810 ? -7.437 -7.164 33.913 1.00 95.56 810 ARG A C 1
ATOM 6327 O O . ARG A 1 810 ? -6.246 -7.421 33.780 1.00 95.56 810 ARG A O 1
ATOM 6334 N N . LYS A 1 811 ? -8.389 -8.052 33.600 1.00 95.12 811 LYS A N 1
ATOM 6335 C CA . LYS A 1 811 ? -8.100 -9.411 33.089 1.00 95.12 811 LYS A CA 1
ATOM 6336 C C . LYS A 1 811 ? -7.300 -9.396 31.784 1.00 95.12 811 LYS A C 1
ATOM 6338 O O . LYS A 1 811 ? -6.442 -10.250 31.569 1.00 95.12 811 LYS A O 1
ATOM 6343 N N . ALA A 1 812 ? -7.568 -8.440 30.892 1.00 96.81 812 ALA A N 1
ATOM 6344 C CA . ALA A 1 812 ? -6.788 -8.268 29.668 1.00 96.81 812 ALA A CA 1
ATOM 6345 C C . ALA A 1 812 ? -5.342 -7.854 29.988 1.00 96.81 812 ALA A C 1
ATOM 6347 O O . ALA A 1 812 ? -4.409 -8.439 29.441 1.00 96.81 812 ALA A O 1
ATOM 6348 N N . MET A 1 813 ? -5.153 -6.914 30.919 1.00 96.00 813 MET A N 1
ATOM 6349 C CA . MET A 1 813 ? -3.838 -6.499 31.412 1.00 96.00 813 MET A CA 1
ATOM 6350 C C . MET A 1 813 ? -3.070 -7.667 32.057 1.00 96.00 813 MET A C 1
ATOM 6352 O O . MET A 1 813 ? -1.967 -7.970 31.615 1.00 96.00 813 MET A O 1
ATOM 6356 N N . GLU A 1 814 ? -3.652 -8.374 33.033 1.00 95.50 814 GLU A N 1
ATOM 6357 C CA . GLU A 1 814 ? -3.048 -9.546 33.703 1.00 95.50 814 GLU A CA 1
ATOM 6358 C C . GLU A 1 814 ? -2.515 -10.578 32.700 1.00 95.50 814 GLU A C 1
ATOM 6360 O O . GLU A 1 814 ? -1.390 -11.069 32.818 1.00 95.50 814 GLU A O 1
ATOM 6365 N N . LYS A 1 815 ? -3.318 -10.874 31.675 1.00 96.06 815 LYS A N 1
ATOM 6366 C CA . LYS A 1 815 ? -3.012 -11.856 30.634 1.00 96.06 815 LYS A CA 1
ATOM 6367 C C . LYS A 1 815 ? -1.953 -11.380 29.641 1.00 96.06 815 LYS A C 1
ATOM 6369 O O . LYS A 1 815 ? -1.165 -12.184 29.161 1.00 96.06 815 LYS A O 1
ATOM 6374 N N . VAL A 1 816 ? -1.919 -10.085 29.326 1.00 96.94 816 VAL A N 1
ATOM 6375 C CA . VAL A 1 816 ? -0.859 -9.484 28.499 1.00 96.94 816 VAL A CA 1
ATOM 6376 C C . VAL A 1 816 ? 0.467 -9.453 29.254 1.00 96.94 816 VAL A C 1
ATOM 6378 O O . VAL A 1 816 ? 1.489 -9.818 28.685 1.00 96.94 816 VAL A O 1
ATOM 6381 N N . LEU A 1 817 ? 0.450 -9.077 30.535 1.00 95.94 817 LEU A N 1
ATOM 6382 C CA . LEU A 1 817 ? 1.646 -8.993 31.379 1.00 95.94 817 LEU A CA 1
ATOM 6383 C C . LEU A 1 817 ? 2.265 -10.358 31.708 1.00 95.94 817 LEU A C 1
ATOM 6385 O O . LEU A 1 817 ? 3.440 -10.403 32.067 1.00 95.94 817 LEU A O 1
ATOM 6389 N N . THR A 1 818 ? 1.493 -11.443 31.597 1.00 96.44 818 THR A N 1
ATOM 6390 C CA . THR A 1 818 ? 1.949 -12.823 31.835 1.00 96.44 818 THR A CA 1
ATOM 6391 C C . THR A 1 818 ? 2.264 -13.613 30.564 1.00 96.44 818 THR A C 1
ATOM 6393 O O . THR A 1 818 ? 2.843 -14.690 30.678 1.00 96.44 818 THR A O 1
ATOM 6396 N N . ALA A 1 819 ? 1.918 -13.120 29.371 1.00 96.31 819 ALA A N 1
ATOM 6397 C CA . ALA A 1 819 ? 2.158 -13.826 28.111 1.00 96.31 819 ALA A CA 1
ATOM 6398 C C . ALA A 1 819 ? 3.654 -13.929 27.779 1.00 96.31 819 ALA A C 1
ATOM 6400 O O . ALA A 1 819 ? 4.377 -12.936 27.843 1.00 96.31 819 ALA A O 1
ATOM 6401 N N . GLU A 1 820 ? 4.102 -15.112 27.358 1.00 95.00 820 GLU A N 1
ATOM 6402 C CA . GLU A 1 820 ? 5.459 -15.311 26.832 1.00 95.00 820 GLU A CA 1
ATOM 6403 C C . GLU A 1 820 ? 5.456 -15.263 25.292 1.00 95.00 820 GLU A C 1
ATOM 6405 O O . GLU A 1 820 ? 6.250 -14.524 24.706 1.00 95.00 820 GLU A O 1
ATOM 6410 N N . ASP A 1 821 ? 4.512 -15.952 24.633 1.00 95.62 821 ASP A N 1
ATOM 6411 C CA . ASP A 1 821 ? 4.359 -15.934 23.167 1.00 95.62 821 ASP A CA 1
ATOM 6412 C C . ASP A 1 821 ? 3.410 -14.822 22.677 1.00 95.62 821 ASP A C 1
ATOM 6414 O O . ASP A 1 821 ? 3.817 -13.912 21.949 1.00 95.62 821 ASP A O 1
ATOM 6418 N N . TYR A 1 822 ? 2.124 -14.894 23.049 1.00 97.75 822 TYR A N 1
ATOM 6419 C CA . TYR A 1 822 ? 1.102 -13.932 22.625 1.00 97.75 822 TYR A CA 1
ATOM 6420 C C . TYR A 1 822 ? -0.164 -13.929 23.489 1.00 97.75 822 TYR A C 1
ATOM 6422 O O . TYR A 1 822 ? -0.467 -14.880 24.207 1.00 97.75 822 TYR A O 1
ATOM 6430 N N . SER A 1 823 ? -0.942 -12.852 23.362 1.00 98.06 823 SER A N 1
ATOM 6431 C CA . SER A 1 823 ? -2.275 -12.695 23.960 1.00 98.06 823 SER A CA 1
ATOM 6432 C C . SER A 1 823 ? -3.226 -11.999 22.979 1.00 98.06 823 SER A C 1
ATOM 6434 O O . SER A 1 823 ? -2.793 -11.195 22.146 1.00 98.06 823 SER A O 1
ATOM 6436 N N . LEU A 1 824 ? -4.522 -12.313 23.048 1.00 98.50 824 LEU A N 1
ATOM 6437 C CA . LEU A 1 824 ? -5.547 -11.789 22.142 1.00 98.50 824 LEU A CA 1
ATOM 6438 C C . LEU A 1 824 ? -6.614 -11.017 22.930 1.00 98.50 824 LEU A C 1
ATOM 6440 O O . LEU A 1 824 ? -7.158 -11.521 23.909 1.00 98.50 824 LEU A O 1
ATOM 6444 N N . ILE A 1 825 ? -6.972 -9.812 22.483 1.00 98.44 825 ILE A N 1
ATOM 6445 C CA . ILE A 1 825 ? -8.027 -9.000 23.112 1.00 98.44 825 ILE A CA 1
ATOM 6446 C C . ILE A 1 825 ? -9.189 -8.825 22.129 1.00 98.44 825 ILE A C 1
ATOM 6448 O O . ILE A 1 825 ? -9.059 -8.117 21.125 1.00 98.44 825 ILE A O 1
ATOM 6452 N N . LEU A 1 826 ? -10.337 -9.446 22.430 1.00 97.38 826 LEU A N 1
ATOM 6453 C CA . LEU A 1 826 ? -11.586 -9.246 21.692 1.00 97.38 826 LEU A CA 1
ATOM 6454 C C . LEU A 1 826 ? -12.268 -7.971 22.192 1.00 97.38 826 LEU A C 1
ATOM 6456 O O . LEU A 1 826 ? -13.117 -7.973 23.083 1.00 97.38 826 LEU A O 1
ATOM 6460 N N . GLY A 1 827 ? -11.865 -6.851 21.604 1.00 95.12 827 GLY A N 1
ATOM 6461 C CA . GLY A 1 827 ? -12.403 -5.542 21.924 1.00 95.12 827 GLY A CA 1
ATOM 6462 C C . GLY A 1 827 ? -13.644 -5.226 21.103 1.00 95.12 827 GLY A C 1
ATOM 6463 O O . GLY A 1 827 ? -13.524 -4.705 19.993 1.00 95.12 827 GLY A O 1
ATOM 6464 N N . MET A 1 828 ? -14.826 -5.486 21.658 1.00 94.19 828 MET A N 1
ATOM 6465 C CA . MET A 1 828 ? -16.120 -5.195 21.026 1.00 94.19 828 MET A CA 1
ATOM 6466 C C . MET A 1 828 ? -16.341 -3.667 20.786 1.00 94.19 828 MET A C 1
ATOM 6468 O O . MET A 1 828 ? -15.488 -2.831 21.124 1.00 94.19 828 MET A O 1
ATOM 6472 N N . PRO A 1 829 ? -17.441 -3.230 20.140 1.00 93.44 829 PRO A N 1
ATOM 6473 C CA . PRO A 1 829 ? -17.693 -1.815 19.867 1.00 93.44 829 PRO A CA 1
ATOM 6474 C C . PRO A 1 829 ? -17.888 -0.994 21.151 1.00 93.44 829 PRO A C 1
ATOM 6476 O O . PRO A 1 829 ? -18.690 -1.343 22.009 1.00 93.44 829 PRO A O 1
ATOM 6479 N N . GLY A 1 830 ? -17.170 0.126 21.278 1.00 92.56 830 GLY A N 1
ATOM 6480 C CA . GLY A 1 830 ? -17.301 1.049 22.414 1.00 92.56 830 GLY A CA 1
ATOM 6481 C C . GLY A 1 830 ? -16.625 0.618 23.726 1.00 92.56 830 GLY A C 1
ATOM 6482 O O . GLY A 1 830 ? -16.675 1.381 24.687 1.00 92.56 830 GLY A O 1
ATOM 6483 N N . THR A 1 831 ? -15.959 -0.540 23.793 1.00 94.69 831 THR A N 1
ATOM 6484 C CA . THR A 1 831 ? -15.424 -1.119 25.053 1.00 94.69 831 THR A CA 1
ATOM 6485 C C . THR A 1 831 ? -14.053 -0.596 25.497 1.00 94.69 831 THR A C 1
ATOM 6487 O O . THR A 1 831 ? -13.393 -1.152 26.374 1.00 94.69 831 THR A O 1
ATOM 6490 N N . GLY A 1 832 ? -13.611 0.516 24.905 1.00 92.75 832 GLY A N 1
ATOM 6491 C CA . GLY A 1 832 ? -12.407 1.221 25.337 1.00 92.75 832 GLY A CA 1
ATOM 6492 C C . GLY A 1 832 ? -11.075 0.662 24.828 1.00 92.75 832 GLY A C 1
ATOM 6493 O O . GLY A 1 832 ? -10.060 1.135 25.325 1.00 92.75 832 GLY A O 1
ATOM 6494 N N . LYS A 1 833 ? -11.054 -0.250 23.832 1.00 93.50 833 LYS A N 1
ATOM 6495 C CA . LYS A 1 833 ? -9.844 -0.815 23.166 1.00 93.50 833 LYS A CA 1
ATOM 6496 C C . LYS A 1 833 ? -8.599 0.076 23.245 1.00 93.50 833 LYS A C 1
ATOM 6498 O O . LYS A 1 833 ? -7.595 -0.295 23.836 1.00 93.50 833 LYS A O 1
ATOM 6503 N N . THR A 1 834 ? -8.691 1.268 22.662 1.00 93.25 834 THR A N 1
ATOM 6504 C CA . THR A 1 834 ? -7.606 2.246 22.539 1.00 93.25 834 THR A CA 1
ATOM 6505 C C . THR A 1 834 ? -7.084 2.735 23.898 1.00 93.25 834 THR A C 1
ATOM 6507 O O . THR A 1 834 ? -5.889 2.956 24.051 1.00 93.25 834 THR A O 1
ATOM 6510 N N . THR A 1 835 ? -7.958 2.886 24.900 1.00 94.56 835 THR A N 1
ATOM 6511 C CA . THR A 1 835 ? -7.568 3.167 26.293 1.00 94.56 835 THR A CA 1
ATOM 6512 C C . THR A 1 835 ? -6.880 1.955 26.918 1.00 94.56 835 THR A C 1
ATOM 6514 O O . THR A 1 835 ? -5.826 2.112 27.517 1.00 94.56 835 THR A O 1
ATOM 6517 N N . THR A 1 836 ? -7.411 0.743 26.725 1.00 96.75 836 THR A N 1
ATOM 6518 C CA . THR A 1 836 ? -6.790 -0.493 27.233 1.00 96.75 836 THR A CA 1
ATOM 6519 C C . THR A 1 836 ? -5.383 -0.690 26.662 1.00 96.75 836 THR A C 1
ATOM 6521 O O . THR A 1 836 ? -4.464 -0.992 27.414 1.00 96.75 836 THR A O 1
ATOM 6524 N N . ILE A 1 837 ? -5.183 -0.443 25.361 1.00 97.88 837 ILE A N 1
ATOM 6525 C CA . ILE A 1 837 ? -3.856 -0.474 24.724 1.00 97.88 837 ILE A CA 1
ATOM 6526 C C . ILE A 1 837 ? -2.937 0.608 25.303 1.00 97.88 837 ILE A C 1
ATOM 6528 O O . ILE A 1 837 ? -1.781 0.316 25.595 1.00 97.88 837 ILE A O 1
ATOM 6532 N N . ALA A 1 838 ? -3.429 1.838 25.482 1.00 97.56 838 ALA A N 1
ATOM 6533 C CA . ALA A 1 838 ? -2.629 2.920 26.050 1.00 97.56 838 ALA A CA 1
ATOM 6534 C C . ALA A 1 838 ? -2.137 2.578 27.468 1.00 97.56 838 ALA A C 1
ATOM 6536 O O . ALA A 1 838 ? -0.946 2.694 27.738 1.00 97.56 838 ALA A O 1
ATOM 6537 N N . GLU A 1 839 ? -3.006 2.074 28.348 1.00 97.19 839 GLU A N 1
ATOM 6538 C CA . GLU A 1 839 ? -2.596 1.658 29.695 1.00 97.19 839 GLU A CA 1
ATOM 6539 C C . GLU A 1 839 ? -1.661 0.435 29.670 1.00 97.19 839 GLU A C 1
ATOM 6541 O O . GLU A 1 839 ? -0.684 0.412 30.417 1.00 97.19 839 GLU A O 1
ATOM 6546 N N . ILE A 1 840 ? -1.878 -0.543 28.775 1.00 97.75 840 ILE A N 1
ATOM 6547 C CA . ILE A 1 840 ? -0.941 -1.667 28.562 1.00 97.75 840 ILE A CA 1
ATOM 6548 C C . ILE A 1 840 ? 0.457 -1.146 28.204 1.00 97.75 840 ILE A C 1
ATOM 6550 O O . ILE A 1 840 ? 1.445 -1.590 28.786 1.00 97.75 840 ILE A O 1
ATOM 6554 N N . ILE A 1 841 ? 0.553 -0.179 27.284 1.00 98.38 841 ILE A N 1
ATOM 6555 C CA . ILE A 1 841 ? 1.828 0.440 26.901 1.00 98.38 841 ILE A CA 1
ATOM 6556 C C . ILE A 1 841 ? 2.488 1.095 28.119 1.00 98.38 841 ILE A C 1
ATOM 6558 O O . ILE A 1 841 ? 3.661 0.836 28.372 1.00 98.38 841 ILE A O 1
ATOM 6562 N N . LYS A 1 842 ? 1.748 1.873 28.918 1.00 97.19 842 LYS A N 1
ATOM 6563 C CA . LYS A 1 842 ? 2.290 2.543 30.115 1.00 97.19 842 LYS A CA 1
ATOM 6564 C C . LYS A 1 842 ? 2.849 1.559 31.140 1.00 97.19 842 LYS A C 1
ATOM 6566 O O . LYS A 1 842 ? 3.935 1.793 31.664 1.00 97.19 842 LYS A O 1
ATOM 6571 N N . VAL A 1 843 ? 2.141 0.464 31.426 1.00 96.44 843 VAL A N 1
ATOM 6572 C CA . VAL A 1 843 ? 2.623 -0.559 32.373 1.00 96.44 843 VAL A CA 1
ATOM 6573 C C . VAL A 1 843 ? 3.845 -1.292 31.807 1.00 96.44 843 VAL A C 1
ATOM 6575 O O . VAL A 1 843 ? 4.823 -1.491 32.524 1.00 96.44 843 VAL A O 1
ATOM 6578 N N . LEU A 1 844 ? 3.856 -1.618 30.511 1.00 97.19 844 LEU A N 1
ATOM 6579 C CA . LEU A 1 844 ? 5.015 -2.240 29.865 1.00 97.19 844 LEU A CA 1
ATOM 6580 C C . LEU A 1 844 ? 6.253 -1.325 29.865 1.00 97.19 844 LEU A C 1
ATOM 6582 O O . LEU A 1 844 ? 7.334 -1.789 30.225 1.00 97.19 844 LEU A O 1
ATOM 6586 N N . VAL A 1 845 ? 6.119 -0.027 29.562 1.00 97.69 845 VAL A N 1
ATOM 6587 C CA . VAL A 1 845 ? 7.246 0.923 29.662 1.00 97.69 845 VAL A CA 1
ATOM 6588 C C . VAL A 1 845 ? 7.728 1.061 31.111 1.00 97.69 845 VAL A C 1
ATOM 6590 O O . VAL A 1 845 ? 8.934 1.069 31.347 1.00 97.69 845 VAL A O 1
ATOM 6593 N N . LYS A 1 846 ? 6.823 1.071 32.103 1.00 95.38 846 LYS A N 1
ATOM 6594 C CA . LYS A 1 846 ? 7.187 1.066 33.537 1.00 95.38 846 LYS A CA 1
ATOM 6595 C C . LYS A 1 846 ? 7.913 -0.218 33.971 1.00 95.38 846 LYS A C 1
ATOM 6597 O O . LYS A 1 846 ? 8.767 -0.155 34.849 1.00 95.38 846 LYS A O 1
ATOM 6602 N N . ARG A 1 847 ? 7.670 -1.352 33.301 1.00 94.75 847 ARG A N 1
ATOM 6603 C CA . ARG A 1 847 ? 8.471 -2.594 33.395 1.00 94.75 847 ARG A CA 1
ATOM 6604 C C . ARG A 1 847 ? 9.787 -2.554 32.591 1.00 94.75 847 ARG A C 1
ATOM 6606 O O . ARG A 1 847 ? 10.423 -3.593 32.411 1.00 94.75 847 ARG A O 1
ATOM 6613 N N . GLY A 1 848 ? 10.189 -1.394 32.069 1.00 96.50 848 GLY A N 1
ATOM 6614 C CA . GLY A 1 848 ? 11.391 -1.223 31.248 1.00 96.50 848 GLY A CA 1
ATOM 6615 C C . GLY A 1 848 ? 11.312 -1.898 29.876 1.00 96.50 848 GLY A C 1
ATOM 6616 O O . GLY A 1 848 ? 12.348 -2.244 29.312 1.00 96.50 848 GLY A O 1
ATOM 6617 N N . LYS A 1 849 ? 10.104 -2.154 29.352 1.00 97.75 849 LYS A N 1
ATOM 6618 C CA . LYS A 1 849 ? 9.907 -2.869 28.084 1.00 97.75 849 LYS A CA 1
ATOM 6619 C C . LYS A 1 849 ? 9.777 -1.937 26.891 1.00 97.75 849 LYS A C 1
ATOM 6621 O O . LYS A 1 849 ? 9.194 -0.860 26.972 1.00 97.75 849 LYS A O 1
ATOM 6626 N N . THR A 1 850 ? 10.288 -2.407 25.758 1.00 98.56 850 THR A N 1
ATOM 6627 C CA . THR A 1 850 ? 10.189 -1.736 24.459 1.00 98.56 850 THR A CA 1
ATOM 6628 C C . THR A 1 850 ? 8.992 -2.256 23.660 1.00 98.56 850 THR A C 1
ATOM 6630 O O . THR A 1 850 ? 8.742 -3.464 23.617 1.00 98.56 850 THR A O 1
ATOM 6633 N N . ILE A 1 851 ? 8.243 -1.355 23.015 1.00 98.69 851 ILE A N 1
ATOM 6634 C CA . ILE A 1 851 ? 6.992 -1.684 22.318 1.00 98.69 851 ILE A CA 1
ATOM 6635 C C . ILE A 1 851 ? 6.994 -1.169 20.876 1.00 98.69 851 ILE A C 1
ATOM 6637 O O . ILE A 1 851 ? 7.160 0.026 20.629 1.00 98.69 851 ILE A O 1
ATOM 6641 N N . LEU A 1 852 ? 6.710 -2.068 19.929 1.00 98.62 852 LEU A N 1
ATOM 6642 C CA . LEU A 1 852 ? 6.287 -1.728 18.572 1.00 98.62 852 LEU A CA 1
ATOM 6643 C C . LEU A 1 852 ? 4.755 -1.689 18.498 1.00 98.62 852 LEU A C 1
ATOM 6645 O O . LEU A 1 852 ? 4.097 -2.725 18.388 1.00 98.62 852 LEU A O 1
ATOM 6649 N N . LEU A 1 853 ? 4.183 -0.489 18.528 1.00 98.62 853 LEU A N 1
ATOM 6650 C CA . LEU A 1 853 ? 2.764 -0.262 18.277 1.00 98.62 853 LEU A CA 1
ATOM 6651 C C . LEU A 1 853 ? 2.486 -0.251 16.766 1.00 98.62 853 LEU A C 1
ATOM 6653 O O . LEU A 1 853 ? 3.152 0.453 16.002 1.00 98.62 853 LEU A O 1
ATOM 6657 N N . SER A 1 854 ? 1.470 -0.993 16.326 1.00 97.88 854 SER A N 1
ATOM 6658 C CA . SER A 1 854 ? 1.098 -1.076 14.918 1.00 97.88 854 SER A CA 1
ATOM 6659 C C . SER A 1 854 ? -0.404 -1.209 14.666 1.00 97.88 854 SER A C 1
ATOM 6661 O O . SER A 1 854 ? -1.177 -1.624 15.521 1.00 97.88 854 SER A O 1
ATOM 6663 N N . SER A 1 855 ? -0.817 -0.844 13.454 1.00 94.88 855 SER A N 1
ATOM 6664 C CA . SER A 1 855 ? -2.135 -1.129 12.877 1.00 94.88 855 SER A CA 1
ATOM 6665 C C . SER A 1 855 ? -2.068 -0.961 11.352 1.00 94.88 855 SER A C 1
ATOM 6667 O O . SER A 1 855 ? -1.061 -0.504 10.801 1.00 94.88 855 SER A O 1
ATOM 6669 N N . TYR A 1 856 ? -3.136 -1.315 10.640 1.00 88.62 856 TYR A N 1
ATOM 6670 C CA . TYR A 1 856 ? -3.216 -1.150 9.187 1.00 88.62 856 TYR A CA 1
ATOM 6671 C C . TYR A 1 856 ? -3.386 0.315 8.752 1.00 88.62 856 TYR A C 1
ATOM 6673 O O . TYR A 1 856 ? -2.912 0.700 7.683 1.00 88.62 856 TYR A O 1
ATOM 6681 N N . THR A 1 857 ? -4.042 1.147 9.569 1.00 87.12 857 THR A N 1
ATOM 6682 C CA . THR A 1 857 ? -4.312 2.561 9.250 1.00 87.12 857 THR A CA 1
ATOM 6683 C C . THR A 1 857 ? -3.469 3.505 10.104 1.00 87.12 857 THR A C 1
ATOM 6685 O O . THR A 1 857 ? -3.134 3.191 11.244 1.00 87.12 857 THR A O 1
ATOM 6688 N N . HIS A 1 858 ? -3.146 4.691 9.571 1.00 87.00 858 HIS A N 1
ATOM 6689 C CA . HIS A 1 858 ? -2.489 5.738 10.362 1.00 87.00 858 HIS A CA 1
ATOM 6690 C C . HIS A 1 858 ? -3.383 6.182 11.528 1.00 87.00 858 HIS A C 1
ATOM 6692 O O . HIS A 1 858 ? -2.926 6.221 12.663 1.00 87.00 858 HIS A O 1
ATOM 6698 N N . SER A 1 859 ? -4.673 6.412 11.266 1.00 87.38 859 SER A N 1
ATOM 6699 C CA . SER A 1 859 ? -5.628 6.907 12.259 1.00 87.38 859 SER A CA 1
ATOM 6700 C C . SER A 1 859 ? -5.784 5.998 13.480 1.00 87.38 859 SER A C 1
ATOM 6702 O O . SER A 1 859 ? -5.946 6.518 14.578 1.00 87.38 859 SER A O 1
ATOM 6704 N N . ALA A 1 860 ? -5.714 4.669 13.335 1.00 90.69 860 ALA A N 1
ATOM 6705 C CA . ALA A 1 860 ? -5.765 3.762 14.487 1.00 90.69 860 ALA A CA 1
ATOM 6706 C C . ALA A 1 860 ? -4.532 3.933 15.396 1.00 90.69 860 ALA A C 1
ATOM 6708 O O . ALA A 1 860 ? -4.682 4.154 16.596 1.00 90.69 860 ALA A O 1
ATOM 6709 N N . VAL A 1 861 ? -3.327 3.941 14.807 1.00 94.94 861 VAL A N 1
ATOM 6710 C CA . VAL A 1 861 ? -2.068 4.209 15.528 1.00 94.94 861 VAL A CA 1
ATOM 6711 C C . VAL A 1 861 ? -2.117 5.578 16.217 1.00 94.94 861 VAL A C 1
ATOM 6713 O O . VAL A 1 861 ? -1.851 5.683 17.412 1.00 94.94 861 VAL A O 1
ATOM 6716 N N . ASP A 1 862 ? -2.519 6.617 15.487 1.00 95.31 862 ASP A N 1
ATOM 6717 C CA . ASP A 1 862 ? -2.533 7.997 15.977 1.00 95.31 862 ASP A CA 1
ATOM 6718 C C . ASP A 1 862 ? -3.543 8.199 17.122 1.00 95.31 862 ASP A C 1
ATOM 6720 O O . ASP A 1 862 ? -3.265 8.930 18.070 1.00 95.31 862 ASP A O 1
ATOM 6724 N N . THR A 1 863 ? -4.686 7.500 17.091 1.00 94.19 863 THR A N 1
ATOM 6725 C CA . THR A 1 863 ? -5.706 7.555 18.161 1.00 94.19 863 THR A CA 1
ATOM 6726 C C . THR A 1 863 ? -5.211 6.930 19.470 1.00 94.19 863 THR A C 1
ATOM 6728 O O . THR A 1 863 ? -5.637 7.342 20.549 1.00 94.19 863 THR A O 1
ATOM 6731 N N . ILE A 1 864 ? -4.288 5.965 19.400 1.00 96.69 864 ILE A N 1
ATOM 6732 C CA . ILE A 1 864 ? -3.605 5.419 20.580 1.00 96.69 864 ILE A CA 1
ATOM 6733 C C . ILE A 1 864 ? -2.548 6.410 21.074 1.00 96.69 864 ILE A C 1
ATOM 6735 O O . ILE A 1 864 ? -2.496 6.686 22.270 1.00 96.69 864 ILE A O 1
ATOM 6739 N N . LEU A 1 865 ? -1.760 7.007 20.174 1.00 97.44 865 LEU A N 1
ATOM 6740 C CA . LEU A 1 865 ? -0.730 7.978 20.557 1.00 97.44 865 LEU A CA 1
ATOM 6741 C C . LEU A 1 865 ? -1.292 9.239 21.222 1.00 97.44 865 LEU A C 1
ATOM 6743 O O . LEU A 1 865 ? -0.708 9.703 22.196 1.00 97.44 865 LEU A O 1
ATOM 6747 N N . MET A 1 866 ? -2.459 9.738 20.799 1.00 96.31 866 MET A N 1
ATOM 6748 C CA . MET A 1 866 ? -3.131 10.865 21.470 1.00 96.31 866 MET A CA 1
ATOM 6749 C C . MET A 1 866 ? -3.467 10.587 22.950 1.00 96.31 866 MET A C 1
ATOM 6751 O O . MET A 1 866 ? -3.622 11.521 23.729 1.00 96.31 866 MET A O 1
ATOM 6755 N N . LYS A 1 867 ? -3.529 9.316 23.379 1.00 95.81 867 LYS A N 1
ATOM 6756 C CA . LYS A 1 867 ? -3.711 8.918 24.792 1.00 95.81 867 LYS A CA 1
ATOM 6757 C C . LYS A 1 867 ? -2.404 8.790 25.585 1.00 95.81 867 LYS A C 1
ATOM 6759 O O . LYS A 1 867 ? -2.456 8.501 26.780 1.00 95.81 867 LYS A O 1
ATOM 6764 N N . LEU A 1 868 ? -1.261 8.966 24.923 1.00 96.75 868 LEU A N 1
ATOM 6765 C CA . LEU A 1 868 ? 0.086 8.853 25.489 1.00 96.75 868 LEU A CA 1
ATOM 6766 C C . LEU A 1 868 ? 0.856 10.187 25.477 1.00 96.75 868 LEU A C 1
ATOM 6768 O O . LEU A 1 868 ? 1.950 10.247 26.021 1.00 96.75 868 LEU A O 1
ATOM 6772 N N . LEU A 1 869 ? 0.286 11.259 24.909 1.00 93.19 869 LEU A N 1
ATOM 6773 C CA . LEU A 1 869 ? 0.927 12.582 24.784 1.00 93.19 869 LEU A CA 1
ATOM 6774 C C . LEU A 1 869 ? 1.336 13.243 26.113 1.00 93.19 869 LEU A C 1
ATOM 6776 O O . LEU A 1 869 ? 2.178 14.133 26.106 1.00 93.19 869 LEU A O 1
ATOM 6780 N N . ASN A 1 870 ? 0.747 12.816 27.231 1.00 90.94 870 ASN A N 1
ATOM 6781 C CA . ASN A 1 870 ? 1.023 13.352 28.567 1.00 90.94 870 ASN A CA 1
ATOM 6782 C C . ASN A 1 870 ? 1.932 12.430 29.408 1.00 90.94 870 ASN A C 1
ATOM 6784 O O . ASN A 1 870 ? 2.068 12.651 30.608 1.00 90.94 870 ASN A O 1
ATOM 6788 N N . GLU A 1 871 ? 2.490 11.366 28.823 1.00 92.81 871 GLU A N 1
ATOM 6789 C CA . GLU A 1 871 ? 3.382 10.436 29.523 1.00 92.81 871 GLU A CA 1
ATOM 6790 C C . GLU A 1 871 ? 4.851 10.874 29.384 1.00 92.81 871 GLU A C 1
ATOM 6792 O O . GLU A 1 871 ? 5.261 11.409 28.359 1.00 92.81 871 GLU A O 1
ATOM 6797 N N . GLU A 1 872 ? 5.669 10.611 30.404 1.00 92.12 872 GLU A N 1
ATOM 6798 C CA . GLU A 1 872 ? 7.053 11.114 30.500 1.00 92.12 872 GLU A CA 1
ATOM 6799 C C . GLU A 1 872 ? 8.066 10.391 29.584 1.00 92.12 872 GLU A C 1
ATOM 6801 O O . GLU A 1 872 ? 9.244 10.748 29.555 1.00 92.12 872 GLU A O 1
ATOM 6806 N N . PHE A 1 873 ? 7.647 9.353 28.850 1.00 96.31 873 PHE A N 1
ATOM 6807 C CA . PHE A 1 873 ? 8.534 8.514 28.040 1.00 96.31 873 PHE A CA 1
ATOM 6808 C C . PHE A 1 873 ? 8.526 8.881 26.549 1.00 96.31 873 PHE A C 1
ATOM 6810 O O . PHE A 1 873 ? 7.499 9.227 25.972 1.00 96.31 873 PHE A O 1
ATOM 6817 N N . GLY A 1 874 ? 9.680 8.732 25.892 1.00 95.88 874 GLY A N 1
ATOM 6818 C CA . GLY A 1 874 ? 9.830 9.031 24.466 1.00 95.88 874 GLY A CA 1
ATOM 6819 C C . GLY A 1 874 ? 8.982 8.136 23.550 1.00 95.88 874 GLY A C 1
ATOM 6820 O O . GLY A 1 874 ? 8.903 6.917 23.734 1.00 95.88 874 GLY A O 1
ATOM 6821 N N . ILE A 1 875 ? 8.404 8.739 22.507 1.00 97.69 875 ILE A N 1
ATOM 6822 C CA . ILE A 1 875 ? 7.620 8.055 21.471 1.00 97.69 875 ILE A CA 1
ATOM 6823 C C . ILE A 1 875 ? 8.118 8.485 20.087 1.00 97.69 875 ILE A C 1
ATOM 6825 O O . ILE A 1 875 ? 8.226 9.678 19.817 1.00 97.69 875 ILE A O 1
ATOM 6829 N N . LEU A 1 876 ? 8.360 7.521 19.193 1.00 97.06 876 LEU A N 1
ATOM 6830 C CA . LEU A 1 876 ? 8.699 7.769 17.785 1.00 97.06 876 LEU A CA 1
ATOM 6831 C C . LEU A 1 876 ? 7.577 7.288 16.854 1.00 97.06 876 LEU A C 1
ATOM 6833 O O . LEU A 1 876 ? 7.212 6.110 16.860 1.00 97.06 876 LEU A O 1
ATOM 6837 N N . ARG A 1 877 ? 7.064 8.172 15.993 1.00 96.81 877 ARG A N 1
ATOM 6838 C CA . ARG A 1 877 ? 6.009 7.886 15.010 1.00 96.81 877 ARG A CA 1
ATOM 6839 C C . ARG A 1 877 ? 6.582 7.784 13.593 1.00 96.81 877 ARG A C 1
ATOM 6841 O O . ARG A 1 877 ? 6.995 8.773 13.004 1.00 96.81 877 ARG A O 1
ATOM 6848 N N . ILE A 1 878 ? 6.546 6.587 13.008 1.00 93.69 878 ILE A N 1
ATOM 6849 C CA . ILE A 1 878 ? 7.104 6.304 11.676 1.00 93.69 878 ILE A CA 1
ATOM 6850 C C . ILE A 1 878 ? 5.997 6.262 10.616 1.00 93.69 878 ILE A C 1
ATOM 6852 O O . ILE A 1 878 ? 5.097 5.414 10.663 1.00 93.69 878 ILE A O 1
ATOM 6856 N N . GLY A 1 879 ? 6.097 7.139 9.616 1.00 86.06 879 GLY A N 1
ATOM 6857 C CA . GLY A 1 879 ? 5.300 7.108 8.387 1.00 86.06 879 GLY A CA 1
ATOM 6858 C C . GLY A 1 879 ? 4.870 8.498 7.916 1.00 86.06 879 GLY A C 1
ATOM 6859 O O . GLY A 1 879 ? 4.724 9.397 8.730 1.00 86.06 879 GLY A O 1
ATOM 6860 N N . ASN A 1 880 ? 4.608 8.632 6.607 1.00 80.88 880 ASN A N 1
ATOM 6861 C CA . ASN A 1 880 ? 4.333 9.905 5.921 1.00 80.88 880 ASN A CA 1
ATOM 6862 C C . ASN A 1 880 ? 3.455 10.880 6.741 1.00 80.88 880 ASN A C 1
ATOM 6864 O O . ASN A 1 880 ? 2.266 10.619 6.963 1.00 80.88 880 ASN A O 1
ATOM 6868 N N . ILE A 1 881 ? 4.059 12.022 7.086 1.00 82.25 881 ILE A N 1
ATOM 6869 C CA . ILE A 1 881 ? 3.512 13.138 7.865 1.00 82.25 881 ILE A CA 1
ATOM 6870 C C . ILE A 1 881 ? 2.204 13.748 7.321 1.00 82.25 881 ILE A C 1
ATOM 6872 O O . ILE A 1 881 ? 1.414 14.269 8.108 1.00 82.25 881 ILE A O 1
ATOM 6876 N N . ASP A 1 882 ? 1.895 13.651 6.022 1.00 75.56 882 ASP A N 1
ATOM 6877 C CA . ASP A 1 882 ? 0.592 14.069 5.463 1.00 75.56 882 ASP A CA 1
ATOM 6878 C C . ASP A 1 882 ? -0.571 13.240 6.028 1.00 75.56 882 ASP A C 1
ATOM 6880 O O . ASP A 1 882 ? -1.704 13.709 6.116 1.00 75.56 882 ASP A O 1
ATOM 6884 N N . LYS A 1 883 ? -0.291 11.982 6.393 1.00 80.81 883 LYS A N 1
ATOM 6885 C CA . LYS A 1 883 ? -1.280 10.988 6.833 1.00 80.81 883 LYS A CA 1
ATOM 6886 C C . LYS A 1 883 ? -1.317 10.804 8.348 1.00 80.81 883 LYS A C 1
ATOM 6888 O O . LYS A 1 883 ? -2.122 10.009 8.824 1.00 80.81 883 LYS A O 1
ATOM 6893 N N . VAL A 1 884 ? -0.433 11.479 9.082 1.00 88.25 884 VAL A N 1
ATOM 6894 C CA . VAL A 1 884 ? -0.368 11.464 10.549 1.00 88.25 884 VAL A CA 1
ATOM 6895 C C . VAL A 1 884 ? -1.293 12.549 11.109 1.00 88.25 884 VAL A C 1
ATOM 6897 O O . VAL A 1 884 ? -1.323 13.668 10.594 1.00 88.25 884 VAL A O 1
ATOM 6900 N N . HIS A 1 885 ? -2.070 12.229 12.146 1.00 89.81 885 HIS A N 1
ATOM 6901 C CA . HIS A 1 885 ? -2.988 13.182 12.778 1.00 89.81 885 HIS A CA 1
ATOM 6902 C C . HIS A 1 885 ? -2.235 14.403 13.355 1.00 89.81 885 HIS A C 1
ATOM 6904 O O . HIS A 1 885 ? -1.212 14.196 14.011 1.00 89.81 885 HIS A O 1
ATOM 6910 N N . PRO A 1 886 ? -2.710 15.657 13.160 1.00 90.25 886 PRO A N 1
ATOM 6911 C CA . PRO A 1 886 ? -1.982 16.874 13.541 1.00 90.25 886 PRO A CA 1
ATOM 6912 C C . PRO A 1 886 ? -1.412 16.874 14.963 1.00 90.25 886 PRO A C 1
ATOM 6914 O O . PRO A 1 886 ? -0.237 17.182 15.138 1.00 90.25 886 PRO A O 1
ATOM 6917 N N . GLU A 1 887 ? -2.203 16.451 15.953 1.00 92.38 887 GLU A N 1
ATOM 6918 C CA . GLU A 1 887 ? -1.799 16.418 17.369 1.00 92.38 887 GLU A CA 1
ATOM 6919 C C . GLU A 1 887 ? -0.569 15.544 17.647 1.00 92.38 887 GLU A C 1
ATOM 6921 O O . GLU A 1 887 ? 0.183 15.847 18.564 1.00 92.38 887 GLU A O 1
ATOM 6926 N N . VAL A 1 888 ? -0.319 14.501 16.846 1.00 94.56 888 VAL A N 1
ATOM 6927 C CA . VAL A 1 888 ? 0.822 13.579 17.019 1.00 94.56 888 VAL A CA 1
ATOM 6928 C C . VAL A 1 888 ? 1.889 13.740 15.931 1.00 94.56 888 VAL A C 1
ATOM 6930 O O . VAL A 1 888 ? 2.831 12.951 15.880 1.00 94.56 888 VAL A O 1
ATOM 6933 N N . LYS A 1 889 ? 1.792 14.766 15.066 1.00 92.25 889 LYS A N 1
ATOM 6934 C CA . LYS A 1 889 ? 2.826 15.038 14.049 1.00 92.25 889 LYS A CA 1
ATOM 6935 C C . LYS A 1 889 ? 4.185 15.339 14.668 1.00 92.25 889 LYS A C 1
ATOM 6937 O O . LYS A 1 889 ? 5.180 14.887 14.128 1.00 92.25 889 LYS A O 1
ATOM 6942 N N . HIS A 1 890 ? 4.231 16.014 15.816 1.00 92.56 890 HIS A N 1
ATOM 6943 C CA . HIS A 1 890 ? 5.480 16.321 16.527 1.00 92.56 890 HIS A CA 1
ATOM 6944 C C . HIS A 1 890 ? 6.253 15.072 17.008 1.00 92.56 890 HIS A C 1
ATOM 6946 O O . HIS A 1 890 ? 7.410 15.188 17.397 1.00 92.56 890 HIS A O 1
ATOM 6952 N N . LEU A 1 891 ? 5.636 13.883 16.964 1.00 94.62 891 LEU A N 1
ATOM 6953 C CA . LEU A 1 891 ? 6.288 12.606 17.260 1.00 94.62 891 LEU A CA 1
ATOM 6954 C C . LEU A 1 891 ? 6.964 11.969 16.030 1.00 94.62 891 LEU A C 1
ATOM 6956 O O . LEU A 1 891 ? 7.584 10.914 16.175 1.00 94.62 891 LEU A O 1
ATOM 6960 N N . THR A 1 892 ? 6.823 12.526 14.818 1.00 92.62 892 THR A N 1
ATOM 6961 C CA . THR A 1 892 ? 7.524 12.004 13.630 1.00 92.62 892 THR A CA 1
ATOM 6962 C C . THR A 1 892 ? 8.926 12.587 13.511 1.00 92.62 892 THR A C 1
ATOM 6964 O O . THR A 1 892 ? 9.177 13.721 13.919 1.00 92.62 892 THR A O 1
ATOM 6967 N N . LEU A 1 893 ? 9.851 11.823 12.922 1.00 86.88 893 LEU A N 1
ATOM 6968 C CA . LEU A 1 893 ? 11.242 12.256 12.760 1.00 86.88 893 LEU A CA 1
ATOM 6969 C C . LEU A 1 893 ? 11.335 13.562 11.948 1.00 86.88 893 LEU A C 1
ATOM 6971 O O . LEU A 1 893 ? 12.097 14.454 12.296 1.00 86.88 893 LEU A O 1
ATOM 6975 N N . GLU A 1 894 ? 10.485 13.712 10.927 1.00 84.19 894 GLU A N 1
ATOM 6976 C CA . GLU A 1 894 ? 10.399 14.912 10.084 1.00 84.19 894 GLU A CA 1
ATOM 6977 C C . GLU A 1 894 ? 9.910 16.168 10.835 1.00 84.19 894 GLU A C 1
ATOM 6979 O O . GLU A 1 894 ? 10.063 17.278 10.330 1.00 84.19 894 GLU A O 1
ATOM 6984 N N . ALA A 1 895 ? 9.310 16.011 12.021 1.00 84.38 895 ALA A N 1
ATOM 6985 C CA . ALA A 1 895 ? 8.845 17.106 12.876 1.00 84.38 895 ALA A CA 1
ATOM 6986 C C . ALA A 1 895 ? 9.720 17.323 14.124 1.00 84.38 895 ALA A C 1
ATOM 6988 O O . ALA A 1 895 ? 9.715 18.419 14.680 1.00 84.38 895 ALA A O 1
ATOM 6989 N N . MET A 1 896 ? 10.501 16.316 14.534 1.00 83.19 896 MET A N 1
ATOM 6990 C CA . MET A 1 896 ? 11.565 16.443 15.544 1.00 83.19 896 MET A CA 1
ATOM 6991 C C . MET A 1 896 ? 12.756 17.289 15.056 1.00 83.19 896 MET A C 1
ATOM 6993 O O . MET A 1 896 ? 13.617 17.648 15.857 1.00 83.19 896 MET A O 1
ATOM 6997 N N . GLY A 1 897 ? 12.804 17.601 13.757 1.00 80.75 897 GLY A N 1
ATOM 6998 C CA . GLY A 1 897 ? 13.896 18.317 13.105 1.00 80.75 897 GLY A CA 1
ATOM 6999 C C . GLY A 1 897 ? 15.030 17.387 12.670 1.00 80.75 897 GLY A C 1
ATOM 7000 O O . GLY A 1 897 ? 15.318 16.381 13.326 1.00 80.75 897 GLY A O 1
ATOM 7001 N N . ASP A 1 898 ? 15.673 17.744 11.557 1.00 82.00 898 ASP A N 1
ATOM 7002 C CA . ASP A 1 898 ? 16.868 17.069 11.045 1.00 82.00 898 ASP A CA 1
ATOM 7003 C C . ASP A 1 898 ? 17.954 17.004 12.135 1.00 82.00 898 ASP A C 1
ATOM 7005 O O . ASP A 1 898 ? 18.220 17.994 12.815 1.00 82.00 898 ASP A O 1
ATOM 7009 N N . SER A 1 899 ? 18.583 15.841 12.309 1.00 85.94 899 SER A N 1
ATOM 7010 C CA . SER A 1 899 ? 19.654 15.656 13.295 1.00 85.94 899 SER A CA 1
ATOM 7011 C C . SER A 1 899 ? 20.945 16.352 12.861 1.00 85.94 899 SER A C 1
ATOM 7013 O O . SER A 1 899 ? 21.298 16.341 11.682 1.00 85.94 899 SER A O 1
ATOM 7015 N N . PHE A 1 900 ? 21.699 16.918 13.800 1.00 83.62 900 PHE A N 1
ATOM 7016 C CA . PHE A 1 900 ? 23.005 17.511 13.510 1.00 83.62 900 PHE A CA 1
ATOM 7017 C C . PHE A 1 900 ? 24.039 16.436 13.148 1.00 83.62 900 PHE A C 1
ATOM 7019 O O . PHE A 1 900 ? 24.820 16.620 12.212 1.00 83.62 900 PHE A O 1
ATOM 7026 N N . ASP A 1 901 ? 24.004 15.293 13.838 1.00 86.06 901 ASP A N 1
ATOM 7027 C CA . ASP A 1 901 ? 24.949 14.189 13.667 1.00 86.06 901 ASP A CA 1
ATOM 7028 C C . ASP A 1 901 ? 24.295 12.790 13.758 1.00 86.06 901 ASP A C 1
ATOM 7030 O O . ASP A 1 901 ? 23.074 12.623 13.839 1.00 86.06 901 ASP A O 1
ATOM 7034 N N . MET A 1 902 ? 25.139 11.758 13.684 1.00 89.50 902 MET A N 1
ATOM 7035 C CA . MET A 1 902 ? 24.741 10.348 13.720 1.00 89.50 902 MET A CA 1
ATOM 7036 C C . MET A 1 902 ? 24.432 9.821 15.127 1.00 89.50 902 MET A C 1
ATOM 7038 O O . MET A 1 902 ? 23.736 8.812 15.245 1.00 89.50 902 MET A O 1
ATOM 7042 N N . GLU A 1 903 ? 24.935 10.461 16.184 1.00 90.88 903 GLU A N 1
ATOM 7043 C CA . GLU A 1 903 ? 24.654 10.087 17.570 1.00 90.88 903 GLU A CA 1
ATOM 7044 C C . GLU A 1 903 ? 23.259 10.580 17.974 1.00 90.88 903 GLU A C 1
ATOM 7046 O O . GLU A 1 903 ? 22.478 9.814 18.538 1.00 90.88 903 GLU A O 1
ATOM 7051 N N . GLU A 1 904 ? 22.898 11.812 17.610 1.00 92.00 904 GLU A N 1
ATOM 7052 C CA . GLU A 1 904 ? 21.546 12.351 17.778 1.00 92.00 904 GLU A CA 1
ATOM 7053 C C . GLU A 1 904 ? 20.510 11.540 16.983 1.00 92.00 904 GLU A C 1
ATOM 7055 O O . GLU A 1 904 ? 19.498 11.119 17.549 1.00 92.00 904 GLU A O 1
ATOM 7060 N N . LEU A 1 905 ? 20.782 11.233 15.707 1.00 91.69 905 LEU A N 1
ATOM 7061 C CA . LEU A 1 905 ? 19.914 10.362 14.905 1.00 91.69 905 LEU A CA 1
ATOM 7062 C C . LEU A 1 905 ? 19.773 8.971 15.543 1.00 91.69 905 LEU A C 1
ATOM 7064 O O . LEU A 1 905 ? 18.673 8.418 15.597 1.00 91.69 905 LEU A O 1
ATOM 7068 N N . ASN A 1 906 ? 20.864 8.402 16.065 1.00 93.50 906 ASN A N 1
ATOM 7069 C CA . ASN A 1 906 ? 20.809 7.121 16.763 1.00 93.50 906 ASN A CA 1
ATOM 7070 C C . ASN A 1 906 ? 19.931 7.198 18.022 1.00 93.50 906 ASN A C 1
ATOM 7072 O O . ASN A 1 906 ? 19.111 6.304 18.222 1.00 93.50 906 ASN A O 1
ATOM 7076 N N . LYS A 1 907 ? 20.045 8.265 18.823 1.00 93.56 907 LYS A N 1
ATOM 7077 C CA . LYS A 1 907 ? 19.199 8.500 20.006 1.00 93.56 907 LYS A CA 1
ATOM 7078 C C . LYS A 1 907 ? 17.723 8.622 19.624 1.00 93.56 907 LYS A C 1
ATOM 7080 O O . LYS A 1 907 ? 16.908 7.854 20.128 1.00 93.56 907 LYS A O 1
ATOM 7085 N N . LYS A 1 908 ? 17.376 9.476 18.646 1.00 93.81 908 LYS A N 1
ATOM 7086 C CA . LYS A 1 908 ? 15.998 9.621 18.117 1.00 93.81 908 LYS A CA 1
ATOM 7087 C C . LYS A 1 908 ? 15.388 8.289 17.650 1.00 93.81 908 LYS A C 1
ATOM 7089 O O . LYS A 1 908 ? 14.179 8.096 17.762 1.00 93.81 908 LYS A O 1
ATOM 7094 N N . LEU A 1 909 ? 16.203 7.367 17.132 1.00 93.94 909 LEU A N 1
ATOM 7095 C CA . LEU A 1 909 ? 15.769 6.060 16.624 1.00 93.94 909 LEU A CA 1
ATOM 7096 C C . LEU A 1 909 ? 15.714 4.945 17.690 1.00 93.94 909 LEU A C 1
ATOM 7098 O O . LEU A 1 909 ? 14.830 4.080 17.637 1.00 93.94 909 LEU A O 1
ATOM 7102 N N . MET A 1 910 ? 16.653 4.927 18.636 1.00 95.19 910 MET A N 1
ATOM 7103 C CA . MET A 1 910 ? 16.862 3.805 19.560 1.00 95.19 910 MET A CA 1
ATOM 7104 C C . MET A 1 910 ? 16.311 4.057 20.966 1.00 95.19 910 MET A C 1
ATOM 7106 O O . MET A 1 910 ? 15.762 3.125 21.555 1.00 95.19 910 MET A O 1
ATOM 7110 N N . ASP A 1 911 ? 16.392 5.287 21.474 1.00 95.62 911 ASP A N 1
ATOM 7111 C CA . ASP A 1 911 ? 16.066 5.610 22.868 1.00 95.62 911 ASP A CA 1
ATOM 7112 C C . ASP A 1 911 ? 14.553 5.597 23.173 1.00 95.62 911 ASP A C 1
ATOM 7114 O O . ASP A 1 911 ? 14.184 5.085 24.232 1.00 95.62 911 ASP A O 1
ATOM 7118 N N . PRO A 1 912 ? 13.640 6.085 22.296 1.00 97.31 912 PRO A N 1
ATOM 7119 C CA . PRO A 1 912 ? 12.200 6.060 22.566 1.00 97.31 912 PRO A CA 1
ATOM 7120 C C . PRO A 1 912 ? 11.700 4.629 22.820 1.00 97.31 912 PRO A C 1
ATOM 7122 O O . PRO A 1 912 ? 11.771 3.809 21.896 1.00 97.31 912 PRO A O 1
ATOM 7125 N N . PRO A 1 913 ? 11.192 4.272 24.020 1.00 97.88 913 PRO A N 1
ATOM 7126 C CA . PRO A 1 913 ? 10.749 2.906 24.312 1.00 97.88 913 PRO A CA 1
ATOM 7127 C C . PRO A 1 913 ? 9.536 2.477 23.477 1.00 97.88 913 PRO A C 1
ATOM 7129 O O . PRO A 1 913 ? 9.364 1.280 23.239 1.00 97.88 913 PRO A O 1
ATOM 7132 N N . VAL A 1 914 ? 8.730 3.428 22.991 1.00 98.50 914 VAL A N 1
ATOM 7133 C CA . VAL A 1 914 ? 7.581 3.167 22.115 1.00 98.50 914 VAL A CA 1
ATOM 7134 C C . VAL A 1 914 ? 7.868 3.649 20.696 1.00 98.50 914 VAL A C 1
ATOM 7136 O O . VAL A 1 914 ? 8.116 4.830 20.455 1.00 98.50 914 VAL A O 1
ATOM 7139 N N . VAL A 1 915 ? 7.763 2.735 19.734 1.00 98.44 915 VAL A N 1
ATOM 7140 C CA . VAL A 1 915 ? 7.825 3.031 18.298 1.00 98.44 915 VAL A CA 1
ATOM 7141 C C . VAL A 1 915 ? 6.484 2.681 17.671 1.00 98.44 915 VAL A C 1
ATOM 7143 O O . VAL A 1 915 ? 5.960 1.590 17.874 1.00 98.44 915 VAL A O 1
ATOM 7146 N N . ALA A 1 916 ? 5.922 3.600 16.894 1.00 98.00 916 ALA A N 1
ATOM 7147 C CA . ALA A 1 916 ? 4.569 3.511 16.366 1.00 98.00 916 ALA A CA 1
ATOM 7148 C C . ALA A 1 916 ? 4.567 3.600 14.834 1.00 98.00 916 ALA A C 1
ATOM 7150 O O . ALA A 1 916 ? 4.931 4.625 14.258 1.00 98.00 916 ALA A O 1
ATOM 7151 N N . ALA A 1 917 ? 4.161 2.528 14.151 1.00 96.12 917 ALA A N 1
ATOM 7152 C CA . ALA A 1 917 ? 4.281 2.408 12.696 1.00 96.12 917 ALA A CA 1
ATOM 7153 C C . ALA A 1 917 ? 3.133 1.585 12.095 1.00 96.12 917 ALA A C 1
ATOM 7155 O O . ALA A 1 917 ? 2.668 0.625 12.704 1.00 96.12 917 ALA A O 1
ATOM 7156 N N . THR A 1 918 ? 2.686 1.888 10.872 1.00 93.75 918 THR A N 1
ATOM 7157 C CA . THR A 1 918 ? 1.700 1.006 10.209 1.00 93.75 918 THR A CA 1
ATOM 7158 C C . THR A 1 918 ? 2.325 -0.347 9.850 1.00 93.75 918 THR A C 1
ATOM 7160 O O . THR A 1 918 ? 3.527 -0.421 9.592 1.00 93.75 918 THR A O 1
ATOM 7163 N N . CYS A 1 919 ? 1.529 -1.419 9.755 1.00 91.62 919 CYS A N 1
ATOM 7164 C CA . CYS A 1 919 ? 2.039 -2.770 9.447 1.00 91.62 919 CYS A CA 1
ATOM 7165 C C . CYS A 1 919 ? 2.755 -2.876 8.080 1.00 91.62 919 CYS A C 1
ATOM 7167 O O . CYS A 1 919 ? 3.395 -3.882 7.783 1.00 91.62 919 CYS A O 1
ATOM 7169 N N . LEU A 1 920 ? 2.638 -1.843 7.237 1.00 86.62 920 LEU A N 1
ATOM 7170 C CA . LEU A 1 920 ? 3.273 -1.724 5.926 1.00 86.62 920 LEU A CA 1
ATOM 7171 C C . LEU A 1 920 ? 4.580 -0.904 5.939 1.00 86.62 920 LEU A C 1
ATOM 7173 O O . LEU A 1 920 ? 5.172 -0.741 4.878 1.00 86.62 920 LEU A O 1
ATOM 7177 N N . ALA A 1 921 ? 5.027 -0.387 7.089 1.00 88.56 921 ALA A N 1
ATOM 7178 C CA . ALA A 1 921 ? 6.261 0.404 7.239 1.00 88.56 921 ALA A CA 1
ATOM 7179 C C . ALA A 1 921 ? 7.470 -0.422 7.735 1.00 88.56 921 ALA A C 1
ATOM 7181 O O . ALA A 1 921 ? 8.488 0.127 8.149 1.00 88.56 921 ALA A O 1
ATOM 7182 N N . VAL A 1 922 ? 7.360 -1.752 7.698 1.00 85.25 922 VAL A N 1
ATOM 7183 C CA . VAL A 1 922 ? 8.350 -2.726 8.203 1.00 85.25 922 VAL A CA 1
ATOM 7184 C C . VAL A 1 922 ? 9.647 -2.803 7.382 1.00 85.25 922 VAL A C 1
ATOM 7186 O O . VAL A 1 922 ? 10.538 -3.587 7.699 1.00 85.25 922 VAL A O 1
ATOM 7189 N N . ASP A 1 923 ? 9.747 -2.000 6.323 1.00 86.06 923 ASP A N 1
ATOM 7190 C CA . ASP A 1 923 ? 10.940 -1.767 5.510 1.00 86.06 923 ASP A CA 1
ATOM 7191 C C . ASP A 1 923 ? 11.690 -0.466 5.870 1.00 86.06 923 ASP A C 1
ATOM 7193 O O . ASP A 1 923 ? 12.692 -0.147 5.232 1.00 86.06 923 ASP A O 1
ATOM 7197 N N . HIS A 1 924 ? 11.257 0.258 6.910 1.00 90.06 924 HIS A N 1
ATOM 7198 C CA . HIS A 1 924 ? 11.989 1.394 7.479 1.00 90.06 924 HIS A CA 1
ATOM 7199 C C . HIS A 1 924 ? 13.321 0.944 8.131 1.00 90.06 924 HIS A C 1
ATOM 7201 O O . HIS A 1 924 ? 13.298 -0.024 8.900 1.00 90.06 924 HIS A O 1
ATOM 7207 N N . PRO A 1 925 ? 14.457 1.649 7.917 1.00 89.75 925 PRO A N 1
ATOM 7208 C CA . PRO A 1 925 ? 15.793 1.204 8.342 1.00 89.75 925 PRO A CA 1
ATOM 7209 C C . PRO A 1 925 ? 15.947 0.799 9.812 1.00 89.75 925 PRO A C 1
ATOM 7211 O O . PRO A 1 925 ? 16.715 -0.113 10.116 1.00 89.75 925 PRO A O 1
ATOM 7214 N N . LEU A 1 926 ? 15.179 1.417 10.718 1.00 92.88 926 LEU A N 1
ATOM 7215 C CA . LEU A 1 926 ? 15.118 1.044 12.138 1.00 92.88 926 LEU A CA 1
ATOM 7216 C C . LEU A 1 926 ? 14.946 -0.470 12.356 1.00 92.88 926 LEU A C 1
ATOM 7218 O O . LEU A 1 926 ? 15.640 -1.065 13.180 1.00 92.88 926 LEU A O 1
ATOM 7222 N N . PHE A 1 927 ? 14.055 -1.105 11.591 1.00 92.00 927 PHE A N 1
ATOM 7223 C CA . PHE A 1 927 ? 13.704 -2.519 11.750 1.00 92.00 927 PHE A CA 1
ATOM 7224 C C . PHE A 1 927 ? 14.784 -3.490 11.244 1.00 92.00 927 PHE A C 1
ATOM 7226 O O . PHE A 1 927 ? 14.622 -4.702 11.364 1.00 92.00 927 PHE A O 1
ATOM 7233 N N . PHE A 1 928 ? 15.896 -2.986 10.697 1.00 88.06 928 PHE A N 1
ATOM 7234 C CA . PHE A 1 928 ? 17.075 -3.799 10.377 1.00 88.06 928 PHE A CA 1
ATOM 7235 C C . PHE A 1 928 ? 18.014 -3.964 11.582 1.00 88.06 928 PHE A C 1
ATOM 7237 O O . PHE A 1 928 ? 18.839 -4.875 11.583 1.00 88.06 928 PHE A O 1
ATOM 7244 N N . LYS A 1 929 ? 17.896 -3.094 12.597 1.00 89.25 929 LYS A N 1
ATOM 7245 C CA . LYS A 1 929 ? 18.758 -3.074 13.791 1.00 89.25 929 LYS A CA 1
ATOM 7246 C C . LYS A 1 929 ? 18.000 -3.266 15.106 1.00 89.25 929 LYS A C 1
ATOM 7248 O O . LYS A 1 929 ? 18.551 -3.843 16.038 1.00 89.25 929 LYS A O 1
ATOM 7253 N N . ARG A 1 930 ? 16.750 -2.800 15.199 1.00 92.56 930 ARG A N 1
ATOM 7254 C CA . ARG A 1 930 ? 15.970 -2.793 16.444 1.00 92.56 930 ARG A CA 1
ATOM 7255 C C . ARG A 1 930 ? 14.948 -3.933 16.495 1.00 92.56 930 ARG A C 1
ATOM 7257 O O . ARG A 1 930 ? 14.034 -3.989 15.673 1.00 92.56 930 ARG A O 1
ATOM 7264 N N . LYS A 1 931 ? 15.083 -4.796 17.508 1.00 94.00 931 LYS A N 1
ATOM 7265 C CA . LYS A 1 931 ? 14.002 -5.653 18.024 1.00 94.00 931 LYS A CA 1
ATOM 7266 C C . LYS A 1 931 ? 13.301 -4.972 19.206 1.00 94.00 931 LYS A C 1
ATOM 7268 O O . LYS A 1 931 ? 13.844 -4.041 19.796 1.00 94.00 931 LYS A O 1
ATOM 7273 N N . PHE A 1 932 ? 12.117 -5.472 19.544 1.00 97.94 932 PHE A N 1
ATOM 7274 C CA . PHE A 1 932 ? 11.281 -5.012 20.653 1.00 97.94 932 PHE A CA 1
ATOM 7275 C C . PHE A 1 932 ? 10.962 -6.170 21.611 1.00 97.94 932 PHE A C 1
ATOM 7277 O O . PHE A 1 932 ? 11.030 -7.340 21.230 1.00 97.94 932 PHE A O 1
ATOM 7284 N N . ASP A 1 933 ? 10.573 -5.869 22.848 1.00 98.12 933 ASP A N 1
ATOM 7285 C CA . ASP A 1 933 ? 9.995 -6.875 23.742 1.00 98.12 933 ASP A CA 1
ATOM 7286 C C . ASP A 1 933 ? 8.603 -7.270 23.236 1.00 98.12 933 ASP A C 1
ATOM 7288 O O . ASP A 1 933 ? 8.357 -8.442 22.950 1.00 98.12 933 ASP A O 1
ATOM 7292 N N . TYR A 1 934 ? 7.734 -6.271 23.045 1.00 98.62 934 TYR A N 1
ATOM 7293 C CA . TYR A 1 934 ? 6.337 -6.447 22.653 1.00 98.62 934 TYR A CA 1
ATOM 7294 C C . TYR A 1 934 ? 6.037 -5.822 21.288 1.00 98.62 934 TYR A C 1
ATOM 7296 O O . TYR A 1 934 ? 6.491 -4.722 20.977 1.00 98.62 934 TYR A O 1
ATOM 7304 N N . CYS A 1 935 ? 5.188 -6.473 20.492 1.00 98.56 935 CYS A N 1
ATOM 7305 C CA . CYS A 1 935 ? 4.465 -5.824 19.399 1.00 98.56 935 CYS A CA 1
ATOM 7306 C C . CYS A 1 935 ? 2.967 -5.822 19.710 1.00 98.56 935 CYS A C 1
ATOM 7308 O O . CYS A 1 935 ? 2.407 -6.875 19.996 1.00 98.56 935 CYS A O 1
ATOM 7310 N N . ILE A 1 936 ? 2.310 -4.664 19.638 1.00 98.75 936 ILE A N 1
ATOM 7311 C CA . ILE A 1 936 ? 0.856 -4.550 19.808 1.00 98.75 936 ILE A CA 1
ATOM 7312 C C . ILE A 1 936 ? 0.248 -4.167 18.463 1.00 98.75 936 ILE A C 1
ATOM 7314 O O . ILE A 1 936 ? 0.616 -3.139 17.895 1.00 98.75 936 ILE A O 1
ATOM 7318 N N . VAL A 1 937 ? -0.684 -4.974 17.958 1.00 98.44 937 VAL A N 1
ATOM 7319 C CA . VAL A 1 937 ? -1.375 -4.734 16.685 1.00 98.44 937 VAL A CA 1
ATOM 7320 C C . VAL A 1 937 ? -2.851 -4.441 16.952 1.00 98.44 937 VAL A C 1
ATOM 7322 O O . VAL A 1 937 ? -3.596 -5.348 17.319 1.00 98.44 937 VAL A O 1
ATOM 7325 N N . ASP A 1 938 ? -3.277 -3.190 16.759 1.00 97.19 938 ASP A N 1
ATOM 7326 C CA . ASP A 1 938 ? -4.689 -2.787 16.858 1.00 97.19 938 ASP A CA 1
ATOM 7327 C C . ASP A 1 938 ? -5.439 -2.971 15.532 1.00 97.19 938 ASP A C 1
ATOM 7329 O O . ASP A 1 938 ? -4.854 -2.912 14.444 1.00 97.19 938 ASP A O 1
ATOM 7333 N N . GLU A 1 939 ? -6.753 -3.175 15.630 1.00 94.12 939 GLU A N 1
ATOM 7334 C CA . GLU A 1 939 ? -7.651 -3.557 14.533 1.00 94.12 939 GLU A CA 1
ATOM 7335 C C . GLU A 1 939 ? -7.155 -4.804 13.761 1.00 94.12 939 GLU A C 1
ATOM 7337 O O . GLU A 1 939 ? -7.425 -4.978 12.572 1.00 94.12 939 GLU A O 1
ATOM 7342 N N . ALA A 1 940 ? -6.452 -5.717 14.447 1.00 96.50 940 ALA A N 1
ATOM 7343 C CA . ALA A 1 940 ? -5.816 -6.913 13.885 1.00 96.50 940 ALA A CA 1
ATOM 7344 C C . ALA A 1 940 ? -6.791 -7.861 13.162 1.00 96.50 940 ALA A C 1
ATOM 7346 O O . ALA A 1 940 ? -6.373 -8.641 12.304 1.00 96.50 940 ALA A O 1
ATOM 7347 N N . SER A 1 941 ? -8.093 -7.783 13.458 1.00 94.81 941 SER A N 1
ATOM 7348 C CA . SER A 1 941 ? -9.136 -8.531 12.749 1.00 94.81 941 SER A CA 1
ATOM 7349 C C . SER A 1 941 ? -9.336 -8.081 11.294 1.00 94.81 941 SER A C 1
ATOM 7351 O O . SER A 1 941 ? -9.727 -8.912 10.473 1.00 94.81 941 SER A O 1
ATOM 7353 N N . GLN A 1 942 ? -8.995 -6.831 10.954 1.00 91.31 942 GLN A N 1
ATOM 7354 C CA . GLN A 1 942 ? -9.035 -6.273 9.593 1.00 91.31 942 GLN A CA 1
ATOM 7355 C C . GLN A 1 942 ? -7.770 -6.580 8.765 1.00 91.31 942 GLN A C 1
ATOM 7357 O O . GLN A 1 942 ? -7.663 -6.170 7.609 1.00 91.31 942 GLN A O 1
ATOM 7362 N N . ILE A 1 943 ? -6.765 -7.251 9.338 1.00 93.00 943 ILE A N 1
ATOM 7363 C CA . ILE A 1 943 ? -5.430 -7.378 8.734 1.00 93.00 943 ILE A CA 1
ATOM 7364 C C . ILE A 1 943 ? -5.233 -8.792 8.179 1.00 93.00 943 ILE A C 1
ATOM 7366 O O . ILE A 1 943 ? -5.347 -9.768 8.919 1.00 93.00 943 ILE A O 1
ATOM 7370 N N . THR A 1 944 ? -4.918 -8.925 6.880 1.00 94.56 944 THR A N 1
ATOM 7371 C CA . THR A 1 944 ? -4.587 -10.247 6.301 1.00 94.56 944 THR A CA 1
ATOM 7372 C C . THR A 1 944 ? -3.407 -10.855 7.058 1.00 94.56 944 THR A C 1
ATOM 7374 O O . THR A 1 944 ? -2.489 -10.123 7.450 1.00 94.56 944 THR A O 1
ATOM 7377 N N . LEU A 1 945 ? -3.397 -12.179 7.254 1.00 95.88 945 LEU A N 1
ATOM 7378 C CA . LEU A 1 945 ? -2.314 -12.847 7.983 1.00 95.88 945 LEU A CA 1
ATOM 7379 C C . LEU A 1 945 ? -0.917 -12.449 7.452 1.00 95.88 945 LEU A C 1
ATOM 7381 O O . LEU A 1 945 ? -0.105 -12.013 8.271 1.00 95.88 945 LEU A O 1
ATOM 7385 N N . PRO A 1 946 ? -0.630 -12.448 6.130 1.00 94.69 946 PRO A N 1
ATOM 7386 C CA . PRO A 1 946 ? 0.679 -12.033 5.619 1.00 94.69 946 PRO A CA 1
ATOM 7387 C C . PRO A 1 946 ? 1.024 -10.555 5.867 1.00 94.69 946 PRO A C 1
ATOM 7389 O O . PRO A 1 946 ? 2.198 -10.219 6.001 1.00 94.69 946 PRO A O 1
ATOM 7392 N N . THR A 1 947 ? 0.046 -9.651 5.985 1.00 94.06 947 THR A N 1
ATOM 7393 C CA . THR A 1 947 ? 0.320 -8.267 6.418 1.00 94.06 947 THR A CA 1
ATOM 7394 C C . THR A 1 947 ? 0.671 -8.214 7.910 1.00 94.06 947 THR A C 1
ATOM 7396 O O . THR A 1 947 ? 1.597 -7.502 8.292 1.00 94.06 947 THR A O 1
ATOM 7399 N N . CYS A 1 948 ? -0.024 -8.991 8.747 1.00 96.06 948 CYS A N 1
ATOM 7400 C CA . CYS A 1 948 ? 0.186 -9.033 10.198 1.00 96.06 948 CYS A CA 1
ATOM 7401 C C . CYS A 1 948 ? 1.547 -9.649 10.591 1.00 96.06 948 CYS A C 1
ATOM 7403 O O . CYS A 1 948 ? 2.171 -9.179 11.539 1.00 96.06 948 CYS A O 1
ATOM 7405 N N . LEU A 1 949 ? 2.065 -10.605 9.804 1.00 95.25 949 LEU A N 1
ATOM 7406 C CA . LEU A 1 949 ? 3.423 -11.165 9.952 1.00 95.25 949 LEU A CA 1
ATOM 7407 C C . LEU A 1 949 ? 4.546 -10.106 9.937 1.00 95.25 949 LEU A C 1
ATOM 7409 O O . LEU A 1 949 ? 5.624 -10.353 10.476 1.00 95.25 949 LEU A O 1
ATOM 7413 N N . GLY A 1 950 ? 4.320 -8.948 9.307 1.00 93.00 950 GLY A N 1
ATOM 7414 C CA . GLY A 1 950 ? 5.316 -7.887 9.150 1.00 93.00 950 GLY A CA 1
ATOM 7415 C C . GLY A 1 950 ? 5.847 -7.337 10.480 1.00 93.00 950 GLY A C 1
ATOM 7416 O O . GLY A 1 950 ? 7.038 -7.487 10.745 1.00 93.00 950 GLY A O 1
ATOM 7417 N N . PRO A 1 951 ? 5.014 -6.669 11.304 1.00 95.50 951 PRO A N 1
ATOM 7418 C CA . PRO A 1 951 ? 5.466 -6.063 12.556 1.00 95.50 951 PRO A CA 1
ATOM 7419 C C . PRO A 1 951 ? 5.733 -7.087 13.671 1.00 95.50 951 PRO A C 1
ATOM 7421 O O . PRO A 1 951 ? 6.704 -6.926 14.404 1.00 95.50 951 PRO A O 1
ATOM 7424 N N . ILE A 1 952 ? 4.946 -8.166 13.785 1.00 96.56 952 ILE A N 1
ATOM 7425 C CA . ILE A 1 952 ? 5.078 -9.106 14.919 1.00 96.56 952 ILE A CA 1
ATOM 7426 C C . ILE A 1 952 ? 6.431 -9.832 14.950 1.00 96.56 952 ILE A C 1
ATOM 7428 O O . ILE A 1 952 ? 6.947 -10.110 16.026 1.00 96.56 952 ILE A O 1
ATOM 7432 N N . ARG A 1 953 ? 7.066 -10.056 13.787 1.00 93.50 953 ARG A N 1
ATOM 7433 C CA . ARG A 1 953 ? 8.407 -10.668 13.689 1.00 93.50 953 ARG A CA 1
ATOM 7434 C C . ARG A 1 953 ? 9.526 -9.815 14.314 1.00 93.50 953 ARG A C 1
ATOM 7436 O O . ARG A 1 953 ? 10.645 -10.299 14.470 1.00 93.50 953 ARG A O 1
ATOM 7443 N N . MET A 1 954 ? 9.251 -8.535 14.585 1.00 94.44 954 MET A N 1
ATOM 7444 C CA . MET A 1 954 ? 10.211 -7.581 15.147 1.00 94.44 954 MET A CA 1
ATOM 7445 C C . MET A 1 954 ? 10.229 -7.610 16.686 1.00 94.44 954 MET A C 1
ATOM 7447 O O . MET A 1 954 ? 11.072 -6.946 17.287 1.00 94.44 954 MET A O 1
ATOM 7451 N N . ALA A 1 955 ? 9.323 -8.359 17.324 1.00 96.19 955 ALA A N 1
ATOM 7452 C CA . ALA A 1 955 ? 9.210 -8.472 18.777 1.00 96.19 955 ALA A CA 1
ATOM 7453 C C . ALA A 1 955 ? 9.449 -9.906 19.283 1.00 96.19 955 ALA A C 1
ATOM 7455 O O . ALA A 1 955 ? 9.529 -10.847 18.494 1.00 96.19 955 ALA A O 1
ATOM 7456 N N . ASN A 1 956 ? 9.570 -10.067 20.604 1.00 95.38 956 ASN A N 1
ATOM 7457 C CA . ASN A 1 956 ? 9.605 -11.381 21.254 1.00 95.38 956 ASN A CA 1
ATOM 7458 C C . ASN A 1 956 ? 8.199 -11.922 21.539 1.00 95.38 956 ASN A C 1
ATOM 7460 O O . ASN A 1 956 ? 7.951 -13.098 21.292 1.00 95.38 956 ASN A O 1
ATOM 7464 N N . THR A 1 957 ? 7.305 -11.054 22.012 1.00 97.19 957 THR A N 1
ATOM 7465 C CA . THR A 1 957 ? 5.918 -11.361 22.386 1.00 97.19 957 THR A CA 1
ATOM 7466 C C . THR A 1 957 ? 4.979 -10.468 21.569 1.00 97.19 957 THR A C 1
ATOM 7468 O O . THR A 1 957 ? 5.303 -9.303 21.316 1.00 97.19 957 THR A O 1
ATOM 7471 N N . PHE A 1 958 ? 3.815 -10.961 21.132 1.00 98.19 958 PHE A N 1
ATOM 7472 C CA . PHE A 1 958 ? 2.874 -10.143 20.348 1.00 98.19 958 PHE A CA 1
ATOM 7473 C C . PHE A 1 958 ? 1.440 -10.141 20.890 1.00 98.19 958 PHE A C 1
ATOM 7475 O O . PHE A 1 958 ? 0.897 -11.160 21.295 1.00 98.19 958 PHE A O 1
ATOM 7482 N N . ILE A 1 959 ? 0.802 -8.973 20.888 1.00 98.62 959 ILE A N 1
ATOM 7483 C CA . ILE A 1 959 ? -0.558 -8.761 21.387 1.00 98.62 959 ILE A CA 1
ATOM 7484 C C . ILE A 1 959 ? -1.433 -8.334 20.212 1.00 98.62 959 ILE A C 1
ATOM 7486 O O . ILE A 1 959 ? -1.174 -7.301 19.590 1.00 98.62 959 ILE A O 1
ATOM 7490 N N . LEU A 1 960 ? -2.466 -9.112 19.891 1.00 98.56 960 LEU A N 1
ATOM 7491 C CA . LEU A 1 960 ? -3.401 -8.771 18.816 1.00 98.56 960 LEU A CA 1
ATOM 7492 C C . LEU A 1 960 ? -4.716 -8.273 19.417 1.00 98.56 960 LEU A C 1
ATOM 7494 O O . LEU A 1 960 ? -5.369 -8.987 20.179 1.00 98.56 960 LEU A O 1
ATOM 7498 N N . VAL A 1 961 ? -5.127 -7.065 19.045 1.00 98.19 961 VAL A N 1
ATOM 7499 C CA . VAL A 1 961 ? -6.373 -6.442 19.502 1.00 98.19 961 VAL A CA 1
ATOM 7500 C C . VAL A 1 961 ? -7.296 -6.253 18.307 1.00 98.19 961 VAL A C 1
ATOM 7502 O O . VAL A 1 961 ? -6.881 -5.762 17.259 1.00 98.19 961 VAL A O 1
ATOM 7505 N N . GLY A 1 962 ? -8.557 -6.658 18.431 1.00 95.44 962 GLY A N 1
ATOM 7506 C CA . GLY A 1 962 ? -9.501 -6.544 17.326 1.00 95.44 962 GLY A CA 1
ATOM 7507 C C . GLY A 1 962 ? -10.896 -7.051 17.650 1.00 95.44 962 GLY A C 1
ATOM 7508 O O . GLY A 1 962 ? -11.226 -7.362 18.792 1.00 95.44 962 GLY A O 1
ATOM 7509 N N . ASP A 1 963 ? -11.719 -7.127 16.611 1.00 94.69 963 ASP A N 1
ATOM 7510 C CA . ASP A 1 963 ? -13.073 -7.668 16.666 1.00 94.69 963 ASP A CA 1
ATOM 7511 C C . ASP A 1 963 ? -13.378 -8.417 15.363 1.00 94.69 963 ASP A C 1
ATOM 7513 O O . ASP A 1 963 ? -13.465 -7.809 14.294 1.00 94.69 963 ASP A O 1
ATOM 7517 N N . HIS A 1 964 ? -13.516 -9.743 15.441 1.00 91.31 964 HIS A N 1
ATOM 7518 C CA . HIS A 1 964 ? -13.804 -10.592 14.279 1.00 91.31 964 HIS A CA 1
ATOM 7519 C C . HIS A 1 964 ? -15.300 -10.676 13.914 1.00 91.31 964 HIS A C 1
ATOM 7521 O O . HIS A 1 964 ? -15.666 -11.375 12.966 1.00 91.31 964 HIS A O 1
ATOM 7527 N N . TYR A 1 965 ? -16.150 -9.950 14.645 1.00 91.38 965 TYR A N 1
ATOM 7528 C CA . TYR A 1 965 ? -17.556 -9.695 14.328 1.00 91.38 965 TYR A CA 1
ATOM 7529 C C . TYR A 1 965 ? -17.750 -8.328 13.630 1.00 91.38 965 TYR A C 1
ATOM 7531 O O . TYR A 1 965 ? -18.819 -8.064 13.076 1.00 91.38 965 TYR A O 1
ATOM 7539 N N . GLN A 1 966 ? -16.718 -7.471 13.606 1.00 91.62 966 GLN A N 1
ATOM 7540 C CA . GLN A 1 966 ? -16.598 -6.313 12.702 1.00 91.62 966 GLN A CA 1
ATOM 7541 C C . GLN A 1 966 ? -15.875 -6.725 11.397 1.00 91.62 966 GLN A C 1
ATOM 7543 O O . GLN A 1 966 ? -15.788 -7.915 11.087 1.00 91.62 966 GLN A O 1
ATOM 7548 N N . LEU A 1 967 ? -15.451 -5.765 10.563 1.00 90.12 967 LEU A N 1
ATOM 7549 C CA . LEU A 1 967 ? -15.005 -6.045 9.191 1.00 90.12 967 LEU A CA 1
ATOM 7550 C C . LEU A 1 967 ? -13.777 -6.977 9.107 1.00 90.12 967 LEU A C 1
ATOM 7552 O O . LEU A 1 967 ? -12.828 -6.812 9.875 1.00 90.12 967 LEU A O 1
ATOM 7556 N N . PRO A 1 968 ? -13.764 -7.916 8.139 1.00 91.50 968 PRO A N 1
ATOM 7557 C CA . PRO A 1 968 ? -12.597 -8.731 7.828 1.00 91.50 968 PRO A CA 1
ATOM 7558 C C . PRO A 1 968 ? -11.608 -7.948 6.936 1.00 91.50 968 PRO A C 1
ATOM 7560 O O . PRO A 1 968 ? -11.929 -6.853 6.458 1.00 91.50 968 PRO A O 1
ATOM 7563 N N . PRO A 1 969 ? -10.420 -8.503 6.638 1.00 91.19 969 PRO A N 1
ATOM 7564 C CA . PRO A 1 969 ? -9.505 -7.940 5.656 1.00 91.19 969 PRO A CA 1
ATOM 7565 C C . PRO A 1 969 ? -10.140 -7.805 4.268 1.00 91.19 969 PRO A C 1
ATOM 7567 O O . PRO A 1 969 ? -10.843 -8.693 3.785 1.00 91.19 969 PRO A O 1
ATOM 7570 N N . ILE A 1 970 ? -9.856 -6.690 3.594 1.00 85.19 970 ILE A N 1
ATOM 7571 C CA . ILE A 1 970 ? -10.410 -6.400 2.267 1.00 85.19 970 ILE A CA 1
ATOM 7572 C C . ILE A 1 970 ? -9.690 -7.243 1.206 1.00 85.19 970 ILE A C 1
ATOM 7574 O O . ILE A 1 970 ? -8.571 -6.928 0.806 1.00 85.19 970 ILE A O 1
ATOM 7578 N N . VAL A 1 971 ? -10.377 -8.275 0.711 1.00 87.25 971 VAL A N 1
ATOM 7579 C CA . VAL A 1 971 ? -9.948 -9.132 -0.407 1.00 87.25 971 VAL A CA 1
ATOM 7580 C C . VAL A 1 971 ? -10.874 -8.899 -1.602 1.00 87.25 971 VAL A C 1
ATOM 7582 O O . VAL A 1 971 ? -12.090 -9.100 -1.484 1.00 87.25 971 VAL A O 1
ATOM 7585 N N . LYS A 1 972 ? -10.337 -8.470 -2.754 1.00 84.00 972 LYS A N 1
ATOM 7586 C CA . LYS A 1 972 ? -11.128 -8.197 -3.968 1.00 84.00 972 LYS A CA 1
ATOM 7587 C C . LYS A 1 972 ? -11.614 -9.494 -4.623 1.00 84.00 972 LYS A C 1
ATOM 7589 O O . LYS A 1 972 ? -12.786 -9.585 -4.984 1.00 84.00 972 LYS A O 1
ATOM 7594 N N . SER A 1 973 ? -10.733 -10.480 -4.771 1.00 84.50 973 SER A N 1
ATOM 7595 C CA . SER A 1 973 ? -10.979 -11.731 -5.491 1.00 84.50 973 SER A CA 1
ATOM 7596 C C . SER A 1 973 ? -11.893 -12.678 -4.697 1.00 84.50 973 SER A C 1
ATOM 7598 O O . SER A 1 973 ? -11.520 -13.110 -3.602 1.00 84.50 973 SER A O 1
ATOM 7600 N N . PRO A 1 974 ? -13.070 -13.073 -5.230 1.00 85.19 974 PRO A N 1
ATOM 7601 C CA . PRO A 1 974 ? -13.960 -14.017 -4.550 1.00 85.19 974 PRO A CA 1
ATOM 7602 C C . PRO A 1 974 ? -13.303 -15.374 -4.268 1.00 85.19 974 PRO A C 1
ATOM 7604 O O . PRO A 1 974 ? -13.565 -15.967 -3.227 1.00 85.19 974 PRO A O 1
ATOM 7607 N N . LEU A 1 975 ? -12.410 -15.830 -5.154 1.00 85.94 975 LEU A N 1
ATOM 7608 C CA . LEU A 1 975 ? -11.682 -17.094 -5.007 1.00 85.94 975 LEU A CA 1
ATOM 7609 C C . LEU A 1 975 ? -10.651 -17.033 -3.867 1.00 85.94 975 LEU A C 1
ATOM 7611 O O . LEU A 1 975 ? -10.560 -17.965 -3.072 1.00 85.94 975 LEU A O 1
ATOM 7615 N N . ALA A 1 976 ? -9.909 -15.925 -3.741 1.00 89.12 976 ALA A N 1
ATOM 7616 C CA . ALA A 1 976 ? -8.979 -15.747 -2.623 1.00 89.12 976 ALA A CA 1
ATOM 7617 C C . ALA A 1 976 ? -9.724 -15.607 -1.283 1.00 89.12 976 ALA A C 1
ATOM 7619 O O . ALA A 1 976 ? -9.257 -16.102 -0.260 1.00 89.12 976 ALA A O 1
ATOM 7620 N N . ARG A 1 977 ? -10.916 -14.995 -1.289 1.00 88.94 977 ARG A N 1
ATOM 7621 C CA . ARG A 1 977 ? -11.798 -14.945 -0.115 1.00 88.94 977 ARG A CA 1
ATOM 7622 C C . ARG A 1 977 ? -12.286 -16.343 0.282 1.00 88.94 977 ARG A C 1
ATOM 7624 O O . ARG A 1 977 ? -12.099 -16.754 1.415 1.00 88.94 977 ARG A O 1
ATOM 7631 N N . GLN A 1 978 ? -12.811 -17.124 -0.665 1.00 88.75 978 GLN A N 1
ATOM 7632 C CA . GLN A 1 978 ? -13.261 -18.504 -0.422 1.00 88.75 978 GLN A CA 1
ATOM 7633 C C . GLN A 1 978 ? -12.157 -19.417 0.139 1.00 88.75 978 GLN A C 1
ATOM 7635 O O . GLN A 1 978 ? -12.437 -20.254 0.991 1.00 88.75 978 GLN A O 1
ATOM 7640 N N . GLY A 1 979 ? -10.903 -19.240 -0.292 1.00 88.06 979 GLY A N 1
ATOM 7641 C CA . GLY A 1 979 ? -9.757 -19.971 0.260 1.00 88.06 979 GLY A CA 1
ATOM 7642 C C . GLY A 1 979 ? -9.218 -19.442 1.606 1.00 88.06 979 GLY A C 1
ATOM 7643 O O . GLY A 1 979 ? -8.339 -20.077 2.200 1.00 88.06 979 GLY A O 1
ATOM 7644 N N . GLY A 1 980 ? -9.741 -18.314 2.104 1.00 92.81 980 GLY A N 1
ATOM 7645 C CA . GLY A 1 980 ? -9.468 -17.771 3.437 1.00 92.81 980 GLY A CA 1
ATOM 7646 C C . GLY A 1 980 ? -8.440 -16.637 3.524 1.00 92.81 980 GLY A C 1
ATOM 7647 O O . GLY A 1 980 ? -7.869 -16.441 4.594 1.00 92.81 980 GLY A O 1
ATOM 7648 N N . LEU A 1 981 ? -8.182 -15.868 2.456 1.00 93.06 981 LEU A N 1
ATOM 7649 C CA . LEU A 1 981 ? -7.297 -14.685 2.530 1.00 93.06 981 LEU A CA 1
ATOM 7650 C C . LEU A 1 981 ? -7.867 -13.562 3.430 1.00 93.06 981 LEU A C 1
ATOM 7652 O O . LEU A 1 981 ? -7.118 -12.714 3.915 1.00 93.06 981 LEU A O 1
ATOM 7656 N N . ASP A 1 982 ? -9.180 -13.575 3.676 1.00 93.25 982 ASP A N 1
ATOM 7657 C CA . ASP A 1 982 ? -9.895 -12.719 4.630 1.00 93.25 982 ASP A CA 1
ATOM 7658 C C . ASP A 1 982 ? -9.998 -13.335 6.045 1.00 93.25 982 ASP A C 1
ATOM 7660 O O . ASP A 1 982 ? -10.650 -12.777 6.929 1.00 93.25 982 ASP A O 1
ATOM 7664 N N . ILE A 1 983 ? -9.310 -14.450 6.307 1.00 94.81 983 ILE A N 1
ATOM 7665 C CA . ILE A 1 983 ? -9.066 -14.923 7.671 1.00 94.81 983 ILE A CA 1
ATOM 7666 C C . ILE A 1 983 ? -7.834 -14.180 8.198 1.00 94.81 983 ILE A C 1
ATOM 7668 O O . ILE A 1 983 ? -6.691 -14.448 7.820 1.00 94.81 983 ILE A O 1
ATOM 7672 N N . SER A 1 984 ? -8.071 -13.205 9.071 1.00 97.06 984 SER A N 1
ATOM 7673 C CA . SER A 1 984 ? -7.013 -12.489 9.784 1.00 97.06 984 SER A CA 1
ATOM 7674 C C . SER A 1 984 ? -6.312 -13.382 10.809 1.00 97.06 984 SER A C 1
ATOM 7676 O O . SER A 1 984 ? -6.908 -14.317 11.350 1.00 97.06 984 SER A O 1
ATOM 7678 N N . LEU A 1 985 ? -5.052 -13.062 11.134 1.00 97.44 985 LEU A N 1
ATOM 7679 C CA . LEU A 1 985 ? -4.287 -13.802 12.148 1.00 97.44 985 LEU A CA 1
ATOM 7680 C C . LEU A 1 985 ? -5.006 -13.805 13.508 1.00 97.44 985 LEU A C 1
ATOM 7682 O O . LEU A 1 985 ? -5.029 -14.829 14.186 1.00 97.44 985 LEU A O 1
ATOM 7686 N N . PHE A 1 986 ? -5.670 -12.696 13.856 1.00 97.81 986 PHE A N 1
ATOM 7687 C CA . PHE A 1 986 ? -6.526 -12.609 15.040 1.00 97.81 986 PHE A CA 1
ATOM 7688 C C . PHE A 1 986 ? -7.644 -13.662 15.021 1.00 97.81 986 PHE A C 1
ATOM 7690 O O . PHE A 1 986 ? -7.808 -14.373 16.007 1.00 97.81 986 PHE A O 1
ATOM 7697 N N . LYS A 1 987 ? -8.386 -13.813 13.908 1.00 96.81 987 LYS A N 1
ATOM 7698 C CA . LYS A 1 987 ? -9.478 -14.799 13.824 1.00 96.81 987 LYS A CA 1
ATOM 7699 C C . LYS A 1 987 ? -8.967 -16.241 13.812 1.00 96.81 987 LYS A C 1
ATOM 7701 O O . LYS A 1 987 ? -9.632 -17.102 14.386 1.00 96.81 987 LYS A O 1
ATOM 7706 N N . LEU A 1 988 ? -7.816 -16.506 13.191 1.00 96.88 988 LEU A N 1
ATOM 7707 C CA . LEU A 1 988 ? -7.174 -17.822 13.242 1.00 96.88 988 LEU A CA 1
ATOM 7708 C C . LEU A 1 988 ? -6.857 -18.191 14.700 1.00 96.88 988 LEU A C 1
ATOM 7710 O O . LEU A 1 988 ? -7.469 -19.101 15.254 1.00 96.88 988 LEU A O 1
ATOM 7714 N N . LEU A 1 989 ? -5.989 -17.418 15.360 1.00 97.44 989 LEU A N 1
ATOM 7715 C CA . LEU A 1 989 ? -5.527 -17.730 16.714 1.00 97.44 989 LEU A CA 1
ATOM 7716 C C . LEU A 1 989 ? -6.660 -17.684 17.758 1.00 97.44 989 LEU A C 1
ATOM 7718 O O . LEU A 1 989 ? -6.668 -18.509 18.665 1.00 97.44 989 LEU A O 1
ATOM 7722 N N . SER A 1 990 ? -7.667 -16.810 17.604 1.00 96.25 990 SER A N 1
ATOM 7723 C CA . SER A 1 990 ? -8.824 -16.769 18.519 1.00 96.25 990 SER A CA 1
ATOM 7724 C C . SER A 1 990 ? -9.766 -17.971 18.389 1.00 96.25 990 SER A C 1
ATOM 7726 O O . SER A 1 990 ? -10.665 -18.123 19.210 1.00 96.25 990 SER A O 1
ATOM 7728 N N . THR A 1 991 ? -9.648 -18.750 17.310 1.00 95.56 991 THR A N 1
ATOM 7729 C CA . THR A 1 991 ? -10.479 -19.942 17.064 1.00 95.56 991 THR A CA 1
ATOM 7730 C C . THR A 1 991 ? -9.739 -21.210 17.484 1.00 95.56 991 THR A C 1
ATOM 7732 O O . THR A 1 991 ? -10.337 -22.068 18.121 1.00 95.56 991 THR A O 1
ATOM 7735 N N . GLU A 1 992 ? -8.438 -21.286 17.196 1.00 96.56 992 GLU A N 1
ATOM 7736 C CA . GLU A 1 992 ? -7.564 -22.400 17.594 1.00 96.56 992 GLU A CA 1
ATOM 7737 C C . GLU A 1 992 ? -7.269 -22.395 19.104 1.00 96.56 992 GLU A C 1
ATOM 7739 O O . GLU A 1 992 ? -7.294 -23.442 19.752 1.00 96.56 992 GLU A O 1
ATOM 7744 N N . HIS A 1 993 ? -7.044 -21.210 19.688 1.00 96.69 993 HIS A N 1
ATOM 7745 C CA . HIS A 1 993 ? -6.692 -21.037 21.102 1.00 96.69 993 HIS A CA 1
ATOM 7746 C C . HIS A 1 993 ? -7.612 -20.033 21.821 1.00 96.69 993 HIS A C 1
ATOM 7748 O O . HIS A 1 993 ? -7.168 -18.931 22.174 1.00 96.69 993 HIS A O 1
ATOM 7754 N N . PRO A 1 994 ? -8.891 -20.375 22.082 1.00 95.25 994 PRO A N 1
ATOM 7755 C CA . PRO A 1 994 ? -9.808 -19.518 22.838 1.00 95.25 994 PRO A CA 1
ATOM 7756 C C . PRO A 1 994 ? -9.277 -19.134 24.226 1.00 95.25 994 PRO A C 1
ATOM 7758 O O . PRO A 1 994 ? -9.553 -18.039 24.710 1.00 95.25 994 PRO A O 1
ATOM 7761 N N . GLU A 1 995 ? -8.450 -19.978 24.852 1.00 92.81 995 GLU A N 1
ATOM 7762 C CA . GLU A 1 995 ? -7.809 -19.676 26.134 1.00 92.81 995 GLU A CA 1
ATOM 7763 C C . GLU A 1 995 ? -6.806 -18.516 26.065 1.00 92.81 995 GLU A C 1
ATOM 7765 O O . GLU A 1 995 ? -6.453 -17.976 27.108 1.00 92.81 995 GLU A O 1
ATOM 7770 N N . SER A 1 996 ? -6.381 -18.088 24.870 1.00 94.62 996 SER A N 1
ATOM 7771 C CA . SER A 1 996 ? -5.534 -16.903 24.670 1.00 94.62 996 SER A CA 1
ATOM 7772 C C . SER A 1 996 ? -6.330 -15.592 24.560 1.00 94.62 996 SER A C 1
ATOM 7774 O O . SER A 1 996 ? -5.741 -14.516 24.652 1.00 94.62 996 SER A O 1
ATOM 7776 N N . VAL A 1 997 ? -7.663 -15.661 24.440 1.00 96.94 997 VAL A N 1
ATOM 7777 C CA . VAL A 1 997 ? -8.557 -14.504 24.251 1.00 96.94 997 VAL A CA 1
ATOM 7778 C C . VAL A 1 997 ? -9.029 -13.922 25.586 1.00 96.94 997 VAL A C 1
ATOM 7780 O O . VAL A 1 997 ? -9.340 -14.669 26.513 1.00 96.94 997 VAL A O 1
ATOM 7783 N N . THR A 1 998 ? -9.118 -12.596 25.691 1.00 97.12 998 THR A N 1
ATOM 7784 C CA . THR A 1 998 ? -9.938 -11.903 26.699 1.00 97.12 998 THR A CA 1
ATOM 7785 C C . THR A 1 998 ? -10.964 -11.011 26.002 1.00 97.12 998 THR A C 1
ATOM 7787 O O . THR A 1 998 ? -10.596 -10.141 25.210 1.00 97.12 998 THR A O 1
ATOM 7790 N N . ASP A 1 999 ? -12.246 -11.217 26.307 1.00 95.62 999 ASP A N 1
ATOM 7791 C CA . ASP A 1 999 ? -13.352 -10.374 25.842 1.00 95.62 999 ASP A CA 1
ATOM 7792 C C . ASP A 1 999 ? -13.407 -9.073 26.659 1.00 95.62 999 ASP A C 1
ATOM 7794 O O . ASP A 1 999 ? -13.424 -9.110 27.887 1.00 95.62 999 ASP A O 1
ATOM 7798 N N . LEU A 1 1000 ? -13.496 -7.924 25.981 1.00 97.00 1000 LEU A N 1
ATOM 7799 C CA . LEU A 1 1000 ? -13.929 -6.663 26.591 1.00 97.00 1000 LEU A CA 1
ATOM 7800 C C . LEU A 1 1000 ? -15.416 -6.474 26.279 1.00 97.00 1000 LEU A C 1
ATOM 7802 O O . LEU A 1 1000 ? -15.762 -6.305 25.107 1.00 97.00 1000 LEU A O 1
ATOM 7806 N N . SER A 1 1001 ? -16.274 -6.494 27.303 1.00 95.38 1001 SER A N 1
ATOM 7807 C CA . SER A 1 1001 ? -17.742 -6.546 27.175 1.00 95.38 1001 SER A CA 1
ATOM 7808 C C . SER A 1 1001 ? -18.465 -5.252 27.581 1.00 95.38 1001 SER A C 1
ATOM 7810 O O . SER A 1 1001 ? -19.517 -4.920 27.025 1.00 95.38 1001 SER A O 1
ATOM 7812 N N . LEU A 1 1002 ? -17.890 -4.493 28.520 1.00 96.56 1002 LEU A N 1
ATOM 7813 C CA . LEU A 1 1002 ? -18.439 -3.230 29.027 1.00 96.56 1002 LEU A CA 1
ATOM 7814 C C . LEU A 1 1002 ? -18.171 -2.074 28.047 1.00 96.56 1002 LEU A C 1
ATOM 7816 O O . LEU A 1 1002 ? -17.021 -1.680 27.851 1.00 96.56 1002 LEU A O 1
ATOM 7820 N N . GLN A 1 1003 ? -19.225 -1.526 27.431 1.00 95.12 1003 GLN A N 1
ATOM 7821 C CA . GLN A 1 1003 ? -19.159 -0.488 26.392 1.00 95.12 1003 GLN A CA 1
ATOM 7822 C C . GLN A 1 1003 ? -19.622 0.893 26.878 1.00 95.12 1003 GLN A C 1
ATOM 7824 O O . GLN A 1 1003 ? -20.601 1.011 27.612 1.00 95.12 1003 GLN A O 1
ATOM 7829 N N . TYR A 1 1004 ? -18.933 1.946 26.431 1.00 95.31 1004 TYR A N 1
ATOM 7830 C CA . TYR A 1 1004 ? -19.100 3.331 26.899 1.00 95.31 1004 TYR A CA 1
ATOM 7831 C C . TYR A 1 1004 ? -19.533 4.300 25.780 1.00 95.31 1004 TYR A C 1
ATOM 7833 O O . TYR A 1 1004 ? -19.238 5.492 25.834 1.00 95.31 1004 TYR A O 1
ATOM 7841 N N . ARG A 1 1005 ? -20.186 3.788 24.727 1.00 95.06 1005 ARG A N 1
ATOM 7842 C CA . ARG A 1 1005 ? -20.560 4.540 23.516 1.00 95.06 1005 ARG A CA 1
ATOM 7843 C C . ARG A 1 1005 ? -22.073 4.640 23.342 1.00 95.06 1005 ARG A C 1
ATOM 7845 O O . ARG A 1 1005 ? -22.607 5.742 23.344 1.00 95.06 1005 ARG A O 1
ATOM 7852 N N . MET A 1 1006 ? -22.731 3.505 23.140 1.00 97.00 1006 MET A N 1
ATOM 7853 C CA . MET A 1 1006 ? -24.129 3.392 22.715 1.00 97.00 1006 MET A CA 1
ATOM 7854 C C . MET A 1 1006 ? -25.066 3.455 23.923 1.00 97.00 1006 MET A C 1
ATOM 7856 O O . MET A 1 1006 ? -24.738 2.898 24.971 1.00 97.00 1006 MET A O 1
ATOM 7860 N N . ASN A 1 1007 ? -26.253 4.047 23.773 1.00 96.69 1007 ASN A N 1
ATOM 7861 C CA . ASN A 1 1007 ? -27.361 3.750 24.684 1.00 96.69 1007 ASN A CA 1
ATOM 7862 C C . ASN A 1 1007 ? -27.853 2.302 24.544 1.00 96.69 1007 ASN A C 1
ATOM 7864 O O . ASN A 1 1007 ? -27.475 1.581 23.619 1.00 96.69 1007 ASN A O 1
ATOM 7868 N N . GLU A 1 1008 ? -28.666 1.873 25.507 1.00 96.56 1008 GLU A N 1
ATOM 7869 C CA . GLU A 1 1008 ? -29.142 0.492 25.618 1.00 96.56 1008 GLU A CA 1
ATOM 7870 C C . GLU A 1 1008 ? -29.904 0.033 24.363 1.00 96.56 1008 GLU A C 1
ATOM 7872 O O . GLU A 1 1008 ? -29.630 -1.041 23.835 1.00 96.56 1008 GLU A O 1
ATOM 7877 N N . ASP A 1 1009 ? -30.770 0.893 23.829 1.00 95.81 1009 ASP A N 1
ATOM 7878 C CA . ASP A 1 1009 ? -31.594 0.685 22.637 1.00 95.81 1009 ASP A CA 1
ATOM 7879 C C . ASP A 1 1009 ? -30.725 0.417 21.391 1.00 95.81 1009 ASP A C 1
ATOM 7881 O O . ASP A 1 1009 ? -30.901 -0.579 20.689 1.00 95.81 1009 ASP A O 1
ATOM 7885 N N . ILE A 1 1010 ? -29.727 1.276 21.142 1.00 96.44 1010 ILE A N 1
ATOM 7886 C CA . ILE A 1 1010 ? -28.788 1.145 20.014 1.00 96.44 1010 ILE A CA 1
ATOM 7887 C C . ILE A 1 1010 ? -27.874 -0.074 20.208 1.00 96.44 1010 ILE A C 1
ATOM 7889 O O . ILE A 1 1010 ? -27.607 -0.813 19.255 1.00 96.44 1010 ILE A O 1
ATOM 7893 N N . MET A 1 1011 ? -27.415 -0.320 21.441 1.00 96.56 1011 MET A N 1
ATOM 7894 C CA . MET A 1 1011 ? -26.610 -1.494 21.781 1.00 96.56 1011 MET A CA 1
ATOM 7895 C C . MET A 1 1011 ? -27.387 -2.793 21.533 1.00 96.56 1011 MET A C 1
ATOM 7897 O O . MET A 1 1011 ? -26.805 -3.750 21.019 1.00 96.56 1011 MET A O 1
ATOM 7901 N N . MET A 1 1012 ? -28.687 -2.830 21.855 1.00 95.50 1012 MET A N 1
ATOM 7902 C CA . MET A 1 1012 ? -29.542 -4.015 21.741 1.00 95.50 1012 MET A CA 1
ATOM 7903 C C . MET A 1 1012 ? -29.514 -4.618 20.335 1.00 95.50 1012 MET A C 1
ATOM 7905 O O . MET A 1 1012 ? -29.399 -5.836 20.213 1.00 95.50 1012 MET A O 1
ATOM 7909 N N . LEU A 1 1013 ? -29.540 -3.784 19.288 1.00 92.88 1013 LEU A N 1
ATOM 7910 C CA . LEU A 1 1013 ? -29.517 -4.229 17.890 1.00 92.88 1013 LEU A CA 1
ATOM 7911 C C . LEU A 1 1013 ? -28.322 -5.141 17.597 1.00 92.88 1013 LEU A C 1
ATOM 7913 O O . LEU A 1 1013 ? -28.485 -6.275 17.155 1.00 92.88 1013 LEU A O 1
ATOM 7917 N N . SER A 1 1014 ? -27.109 -4.672 17.893 1.00 92.69 1014 SER A N 1
ATOM 7918 C CA . SER A 1 1014 ? -25.896 -5.457 17.632 1.00 92.69 1014 SER A CA 1
ATOM 7919 C C . SER A 1 1014 ? -25.706 -6.559 18.678 1.00 92.69 1014 SER A C 1
ATOM 7921 O O . SER A 1 1014 ? -25.256 -7.655 18.355 1.00 92.69 1014 SER A O 1
ATOM 7923 N N . ASN A 1 1015 ? -26.094 -6.316 19.932 1.00 93.75 1015 ASN A N 1
ATOM 7924 C CA . ASN A 1 1015 ? -25.943 -7.297 21.001 1.00 93.75 1015 ASN A CA 1
ATOM 7925 C C . ASN A 1 1015 ? -26.833 -8.535 20.803 1.00 93.75 1015 ASN A C 1
ATOM 7927 O O . ASN A 1 1015 ? -26.401 -9.652 21.078 1.00 93.75 1015 ASN A O 1
ATOM 7931 N N . ARG A 1 1016 ? -28.058 -8.349 20.290 1.00 91.62 1016 ARG A N 1
ATOM 7932 C CA . ARG A 1 1016 ? -29.018 -9.434 20.046 1.00 91.62 1016 ARG A CA 1
ATOM 7933 C C . ARG A 1 1016 ? -28.770 -10.185 18.739 1.00 91.62 1016 ARG A C 1
ATOM 7935 O O . ARG A 1 1016 ? -29.071 -11.371 18.683 1.00 91.62 1016 ARG A O 1
ATOM 7942 N N . LEU A 1 1017 ? -28.239 -9.510 17.717 1.00 88.94 1017 LEU A N 1
ATOM 7943 C CA . LEU A 1 1017 ? -28.039 -10.077 16.377 1.00 88.94 1017 LEU A CA 1
ATOM 7944 C C . LEU A 1 1017 ? -26.611 -10.606 16.125 1.00 88.94 1017 LEU A C 1
ATOM 7946 O O . LEU A 1 1017 ? -26.366 -11.151 15.050 1.00 88.94 1017 LEU A O 1
ATOM 7950 N N . ILE A 1 1018 ? -25.649 -10.376 17.037 1.00 90.88 1018 ILE A N 1
ATOM 7951 C CA . ILE A 1 1018 ? -24.210 -10.619 16.775 1.00 90.88 1018 ILE A CA 1
ATOM 7952 C C . ILE A 1 1018 ? -23.414 -11.073 18.003 1.00 90.88 1018 ILE A C 1
ATOM 7954 O O . ILE A 1 1018 ? -22.649 -12.027 17.909 1.00 90.88 1018 ILE A O 1
ATOM 7958 N N . TYR A 1 1019 ? -23.521 -10.360 19.129 1.00 92.19 1019 TYR A N 1
ATOM 7959 C CA . TYR A 1 1019 ? -22.640 -10.580 20.289 1.00 92.19 1019 TYR A CA 1
ATOM 7960 C C . TYR A 1 1019 ? -23.239 -11.525 21.348 1.00 92.19 1019 TYR A C 1
ATOM 7962 O O . TYR A 1 1019 ? -22.661 -11.681 22.424 1.00 92.19 1019 TYR A O 1
ATOM 7970 N N . ASP A 1 1020 ? -24.369 -12.172 21.050 1.00 90.88 1020 ASP A N 1
ATOM 7971 C CA . ASP A 1 1020 ? -25.062 -13.152 21.903 1.00 90.88 1020 ASP A CA 1
ATOM 7972 C C . ASP A 1 1020 ? -25.398 -12.641 23.317 1.00 90.88 1020 ASP A C 1
ATOM 7974 O O . ASP A 1 1020 ? -25.364 -13.380 24.299 1.00 90.88 1020 ASP A O 1
ATOM 7978 N N . GLY A 1 1021 ? -25.710 -11.349 23.442 1.00 92.88 1021 GLY A N 1
ATOM 7979 C CA . GLY A 1 1021 ? -25.995 -10.713 24.731 1.00 92.88 1021 GLY A CA 1
ATOM 7980 C C . GLY A 1 1021 ? -24.758 -10.329 25.556 1.00 92.88 1021 GLY A C 1
ATOM 7981 O O . GLY A 1 1021 ? -24.921 -9.815 26.662 1.00 92.88 1021 GLY A O 1
ATOM 7982 N N . ARG A 1 1022 ? -23.528 -10.545 25.055 1.00 93.44 1022 ARG A N 1
ATOM 7983 C CA . ARG A 1 1022 ? -22.289 -10.250 25.801 1.00 93.44 1022 ARG A CA 1
ATOM 7984 C C . ARG A 1 1022 ? -22.053 -8.762 26.062 1.00 93.44 1022 ARG A C 1
ATOM 7986 O O . ARG A 1 1022 ? -21.525 -8.443 27.124 1.00 93.44 1022 ARG A O 1
ATOM 7993 N N . LEU A 1 1023 ? -22.425 -7.863 25.144 1.00 95.31 1023 LEU A N 1
ATOM 7994 C CA . LEU A 1 1023 ? -22.234 -6.417 25.335 1.00 95.31 1023 LEU A CA 1
ATOM 7995 C C . LEU A 1 1023 ? -23.104 -5.890 26.483 1.00 95.31 1023 LEU A C 1
ATOM 7997 O O . LEU A 1 1023 ? -24.282 -6.232 26.597 1.00 95.31 1023 LEU A O 1
ATOM 8001 N N . LYS A 1 1024 ? -22.534 -5.007 27.306 1.00 95.94 1024 LYS A N 1
ATOM 8002 C CA . LYS A 1 1024 ? -23.211 -4.372 28.449 1.00 95.94 1024 LYS A CA 1
ATOM 8003 C C . LYS A 1 1024 ? -22.856 -2.892 28.509 1.00 95.94 1024 LYS A C 1
ATOM 8005 O O . LYS A 1 1024 ? -21.700 -2.535 28.303 1.00 95.94 1024 LYS A O 1
ATOM 8010 N N . CYS A 1 1025 ? -23.809 -2.022 28.834 1.00 96.69 1025 CYS A N 1
ATOM 8011 C CA . CYS A 1 1025 ? -23.513 -0.608 29.081 1.00 96.69 1025 CYS A CA 1
ATOM 8012 C C . CYS A 1 1025 ? -22.597 -0.470 30.308 1.00 96.69 1025 CYS A C 1
ATOM 8014 O O . CYS A 1 1025 ? -22.925 -0.956 31.387 1.00 96.69 1025 CYS A O 1
ATOM 8016 N N . GLY A 1 1026 ? -21.461 0.210 30.150 1.00 94.19 1026 GLY A N 1
ATOM 8017 C CA . GLY A 1 1026 ? -20.456 0.401 31.201 1.00 94.19 1026 GLY A CA 1
ATOM 8018 C C . GLY A 1 1026 ? -20.865 1.379 32.310 1.00 94.19 1026 GLY A C 1
ATOM 8019 O O . GLY A 1 1026 ? -20.163 1.488 33.311 1.00 94.19 1026 GLY A O 1
ATOM 8020 N N . SER A 1 1027 ? -21.986 2.089 32.145 1.00 94.88 1027 SER A N 1
ATOM 8021 C CA . SER A 1 1027 ? -22.668 2.834 33.207 1.00 94.88 1027 SER A CA 1
ATOM 8022 C C . SER A 1 1027 ? -24.148 3.056 32.869 1.00 94.88 1027 SER A C 1
ATOM 8024 O O . SER A 1 1027 ? -24.553 3.021 31.703 1.00 94.88 1027 SER A O 1
ATOM 8026 N N . GLU A 1 1028 ? -24.960 3.348 33.887 1.00 95.88 1028 GLU A N 1
ATOM 8027 C CA . GLU A 1 1028 ? -26.372 3.719 33.721 1.00 95.88 1028 GLU A CA 1
ATOM 8028 C C . GLU A 1 1028 ? -26.542 5.023 32.915 1.00 95.88 1028 GLU A C 1
ATOM 8030 O O . GLU A 1 1028 ? -27.467 5.149 32.113 1.00 95.88 1028 GLU A O 1
ATOM 8035 N N . GLN A 1 1029 ? -25.605 5.968 33.057 1.00 94.94 1029 GLN A N 1
ATOM 8036 C CA . GLN A 1 1029 ? -25.560 7.200 32.261 1.00 94.94 1029 GLN A CA 1
ATOM 8037 C C . GLN A 1 1029 ? -25.397 6.897 30.762 1.00 94.94 1029 GLN A C 1
ATOM 8039 O O . GLN A 1 1029 ? -26.090 7.491 29.937 1.00 94.94 1029 GLN A O 1
ATOM 8044 N N . VAL A 1 1030 ? -24.520 5.947 30.411 1.00 95.25 1030 VAL A N 1
ATOM 8045 C CA . VAL A 1 1030 ? -24.342 5.485 29.025 1.00 95.25 1030 VAL A CA 1
ATOM 8046 C C . VAL A 1 1030 ? -25.599 4.774 28.526 1.00 95.25 1030 VAL A C 1
ATOM 8048 O O . VAL A 1 1030 ? -26.011 5.036 27.402 1.00 95.25 1030 VAL A O 1
ATOM 8051 N N . ALA A 1 1031 ? -26.249 3.944 29.349 1.00 95.88 1031 ALA A N 1
ATOM 8052 C CA . ALA A 1 1031 ? -27.488 3.254 28.977 1.00 95.88 1031 ALA A CA 1
ATOM 8053 C C . ALA A 1 1031 ? -28.652 4.221 28.684 1.00 95.88 1031 ALA A C 1
ATOM 8055 O O . ALA A 1 1031 ? -29.397 4.024 27.721 1.00 95.88 1031 ALA A O 1
ATOM 8056 N N . LYS A 1 1032 ? -28.796 5.283 29.490 1.00 94.75 1032 LYS A N 1
ATOM 8057 C CA . LYS A 1 1032 ? -29.944 6.206 29.449 1.00 94.75 1032 LYS A CA 1
ATOM 8058 C C . LYS A 1 1032 ? -29.788 7.418 28.521 1.00 94.75 1032 LYS A C 1
ATOM 8060 O O . LYS A 1 1032 ? -30.777 8.118 28.319 1.00 94.75 1032 LYS A O 1
ATOM 8065 N N . GLN A 1 1033 ? -28.612 7.675 27.938 1.00 93.81 1033 GLN A N 1
ATOM 8066 C CA . GLN A 1 1033 ? -28.384 8.866 27.099 1.00 93.81 1033 GLN A CA 1
ATOM 8067 C C . GLN A 1 1033 ? -29.352 8.963 25.895 1.00 93.81 1033 GLN A C 1
ATOM 8069 O O . GLN A 1 1033 ? -29.546 8.007 25.138 1.00 93.81 1033 GLN A O 1
ATOM 8074 N N . SER A 1 1034 ? -29.919 10.153 25.691 1.00 92.94 1034 SER A N 1
ATOM 8075 C CA . SER A 1 1034 ? -30.824 10.515 24.591 1.00 92.94 1034 SER A CA 1
ATOM 8076 C C . SER A 1 1034 ? -30.279 11.720 23.812 1.00 92.94 1034 SER A C 1
ATOM 8078 O O . SER A 1 1034 ? -29.314 12.369 24.227 1.00 92.94 1034 SER A O 1
ATOM 8080 N N . LEU A 1 1035 ? -30.880 12.032 22.660 1.00 91.44 1035 LEU A N 1
ATOM 8081 C CA . LEU A 1 1035 ? -30.577 13.257 21.917 1.00 91.44 1035 LEU A CA 1
ATOM 8082 C C . LEU A 1 1035 ? -31.498 14.397 22.373 1.00 91.44 1035 LEU A C 1
ATOM 8084 O O . LEU A 1 1035 ? -32.667 14.428 21.998 1.00 91.44 1035 LEU A O 1
ATOM 8088 N N . ILE A 1 1036 ? -30.950 15.336 23.141 1.00 85.75 1036 ILE A N 1
ATOM 8089 C CA . ILE A 1 1036 ? -31.637 16.559 23.579 1.00 85.75 1036 ILE A CA 1
ATOM 8090 C C . ILE A 1 1036 ? -31.573 17.603 22.451 1.00 85.75 1036 ILE A C 1
ATOM 8092 O O . ILE A 1 1036 ? -30.516 17.791 21.848 1.00 85.75 1036 ILE A O 1
ATOM 8096 N N . LEU A 1 1037 ? -32.693 18.279 22.165 1.00 83.69 1037 LEU A N 1
ATOM 8097 C CA . LEU A 1 1037 ? -32.825 19.269 21.085 1.00 83.69 1037 LEU A CA 1
ATOM 8098 C C . LEU A 1 1037 ? -33.132 20.664 21.647 1.00 83.69 1037 LEU A C 1
ATOM 8100 O O . LEU A 1 1037 ? -34.243 20.909 22.119 1.00 83.69 1037 LEU A O 1
ATOM 8104 N N . SER A 1 1038 ? -32.173 21.587 21.555 1.00 79.62 1038 SER A N 1
ATOM 8105 C CA . SER A 1 1038 ? -32.284 22.940 22.123 1.00 79.62 1038 SER A CA 1
ATOM 8106 C C . SER A 1 1038 ? -33.390 23.785 21.473 1.00 79.62 1038 SER A C 1
ATOM 8108 O O . SER A 1 1038 ? -34.137 24.462 22.175 1.00 79.62 1038 SER A O 1
ATOM 8110 N N . HIS A 1 1039 ? -33.552 23.705 20.147 1.00 76.56 1039 HIS A N 1
ATOM 8111 C CA . HIS A 1 1039 ? -34.419 24.600 19.359 1.00 76.56 1039 HIS A CA 1
ATOM 8112 C C . HIS A 1 1039 ? -35.707 23.913 18.853 1.00 76.56 1039 HIS A C 1
ATOM 8114 O O . HIS A 1 1039 ? -36.206 24.164 17.754 1.00 76.56 1039 HIS A O 1
ATOM 8120 N N . ARG A 1 1040 ? -36.309 23.037 19.677 1.00 68.62 1040 ARG A N 1
ATOM 8121 C CA . ARG A 1 1040 ? -37.522 22.248 19.335 1.00 68.62 1040 ARG A CA 1
ATOM 8122 C C . ARG A 1 1040 ? -38.832 23.071 19.227 1.00 68.62 1040 ARG A C 1
ATOM 8124 O O . ARG A 1 1040 ? -39.922 22.491 19.145 1.00 68.62 1040 ARG A O 1
ATOM 8131 N N . LYS A 1 1041 ? -38.753 24.408 19.253 1.00 65.00 1041 LYS A N 1
ATOM 8132 C CA . LYS A 1 1041 ? -39.836 25.337 18.865 1.00 65.00 1041 LYS A CA 1
ATOM 8133 C C . LYS A 1 1041 ? -39.604 25.879 17.457 1.00 65.00 1041 LYS A C 1
ATOM 8135 O O . LYS A 1 1041 ? -40.419 25.608 16.587 1.00 65.00 1041 LYS A O 1
ATOM 8140 N N . GLU A 1 1042 ? -38.447 26.488 17.214 1.00 65.00 1042 GLU A N 1
ATOM 8141 C CA . GLU A 1 1042 ? -38.044 27.026 15.905 1.00 65.00 1042 GLU A CA 1
ATOM 8142 C C . GLU A 1 1042 ? -38.136 25.964 14.795 1.00 65.00 1042 GLU A C 1
ATOM 8144 O O . GLU A 1 1042 ? -38.712 26.211 13.740 1.00 65.00 1042 GLU A O 1
ATOM 8149 N N . CYS A 1 1043 ? -37.712 24.719 15.048 1.00 63.44 1043 CYS A N 1
ATOM 8150 C CA . CYS A 1 1043 ? -37.905 23.639 14.069 1.00 63.44 1043 CYS A CA 1
ATOM 8151 C C . CYS A 1 1043 ? -39.364 23.176 13.883 1.00 63.44 1043 CYS A C 1
ATOM 8153 O O . CYS A 1 1043 ? -39.677 22.568 12.862 1.00 63.44 1043 CYS A O 1
ATOM 8155 N N . ARG A 1 1044 ? -40.280 23.461 14.817 1.00 65.69 1044 ARG A N 1
ATOM 8156 C CA . ARG A 1 1044 ? -41.730 23.295 14.590 1.00 65.69 1044 ARG A CA 1
ATOM 8157 C C . ARG A 1 1044 ? -42.348 24.464 13.831 1.00 65.69 1044 ARG A C 1
ATOM 8159 O O . ARG A 1 1044 ? -43.398 24.278 13.231 1.00 65.69 1044 ARG A O 1
ATOM 8166 N N . GLU A 1 1045 ? -41.697 25.618 13.809 1.00 63.34 1045 GLU A N 1
ATOM 8167 C CA . GLU A 1 1045 ? -42.087 26.763 12.983 1.00 63.34 1045 GLU A CA 1
ATOM 8168 C C . GLU A 1 1045 ? -41.532 26.617 11.551 1.00 63.34 1045 GLU A C 1
ATOM 8170 O O . GLU A 1 1045 ? -42.244 26.898 10.593 1.00 63.34 1045 GLU A O 1
ATOM 8175 N N . MET A 1 1046 ? -40.322 26.062 11.385 1.00 64.62 1046 MET A N 1
ATOM 8176 C CA . MET A 1 1046 ? -39.725 25.750 10.073 1.00 64.62 1046 MET A CA 1
ATOM 8177 C C . MET A 1 1046 ? -40.341 24.533 9.362 1.00 64.62 1046 MET A C 1
ATOM 8179 O O . MET A 1 1046 ? -40.466 24.550 8.141 1.00 64.62 1046 MET A O 1
ATOM 8183 N N . PHE A 1 1047 ? -40.678 23.463 10.097 1.00 63.19 1047 PHE A N 1
ATOM 8184 C CA . PHE A 1 1047 ? -41.125 22.176 9.527 1.00 63.19 1047 PHE A CA 1
ATOM 8185 C C . PHE A 1 1047 ? -42.541 21.760 9.972 1.00 63.19 1047 PHE A C 1
ATOM 8187 O O . PHE A 1 1047 ? -42.964 20.623 9.745 1.00 63.19 1047 PHE A O 1
ATOM 8194 N N . GLY A 1 1048 ? -43.275 22.658 10.635 1.00 54.25 1048 GLY A N 1
ATOM 8195 C CA . GLY A 1 1048 ? -44.685 22.465 10.973 1.00 54.25 1048 GLY A CA 1
ATOM 8196 C C . GLY A 1 1048 ? -45.612 22.638 9.768 1.00 54.25 1048 GLY A C 1
ATOM 8197 O O . GLY A 1 1048 ? -45.233 23.179 8.729 1.00 54.25 1048 GLY A O 1
ATOM 8198 N N . VAL A 1 1049 ? -46.861 22.190 9.913 1.00 50.16 1049 VAL A N 1
ATOM 8199 C CA . VAL A 1 1049 ? -47.875 22.244 8.846 1.00 50.16 1049 VAL A CA 1
ATOM 8200 C C . VAL A 1 1049 ? -48.363 23.688 8.640 1.00 50.16 1049 VAL A C 1
ATOM 8202 O O . VAL A 1 1049 ? -49.376 24.105 9.193 1.00 50.16 1049 VAL A O 1
ATOM 8205 N N . GLY A 1 1050 ? -47.608 24.456 7.850 1.00 43.31 1050 GLY A N 1
ATOM 8206 C CA . GLY A 1 1050 ? -47.918 25.844 7.475 1.00 43.31 1050 GLY A CA 1
ATOM 8207 C C . GLY A 1 1050 ? -47.314 26.311 6.139 1.00 43.31 1050 GLY A C 1
ATOM 8208 O O . GLY A 1 1050 ? -47.530 27.449 5.735 1.00 43.31 1050 GLY A O 1
ATOM 8209 N N . GLY A 1 1051 ? -46.576 25.447 5.433 1.00 36.72 1051 GLY A N 1
ATOM 8210 C CA . GLY A 1 1051 ? -45.770 25.789 4.252 1.00 36.72 1051 GLY A CA 1
ATOM 8211 C C . GLY A 1 1051 ? -46.489 25.808 2.894 1.00 36.72 1051 GLY A C 1
ATOM 8212 O O . GLY A 1 1051 ? -45.882 25.421 1.902 1.00 36.72 1051 GLY A O 1
ATOM 8213 N N . VAL A 1 1052 ? -47.760 26.227 2.813 1.00 38.38 1052 VAL A N 1
ATOM 8214 C CA . VAL A 1 1052 ? -48.497 26.348 1.528 1.00 38.38 1052 VAL A CA 1
ATOM 8215 C C . VAL A 1 1052 ? -48.918 27.798 1.268 1.00 38.38 1052 VAL A C 1
ATOM 8217 O O . VAL A 1 1052 ? -50.096 28.145 1.213 1.00 38.38 1052 VAL A O 1
ATOM 8220 N N . SER A 1 1053 ? -47.931 28.672 1.085 1.00 37.41 1053 SER A N 1
ATOM 8221 C CA . SER A 1 1053 ? -48.120 30.063 0.658 1.00 37.41 1053 SER A CA 1
ATOM 8222 C C . SER A 1 1053 ? -47.850 30.203 -0.846 1.00 37.41 1053 SER A C 1
ATOM 8224 O O . SER A 1 1053 ? -46.813 30.732 -1.238 1.00 37.41 1053 SER A O 1
ATOM 8226 N N . GLY A 1 1054 ? -48.752 29.682 -1.691 1.00 32.84 1054 GLY A N 1
ATOM 8227 C CA . GLY A 1 1054 ? -48.480 29.570 -3.136 1.00 32.84 1054 GLY A CA 1
ATOM 8228 C C . GLY A 1 1054 ? -49.653 29.667 -4.119 1.00 32.84 1054 GLY A C 1
ATOM 8229 O O . GLY A 1 1054 ? -49.388 29.789 -5.309 1.00 32.84 1054 GLY A O 1
ATOM 8230 N N . TYR A 1 1055 ? -50.925 29.646 -3.690 1.00 29.95 1055 TYR A N 1
ATOM 8231 C CA . TYR A 1 1055 ? -52.063 29.734 -4.624 1.00 29.95 1055 TYR A CA 1
ATOM 8232 C C . TYR A 1 1055 ? -53.243 30.579 -4.116 1.00 29.95 1055 TYR A C 1
ATOM 8234 O O . TYR A 1 1055 ? -53.766 30.363 -3.029 1.00 29.95 1055 TYR A O 1
ATOM 8242 N N . GLY A 1 1056 ? -53.688 31.504 -4.975 1.00 30.36 1056 GLY A N 1
ATOM 8243 C CA . GLY A 1 1056 ? -55.082 31.946 -5.127 1.00 30.36 1056 GLY A CA 1
ATOM 8244 C C . GLY A 1 1056 ? -55.869 32.372 -3.882 1.00 30.36 1056 GLY A C 1
ATOM 8245 O O . GLY A 1 1056 ? -56.810 31.689 -3.488 1.00 30.36 1056 GLY A O 1
ATOM 8246 N N . ARG A 1 1057 ? -55.612 33.570 -3.342 1.00 28.55 1057 ARG A N 1
ATOM 8247 C CA . ARG A 1 1057 ? -56.525 34.195 -2.368 1.00 28.55 1057 ARG A CA 1
ATOM 8248 C C . ARG A 1 1057 ? -57.746 34.788 -3.090 1.00 28.55 1057 ARG A C 1
ATOM 8250 O O . ARG A 1 1057 ? -57.681 35.912 -3.577 1.00 28.55 1057 ARG A O 1
ATOM 8257 N N . ASN A 1 1058 ? -58.850 34.045 -3.169 1.00 29.41 1058 ASN A N 1
ATOM 8258 C CA . ASN A 1 1058 ? -60.131 34.546 -3.683 1.00 29.41 1058 ASN A CA 1
ATOM 8259 C C . ASN A 1 1058 ? -61.316 33.741 -3.114 1.00 29.41 1058 ASN A C 1
ATOM 8261 O O . ASN A 1 1058 ? -61.205 32.532 -2.947 1.00 29.41 1058 ASN A O 1
ATOM 8265 N N . GLY A 1 1059 ? -62.458 34.394 -2.869 1.00 29.30 1059 GLY A N 1
ATOM 8266 C CA . GLY A 1 1059 ? -63.689 33.743 -2.381 1.00 29.30 1059 GLY A CA 1
ATOM 8267 C C . GLY A 1 1059 ? -63.965 33.926 -0.879 1.00 29.30 1059 GLY A C 1
ATOM 8268 O O . GLY A 1 1059 ? -63.072 33.835 -0.044 1.00 29.30 1059 GLY A O 1
ATOM 8269 N N . ARG A 1 1060 ? -65.225 34.236 -0.546 1.00 34.88 1060 ARG A N 1
ATOM 8270 C CA . ARG A 1 1060 ? -65.728 34.516 0.814 1.00 34.88 1060 ARG A CA 1
ATOM 8271 C C . ARG A 1 1060 ? -66.489 33.313 1.404 1.00 34.88 1060 ARG A C 1
ATOM 8273 O O . ARG A 1 1060 ? -66.922 32.447 0.655 1.00 34.88 1060 ARG A O 1
ATOM 8280 N N . ASN A 1 1061 ? -66.842 33.460 2.688 1.00 31.14 1061 ASN A N 1
ATOM 8281 C CA . ASN A 1 1061 ? -67.968 32.843 3.414 1.00 31.14 1061 ASN A CA 1
ATOM 8282 C C . ASN A 1 1061 ? -67.810 31.409 3.942 1.00 31.14 1061 ASN A C 1
ATOM 8284 O O . ASN A 1 1061 ? -67.193 30.554 3.324 1.00 31.14 1061 ASN A O 1
ATOM 8288 N N . GLY A 1 1062 ? -68.537 31.162 5.041 1.00 30.42 1062 GLY A N 1
ATOM 8289 C CA . GLY A 1 1062 ? -68.958 29.832 5.482 1.00 30.42 1062 GLY A CA 1
ATOM 8290 C C . GLY A 1 1062 ? -68.067 29.225 6.558 1.00 30.42 1062 GLY A C 1
ATOM 8291 O O . GLY A 1 1062 ? -67.030 28.653 6.254 1.00 30.42 1062 GLY A O 1
ATOM 8292 N N . GLY A 1 1063 ? -68.500 29.310 7.817 1.00 39.19 1063 GLY A N 1
ATOM 8293 C CA . GLY A 1 1063 ? -67.962 28.456 8.871 1.00 39.19 1063 GLY A CA 1
ATOM 8294 C C . GLY A 1 1063 ? -68.768 27.164 8.968 1.00 39.19 1063 GLY A C 1
ATOM 8295 O O . GLY A 1 1063 ? -69.995 27.216 8.975 1.00 39.19 1063 GLY A O 1
ATOM 8296 N N . HIS A 1 1064 ? -68.078 26.035 9.082 1.00 31.36 1064 HIS A N 1
ATOM 8297 C CA . HIS A 1 1064 ? -68.536 24.860 9.818 1.00 31.36 1064 HIS A CA 1
ATOM 8298 C C . HIS A 1 1064 ? -67.307 24.086 10.303 1.00 31.36 1064 HIS A C 1
ATOM 8300 O O . HIS A 1 1064 ? -66.232 24.177 9.709 1.00 31.36 1064 HIS A O 1
ATOM 8306 N N . GLU A 1 1065 ? -67.460 23.366 11.407 1.00 43.50 1065 GLU A N 1
ATOM 8307 C CA . GLU A 1 1065 ? -66.427 22.491 11.955 1.00 43.50 1065 GLU A CA 1
ATOM 8308 C C . GLU A 1 1065 ? -66.267 21.259 11.051 1.00 43.50 1065 GLU A C 1
ATOM 8310 O O . GLU A 1 1065 ? -67.260 20.627 10.689 1.00 43.50 1065 GLU A O 1
ATOM 8315 N N . ASP A 1 1066 ? -65.031 20.896 10.699 1.00 31.20 1066 ASP A N 1
ATOM 8316 C CA . ASP A 1 1066 ? -64.730 19.590 10.108 1.00 31.20 1066 ASP A CA 1
ATOM 8317 C C . ASP A 1 1066 ? -63.391 19.069 10.653 1.00 31.20 1066 ASP A C 1
ATOM 8319 O O . ASP A 1 1066 ? -62.359 19.738 10.589 1.00 31.20 1066 ASP A O 1
ATOM 8323 N N . GLU A 1 1067 ? -63.414 17.880 11.249 1.00 39.31 1067 GLU A N 1
ATOM 8324 C CA . GLU A 1 1067 ? -62.427 17.411 12.235 1.00 39.31 1067 GLU A CA 1
ATOM 8325 C C . GLU A 1 1067 ? -61.179 16.762 11.593 1.00 39.31 1067 GLU A C 1
ATOM 8327 O O . GLU A 1 1067 ? -60.594 15.806 12.106 1.00 39.31 1067 GLU A O 1
ATOM 8332 N N . LYS A 1 1068 ? -60.781 17.236 10.405 1.00 34.06 1068 LYS A N 1
ATOM 8333 C CA . LYS A 1 1068 ? -59.851 16.523 9.517 1.00 34.06 1068 LYS A CA 1
ATOM 8334 C C . LYS A 1 1068 ? -58.415 17.061 9.559 1.00 34.06 1068 LYS A C 1
ATOM 8336 O O . LYS A 1 1068 ? -58.162 18.251 9.429 1.00 34.06 1068 LYS A O 1
ATOM 8341 N N . MET A 1 1069 ? -57.472 16.117 9.630 1.00 35.47 1069 MET A N 1
ATOM 8342 C CA . MET A 1 1069 ? -56.033 16.281 9.363 1.00 35.47 1069 MET A CA 1
ATOM 8343 C C . MET A 1 1069 ? -55.234 17.230 10.280 1.00 35.47 1069 MET A C 1
ATOM 8345 O O . MET A 1 1069 ? -54.587 18.176 9.838 1.00 35.47 1069 MET A O 1
ATOM 8349 N N . LYS A 1 1070 ? -55.061 16.809 11.541 1.00 39.62 1070 LYS A N 1
ATOM 8350 C CA . LYS A 1 1070 ? -53.728 16.901 12.171 1.00 39.62 1070 LYS A CA 1
ATOM 8351 C C . LYS A 1 1070 ? -52.805 15.845 11.552 1.00 39.62 1070 LYS A C 1
ATOM 8353 O O . LYS A 1 1070 ? -52.619 14.769 12.116 1.00 39.62 1070 LYS A O 1
ATOM 8358 N N . GLU A 1 1071 ? -52.252 16.121 10.374 1.00 51.75 1071 GLU A N 1
ATOM 8359 C CA . GLU A 1 1071 ? -51.177 15.286 9.830 1.00 51.75 1071 GLU A CA 1
ATOM 8360 C C . GLU A 1 1071 ? -49.875 15.546 10.604 1.00 51.75 1071 GLU A C 1
ATOM 8362 O O . GLU A 1 1071 ? -49.377 16.669 10.645 1.00 51.75 1071 GLU A O 1
ATOM 8367 N N . GLY A 1 1072 ? -49.343 14.506 11.253 1.00 64.19 1072 GLY A N 1
ATOM 8368 C CA . GLY A 1 1072 ? -48.047 14.561 11.930 1.00 64.19 1072 GLY A CA 1
ATOM 8369 C C . GLY A 1 1072 ? -46.892 14.728 10.940 1.00 64.19 1072 GLY A C 1
ATOM 8370 O O . GLY A 1 1072 ? -46.886 14.112 9.874 1.00 64.19 1072 GLY A O 1
ATOM 8371 N N . CYS A 1 1073 ? -45.918 15.560 11.310 1.00 81.88 1073 CYS A N 1
ATOM 8372 C CA . CYS A 1 1073 ? -44.661 15.736 10.587 1.00 81.88 1073 CYS A CA 1
ATOM 8373 C C . CYS A 1 1073 ? -43.684 14.630 11.007 1.00 81.88 1073 CYS A C 1
ATOM 8375 O O . CYS A 1 1073 ? -43.307 14.560 12.179 1.00 81.88 1073 CYS A O 1
ATOM 8377 N N . TRP A 1 1074 ? -43.240 13.802 10.057 1.00 89.44 1074 TRP A N 1
ATOM 8378 C CA . TRP A 1 1074 ? -42.406 12.634 10.361 1.00 89.44 1074 TRP A CA 1
ATOM 8379 C C . TRP A 1 1074 ? -41.087 13.010 11.048 1.00 89.44 1074 TRP A C 1
ATOM 8381 O O . TRP A 1 1074 ? -40.666 12.337 11.985 1.00 89.44 1074 TRP A O 1
ATOM 8391 N N . ILE A 1 1075 ? -40.480 14.141 10.677 1.00 89.69 1075 ILE A N 1
ATOM 8392 C CA . ILE A 1 1075 ? -39.280 14.665 11.344 1.00 89.69 1075 ILE A CA 1
ATOM 8393 C C . ILE A 1 1075 ? -39.552 14.962 12.832 1.00 89.69 1075 ILE A C 1
ATOM 8395 O O . ILE A 1 1075 ? -38.716 14.653 13.680 1.00 89.69 1075 ILE A O 1
ATOM 8399 N N . GLN A 1 1076 ? -40.721 15.512 13.181 1.00 85.50 1076 GLN A N 1
ATOM 8400 C CA . GLN A 1 1076 ? -41.065 15.848 14.572 1.00 85.50 1076 GLN A CA 1
ATOM 8401 C C . GLN A 1 1076 ? -41.329 14.617 15.449 1.00 85.50 1076 GLN A C 1
ATOM 8403 O O . GLN A 1 1076 ? -41.038 14.661 16.651 1.00 85.50 1076 GLN A O 1
ATOM 8408 N N . ASP A 1 1077 ? -41.806 13.525 14.848 1.00 87.88 1077 ASP A N 1
ATOM 8409 C CA . ASP A 1 1077 ? -41.941 12.223 15.504 1.00 87.88 1077 ASP A CA 1
ATOM 8410 C C . ASP A 1 1077 ? -40.547 11.622 15.783 1.00 87.88 1077 ASP A C 1
ATOM 8412 O O . ASP A 1 1077 ? -40.234 11.239 16.912 1.00 87.88 1077 ASP A O 1
ATOM 8416 N N . LEU A 1 1078 ? -39.643 11.647 14.791 1.00 91.19 1078 LEU A N 1
ATOM 8417 C CA . LEU A 1 1078 ? -38.246 11.214 14.963 1.00 91.19 1078 LEU A CA 1
ATOM 8418 C C . LEU A 1 1078 ? -37.449 12.098 15.945 1.00 91.19 1078 LEU A C 1
ATOM 8420 O O . LEU A 1 1078 ? -36.413 11.669 16.461 1.00 91.19 1078 LEU A O 1
ATOM 8424 N N . PHE A 1 1079 ? -37.915 13.316 16.234 1.00 89.00 1079 PHE A N 1
ATOM 8425 C CA . PHE A 1 1079 ? -37.329 14.243 17.213 1.00 89.00 1079 PHE A CA 1
ATOM 8426 C C . PHE A 1 1079 ? -37.698 13.943 18.669 1.00 89.00 1079 PHE A C 1
ATOM 8428 O O . PHE A 1 1079 ? -37.232 14.636 19.574 1.00 89.00 1079 PHE A O 1
ATOM 8435 N N . GLU A 1 1080 ? -38.513 12.927 18.943 1.00 86.50 1080 GLU A N 1
ATOM 8436 C CA . GLU A 1 1080 ? -38.752 12.504 20.318 1.00 86.50 1080 GLU A CA 1
ATOM 8437 C C . GLU A 1 1080 ? -37.502 11.870 20.956 1.00 86.50 1080 GLU A C 1
ATOM 8439 O O . GLU A 1 1080 ? -36.764 11.096 20.338 1.00 86.50 1080 GLU A O 1
ATOM 8444 N N . GLU A 1 1081 ? -37.271 12.180 22.233 1.00 85.75 1081 GLU A N 1
ATOM 8445 C CA . GLU A 1 1081 ? -36.102 11.705 22.989 1.00 85.75 1081 GLU A CA 1
ATOM 8446 C C . GLU A 1 1081 ? -36.154 10.198 23.278 1.00 85.75 1081 GLU A C 1
ATOM 8448 O O . GLU A 1 1081 ? -35.110 9.556 23.379 1.00 85.75 1081 GLU A O 1
ATOM 8453 N N . ARG A 1 1082 ? -37.366 9.623 23.348 1.00 87.56 1082 ARG A N 1
ATOM 8454 C CA . ARG A 1 1082 ? -37.587 8.171 23.467 1.00 87.56 1082 ARG A CA 1
ATOM 8455 C C . ARG A 1 1082 ? -37.229 7.393 22.196 1.00 87.56 1082 ARG A C 1
ATOM 8457 O O . ARG A 1 1082 ? -36.977 6.199 22.277 1.00 87.56 1082 ARG A O 1
ATOM 8464 N N . VAL A 1 1083 ? -37.194 8.044 21.030 1.00 89.25 1083 VAL A N 1
ATOM 8465 C CA . VAL A 1 1083 ? -36.900 7.400 19.739 1.00 89.25 1083 VAL A CA 1
ATOM 8466 C C . VAL A 1 1083 ? -35.380 7.355 19.550 1.00 89.25 1083 VAL A C 1
ATOM 8468 O O . VAL A 1 1083 ? -34.801 8.168 18.827 1.00 89.25 1083 VAL A O 1
ATOM 8471 N N . LYS A 1 1084 ? -34.701 6.463 20.279 1.00 94.81 1084 LYS A N 1
ATOM 8472 C CA . LYS A 1 1084 ? -33.230 6.351 20.267 1.00 94.81 1084 LYS A CA 1
ATOM 8473 C C . LYS A 1 1084 ? -32.708 5.560 19.064 1.00 94.81 1084 LYS A C 1
ATOM 8475 O O . LYS A 1 1084 ? -31.723 5.967 18.453 1.00 94.81 1084 LYS A O 1
ATOM 8480 N N . ALA A 1 1085 ? -33.388 4.479 18.696 1.00 95.88 1085 ALA A N 1
ATOM 8481 C CA . ALA A 1 1085 ? -33.154 3.714 17.475 1.00 95.88 1085 ALA A CA 1
ATOM 8482 C C . ALA A 1 1085 ? -34.459 3.636 16.671 1.00 95.88 1085 ALA A C 1
ATOM 8484 O O . ALA A 1 1085 ? -35.529 3.483 17.256 1.00 95.88 1085 ALA A O 1
ATOM 8485 N N . VAL A 1 1086 ? -34.387 3.779 15.345 1.00 97.31 1086 VAL A N 1
ATOM 8486 C CA . VAL A 1 1086 ? -35.574 3.761 14.473 1.00 97.31 1086 VAL A CA 1
ATOM 8487 C C . VAL A 1 1086 ? -35.225 3.382 13.035 1.00 97.31 1086 VAL A C 1
ATOM 8489 O O . VAL A 1 1086 ? -34.221 3.834 12.480 1.00 97.31 1086 VAL A O 1
ATOM 8492 N N . PHE A 1 1087 ? -36.078 2.559 12.427 1.00 98.19 1087 PHE A N 1
ATOM 8493 C CA . PHE A 1 1087 ? -36.053 2.235 11.007 1.00 98.19 1087 PHE A CA 1
ATOM 8494 C C . PHE A 1 1087 ? -37.181 2.991 10.302 1.00 98.19 1087 PHE A C 1
ATOM 8496 O O . PHE A 1 1087 ? -38.352 2.840 10.645 1.00 98.19 1087 PHE A O 1
ATOM 8503 N N . VAL A 1 1088 ? -36.815 3.819 9.332 1.00 98.06 1088 VAL A N 1
ATOM 8504 C CA . VAL A 1 1088 ? -37.705 4.622 8.500 1.00 98.06 1088 VAL A CA 1
ATOM 8505 C C . VAL A 1 1088 ? -37.934 3.862 7.196 1.00 98.06 1088 VAL A C 1
ATOM 8507 O O . VAL A 1 1088 ? -37.078 3.843 6.309 1.00 98.06 1088 VAL A O 1
ATOM 8510 N N . ASP A 1 1089 ? -39.090 3.210 7.107 1.00 97.88 1089 ASP A N 1
ATOM 8511 C CA . ASP A 1 1089 ? -39.479 2.388 5.965 1.00 97.88 1089 ASP A CA 1
ATOM 8512 C C . ASP A 1 1089 ? -39.920 3.267 4.789 1.00 97.88 1089 ASP A C 1
ATOM 8514 O O . ASP A 1 1089 ? -40.847 4.079 4.901 1.00 97.88 1089 ASP A O 1
ATOM 8518 N N . THR A 1 1090 ? -39.226 3.103 3.662 1.00 97.25 1090 THR A N 1
ATOM 8519 C CA . THR A 1 1090 ? -39.381 3.922 2.457 1.00 97.25 1090 THR A CA 1
ATOM 8520 C C . THR A 1 1090 ? -40.280 3.294 1.385 1.00 97.25 1090 THR A C 1
ATOM 8522 O O . THR A 1 1090 ? -40.477 3.900 0.334 1.00 97.25 1090 THR A O 1
ATOM 8525 N N . ASP A 1 1091 ? -40.893 2.126 1.625 1.00 96.19 1091 ASP A N 1
ATOM 8526 C CA . ASP A 1 1091 ? -41.679 1.398 0.609 1.00 96.19 1091 ASP A CA 1
ATOM 8527 C C . ASP A 1 1091 ? -42.922 2.136 0.055 1.00 96.19 1091 ASP A C 1
ATOM 8529 O O . ASP A 1 1091 ? -43.452 1.748 -0.991 1.00 96.19 1091 ASP A O 1
ATOM 8533 N N . HIS A 1 1092 ? -43.384 3.203 0.717 1.00 94.25 1092 HIS A N 1
ATOM 8534 C CA . HIS A 1 1092 ? -44.532 4.025 0.301 1.00 94.25 1092 HIS A CA 1
ATOM 8535 C C . HIS A 1 1092 ? -44.168 5.379 -0.344 1.00 94.25 1092 HIS A C 1
ATOM 8537 O O . HIS A 1 1092 ? -45.067 6.107 -0.773 1.00 94.25 1092 HIS A O 1
ATOM 8543 N N . VAL A 1 1093 ? -42.878 5.712 -0.443 1.00 93.75 1093 VAL A N 1
ATOM 8544 C CA . VAL A 1 1093 ? -42.346 6.936 -1.079 1.00 93.75 1093 VAL A CA 1
ATOM 8545 C C . VAL A 1 1093 ? -41.513 6.569 -2.326 1.00 93.75 1093 VAL A C 1
ATOM 8547 O O . VAL A 1 1093 ? -41.103 5.415 -2.460 1.00 93.75 1093 VAL A O 1
ATOM 8550 N N . PRO A 1 1094 ? -41.250 7.484 -3.281 1.00 92.00 1094 PRO A N 1
ATOM 8551 C CA . PRO A 1 1094 ? -40.535 7.186 -4.537 1.00 92.00 1094 PRO A CA 1
ATOM 8552 C C . PRO A 1 1094 ? -39.015 6.919 -4.389 1.00 92.00 1094 PRO A C 1
ATOM 8554 O O . PRO A 1 1094 ? -38.231 7.194 -5.295 1.00 92.00 1094 PRO A O 1
ATOM 8557 N N . ALA A 1 1095 ? -38.573 6.333 -3.275 1.00 94.50 1095 ALA A N 1
ATOM 8558 C CA . ALA A 1 1095 ? -37.176 6.019 -2.980 1.00 94.50 1095 ALA A CA 1
ATOM 8559 C C . ALA A 1 1095 ? -36.762 4.635 -3.525 1.00 94.50 1095 ALA A C 1
ATOM 8561 O O . ALA A 1 1095 ? -36.575 3.690 -2.756 1.00 94.50 1095 ALA A O 1
ATOM 8562 N N . ARG A 1 1096 ? -36.644 4.493 -4.853 1.00 95.50 1096 ARG A N 1
ATOM 8563 C CA . ARG A 1 1096 ? -36.162 3.270 -5.541 1.00 95.50 1096 ARG A CA 1
ATOM 8564 C C . ARG A 1 1096 ? -34.653 3.314 -5.817 1.00 95.50 1096 ARG A C 1
ATOM 8566 O O . ARG A 1 1096 ? -34.102 4.398 -6.001 1.00 95.50 1096 ARG A O 1
ATOM 8573 N N . ASP A 1 1097 ? -33.997 2.149 -5.911 1.00 94.75 1097 ASP A N 1
ATOM 8574 C CA . ASP A 1 1097 ? -32.576 2.097 -6.304 1.00 94.75 1097 ASP A CA 1
ATOM 8575 C C . ASP A 1 1097 ? -32.353 2.211 -7.822 1.00 94.75 1097 ASP A C 1
ATOM 8577 O O . ASP A 1 1097 ? -33.054 1.595 -8.626 1.00 94.75 1097 ASP A O 1
ATOM 8581 N N . SER A 1 1098 ? -31.365 3.022 -8.210 1.00 93.38 1098 SER A N 1
ATOM 8582 C CA . SER A 1 1098 ? -30.986 3.334 -9.592 1.00 93.38 1098 SER A CA 1
ATOM 8583 C C . SER A 1 1098 ? -29.488 3.093 -9.824 1.00 93.38 1098 SER A C 1
ATOM 8585 O O . SER A 1 1098 ? -28.693 3.021 -8.883 1.00 93.38 1098 SER A O 1
ATOM 8587 N N . LYS A 1 1099 ? -29.077 2.921 -11.089 1.00 88.62 1099 LYS A N 1
ATOM 8588 C CA . LYS A 1 1099 ? -27.687 2.605 -11.463 1.00 88.62 1099 LYS A CA 1
ATOM 8589 C C . LYS A 1 1099 ? -26.980 3.782 -12.124 1.00 88.62 1099 LYS A C 1
ATOM 8591 O O . LYS A 1 1099 ? -27.516 4.385 -13.048 1.00 88.62 1099 LYS A O 1
ATOM 8596 N N . VAL A 1 1100 ? -25.725 4.001 -11.737 1.00 80.44 1100 VAL A N 1
ATOM 8597 C CA . VAL A 1 1100 ? -24.790 4.918 -12.404 1.00 80.44 1100 VAL A CA 1
ATOM 8598 C C . VAL A 1 1100 ? -23.520 4.134 -12.732 1.00 80.44 1100 VAL A C 1
ATOM 8600 O O . VAL A 1 1100 ? -22.709 3.837 -11.855 1.00 80.44 1100 VAL A O 1
ATOM 8603 N N . GLY A 1 1101 ? -23.366 3.740 -13.998 1.00 76.56 1101 GLY A N 1
ATOM 8604 C CA . GLY A 1 1101 ? -22.297 2.830 -14.424 1.00 76.56 1101 GLY A CA 1
ATOM 8605 C C . GLY A 1 1101 ? -22.434 1.440 -13.788 1.00 76.56 1101 GLY A C 1
ATOM 8606 O O . GLY A 1 1101 ? -23.489 0.813 -13.881 1.00 76.56 1101 GLY A O 1
ATOM 8607 N N . ASP A 1 1102 ? -21.370 0.962 -13.136 1.00 76.12 1102 ASP A N 1
ATOM 8608 C CA . ASP A 1 1102 ? -21.347 -0.275 -12.339 1.00 76.12 1102 ASP A CA 1
ATOM 8609 C C . ASP A 1 1102 ? -21.743 -0.061 -10.855 1.00 76.12 1102 ASP A C 1
ATOM 8611 O O . ASP A 1 1102 ? -21.660 -0.996 -10.057 1.00 76.12 1102 ASP A O 1
ATOM 8615 N N . LEU A 1 1103 ? -22.200 1.143 -10.477 1.00 85.50 1103 LEU A N 1
ATOM 8616 C CA . LEU A 1 1103 ? -22.573 1.527 -9.108 1.00 85.50 1103 LEU A CA 1
ATOM 8617 C C . LEU A 1 1103 ? -24.087 1.776 -8.941 1.00 85.50 1103 LEU A C 1
ATOM 8619 O O . LEU A 1 1103 ? -24.827 1.881 -9.919 1.00 85.50 1103 LEU A O 1
ATOM 8623 N N . VAL A 1 1104 ? -24.544 1.876 -7.685 1.00 90.75 1104 VAL A N 1
ATOM 8624 C CA . VAL A 1 1104 ? -25.963 2.015 -7.290 1.00 90.75 1104 VAL A CA 1
ATOM 8625 C C . VAL A 1 1104 ? -26.160 3.214 -6.347 1.00 90.75 1104 VAL A C 1
ATOM 8627 O O . VAL A 1 1104 ? -25.318 3.444 -5.475 1.00 90.75 1104 VAL A O 1
ATOM 8630 N N . GLN A 1 1105 ? -27.266 3.946 -6.515 1.00 94.19 1105 GLN A N 1
ATOM 8631 C CA . GLN A 1 1105 ? -27.719 5.063 -5.668 1.00 94.19 1105 GLN A CA 1
ATOM 8632 C C . GLN A 1 1105 ? -29.243 5.014 -5.437 1.00 94.19 1105 GLN A C 1
ATOM 8634 O O . GLN A 1 1105 ? -29.934 4.206 -6.051 1.00 94.19 1105 GLN A O 1
ATOM 8639 N N . ASN A 1 1106 ? -29.763 5.858 -4.545 1.00 96.75 1106 ASN A N 1
ATOM 8640 C CA . ASN A 1 1106 ? -31.193 6.046 -4.287 1.00 96.75 1106 ASN A CA 1
ATOM 8641 C C . ASN A 1 1106 ? -31.436 7.513 -3.911 1.00 96.75 1106 ASN A C 1
ATOM 8643 O O . ASN A 1 1106 ? -31.006 7.978 -2.853 1.00 96.75 1106 ASN A O 1
ATOM 8647 N N . GLU A 1 1107 ? -32.103 8.246 -4.799 1.00 94.44 1107 GLU A N 1
ATOM 8648 C CA . GLU A 1 1107 ? -32.286 9.694 -4.673 1.00 94.44 1107 GLU A CA 1
ATOM 8649 C C . GLU A 1 1107 ? -33.341 10.075 -3.633 1.00 94.44 1107 GLU A C 1
ATOM 8651 O O . GLU A 1 1107 ? -33.134 11.043 -2.904 1.00 94.44 1107 GLU A O 1
ATOM 8656 N N . GLY A 1 1108 ? -34.400 9.273 -3.473 1.00 94.69 1108 GLY A N 1
ATOM 8657 C CA . GLY A 1 1108 ? -35.402 9.496 -2.427 1.00 94.69 1108 GLY A CA 1
ATOM 8658 C C . GLY A 1 1108 ? -34.833 9.291 -1.020 1.00 94.69 1108 GLY A C 1
ATOM 8659 O O . GLY A 1 1108 ? -35.082 10.103 -0.134 1.00 94.69 1108 GLY A O 1
ATOM 8660 N N . GLU A 1 1109 ? -33.999 8.265 -0.810 1.00 96.94 1109 GLU A N 1
ATOM 8661 C CA . GLU A 1 1109 ? -33.266 8.117 0.459 1.00 96.94 1109 GLU A CA 1
ATOM 8662 C C . GLU A 1 1109 ? -32.277 9.265 0.701 1.00 96.94 1109 GLU A C 1
ATOM 8664 O O . GLU A 1 1109 ? -32.171 9.745 1.829 1.00 96.94 1109 GLU A O 1
ATOM 8669 N N . ALA A 1 1110 ? -31.555 9.716 -0.332 1.00 95.25 1110 ALA A N 1
ATOM 8670 C CA . ALA A 1 1110 ? -30.589 10.805 -0.188 1.00 95.25 1110 ALA A CA 1
ATOM 8671 C C . ALA A 1 1110 ? -31.264 12.131 0.205 1.00 95.25 1110 ALA A C 1
ATOM 8673 O O . ALA A 1 1110 ? -30.732 12.866 1.037 1.00 95.25 1110 ALA A O 1
ATOM 8674 N N . GLU A 1 1111 ? -32.445 12.403 -0.354 1.00 93.25 1111 GLU A N 1
ATOM 8675 C CA . GLU A 1 1111 ? -33.267 13.571 -0.036 1.00 93.25 1111 GLU A CA 1
ATOM 8676 C C . GLU A 1 1111 ? -33.825 13.505 1.396 1.00 93.25 1111 GLU A C 1
ATOM 8678 O O . GLU A 1 1111 ? -33.591 14.419 2.186 1.00 93.25 1111 GLU A O 1
ATOM 8683 N N . LEU A 1 1112 ? -34.456 12.391 1.790 1.00 95.19 1112 LEU A N 1
ATOM 8684 C CA . LEU A 1 1112 ? -34.972 12.184 3.155 1.00 95.19 1112 LEU A CA 1
ATOM 8685 C C . LEU A 1 1112 ? -33.876 12.331 4.228 1.00 95.19 1112 LEU A C 1
ATOM 8687 O O . LEU A 1 1112 ? -34.080 12.975 5.261 1.00 95.19 1112 LEU A O 1
ATOM 8691 N N . VAL A 1 1113 ? -32.688 11.773 3.975 1.00 96.12 1113 VAL A N 1
ATOM 8692 C CA . VAL A 1 1113 ? -31.522 11.903 4.863 1.00 96.12 1113 VAL A CA 1
ATOM 8693 C C . VAL A 1 1113 ? -31.033 13.355 4.942 1.00 96.12 1113 VAL A C 1
ATOM 8695 O O . VAL A 1 1113 ? -30.655 13.807 6.025 1.00 96.12 1113 VAL A O 1
ATOM 8698 N N . CYS A 1 1114 ? -31.075 14.105 3.837 1.00 93.69 1114 CYS A N 1
ATOM 8699 C CA . CYS A 1 1114 ? -30.703 15.520 3.807 1.00 93.69 1114 CYS A CA 1
ATOM 8700 C C . CYS A 1 1114 ? -31.709 16.406 4.562 1.00 93.69 1114 CYS A C 1
ATOM 8702 O O . CYS A 1 1114 ? -31.300 17.258 5.357 1.00 93.69 1114 CYS A O 1
ATOM 8704 N N . GLN A 1 1115 ? -33.014 16.175 4.385 1.00 91.88 1115 GLN A N 1
ATOM 8705 C CA . GLN A 1 1115 ? -34.076 16.886 5.109 1.00 91.88 1115 GLN A CA 1
ATOM 8706 C C . GLN A 1 1115 ? -33.947 16.684 6.625 1.00 91.88 1115 GLN A C 1
ATOM 8708 O O . GLN A 1 1115 ? -33.919 17.659 7.381 1.00 91.88 1115 GLN A O 1
ATOM 8713 N N . LEU A 1 1116 ? -33.771 15.435 7.077 1.00 93.69 1116 LEU A N 1
ATOM 8714 C CA . LEU A 1 1116 ? -33.597 15.135 8.499 1.00 93.69 1116 LEU A CA 1
ATOM 8715 C C . LEU A 1 1116 ? -32.297 15.727 9.069 1.00 93.69 1116 LEU A C 1
ATOM 8717 O O . LEU A 1 1116 ? -32.319 16.294 10.160 1.00 93.69 1116 LEU A O 1
ATOM 8721 N N . ALA A 1 1117 ? -31.174 15.645 8.346 1.00 94.25 1117 ALA A N 1
ATOM 8722 C CA . ALA A 1 1117 ? -29.918 16.257 8.786 1.00 94.25 1117 ALA A CA 1
ATOM 8723 C C . ALA A 1 1117 ? -30.031 17.785 8.906 1.00 94.25 1117 ALA A C 1
ATOM 8725 O O . ALA A 1 1117 ? -29.582 18.359 9.898 1.00 94.25 1117 ALA A O 1
ATOM 8726 N N . THR A 1 1118 ? -30.685 18.436 7.940 1.00 91.00 1118 THR A N 1
ATOM 8727 C CA . THR A 1 1118 ? -30.945 19.884 7.963 1.00 91.00 1118 THR A CA 1
ATOM 8728 C C . THR A 1 1118 ? -31.786 20.264 9.176 1.00 91.00 1118 THR A C 1
ATOM 8730 O O . THR A 1 1118 ? -31.413 21.165 9.924 1.00 91.00 1118 THR A O 1
ATOM 8733 N N . ALA A 1 1119 ? -32.876 19.538 9.430 1.00 89.50 1119 ALA A N 1
ATOM 8734 C CA . ALA A 1 1119 ? -33.746 19.803 10.568 1.00 89.50 1119 ALA A CA 1
ATOM 8735 C C . ALA A 1 1119 ? -33.060 19.538 11.925 1.00 89.50 1119 ALA A C 1
ATOM 8737 O O . ALA A 1 1119 ? -33.305 20.265 12.887 1.00 89.50 1119 ALA A O 1
ATOM 8738 N N . LEU A 1 1120 ? -32.178 18.534 12.026 1.00 91.56 1120 LEU A N 1
ATOM 8739 C CA . LEU A 1 1120 ? -31.370 18.289 13.230 1.00 91.56 1120 LEU A CA 1
ATOM 8740 C C . LEU A 1 1120 ? -30.405 19.451 13.503 1.00 91.56 1120 LEU A C 1
ATOM 8742 O O . LEU A 1 1120 ? -30.300 19.906 14.643 1.00 91.56 1120 LEU A O 1
ATOM 8746 N N . VAL A 1 1121 ? -29.749 19.973 12.463 1.00 90.94 1121 VAL A N 1
ATOM 8747 C CA . VAL A 1 1121 ? -28.851 21.133 12.583 1.00 90.94 1121 VAL A CA 1
ATOM 8748 C C . VAL A 1 1121 ? -29.632 22.390 12.973 1.00 90.94 1121 VAL A C 1
ATOM 8750 O O . VAL A 1 1121 ? -29.266 23.062 13.935 1.00 90.94 1121 VAL A O 1
ATOM 8753 N N . SER A 1 1122 ? -30.778 22.647 12.336 1.00 86.69 1122 SER A N 1
ATOM 8754 C CA . SER A 1 1122 ? -31.710 23.713 12.735 1.00 86.69 1122 SER A CA 1
ATOM 8755 C C . SER A 1 1122 ? -32.355 23.503 14.117 1.00 86.69 1122 SER A C 1
ATOM 8757 O O . SER A 1 1122 ? -32.974 24.424 14.639 1.00 86.69 1122 SER A O 1
ATOM 8759 N N . SER A 1 1123 ? -32.211 22.326 14.739 1.00 87.19 1123 SER A N 1
ATOM 8760 C CA . SER A 1 1123 ? -32.646 22.058 16.121 1.00 87.19 1123 SER A CA 1
ATOM 8761 C C . SER A 1 1123 ? -31.548 22.304 17.169 1.00 87.19 1123 SER A C 1
ATOM 8763 O O . SER A 1 1123 ? -31.795 22.115 18.363 1.00 87.19 1123 SER A O 1
ATOM 8765 N N . GLY A 1 1124 ? -30.349 22.722 16.746 1.00 87.50 1124 GLY A N 1
ATOM 8766 C CA . GLY A 1 1124 ? -29.196 22.988 17.614 1.00 87.50 1124 GLY A CA 1
ATOM 8767 C C . GLY A 1 1124 ? -28.146 21.877 17.674 1.00 87.50 1124 GLY A C 1
ATOM 8768 O O . GLY A 1 1124 ? -27.242 21.957 18.503 1.00 87.50 1124 GLY A O 1
ATOM 8769 N N . ILE A 1 1125 ? -28.233 20.839 16.833 1.00 92.31 1125 ILE A N 1
ATOM 8770 C CA . ILE A 1 1125 ? -27.183 19.812 16.753 1.00 92.31 1125 ILE A CA 1
ATOM 8771 C C . ILE A 1 1125 ? -26.044 20.311 15.858 1.00 92.31 1125 ILE A C 1
ATOM 8773 O O . ILE A 1 1125 ? -26.262 20.724 14.722 1.00 92.31 1125 ILE A O 1
ATOM 8777 N N . THR A 1 1126 ? -24.802 20.255 16.342 1.00 94.19 1126 THR A N 1
ATOM 8778 C CA . THR A 1 1126 ? -23.640 20.629 15.522 1.00 94.19 1126 THR A CA 1
ATOM 8779 C C . THR A 1 1126 ? -23.459 19.648 14.364 1.00 94.19 1126 THR A C 1
ATOM 8781 O O . THR A 1 1126 ? -23.586 18.436 14.543 1.00 94.19 1126 THR A O 1
ATOM 8784 N N . GLN A 1 1127 ? -23.114 20.154 13.174 1.00 95.50 1127 GLN A N 1
ATOM 8785 C CA . GLN A 1 1127 ? -22.865 19.325 11.982 1.00 95.50 1127 GLN A CA 1
ATOM 8786 C C . GLN A 1 1127 ? -21.834 18.217 12.270 1.00 95.50 1127 GLN A C 1
ATOM 8788 O O . GLN A 1 1127 ? -22.020 17.068 11.880 1.00 95.50 1127 GLN A O 1
ATOM 8793 N N . GLN A 1 1128 ? -20.802 18.542 13.054 1.00 94.69 1128 GLN A N 1
ATOM 8794 C CA . GLN A 1 1128 ? -19.735 17.635 13.475 1.00 94.69 1128 GLN A CA 1
ATOM 8795 C C . GLN A 1 1128 ? -20.205 16.512 14.421 1.00 94.69 1128 GLN A C 1
ATOM 8797 O O . GLN A 1 1128 ? -19.471 15.537 14.587 1.00 94.69 1128 GLN A O 1
ATOM 8802 N N . SER A 1 1129 ? -21.398 16.608 15.022 1.00 95.38 1129 SER A N 1
ATOM 8803 C CA . SER A 1 1129 ? -22.014 15.552 15.850 1.00 95.38 1129 SER A CA 1
ATOM 8804 C C . SER A 1 1129 ? -22.933 14.613 15.058 1.00 95.38 1129 SER A C 1
ATOM 8806 O O . SER A 1 1129 ? -23.522 13.699 15.641 1.00 95.38 1129 SER A O 1
ATOM 8808 N N . ILE A 1 1130 ? -23.036 14.808 13.738 1.00 96.88 1130 ILE A N 1
ATOM 8809 C CA . ILE A 1 1130 ? -23.809 13.983 12.804 1.00 96.88 1130 ILE A CA 1
ATOM 8810 C C . ILE A 1 1130 ? -22.842 13.279 11.838 1.00 96.88 1130 ILE A C 1
ATOM 8812 O O . ILE A 1 1130 ? -21.847 13.859 11.397 1.00 96.88 1130 ILE A O 1
ATOM 8816 N N . ALA A 1 1131 ? -23.143 12.034 11.469 1.00 96.62 1131 ALA A N 1
ATOM 8817 C CA . ALA A 1 1131 ? -22.606 11.434 10.248 1.00 96.62 1131 ALA A CA 1
ATOM 8818 C C . ALA A 1 1131 ? -23.676 10.649 9.482 1.00 96.62 1131 ALA A C 1
ATOM 8820 O O . ALA A 1 1131 ? -24.586 10.062 10.072 1.00 96.62 1131 ALA A O 1
ATOM 8821 N N . VAL A 1 1132 ? -23.521 10.615 8.161 1.00 97.62 1132 VAL A N 1
ATOM 8822 C CA . VAL A 1 1132 ? -24.289 9.778 7.244 1.00 97.62 1132 VAL A CA 1
ATOM 8823 C C . VAL A 1 1132 ? -23.433 8.587 6.820 1.00 97.62 1132 VAL A C 1
ATOM 8825 O O . VAL A 1 1132 ? -22.302 8.753 6.358 1.00 97.62 1132 VAL A O 1
ATOM 8828 N N . ILE A 1 1133 ? -23.971 7.376 6.949 1.00 96.88 1133 ILE A N 1
ATOM 8829 C CA . ILE A 1 1133 ? -23.304 6.136 6.542 1.00 96.88 1133 ILE A CA 1
ATOM 8830 C C . ILE A 1 1133 ? -24.124 5.448 5.454 1.00 96.88 1133 ILE A C 1
ATOM 8832 O O . ILE A 1 1133 ? -25.345 5.335 5.540 1.00 96.88 1133 ILE A O 1
ATOM 8836 N N . THR A 1 1134 ? -23.454 4.952 4.418 1.00 95.50 1134 THR A N 1
ATOM 8837 C CA . THR A 1 1134 ? -24.095 4.138 3.378 1.00 95.50 1134 THR A CA 1
ATOM 8838 C C . THR A 1 1134 ? -23.129 3.078 2.834 1.00 95.50 1134 THR A C 1
ATOM 8840 O O . THR A 1 1134 ? -21.926 3.338 2.745 1.00 95.50 1134 THR A O 1
ATOM 8843 N N . PRO A 1 1135 ? -23.590 1.870 2.451 1.00 91.00 1135 PRO A N 1
ATOM 8844 C CA . PRO A 1 1135 ? -22.707 0.855 1.873 1.00 91.00 1135 PRO A CA 1
ATOM 8845 C C . PRO A 1 1135 ? -22.132 1.252 0.502 1.00 91.00 1135 PRO A C 1
ATOM 8847 O O . PRO A 1 1135 ? -21.084 0.742 0.103 1.00 91.00 1135 PRO A O 1
ATOM 8850 N N . TYR A 1 1136 ? -22.806 2.143 -0.237 1.00 90.19 1136 TYR A N 1
ATOM 8851 C CA . TYR A 1 1136 ? -22.557 2.366 -1.662 1.00 90.19 1136 TYR A CA 1
ATOM 8852 C C . TYR A 1 1136 ? -21.802 3.676 -1.932 1.00 90.19 1136 TYR A C 1
ATOM 8854 O O . TYR A 1 1136 ? -22.256 4.769 -1.602 1.00 90.19 1136 TYR A O 1
ATOM 8862 N N . ARG A 1 1137 ? -20.647 3.589 -2.608 1.00 86.00 1137 ARG A N 1
ATOM 8863 C CA . ARG A 1 1137 ? -19.792 4.761 -2.902 1.00 86.00 1137 ARG A CA 1
ATOM 8864 C C . ARG A 1 1137 ? -20.465 5.825 -3.772 1.00 86.00 1137 ARG A C 1
ATOM 8866 O O . ARG A 1 1137 ? -20.157 6.998 -3.612 1.00 86.00 1137 ARG A O 1
ATOM 8873 N N . GLN A 1 1138 ? -21.364 5.432 -4.673 1.00 89.06 1138 GLN A N 1
ATOM 8874 C CA . GLN A 1 1138 ? -22.111 6.386 -5.495 1.00 89.06 1138 GLN A CA 1
ATOM 8875 C C . GLN A 1 1138 ? -23.138 7.161 -4.653 1.00 89.06 1138 GLN A C 1
ATOM 8877 O O . GLN A 1 1138 ? -23.242 8.374 -4.810 1.00 89.06 1138 GLN A O 1
ATOM 8882 N N . GLN A 1 1139 ? -23.797 6.505 -3.689 1.00 93.19 1139 GLN A N 1
ATOM 8883 C CA . GLN A 1 1139 ? -24.685 7.174 -2.734 1.00 93.19 1139 GLN A CA 1
ATOM 8884 C C . GLN A 1 1139 ? -23.941 8.235 -1.910 1.00 93.19 1139 GLN A C 1
ATOM 8886 O O . GLN A 1 1139 ? -24.469 9.324 -1.724 1.00 93.19 1139 GLN A O 1
ATOM 8891 N N . ILE A 1 1140 ? -22.689 7.983 -1.494 1.00 89.62 1140 ILE A N 1
ATOM 8892 C CA . ILE A 1 1140 ? -21.847 9.008 -0.839 1.00 89.62 1140 ILE A CA 1
ATOM 8893 C C . ILE A 1 1140 ? -21.695 10.240 -1.726 1.00 89.62 1140 ILE A C 1
ATOM 8895 O O . ILE A 1 1140 ? -21.871 11.351 -1.249 1.00 89.62 1140 ILE A O 1
ATOM 8899 N N . LYS A 1 1141 ? -21.384 10.060 -3.013 1.00 85.50 1141 LYS A N 1
ATOM 8900 C CA . LYS A 1 1141 ? -21.157 11.185 -3.929 1.00 85.50 1141 LYS A CA 1
ATOM 8901 C C . LYS A 1 1141 ? -22.433 11.975 -4.227 1.00 85.50 1141 LYS A C 1
ATOM 8903 O O . LYS A 1 1141 ? -22.373 13.197 -4.316 1.00 85.50 1141 LYS A O 1
ATOM 8908 N N . LEU A 1 1142 ? -23.575 11.292 -4.322 1.00 87.94 1142 LEU A N 1
ATOM 8909 C CA . LEU A 1 1142 ? -24.895 11.919 -4.409 1.00 87.94 1142 LEU A CA 1
ATOM 8910 C C . LEU A 1 1142 ? -25.209 12.737 -3.143 1.00 87.94 1142 LEU A C 1
ATOM 8912 O O . LEU A 1 1142 ? -25.559 13.913 -3.234 1.00 87.94 1142 LEU A O 1
ATOM 8916 N N . LEU A 1 1143 ? -25.014 12.138 -1.963 1.00 90.19 1143 LEU A N 1
ATOM 8917 C CA . LEU A 1 1143 ? -25.176 12.801 -0.668 1.00 90.19 1143 LEU A CA 1
ATOM 8918 C C . LEU A 1 1143 ? -24.245 14.015 -0.537 1.00 90.19 1143 LEU A C 1
ATOM 8920 O O . LEU A 1 1143 ? -24.713 15.074 -0.147 1.00 90.19 1143 LEU A O 1
ATOM 8924 N N . SER A 1 1144 ? -22.968 13.920 -0.923 1.00 85.44 1144 SER A N 1
ATOM 8925 C CA . SER A 1 1144 ? -22.027 15.053 -0.888 1.00 85.44 1144 SER A CA 1
ATOM 8926 C C . SER A 1 1144 ? -22.467 16.242 -1.750 1.00 85.44 1144 SER A C 1
ATOM 8928 O O . SER A 1 1144 ? -22.143 17.374 -1.405 1.00 85.44 1144 SER A O 1
ATOM 8930 N N . GLY A 1 1145 ? -23.223 16.015 -2.831 1.00 80.94 1145 GLY A N 1
ATOM 8931 C CA . GLY A 1 1145 ? -23.847 17.093 -3.605 1.00 80.94 1145 GLY A CA 1
ATOM 8932 C C . GLY A 1 1145 ? -25.030 17.744 -2.876 1.00 80.94 1145 GLY A C 1
ATOM 8933 O O . GLY A 1 1145 ? -25.119 18.970 -2.816 1.00 80.94 1145 GLY A O 1
ATOM 8934 N N . ARG A 1 1146 ? -25.916 16.933 -2.277 1.00 85.06 1146 ARG A N 1
ATOM 8935 C CA . ARG A 1 1146 ? -27.084 17.412 -1.506 1.00 85.06 1146 ARG A CA 1
ATOM 8936 C C . ARG A 1 1146 ? -26.683 18.130 -0.208 1.00 85.06 1146 ARG A C 1
ATOM 8938 O O . ARG A 1 1146 ? -27.282 19.136 0.145 1.00 85.06 1146 ARG A O 1
ATOM 8945 N N . PHE A 1 1147 ? -25.628 17.669 0.460 1.00 88.62 1147 PHE A N 1
ATOM 8946 C CA . PHE A 1 1147 ? -25.105 18.215 1.721 1.00 88.62 1147 PHE A CA 1
ATOM 8947 C C . PHE A 1 1147 ? -24.177 19.434 1.540 1.00 88.62 1147 PHE A C 1
ATOM 8949 O O . PHE A 1 1147 ? -23.466 19.810 2.472 1.00 88.62 1147 PHE A O 1
ATOM 8956 N N . SER A 1 1148 ? -24.188 20.092 0.378 1.00 82.44 1148 SER A N 1
ATOM 8957 C CA . SER A 1 1148 ? -23.384 21.295 0.102 1.00 82.44 1148 SER A CA 1
ATOM 8958 C C . SER A 1 1148 ? -23.619 22.437 1.105 1.00 82.44 1148 SER A C 1
ATOM 8960 O O . SER A 1 1148 ? -22.689 23.169 1.438 1.00 82.44 1148 SER A O 1
ATOM 8962 N N . THR A 1 1149 ? -24.830 22.545 1.663 1.00 83.69 1149 THR A N 1
ATOM 8963 C CA . THR A 1 1149 ? -25.190 23.503 2.725 1.00 83.69 1149 THR A CA 1
ATOM 8964 C C . THR A 1 1149 ? -24.807 23.048 4.141 1.00 83.69 1149 THR A C 1
ATOM 8966 O O . THR A 1 1149 ? -24.913 23.830 5.085 1.00 83.69 1149 THR A O 1
ATOM 8969 N N . LEU A 1 1150 ? -24.375 21.794 4.317 1.00 88.44 1150 LEU A N 1
ATOM 8970 C CA . LEU A 1 1150 ? -23.995 21.174 5.594 1.00 88.44 1150 LEU A CA 1
ATOM 8971 C C . LEU A 1 1150 ? -22.576 20.554 5.530 1.00 88.44 1150 LEU A C 1
ATOM 8973 O O . LEU A 1 1150 ? -22.404 19.379 5.868 1.00 88.44 1150 LEU A O 1
ATOM 8977 N N . PRO A 1 1151 ? -21.541 21.311 5.110 1.00 86.38 1151 PRO A N 1
ATOM 8978 C CA . PRO A 1 1151 ? -20.251 20.755 4.687 1.00 86.38 1151 PRO A CA 1
ATOM 8979 C C . PRO A 1 1151 ? -19.440 20.057 5.793 1.00 86.38 1151 PRO A C 1
ATOM 8981 O O . PRO A 1 1151 ? -18.476 19.362 5.480 1.00 86.38 1151 PRO A O 1
ATOM 8984 N N . ASN A 1 1152 ? -19.801 20.218 7.073 1.00 91.38 1152 ASN A N 1
ATOM 8985 C CA . ASN A 1 1152 ? -19.111 19.574 8.197 1.00 91.38 1152 ASN A CA 1
ATOM 8986 C C . ASN A 1 1152 ? -19.794 18.282 8.690 1.00 91.38 1152 ASN A C 1
ATOM 8988 O O . ASN A 1 1152 ? -19.349 17.713 9.689 1.00 91.38 1152 ASN A O 1
ATOM 8992 N N . VAL A 1 1153 ? -20.869 17.819 8.038 1.00 92.31 1153 VAL A N 1
ATOM 8993 C CA . VAL A 1 1153 ? -21.451 16.494 8.310 1.00 92.31 1153 VAL A CA 1
ATOM 8994 C C . VAL A 1 1153 ? -20.608 15.433 7.603 1.00 92.31 1153 VAL A C 1
ATOM 8996 O O . VAL A 1 1153 ? -20.397 15.495 6.393 1.00 92.31 1153 VAL A O 1
ATOM 8999 N N . GLU A 1 1154 ? -20.120 14.433 8.338 1.00 92.12 1154 GLU A N 1
ATOM 9000 C CA . GLU A 1 1154 ? -19.301 13.370 7.741 1.00 92.12 1154 GLU A CA 1
ATOM 9001 C C . GLU A 1 1154 ? -20.158 12.392 6.924 1.00 92.12 1154 GLU A C 1
ATOM 9003 O O . GLU A 1 1154 ? -21.132 11.849 7.436 1.00 92.12 1154 GLU A O 1
ATOM 9008 N N . ILE A 1 1155 ? -19.771 12.108 5.674 1.00 92.56 1155 ILE A N 1
ATOM 9009 C CA . ILE A 1 1155 ? -20.469 11.159 4.787 1.00 92.56 1155 ILE A CA 1
ATOM 9010 C C . ILE A 1 1155 ? -19.501 10.027 4.419 1.00 92.56 1155 ILE A C 1
ATOM 9012 O O . ILE A 1 1155 ? -18.484 10.256 3.759 1.00 92.56 1155 ILE A O 1
ATOM 9016 N N . LEU A 1 1156 ? -19.776 8.802 4.879 1.00 90.75 1156 LEU A N 1
ATOM 9017 C CA . LEU A 1 1156 ? -18.798 7.704 4.921 1.00 90.75 1156 LEU A CA 1
ATOM 9018 C C . LEU A 1 1156 ? -19.359 6.364 4.411 1.00 90.75 1156 LEU A C 1
ATOM 9020 O O . LEU A 1 1156 ? -20.560 6.103 4.474 1.00 90.75 1156 LEU A O 1
ATOM 9024 N N . THR A 1 1157 ? -18.467 5.465 3.965 1.00 89.69 1157 THR A N 1
ATOM 9025 C CA . THR A 1 1157 ? -18.804 4.030 3.894 1.00 89.69 1157 THR A CA 1
ATOM 9026 C C . THR A 1 1157 ? -18.716 3.413 5.284 1.00 89.69 1157 THR A C 1
ATOM 9028 O O . THR A 1 1157 ? -17.993 3.933 6.139 1.00 89.69 1157 THR A O 1
ATOM 9031 N N . ALA A 1 1158 ? -19.352 2.254 5.484 1.00 86.38 1158 ALA A N 1
ATOM 9032 C CA . ALA A 1 1158 ? -19.152 1.432 6.680 1.00 86.38 1158 ALA A CA 1
ATOM 9033 C C . ALA A 1 1158 ? -17.650 1.273 7.017 1.00 86.38 1158 ALA A C 1
ATOM 9035 O O . ALA A 1 1158 ? -17.237 1.575 8.135 1.00 86.38 1158 ALA A O 1
ATOM 9036 N N . ASP A 1 1159 ? -16.816 0.941 6.021 1.00 83.31 1159 ASP A N 1
ATOM 9037 C CA . ASP A 1 1159 ? -15.360 0.768 6.166 1.00 83.31 1159 ASP A CA 1
ATOM 9038 C C . ASP A 1 1159 ? -14.661 2.053 6.645 1.00 83.31 1159 ASP A C 1
ATOM 9040 O O . ASP A 1 1159 ? -13.836 2.015 7.553 1.00 83.31 1159 ASP A O 1
ATOM 9044 N N . ARG A 1 1160 ? -15.005 3.216 6.068 1.00 82.19 1160 ARG A N 1
ATOM 9045 C CA . ARG A 1 1160 ? -14.424 4.513 6.470 1.00 82.19 1160 ARG A CA 1
ATOM 9046 C C . ARG A 1 1160 ? -14.952 5.026 7.815 1.00 82.19 1160 ARG A C 1
ATOM 9048 O O . ARG A 1 1160 ? -14.340 5.929 8.388 1.00 82.19 1160 ARG A O 1
ATOM 9055 N N . SER A 1 1161 ? -16.058 4.472 8.312 1.00 84.06 1161 SER A N 1
ATOM 9056 C CA . SER A 1 1161 ? -16.640 4.823 9.610 1.00 84.06 1161 SER A CA 1
ATOM 9057 C C . SER A 1 1161 ? -16.051 4.032 10.787 1.00 84.06 1161 SER A C 1
ATOM 9059 O O . SER A 1 1161 ? -16.263 4.414 11.939 1.00 84.06 1161 SER A O 1
ATOM 9061 N N . GLN A 1 1162 ? -15.299 2.951 10.535 1.00 81.94 1162 GLN A N 1
ATOM 9062 C CA . GLN A 1 1162 ? -14.663 2.170 11.600 1.00 81.94 1162 GLN A CA 1
ATOM 9063 C C . GLN A 1 1162 ? -13.682 3.041 12.417 1.00 81.94 1162 GLN A C 1
ATOM 9065 O O . GLN A 1 1162 ? -13.210 4.085 11.965 1.00 81.94 1162 GLN A O 1
ATOM 9070 N N . GLY A 1 1163 ? -13.470 2.681 13.686 1.00 74.31 1163 GLY A N 1
ATOM 9071 C CA . GLY A 1 1163 ? -12.870 3.552 14.708 1.00 74.31 1163 GLY A CA 1
ATOM 9072 C C . GLY A 1 1163 ? -13.804 4.671 15.206 1.00 74.31 1163 GLY A C 1
ATOM 9073 O O . GLY A 1 1163 ? -14.048 4.764 16.409 1.00 74.31 1163 GLY A O 1
ATOM 9074 N N . ARG A 1 1164 ? -14.398 5.457 14.297 1.00 84.31 1164 ARG A N 1
ATOM 9075 C CA . ARG A 1 1164 ? -15.198 6.667 14.597 1.00 84.31 1164 ARG A CA 1
ATOM 9076 C C . ARG A 1 1164 ? -16.478 6.394 15.405 1.00 84.31 1164 ARG A C 1
ATOM 9078 O O . ARG A 1 1164 ? -16.933 5.249 15.506 1.00 84.31 1164 ARG A O 1
ATOM 9085 N N . ASP A 1 1165 ? -17.066 7.469 15.935 1.00 91.31 1165 ASP A N 1
ATOM 9086 C CA . ASP A 1 1165 ? -18.440 7.563 16.447 1.00 91.31 1165 ASP A CA 1
ATOM 9087 C C . ASP A 1 1165 ? -18.990 9.002 16.399 1.00 91.31 1165 ASP A C 1
ATOM 9089 O O . ASP A 1 1165 ? -18.237 9.955 16.191 1.00 91.31 1165 ASP A O 1
ATOM 9093 N N . LYS A 1 1166 ? -20.314 9.145 16.559 1.00 95.50 1166 LYS A N 1
ATOM 9094 C CA . LYS A 1 1166 ? -21.066 10.415 16.585 1.00 95.50 1166 LYS A CA 1
ATOM 9095 C C . LYS A 1 1166 ? -22.262 10.332 17.535 1.00 95.50 1166 LYS A C 1
ATOM 9097 O O . LYS A 1 1166 ? -22.706 9.238 17.886 1.00 95.50 1166 LYS A O 1
ATOM 9102 N N . ASP A 1 1167 ? -22.817 11.480 17.922 1.00 95.69 1167 ASP A N 1
ATOM 9103 C CA . ASP A 1 1167 ? -24.060 11.516 18.701 1.00 95.69 1167 ASP A CA 1
ATOM 9104 C C . ASP A 1 1167 ? -25.257 11.035 17.875 1.00 95.69 1167 ASP A C 1
ATOM 9106 O O . ASP A 1 1167 ? -26.058 10.237 18.374 1.00 95.69 1167 ASP A O 1
ATOM 9110 N N . VAL A 1 1168 ? -25.328 11.458 16.607 1.00 97.31 1168 VAL A N 1
ATOM 9111 C CA . VAL A 1 1168 ? -26.349 11.035 15.643 1.00 97.31 1168 VAL A CA 1
ATOM 9112 C C . VAL A 1 1168 ? -25.716 10.334 14.446 1.00 97.31 1168 VAL A C 1
ATOM 9114 O O . VAL A 1 1168 ? -24.782 10.852 13.832 1.00 97.31 1168 VAL A O 1
ATOM 9117 N N . ILE A 1 1169 ? -26.270 9.180 14.076 1.00 97.94 1169 ILE A N 1
ATOM 9118 C CA . ILE A 1 1169 ? -25.964 8.491 12.818 1.00 97.94 1169 ILE A CA 1
ATOM 9119 C C . ILE A 1 1169 ? -27.239 8.351 11.993 1.00 97.94 1169 ILE A C 1
ATOM 9121 O O . ILE A 1 1169 ? -28.257 7.862 12.486 1.00 97.94 1169 ILE A O 1
ATOM 9125 N N . LEU A 1 1170 ? -27.149 8.749 10.726 1.00 98.31 1170 LEU A N 1
ATOM 9126 C CA . LEU A 1 1170 ? -28.160 8.510 9.703 1.00 98.31 1170 LEU A CA 1
ATOM 9127 C C . LEU A 1 1170 ? -27.621 7.441 8.741 1.00 98.31 1170 LEU A C 1
ATOM 9129 O O . LEU A 1 1170 ? -26.485 7.550 8.281 1.00 98.31 1170 LEU A O 1
ATOM 9133 N N . ILE A 1 1171 ? -28.402 6.409 8.430 1.00 97.94 1171 ILE A N 1
ATOM 9134 C CA . ILE A 1 1171 ? -27.996 5.336 7.511 1.00 97.94 1171 ILE A CA 1
ATOM 9135 C C . ILE A 1 1171 ? -28.904 5.324 6.286 1.00 97.94 1171 ILE A C 1
ATOM 9137 O O . ILE A 1 1171 ? -30.118 5.283 6.432 1.00 97.94 1171 ILE A O 1
ATOM 9141 N N . SER A 1 1172 ? -28.313 5.301 5.090 1.00 97.69 1172 SER A N 1
ATOM 9142 C CA . SER A 1 1172 ? -29.012 5.027 3.826 1.00 97.69 1172 SER A CA 1
ATOM 9143 C C . SER A 1 1172 ? -28.594 3.647 3.317 1.00 97.69 1172 SER A C 1
ATOM 9145 O O . SER A 1 1172 ? -27.435 3.442 2.934 1.00 97.69 1172 SER A O 1
ATOM 9147 N N . LEU A 1 1173 ? -29.520 2.684 3.354 1.00 96.56 1173 LEU A N 1
ATOM 9148 C CA . LEU A 1 1173 ? -29.297 1.304 2.903 1.00 96.56 1173 LEU A CA 1
ATOM 9149 C C . LEU A 1 1173 ? -29.433 1.146 1.380 1.00 96.56 1173 LEU A C 1
ATOM 9151 O O . LEU A 1 1173 ? -28.957 0.154 0.821 1.00 96.56 1173 LEU A O 1
ATOM 9155 N N . VAL A 1 1174 ? -29.988 2.155 0.705 1.00 96.62 1174 VAL A N 1
ATOM 9156 C CA . VAL A 1 1174 ? -30.097 2.355 -0.747 1.00 96.62 1174 VAL A CA 1
ATOM 9157 C C . VAL A 1 1174 ? -31.071 1.414 -1.449 1.00 96.62 1174 VAL A C 1
ATOM 9159 O O . VAL A 1 1174 ? -31.820 1.859 -2.313 1.00 96.62 1174 VAL A O 1
ATOM 9162 N N . ARG A 1 1175 ? -31.038 0.112 -1.156 1.00 95.94 1175 ARG A N 1
ATOM 9163 C CA . ARG A 1 1175 ? -31.675 -0.911 -1.999 1.00 95.94 1175 ARG A CA 1
ATOM 9164 C C . ARG A 1 1175 ? -33.186 -0.976 -1.788 1.00 95.94 1175 ARG A C 1
ATOM 9166 O O . ARG A 1 1175 ? -33.670 -1.208 -0.684 1.00 95.94 1175 ARG A O 1
ATOM 9173 N N . SER A 1 1176 ? -33.909 -0.791 -2.888 1.00 96.44 1176 SER A N 1
ATOM 9174 C CA . SER A 1 1176 ? -35.359 -0.651 -2.954 1.00 96.44 1176 SER A CA 1
ATOM 9175 C C . SER A 1 1176 ? -35.823 -1.031 -4.364 1.00 96.44 1176 SER A C 1
ATOM 9177 O O . SER A 1 1176 ? -35.861 -0.204 -5.280 1.00 96.44 1176 SER A O 1
ATOM 9179 N N . ASN A 1 1177 ? -36.127 -2.316 -4.567 1.00 94.44 1177 ASN A N 1
ATOM 9180 C CA . ASN A 1 1177 ? -36.434 -2.900 -5.877 1.00 94.44 1177 ASN A CA 1
ATOM 9181 C C . ASN A 1 1177 ? -37.435 -4.061 -5.775 1.00 94.44 1177 ASN A C 1
ATOM 9183 O O . ASN A 1 1177 ? -37.684 -4.608 -4.708 1.00 94.44 1177 ASN A O 1
ATOM 9187 N N . GLU A 1 1178 ? -38.039 -4.433 -6.903 1.00 92.00 1178 GLU A N 1
ATOM 9188 C CA . GLU A 1 1178 ? -39.144 -5.410 -6.941 1.00 92.00 1178 GLU A CA 1
ATOM 9189 C C . GLU A 1 1178 ? -38.678 -6.870 -6.948 1.00 92.00 1178 GLU A C 1
ATOM 9191 O O . GLU A 1 1178 ? -39.467 -7.774 -6.703 1.00 92.00 1178 GLU A O 1
ATOM 9196 N N . SER A 1 1179 ? -37.384 -7.100 -7.179 1.00 91.00 1179 SER A N 1
ATOM 9197 C CA . SER A 1 1179 ? -36.756 -8.425 -7.192 1.00 91.00 1179 SER A CA 1
ATOM 9198 C C . SER A 1 1179 ? -36.227 -8.897 -5.829 1.00 91.00 1179 SER A C 1
ATOM 9200 O O . SER A 1 1179 ? -35.591 -9.946 -5.770 1.00 91.00 1179 SER A O 1
ATOM 9202 N N . GLY A 1 1180 ? -36.398 -8.115 -4.753 1.00 89.56 1180 GLY A N 1
ATOM 9203 C CA . GLY A 1 1180 ? -35.841 -8.435 -3.427 1.00 89.56 1180 GLY A CA 1
ATOM 9204 C C . GLY A 1 1180 ? -34.305 -8.462 -3.383 1.00 89.56 1180 GLY A C 1
ATOM 9205 O O . GLY A 1 1180 ? -33.699 -9.067 -2.500 1.00 89.56 1180 GLY A O 1
ATOM 9206 N N . TYR A 1 1181 ? -33.632 -7.854 -4.365 1.00 91.12 1181 TYR A N 1
ATOM 9207 C CA . TYR A 1 1181 ? -32.192 -8.014 -4.541 1.00 91.12 1181 TYR A CA 1
ATOM 9208 C C . TYR A 1 1181 ? -31.414 -6.963 -3.745 1.00 91.12 1181 TYR A C 1
ATOM 9210 O O . TYR A 1 1181 ? -31.261 -5.822 -4.183 1.00 91.12 1181 TYR A O 1
ATOM 9218 N N . ILE A 1 1182 ? -30.853 -7.367 -2.604 1.00 88.81 1182 ILE A N 1
ATOM 9219 C CA . ILE A 1 1182 ? -30.032 -6.502 -1.737 1.00 88.81 1182 ILE A CA 1
ATOM 9220 C C . ILE A 1 1182 ? -28.562 -6.367 -2.176 1.00 88.81 1182 ILE A C 1
ATOM 9222 O O . ILE A 1 1182 ? -27.913 -5.368 -1.873 1.00 88.81 1182 ILE A O 1
ATOM 9226 N N . GLY A 1 1183 ? -28.024 -7.333 -2.929 1.00 87.00 1183 GLY A N 1
ATOM 9227 C CA . GLY A 1 1183 ? -26.600 -7.393 -3.286 1.00 87.00 1183 GLY A CA 1
ATOM 9228 C C . GLY A 1 1183 ? -25.640 -7.633 -2.109 1.00 87.00 1183 GLY A C 1
ATOM 9229 O O . GLY A 1 1183 ? -25.996 -7.569 -0.934 1.00 87.00 1183 GLY A O 1
ATOM 9230 N N . ASP A 1 1184 ? -24.382 -7.923 -2.437 1.00 83.25 1184 ASP A N 1
ATOM 9231 C CA . ASP A 1 1184 ? -23.450 -8.536 -1.479 1.00 83.25 1184 ASP A CA 1
ATOM 9232 C C . ASP A 1 1184 ? -22.914 -7.583 -0.396 1.00 83.25 1184 ASP A C 1
ATOM 9234 O O . ASP A 1 1184 ? -22.509 -8.035 0.670 1.00 83.25 1184 ASP A O 1
ATOM 9238 N N . LEU A 1 1185 ? -22.972 -6.262 -0.615 1.00 85.75 1185 LEU A N 1
ATOM 9239 C CA . LEU A 1 1185 ? -22.565 -5.263 0.388 1.00 85.75 1185 LEU A CA 1
ATOM 9240 C C . LEU A 1 1185 ? -23.533 -5.150 1.576 1.00 85.75 1185 LEU A C 1
ATOM 9242 O O . LEU A 1 1185 ? -23.123 -4.660 2.625 1.00 85.75 1185 LEU A O 1
ATOM 9246 N N . LEU A 1 1186 ? -24.791 -5.580 1.413 1.00 88.50 1186 LEU A N 1
ATOM 9247 C CA . LEU A 1 1186 ? -25.778 -5.655 2.497 1.00 88.50 1186 LEU A CA 1
ATOM 9248 C C . LEU A 1 1186 ? -25.811 -7.041 3.165 1.00 88.50 1186 LEU A C 1
ATOM 9250 O O . LEU A 1 1186 ? -26.116 -7.130 4.349 1.00 88.50 1186 LEU A O 1
ATOM 9254 N N . ARG A 1 1187 ? -25.440 -8.103 2.432 1.00 86.88 1187 ARG A N 1
ATOM 9255 C CA . ARG A 1 1187 ? -25.273 -9.472 2.967 1.00 86.88 1187 ARG A CA 1
ATOM 9256 C C . ARG A 1 1187 ? -24.113 -9.598 3.954 1.00 86.88 1187 ARG A C 1
ATOM 9258 O O . ARG A 1 1187 ? -24.153 -10.434 4.852 1.00 86.88 1187 ARG A O 1
ATOM 9265 N N . ASP A 1 1188 ? -23.065 -8.795 3.782 1.00 86.88 1188 ASP A N 1
ATOM 9266 C CA . ASP A 1 1188 ? -21.949 -8.708 4.726 1.00 86.88 1188 ASP A CA 1
ATOM 9267 C C . ASP A 1 1188 ? -22.405 -8.000 6.014 1.00 86.88 1188 ASP A C 1
ATOM 9269 O O . ASP A 1 1188 ? -22.211 -6.799 6.210 1.00 86.88 1188 ASP A O 1
ATOM 9273 N N . TRP A 1 1189 ? -23.024 -8.774 6.909 1.00 86.62 1189 TRP A N 1
ATOM 9274 C CA . TRP A 1 1189 ? -23.591 -8.315 8.179 1.00 86.62 1189 TRP A CA 1
ATOM 9275 C C . TRP A 1 1189 ? -22.586 -7.554 9.066 1.00 86.62 1189 TRP A C 1
ATOM 9277 O O . TRP A 1 1189 ? -22.966 -6.695 9.861 1.00 86.62 1189 TRP A O 1
ATOM 9287 N N . ARG A 1 1190 ? -21.277 -7.774 8.872 1.00 89.44 1190 ARG A N 1
ATOM 9288 C CA . ARG A 1 1190 ? -20.201 -7.050 9.568 1.00 89.44 1190 ARG A CA 1
ATOM 9289 C C . ARG A 1 1190 ? -20.159 -5.563 9.174 1.00 89.44 1190 ARG A C 1
ATOM 9291 O O . ARG A 1 1190 ? -19.814 -4.725 10.005 1.00 89.44 1190 ARG A O 1
ATOM 9298 N N . ARG A 1 1191 ? -20.578 -5.202 7.950 1.00 90.25 1191 ARG A N 1
ATOM 9299 C CA . ARG A 1 1191 ? -20.777 -3.799 7.510 1.00 90.25 1191 ARG A CA 1
ATOM 9300 C C . ARG A 1 1191 ? -21.940 -3.142 8.233 1.00 90.25 1191 ARG A C 1
ATOM 9302 O O . ARG A 1 1191 ? -21.835 -1.981 8.632 1.00 90.25 1191 ARG A O 1
ATOM 9309 N N . ILE A 1 1192 ? -23.025 -3.890 8.409 1.00 90.06 1192 ILE A N 1
ATOM 9310 C CA . ILE A 1 1192 ? -24.229 -3.434 9.103 1.00 90.06 1192 ILE A CA 1
ATOM 9311 C C . ILE A 1 1192 ? -23.904 -3.196 10.586 1.00 90.06 1192 ILE A C 1
ATOM 9313 O O . ILE A 1 1192 ? -24.119 -2.092 11.083 1.00 90.06 1192 ILE A O 1
ATOM 9317 N N . ASN A 1 1193 ? -23.235 -4.158 11.236 1.00 91.94 1193 ASN A N 1
ATOM 9318 C CA . ASN A 1 1193 ? -22.690 -4.049 12.595 1.00 91.94 1193 ASN A CA 1
ATOM 9319 C C . ASN A 1 1193 ? -21.846 -2.784 12.805 1.00 91.94 1193 ASN A C 1
ATOM 9321 O O . ASN A 1 1193 ? -22.129 -1.969 13.687 1.00 91.94 1193 ASN A O 1
ATOM 9325 N N . VAL A 1 1194 ? -20.814 -2.587 11.971 1.00 92.81 1194 VAL A N 1
ATOM 9326 C CA . VAL A 1 1194 ? -19.961 -1.395 12.061 1.00 92.81 1194 VAL A CA 1
ATOM 9327 C C . VAL A 1 1194 ? -20.810 -0.134 11.941 1.00 92.81 1194 VAL A C 1
ATOM 9329 O O . VAL A 1 1194 ? -20.664 0.746 12.780 1.00 92.81 1194 VAL A O 1
ATOM 9332 N N . SER A 1 1195 ? -21.740 -0.072 10.985 1.00 92.69 1195 SER A N 1
ATOM 9333 C CA . SER A 1 1195 ? -22.587 1.108 10.759 1.00 92.69 1195 SER A CA 1
ATOM 9334 C C . SER A 1 1195 ? -23.502 1.428 11.952 1.00 92.69 1195 SER A C 1
ATOM 9336 O O . SER A 1 1195 ? -23.537 2.574 12.397 1.00 92.69 1195 SER A O 1
ATOM 9338 N N . PHE A 1 1196 ? -24.191 0.430 12.519 1.00 92.62 1196 PHE A N 1
ATOM 9339 C CA . PHE A 1 1196 ? -25.074 0.608 13.684 1.00 92.62 1196 PHE A CA 1
ATOM 9340 C C . PHE A 1 1196 ? -24.289 1.075 14.921 1.00 92.62 1196 PHE A C 1
ATOM 9342 O O . PHE A 1 1196 ? -24.690 2.001 15.623 1.00 92.62 1196 PHE A O 1
ATOM 9349 N N . THR A 1 1197 ? -23.109 0.495 15.147 1.00 94.56 1197 THR A N 1
ATOM 9350 C CA . THR A 1 1197 ? -22.276 0.733 16.341 1.00 94.56 1197 THR A CA 1
ATOM 9351 C C . THR A 1 1197 ? -21.466 2.038 16.310 1.00 94.56 1197 THR A C 1
ATOM 9353 O O . THR A 1 1197 ? -20.553 2.230 17.124 1.00 94.56 1197 THR A O 1
ATOM 9356 N N . ARG A 1 1198 ? -21.761 2.954 15.373 1.00 95.25 1198 ARG A N 1
ATOM 9357 C CA . ARG A 1 1198 ? -21.175 4.309 15.337 1.00 95.25 1198 ARG A CA 1
ATOM 9358 C C . ARG A 1 1198 ? -21.957 5.335 16.167 1.00 95.25 1198 ARG A C 1
ATOM 9360 O O . ARG A 1 1198 ? -21.405 6.388 16.472 1.00 95.25 1198 ARG A O 1
ATOM 9367 N N . ALA A 1 1199 ? -23.215 5.061 16.513 1.00 96.56 1199 ALA A N 1
ATOM 9368 C CA . ALA A 1 1199 ? -24.083 6.018 17.201 1.00 96.56 1199 ALA A CA 1
ATOM 9369 C C . ALA A 1 1199 ? -23.912 5.989 18.728 1.00 96.56 1199 ALA A C 1
ATOM 9371 O O . ALA A 1 1199 ? -23.706 4.927 19.313 1.00 96.56 1199 ALA A O 1
ATOM 9372 N N . LYS A 1 1200 ? -24.048 7.152 19.377 1.00 96.38 1200 LYS A N 1
ATOM 9373 C CA . LYS A 1 1200 ? -24.133 7.271 20.844 1.00 96.38 1200 LYS A CA 1
ATOM 9374 C C . LYS A 1 1200 ? -25.568 7.457 21.333 1.00 96.38 1200 LYS A C 1
ATOM 9376 O O . LYS A 1 1200 ? -26.015 6.726 22.213 1.00 96.38 1200 LYS A O 1
ATOM 9381 N N . ARG A 1 1201 ? -26.286 8.432 20.753 1.00 95.94 1201 ARG A N 1
ATOM 9382 C CA . ARG A 1 1201 ? -27.559 8.958 21.285 1.00 95.94 1201 ARG A CA 1
ATOM 9383 C C . ARG A 1 1201 ? -28.765 8.708 20.382 1.00 95.94 1201 ARG A C 1
ATOM 9385 O O . ARG A 1 1201 ? -29.840 8.421 20.905 1.00 95.94 1201 ARG A O 1
ATOM 9392 N N . LYS A 1 1202 ? -28.614 8.822 19.056 1.00 97.12 1202 LYS A N 1
ATOM 9393 C CA . LYS A 1 1202 ? -29.695 8.549 18.092 1.00 97.12 1202 LYS A CA 1
ATOM 9394 C C . LYS A 1 1202 ? -29.179 7.846 16.830 1.00 97.12 1202 LYS A C 1
ATOM 9396 O O . LYS A 1 1202 ? -28.188 8.272 16.238 1.00 97.12 1202 LYS A O 1
ATOM 9401 N N . LEU A 1 1203 ? -29.872 6.789 16.413 1.00 97.81 1203 LEU A N 1
ATOM 9402 C CA . LEU A 1 1203 ? -29.620 6.024 15.191 1.00 97.81 1203 LEU A CA 1
ATOM 9403 C C . LEU A 1 1203 ? -30.897 5.990 14.342 1.00 97.81 1203 LEU A C 1
ATOM 9405 O O . LEU A 1 1203 ? -31.925 5.491 14.798 1.00 97.81 1203 LEU A O 1
ATOM 9409 N N . VAL A 1 1204 ? -30.824 6.503 13.113 1.00 98.25 1204 VAL A N 1
ATOM 9410 C CA . VAL A 1 1204 ? -31.940 6.521 12.153 1.00 98.25 1204 VAL A CA 1
ATOM 9411 C C . VAL A 1 1204 ? -31.518 5.784 10.888 1.00 98.25 1204 VAL A C 1
ATOM 9413 O O . VAL A 1 1204 ? -30.480 6.097 10.308 1.00 98.25 1204 VAL A O 1
ATOM 9416 N N . ILE A 1 1205 ? -32.306 4.799 10.461 1.00 98.25 1205 ILE A N 1
ATOM 9417 C CA . ILE A 1 1205 ? -31.968 3.894 9.355 1.00 98.25 1205 ILE A CA 1
ATOM 9418 C C . ILE A 1 1205 ? -33.052 3.994 8.283 1.00 98.25 1205 ILE A C 1
ATOM 9420 O O . ILE A 1 1205 ? -34.191 3.653 8.559 1.00 98.25 1205 ILE A O 1
ATOM 9424 N N . PHE A 1 1206 ? -32.712 4.425 7.072 1.00 98.25 1206 PHE A N 1
ATOM 9425 C CA . PHE A 1 1206 ? -33.629 4.506 5.933 1.00 98.25 1206 PHE A CA 1
ATOM 9426 C C . PHE A 1 1206 ? -33.440 3.305 4.993 1.00 98.25 1206 PHE A C 1
ATOM 9428 O O . PHE A 1 1206 ? -32.304 2.928 4.680 1.00 98.25 1206 PHE A O 1
ATOM 9435 N N . GLY A 1 1207 ? -34.546 2.726 4.517 1.00 97.31 1207 GLY A N 1
ATOM 9436 C CA . GLY A 1 1207 ? -34.547 1.682 3.487 1.00 97.31 1207 GLY A CA 1
ATOM 9437 C C . GLY A 1 1207 ? -35.929 1.068 3.234 1.00 97.31 1207 GLY A C 1
ATOM 9438 O O . GLY A 1 1207 ? -36.872 1.311 3.981 1.00 97.31 1207 GLY A O 1
ATOM 9439 N N . SER A 1 1208 ? -36.046 0.240 2.191 1.00 97.44 1208 SER A N 1
ATOM 9440 C CA . SER A 1 1208 ? -37.268 -0.524 1.879 1.00 97.44 1208 SER A CA 1
ATOM 9441 C C . SER A 1 1208 ? -37.339 -1.787 2.743 1.00 97.44 1208 SER A C 1
ATOM 9443 O O . SER A 1 1208 ? -36.534 -2.707 2.558 1.00 97.44 1208 SER A O 1
ATOM 9445 N N . ALA A 1 1209 ? -38.301 -1.867 3.668 1.00 96.62 1209 ALA A N 1
ATOM 9446 C CA . ALA A 1 1209 ? -38.479 -3.043 4.524 1.00 96.62 1209 ALA A CA 1
ATOM 9447 C C . ALA A 1 1209 ? -38.709 -4.328 3.702 1.00 96.62 1209 ALA A C 1
ATOM 9449 O O . ALA A 1 1209 ? -38.108 -5.369 3.983 1.00 96.62 1209 ALA A O 1
ATOM 9450 N N . ARG A 1 1210 ? -39.515 -4.241 2.636 1.00 95.88 1210 ARG A N 1
ATOM 9451 C CA . ARG A 1 1210 ? -39.810 -5.318 1.673 1.00 95.88 1210 ARG A CA 1
ATOM 9452 C C . ARG A 1 1210 ? -38.559 -5.837 0.966 1.00 95.88 1210 ARG A C 1
ATOM 9454 O O . ARG A 1 1210 ? -38.395 -7.047 0.819 1.00 95.88 1210 ARG A O 1
ATOM 9461 N N . THR A 1 1211 ? -37.678 -4.939 0.520 1.00 95.81 1211 THR A N 1
ATOM 9462 C CA . THR A 1 1211 ? -36.454 -5.336 -0.197 1.00 95.81 1211 THR A CA 1
ATOM 9463 C C . THR A 1 1211 ? -35.460 -5.992 0.758 1.00 95.81 1211 THR A C 1
ATOM 9465 O O . THR A 1 1211 ? -34.841 -6.992 0.404 1.00 95.81 1211 THR A O 1
ATOM 9468 N N . LEU A 1 1212 ? -35.330 -5.470 1.980 1.00 94.25 1212 LEU A N 1
ATOM 9469 C CA . LEU A 1 1212 ? -34.381 -5.968 2.980 1.00 94.25 1212 LEU A CA 1
ATOM 9470 C C . LEU A 1 1212 ? -34.812 -7.313 3.585 1.00 94.25 1212 LEU A C 1
ATOM 9472 O O . LEU A 1 1212 ? -33.980 -8.206 3.717 1.00 94.25 1212 LEU A O 1
ATOM 9476 N N . SER A 1 1213 ? -36.109 -7.507 3.845 1.00 94.81 1213 SER A N 1
ATOM 9477 C CA . SER A 1 1213 ? -36.667 -8.765 4.385 1.00 94.81 1213 SER A CA 1
ATOM 9478 C C . SER A 1 1213 ? -36.598 -9.957 3.414 1.00 94.81 1213 SER A C 1
ATOM 9480 O O . SER A 1 1213 ? -37.032 -11.055 3.751 1.00 94.81 1213 SER A O 1
ATOM 9482 N N . SER A 1 1214 ? -36.055 -9.759 2.208 1.00 91.62 1214 SER A N 1
ATOM 9483 C CA . SER A 1 1214 ? -35.746 -10.833 1.253 1.00 91.62 1214 SER A CA 1
ATOM 9484 C C . SER A 1 1214 ? -34.447 -11.591 1.591 1.00 91.62 1214 SER A C 1
ATOM 9486 O O . SER A 1 1214 ? -34.170 -12.628 0.991 1.00 91.62 1214 SER A O 1
ATOM 9488 N N . ASP A 1 1215 ? -33.651 -11.098 2.546 1.00 92.25 1215 ASP A N 1
ATOM 9489 C CA . ASP A 1 1215 ? -32.510 -11.802 3.144 1.00 92.25 1215 ASP A CA 1
ATOM 9490 C C . ASP A 1 1215 ? -32.811 -12.159 4.604 1.00 92.25 1215 ASP A C 1
ATOM 9492 O O . ASP A 1 1215 ? -33.472 -11.398 5.310 1.00 92.25 1215 ASP A O 1
ATOM 9496 N N . LYS A 1 1216 ? -32.320 -13.313 5.074 1.00 89.31 1216 LYS A N 1
ATOM 9497 C CA . LYS A 1 1216 ? -32.640 -13.813 6.414 1.00 89.31 1216 LYS A CA 1
ATOM 9498 C C . LYS A 1 1216 ? -32.174 -12.866 7.525 1.00 89.31 1216 LYS A C 1
ATOM 9500 O O . LYS A 1 1216 ? -32.971 -12.551 8.398 1.00 89.31 1216 LYS A O 1
ATOM 9505 N N . LEU A 1 1217 ? -30.919 -12.407 7.508 1.00 86.69 1217 LEU A N 1
ATOM 9506 C CA . LEU A 1 1217 ? -30.369 -11.618 8.624 1.00 86.69 1217 LEU A CA 1
ATOM 9507 C C . LEU A 1 1217 ? -30.978 -10.213 8.675 1.00 86.69 1217 LEU A C 1
ATOM 9509 O O . LEU A 1 1217 ? -31.203 -9.661 9.751 1.00 86.69 1217 LEU A O 1
ATOM 9513 N N . LEU A 1 1218 ? -31.292 -9.652 7.507 1.00 91.31 1218 LEU A N 1
ATOM 9514 C CA . LEU A 1 1218 ? -32.009 -8.384 7.409 1.00 91.31 1218 LEU A CA 1
ATOM 9515 C C . LEU A 1 1218 ? -33.498 -8.534 7.758 1.00 91.31 1218 LEU A C 1
ATOM 9517 O O . LEU A 1 1218 ? -34.050 -7.630 8.376 1.00 91.31 1218 LEU A O 1
ATOM 9521 N N . GLY A 1 1219 ? -34.126 -9.675 7.461 1.00 93.38 1219 GLY A N 1
ATOM 9522 C CA . GLY A 1 1219 ? -35.462 -10.027 7.950 1.00 93.38 1219 GLY A CA 1
ATOM 9523 C C . GLY A 1 1219 ? -35.514 -10.191 9.473 1.00 93.38 1219 GLY A C 1
ATOM 9524 O O . GLY A 1 1219 ? -36.380 -9.600 10.115 1.00 93.38 1219 GLY A O 1
ATOM 9525 N N . ASP A 1 1220 ? -34.546 -10.899 10.066 1.00 92.94 1220 ASP A N 1
ATOM 9526 C CA . ASP A 1 1220 ? -34.387 -11.033 11.524 1.00 92.94 1220 ASP A CA 1
ATOM 9527 C C . ASP A 1 1220 ? -34.199 -9.645 12.190 1.00 92.94 1220 ASP A C 1
ATOM 9529 O O . ASP A 1 1220 ? -34.745 -9.377 13.263 1.00 92.94 1220 ASP A O 1
ATOM 9533 N N . PHE A 1 1221 ? -33.495 -8.717 11.525 1.00 94.69 1221 PHE A N 1
ATOM 9534 C CA . PHE A 1 1221 ? -33.371 -7.315 11.944 1.00 94.69 1221 PHE A CA 1
ATOM 9535 C C . PHE A 1 1221 ? -34.680 -6.515 11.826 1.00 94.69 1221 PHE A C 1
ATOM 9537 O O . PHE A 1 1221 ? -35.048 -5.842 12.787 1.00 94.69 1221 PHE A O 1
ATOM 9544 N N . ILE A 1 1222 ? -35.404 -6.585 10.702 1.00 96.31 1222 ILE A N 1
ATOM 9545 C CA . ILE A 1 1222 ? -36.700 -5.896 10.550 1.00 96.31 1222 ILE A CA 1
ATOM 9546 C C . ILE A 1 1222 ? -37.708 -6.427 11.581 1.00 96.31 1222 ILE A C 1
ATOM 9548 O O . ILE A 1 1222 ? -38.385 -5.633 12.231 1.00 96.31 1222 ILE A O 1
ATOM 9552 N N . GLY A 1 1223 ? -37.735 -7.742 11.825 1.00 96.12 1223 GLY A N 1
ATOM 9553 C CA . GLY A 1 1223 ? -38.541 -8.355 12.884 1.00 96.12 1223 GLY A CA 1
ATOM 9554 C C . GLY A 1 1223 ? -38.156 -7.885 14.293 1.00 96.12 1223 GLY A C 1
ATOM 9555 O O . GLY A 1 1223 ? -39.035 -7.658 15.126 1.00 96.12 1223 GLY A O 1
ATOM 9556 N N . LEU A 1 1224 ? -36.864 -7.653 14.566 1.00 94.75 1224 LEU A N 1
ATOM 9557 C CA . LEU A 1 1224 ? -36.427 -7.022 15.816 1.00 94.75 1224 LEU A CA 1
ATOM 9558 C C . LEU A 1 1224 ? -36.945 -5.575 15.919 1.00 94.75 1224 LEU A C 1
ATOM 9560 O O . LEU A 1 1224 ? -37.520 -5.228 16.952 1.00 94.75 1224 LEU A O 1
ATOM 9564 N N . MET A 1 1225 ? -36.817 -4.763 14.862 1.00 95.75 1225 MET A N 1
ATOM 9565 C CA . MET A 1 1225 ? -37.333 -3.384 14.836 1.00 95.75 1225 MET A CA 1
ATOM 9566 C C . MET A 1 1225 ? -38.857 -3.332 15.027 1.00 95.75 1225 MET A C 1
ATOM 9568 O O . MET A 1 1225 ? -39.346 -2.483 15.773 1.00 95.75 1225 MET A O 1
ATOM 9572 N N . GLU A 1 1226 ? -39.614 -4.253 14.420 1.00 95.56 1226 GLU A N 1
ATOM 9573 C CA . GLU A 1 1226 ? -41.056 -4.398 14.661 1.00 95.56 1226 GLU A CA 1
ATOM 9574 C C . GLU A 1 1226 ? -41.355 -4.791 16.114 1.00 95.56 1226 GLU A C 1
ATOM 9576 O O . GLU A 1 1226 ? -42.204 -4.163 16.746 1.00 95.56 1226 GLU A O 1
ATOM 9581 N N . SER A 1 1227 ? -40.623 -5.758 16.684 1.00 95.56 1227 SER A N 1
ATOM 9582 C CA . SER A 1 1227 ? -40.850 -6.234 18.059 1.00 95.56 1227 SER A CA 1
ATOM 9583 C C . SER A 1 1227 ? -40.663 -5.158 19.137 1.00 95.56 1227 SER A C 1
ATOM 9585 O O . SER A 1 1227 ? -41.307 -5.226 20.181 1.00 95.56 1227 SER A O 1
ATOM 9587 N N . GLN A 1 1228 ? -39.793 -4.172 18.890 1.00 94.38 1228 GLN A N 1
ATOM 9588 C CA . GLN A 1 1228 ? -39.541 -3.050 19.801 1.00 94.38 1228 GLN A CA 1
ATOM 9589 C C . GLN A 1 1228 ? -40.422 -1.820 19.507 1.00 94.38 1228 GLN A C 1
ATOM 9591 O O . GLN A 1 1228 ? -40.344 -0.821 20.221 1.00 94.38 1228 GLN A O 1
ATOM 9596 N N . GLY A 1 1229 ? -41.251 -1.855 18.455 1.00 93.88 1229 GLY A N 1
ATOM 9597 C CA . GLY A 1 1229 ? -42.022 -0.692 18.004 1.00 93.88 1229 GLY A CA 1
ATOM 9598 C C . GLY A 1 1229 ? -41.163 0.419 17.382 1.00 93.88 1229 GLY A C 1
ATOM 9599 O O . GLY A 1 1229 ? -41.568 1.578 17.375 1.00 93.88 1229 GLY A O 1
ATOM 9600 N N . TRP A 1 1230 ? -39.978 0.085 16.862 1.00 95.94 1230 TRP A N 1
ATOM 9601 C CA . TRP A 1 1230 ? -39.004 1.022 16.282 1.00 95.94 1230 TRP A CA 1
ATOM 9602 C C . TRP A 1 1230 ? -39.140 1.186 14.756 1.00 95.94 1230 TRP A C 1
ATOM 9604 O O . TRP A 1 1230 ? -38.229 1.692 14.101 1.00 95.94 1230 TRP A O 1
ATOM 9614 N N . MET A 1 1231 ? -40.268 0.772 14.173 1.00 96.50 1231 MET A N 1
ATOM 9615 C CA . MET A 1 1231 ? -40.585 0.971 12.754 1.00 96.50 1231 MET A CA 1
ATOM 9616 C C . MET A 1 1231 ? -41.420 2.237 12.547 1.00 96.50 1231 MET A C 1
ATOM 9618 O O . MET A 1 1231 ? -42.545 2.330 13.036 1.00 96.50 1231 MET A O 1
ATOM 9622 N N . TYR A 1 1232 ? -40.912 3.173 11.749 1.00 96.06 1232 TYR A N 1
ATOM 9623 C CA . TYR A 1 1232 ? -41.654 4.330 11.257 1.00 96.06 1232 TYR A CA 1
ATOM 9624 C C . TYR A 1 1232 ? -41.936 4.159 9.760 1.00 96.06 1232 TYR A C 1
ATOM 9626 O O . TYR A 1 1232 ? -41.032 4.270 8.935 1.00 96.06 1232 TYR A O 1
ATOM 9634 N N . ARG A 1 1233 ? -43.191 3.887 9.387 1.00 95.38 1233 ARG A N 1
ATOM 9635 C CA . ARG A 1 1233 ? -43.594 3.763 7.975 1.00 95.38 1233 ARG A CA 1
ATOM 9636 C C . ARG A 1 1233 ? -43.936 5.135 7.408 1.00 95.38 1233 ARG A C 1
ATOM 9638 O O . ARG A 1 1233 ? -44.898 5.757 7.857 1.00 95.38 1233 ARG A O 1
ATOM 9645 N N . LEU A 1 1234 ? -43.164 5.606 6.426 1.00 94.19 1234 LEU A N 1
ATOM 9646 C CA . LEU A 1 1234 ? -43.451 6.879 5.763 1.00 94.19 1234 LEU A CA 1
ATOM 9647 C C . LEU A 1 1234 ? -44.801 6.820 5.036 1.00 94.19 1234 LEU A C 1
ATOM 9649 O O . LEU A 1 1234 ? -45.179 5.802 4.455 1.00 94.19 1234 LEU A O 1
ATOM 9653 N N . LYS A 1 1235 ? -45.526 7.940 5.037 1.00 91.06 1235 LYS A N 1
ATOM 9654 C CA . LYS A 1 1235 ? -46.722 8.117 4.205 1.00 91.06 1235 LYS A CA 1
ATOM 9655 C C . LYS A 1 1235 ? -46.321 8.498 2.779 1.00 91.06 1235 LYS A C 1
ATOM 9657 O O . LYS A 1 1235 ? -45.293 9.137 2.564 1.00 91.06 1235 LYS A O 1
ATOM 9662 N N . LYS A 1 1236 ? -47.174 8.177 1.805 1.00 87.81 1236 LYS A N 1
ATOM 9663 C CA . LYS A 1 1236 ? -47.011 8.624 0.414 1.00 87.81 1236 LYS A CA 1
ATOM 9664 C C . LYS A 1 1236 ? -46.929 10.156 0.352 1.00 87.81 1236 LYS A C 1
ATOM 9666 O O . LYS A 1 1236 ? -47.865 10.824 0.782 1.00 87.81 1236 LYS A O 1
ATOM 9671 N N . GLY A 1 1237 ? -45.843 10.691 -0.208 1.00 83.25 1237 GLY A N 1
ATOM 9672 C CA . GLY A 1 1237 ? -45.588 12.132 -0.307 1.00 83.25 1237 GLY A CA 1
ATOM 9673 C C . GLY A 1 1237 ? -44.828 12.741 0.878 1.00 83.25 1237 GLY A C 1
ATOM 9674 O O . GLY A 1 1237 ? -44.574 13.943 0.856 1.00 83.25 1237 GLY A O 1
ATOM 9675 N N . ALA A 1 1238 ? -44.439 11.957 1.895 1.00 85.00 1238 ALA A N 1
ATOM 9676 C CA . ALA A 1 1238 ? -43.621 12.434 3.020 1.00 85.00 1238 ALA A CA 1
ATOM 9677 C C . ALA A 1 1238 ? -42.234 12.956 2.586 1.00 85.00 1238 ALA A C 1
ATOM 9679 O O . ALA A 1 1238 ? -41.669 13.834 3.234 1.00 85.00 1238 ALA A O 1
ATOM 9680 N N . ASP A 1 1239 ? -41.733 12.453 1.458 1.00 82.69 1239 ASP A N 1
ATOM 9681 C CA . ASP A 1 1239 ? -40.550 12.911 0.725 1.00 82.69 1239 ASP A CA 1
ATOM 9682 C C . ASP A 1 1239 ? -40.656 14.367 0.234 1.00 82.69 1239 ASP A C 1
ATOM 9684 O O . ASP A 1 1239 ? -39.665 15.097 0.237 1.00 82.69 1239 ASP A O 1
ATOM 9688 N N . GLY A 1 1240 ? -41.861 14.818 -0.129 1.00 80.69 1240 GLY A N 1
ATOM 9689 C CA . GLY A 1 1240 ? -42.114 16.180 -0.605 1.00 80.69 1240 GLY A CA 1
ATOM 9690 C C . GLY A 1 1240 ? -42.396 17.209 0.496 1.00 80.69 1240 GLY A C 1
ATOM 9691 O O . GLY A 1 1240 ? -42.478 18.398 0.198 1.00 80.69 1240 GLY A O 1
ATOM 9692 N N . GLN A 1 1241 ? -42.565 16.792 1.757 1.00 76.88 1241 GLN A N 1
ATOM 9693 C CA . GLN A 1 1241 ? -43.098 17.663 2.820 1.00 76.88 1241 GLN A CA 1
ATOM 9694 C C . GLN A 1 1241 ? -42.144 18.782 3.269 1.00 76.88 1241 GLN A C 1
ATOM 9696 O O . GLN A 1 1241 ? -42.612 19.796 3.791 1.00 76.88 1241 GLN A O 1
ATOM 9701 N N . HIS A 1 1242 ? -40.828 18.610 3.101 1.00 75.69 1242 HIS A N 1
ATOM 9702 C CA . HIS A 1 1242 ? -39.814 19.494 3.696 1.00 75.69 1242 HIS A CA 1
ATOM 9703 C C . HIS A 1 1242 ? -38.724 19.958 2.713 1.00 75.69 1242 HIS A C 1
ATOM 9705 O O . HIS A 1 1242 ? -37.653 20.403 3.132 1.00 75.69 1242 HIS A O 1
ATOM 9711 N N . ILE A 1 1243 ? -39.002 19.895 1.407 1.00 63.59 1243 ILE A N 1
ATOM 9712 C CA . ILE A 1 1243 ? -38.112 20.406 0.356 1.00 63.59 1243 ILE A CA 1
ATOM 9713 C C . ILE A 1 1243 ? -38.055 21.941 0.430 1.00 63.59 1243 ILE A C 1
ATOM 9715 O O . ILE A 1 1243 ? -39.084 22.617 0.368 1.00 63.59 1243 ILE A O 1
ATOM 9719 N N . ARG A 1 1244 ? -36.848 22.516 0.504 1.00 54.81 1244 ARG A N 1
ATOM 9720 C CA . ARG A 1 1244 ? -36.651 23.961 0.304 1.00 54.81 1244 ARG A CA 1
ATOM 9721 C C . ARG A 1 1244 ? -36.766 24.303 -1.181 1.00 54.81 1244 ARG A C 1
ATOM 9723 O O . ARG A 1 1244 ? -35.966 23.833 -1.984 1.00 54.81 1244 ARG A O 1
ATOM 9730 N N . GLN A 1 1245 ? -37.693 25.191 -1.536 1.00 37.31 1245 GLN A N 1
ATOM 9731 C CA . GLN A 1 1245 ? -37.635 25.888 -2.824 1.00 37.31 1245 GLN A CA 1
ATOM 9732 C C . GLN A 1 1245 ? -36.367 26.760 -2.858 1.00 37.31 1245 GLN A C 1
ATOM 9734 O O . GLN A 1 1245 ? -36.150 27.544 -1.933 1.00 37.31 1245 GLN A O 1
ATOM 9739 N N . GLY A 1 1246 ? -35.529 26.608 -3.891 1.00 35.09 1246 GLY A N 1
ATOM 9740 C CA . GLY A 1 1246 ? -34.307 27.414 -4.050 1.00 35.09 1246 GLY A CA 1
ATOM 9741 C C . GLY A 1 1246 ? -33.076 26.741 -4.678 1.00 35.09 1246 GLY A C 1
ATOM 9742 O O . GLY A 1 1246 ? -32.036 27.386 -4.721 1.00 35.09 1246 GLY A O 1
ATOM 9743 N N . CYS A 1 1247 ? -33.148 25.487 -5.150 1.00 30.98 1247 CYS A N 1
ATOM 9744 C CA . CYS A 1 1247 ? -31.999 24.809 -5.787 1.00 30.98 1247 CYS A CA 1
ATOM 9745 C C . CYS A 1 1247 ? -32.112 24.580 -7.308 1.00 30.98 1247 CYS A C 1
ATOM 9747 O O . CYS A 1 1247 ? -31.121 24.172 -7.902 1.00 30.98 1247 CYS A O 1
ATOM 9749 N N . ASP A 1 1248 ? -33.259 24.864 -7.938 1.00 30.41 1248 ASP A N 1
ATOM 9750 C CA . ASP A 1 1248 ? -33.512 24.579 -9.363 1.00 30.41 1248 ASP A CA 1
ATOM 9751 C C . ASP A 1 1248 ? -33.961 25.831 -10.156 1.00 30.41 1248 ASP A C 1
ATOM 9753 O O . ASP A 1 1248 ? -35.053 25.832 -10.720 1.00 30.41 1248 ASP A O 1
ATOM 9757 N N . SER A 1 1249 ? -33.143 26.897 -10.207 1.00 29.69 1249 SER A N 1
ATOM 9758 C CA . SER A 1 1249 ? -33.165 27.898 -11.306 1.00 29.69 1249 SER A CA 1
ATOM 9759 C C . SER A 1 1249 ? -32.074 28.984 -11.191 1.00 29.69 1249 SER A C 1
ATOM 9761 O O . SER A 1 1249 ? -32.356 30.076 -10.712 1.00 29.69 1249 SER A O 1
ATOM 9763 N N . GLU A 1 1250 ? -30.852 28.696 -11.648 1.00 26.89 1250 GLU A N 1
ATOM 9764 C CA . GLU A 1 1250 ? -29.921 29.625 -12.335 1.00 26.89 1250 GLU A CA 1
ATOM 9765 C C . GLU A 1 1250 ? -28.630 28.843 -12.653 1.00 26.89 1250 GLU A C 1
ATOM 9767 O O . GLU A 1 1250 ? -28.046 28.228 -11.759 1.00 26.89 1250 GLU A O 1
ATOM 9772 N N . GLY A 1 1251 ? -28.222 28.793 -13.927 1.00 28.41 1251 GLY A N 1
ATOM 9773 C CA . GLY A 1 1251 ? -27.110 27.962 -14.413 1.00 28.41 1251 GLY A CA 1
ATOM 9774 C C . GLY A 1 1251 ? -26.703 28.277 -15.845 1.00 28.41 1251 GLY A C 1
ATOM 9775 O O . GLY A 1 1251 ? -27.472 28.998 -16.518 1.00 28.41 1251 GLY A O 1
#

Mean predicted aligned error: 14.89 Å

Radius of gyration: 38.75 Å; Cα contacts (8 Å, |Δi|>4): 2067; chains: 1; bounding box: 140×133×108 Å